Protein AF-0000000078268720 (afdb_homodimer)

InterPro domains:
 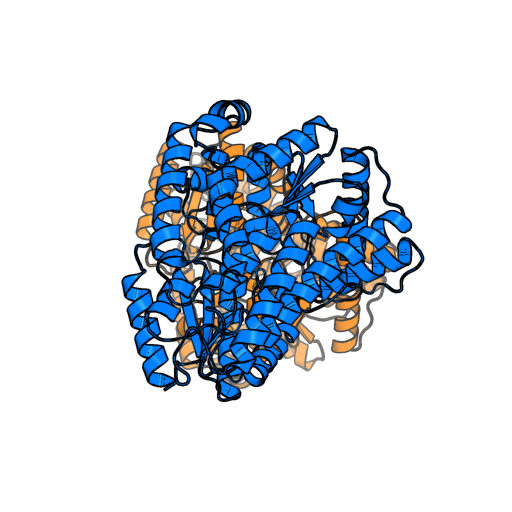 IPR010327 FldB/FldC dehydratase alpha/beta subunit [PF06050] (78-423)
  IPR047678 Dehydratase YjiM-like [NF040772] (61-423)

Nearest PDB structures (foldseek):
  7yzm-assembly1_B  TM=9.904E-01  e=1.116E-45  Carboxydothermus hydrogenoformans Z-2901
  3o3m-assembly1_B  TM=9.014E-01  e=7.296E-22  Clostridioides difficile
  3o3o-assembly1_A  TM=7.813E-01  e=2.215E-14  Clostridioides difficile
  7e8r-assembly1_A-2  TM=5.454E-01  e=2.182E+00  Peduovirus P2
  1cr0-assembly1_A  TM=4.210E-01  e=1.127E+00  Escherichia phage T7

Solvent-accessible surface area (backbone atoms only — not comparable to full-atom values): 44017 Å² total; per-residue (Å²): 132,56,78,73,74,41,42,67,60,42,52,75,52,61,36,36,59,71,62,31,50,51,50,52,52,52,49,51,53,46,44,44,66,67,56,67,63,53,68,74,72,57,75,54,49,49,60,57,53,48,48,62,76,24,52,86,40,58,54,44,50,52,52,53,53,39,41,75,72,66,32,44,32,37,30,30,81,55,86,79,60,63,60,36,60,41,42,19,44,58,28,48,65,28,53,52,63,25,21,44,77,36,38,54,74,62,20,49,75,66,35,51,82,81,48,26,44,47,59,36,9,36,45,3,28,58,76,54,24,52,42,67,68,66,59,58,38,71,33,33,45,47,49,42,56,43,52,66,53,37,55,44,47,62,57,46,40,79,78,43,58,64,46,75,42,66,50,57,46,44,85,46,73,54,33,49,51,33,35,45,53,39,53,52,51,50,49,51,51,50,26,65,74,58,73,33,69,75,42,46,68,41,35,52,53,21,44,50,50,56,39,48,34,27,50,35,52,47,52,45,53,60,56,31,50,42,83,24,28,44,52,53,34,58,56,50,48,50,52,40,43,46,65,36,57,49,57,58,68,64,48,28,54,46,47,44,53,30,43,54,51,43,51,53,36,48,74,69,65,36,49,52,46,62,72,80,38,51,33,31,30,39,32,45,50,65,56,40,46,76,44,51,66,65,55,50,44,44,44,74,62,56,32,40,40,52,45,44,49,17,64,57,34,42,50,57,35,72,66,64,58,63,79,80,49,82,44,51,69,47,38,50,50,27,45,48,52,40,58,67,63,41,64,51,65,46,35,51,81,51,64,65,37,51,53,48,53,52,49,49,42,60,76,58,62,44,43,30,36,41,32,38,24,44,42,64,34,59,43,44,44,42,45,43,56,54,44,45,52,53,32,50,75,70,70,39,51,63,48,79,48,74,44,65,60,65,72,85,53,52,67,59,50,37,53,54,48,45,54,49,54,60,66,55,100,133,55,77,71,73,43,43,66,60,41,53,75,51,60,38,36,61,70,62,33,50,52,50,52,53,52,49,50,52,46,44,44,65,68,56,67,64,53,69,74,72,56,75,53,50,50,60,56,52,49,47,62,76,23,53,83,40,58,53,44,49,51,52,51,52,40,40,75,70,66,33,44,32,36,30,30,80,56,86,78,62,65,59,36,58,41,43,21,42,58,28,48,64,30,52,52,63,26,21,44,77,36,38,54,73,63,20,50,75,68,35,50,84,80,47,27,45,47,60,35,9,36,44,3,28,58,75,54,24,52,42,68,66,67,59,57,37,68,32,34,46,46,48,41,56,44,50,66,52,36,54,43,48,63,55,45,41,79,78,43,57,64,45,74,43,63,50,56,44,43,84,46,74,53,33,49,52,33,35,44,52,38,53,51,53,48,48,51,50,49,25,66,74,56,74,32,68,77,42,46,70,40,34,51,52,21,44,50,51,55,37,46,34,27,50,33,53,45,50,44,53,59,56,31,50,40,84,25,28,45,52,52,32,57,59,50,47,50,52,40,42,46,65,37,56,49,57,59,67,61,46,29,54,46,47,44,54,30,42,54,52,44,52,53,36,48,74,69,65,36,48,51,46,63,72,80,37,50,32,31,30,40,32,47,50,63,57,39,46,76,44,49,67,65,56,49,43,46,43,75,61,56,32,40,41,51,44,44,50,16,64,56,34,42,50,57,35,72,65,63,58,64,79,80,50,81,44,52,67,46,39,50,50,28,46,47,53,41,59,66,64,42,62,51,65,45,35,51,83,52,64,65,37,50,52,48,52,52,49,49,42,59,76,58,62,44,43,32,36,42,31,38,25,46,42,66,36,58,44,44,46,42,47,44,55,56,44,45,53,53,32,51,74,69,70,40,50,63,48,78,47,74,44,64,61,63,70,86,53,50,68,60,50,38,53,53,48,46,55,50,54,61,66,55,99

Secondary structure (DSSP, 8-state):
--GGGGHHHHHHTT--HHHHHHHHHHHHHHHIIIIIT-SS--GGGHHHHHHHHTTTTHHHHHHHHHHHTTPPEEEESSTTS-HHHHHHTTPEEEEPP--S--SHHHHTTTS-TTS-HHHHHHHHHHHTT--HHHHH-SEEEEE-SSHHHHHHHHHHTTTS-EEEE---SS-SHHHHHHHHHHHHHHHHHHHHHHS----HHHHHHHHHHHHHHHHHHHHHHHHTTSSS-SS-HHHHHHHHHHTTTS-HHHHHHHHHHHHHHHHHHHHTT--SS-TTSPEEEEEES---TT--HHHHHHHHTT-EEEEEESTTTHHHHSSPPP----SHHHHHHHHHHHHHT---TTSSS-HHHHHHHHHHHHHHT-SEEEEEEETT-HHHHHHHHHHHHHHHHTT--EEEEEE-S-STTHHHHHHHHHHHHHHH-/--GGGGHHHHHHTT--HHHHHHHHHHHHHHHIIIIIT-SS--TTHHHHHHHHHTTTTHHHHHHHHHHHTTPPEEEESSTTS-HHHHHHTTPEEEEPP--S--SHHHHTTTS-TTS-HHHHHHHHHHHTT--HHHHH-SEEEEE-SSHHHHHHHHHHTTTS-EEEE---SS-SHHHHHHHHHHHHHHHHHHHHHHS----HHHHHHHHHHHHHHHHHHHHHHHHTTSSS-SS-HHHHHHHHHHTTTS-HHHHHHHHHHHHHHHHHHHHTT--SS-TTSPEEEEEES---TT--HHHHHHHHTT-EEEEEESTTTHHHHSSPPP----SHHHHHHHHHHHHHT---TTSSS-HHHHHHHHHHHHHHT-SEEEEEEETT-HHHHHHHHHHHHHHHHTT--EEEEEE-S-STTHHHHHHHHHHHHHHH-

Radius of gyration: 28.89 Å; Cα contacts (8 Å, |Δi|>4): 1480; chains: 2; bounding box: 55×81×68 Å

pLDDT: mean 96.13, std 4.59, range [46.62, 98.94]

Organism: Desulfomicrobium norvegicum (strain DSM 1741 / NCIMB 8310) (NCBI:txid52561)

Sequence (850 aa):
MTQEAYREMWENLNLDIAAHDGLLGVLGKFYGDIYMSQKGRLQGMEYLDFVLSEVHGLRIKELQDAKAQGRKIIGTFCVFVPEELALAVDAVQVGLCAGADAGKEAAETLVPRNTCALIKSFIGFKLARLCPYTESCDLIVGETTCDGKKKAYEAFAEHAPMYVMEVPQTKTESARALWKAEVLRYMARLEELTGRKVTAEKLAEAIKTVNARRRALQRLNRLRAAVPAPISGRDVLLINQVSFYDDPIRFTASINTLCDQLEERIKAGDGVAPKDAPRVMLSGCPMAVPNWKLPYVIESSGAVIVGEESCIGTRNTRDLTDESGQTLEEMIDALCERYMKIDCACFTPNAERLDNVETMAKDLKVDGVIQYALMFCQPYAHEGIKVEKRLTAGGVPSMSLETDYSMEDIEQLKTRVEAFLETVKMTQEAYREMWENLNLDIAAHDGLLGVLGKFYGDIYMSQKGRLQGMEYLDFVLSEVHGLRIKELQDAKAQGRKIIGTFCVFVPEELALAVDAVQVGLCAGADAGKEAAETLVPRNTCALIKSFIGFKLARLCPYTESCDLIVGETTCDGKKKAYEAFAEHAPMYVMEVPQTKTESARALWKAEVLRYMARLEELTGRKVTAEKLAEAIKTVNARRRALQRLNRLRAAVPAPISGRDVLLINQVSFYDDPIRFTASINTLCDQLEERIKAGDGVAPKDAPRVMLSGCPMAVPNWKLPYVIESSGAVIVGEESCIGTRNTRDLTDESGQTLEEMIDALCERYMKIDCACFTPNAERLDNVETMAKDLKVDGVIQYALMFCQPYAHEGIKVEKRLTAGGVPSMSLETDYSMEDIEQLKTRVEAFLETVK

Foldseek 3Di:
DDPVVCQVVLVVLVAPSVVQVVVLVVVVVCCCVQPVPAPQDDPLLVVLVVCSNCVVHVLLVVLVVCVVVQAAEEEEAFLLQDVLLSQLLPHHYFYFFQFAQAQQVVLCVQPPNQAFSSLSRRLRCQVNRRTSSQSSHPEYEAEPLDPRRVSSVVSCVVRHHYHYAYQDQADDPVNLVSLLVSNVVVSVVSCVSRVGHRFLVSSLVSLVLVLLLLVLQVLVLVLQLAFVRADFPLSNLSLLQCCRRDDSVVSSVSSNVVSVVSVVCSVVVHHSAHRPAAEEEEEFEDNHPPHRQLSSLQVVLRHGYSAYHYSSGCLSRVDGQDSPDRGPVSSSSSSSVRSSSRQRLSYPPRVVSLVVVQVVCVVSVGLEYEYEDERSPPSRVVVVVVSCVSCVVVVHHYYYDYYHNDCVCSVVSSVVSNVSSVVSD/DDPVVCQVVLVVLVAPSVVQVVVLVVVVVCCCVQPVPAPQDDPLLVVLVVCVNCVVHVLLVVLVVCVVVQAAEEEEAFLLQDVLLSQLLPHHYFYAFQFAQAQQVVLCVQPPNQAFSSLSRRLRCQVNRRTSSQSSHPEYEAEPLDPRRVSSVVSCVVRHHYHYAYQDAADDPVNLVSLLVSNVVVSVVSCVSRVGHRFLVSSLVSLVLVLLLLVLQVLVLVLQLAFVRADFPLSNLSLLQCCRRDDSVVSSVSSNVVSVVSVVCSVVVHHSAHRPAAEEEEEFEDNHPPHCQLSSLQVVLRHGYSAYHYSSGCLSRVDGQDSPDRGPVSSSSSSSVRSSSRQRLSYPPRVVSLVVVQVVCVVSVGLEYEYEDERSRPSRVVVVVVSCVSCVVVVRHYYYDYYHNDCVCSVVSSVVSNVSSVVSD

Structure (mmCIF, N/CA/C/O backbone):
data_AF-0000000078268720-model_v1
#
loop_
_entity.id
_entity.type
_entity.pdbx_description
1 polymer 'Benzoyl-CoA reductase/2-hydroxyglutaryl-CoA dehydratase subunit, BcrC/BadD/HgdB'
#
loop_
_atom_site.group_PDB
_atom_site.id
_atom_site.type_symbol
_atom_site.label_atom_id
_atom_site.label_alt_id
_atom_site.label_comp_id
_atom_site.label_asym_id
_atom_site.label_entity_id
_atom_site.label_seq_id
_atom_site.pdbx_PDB_ins_code
_atom_site.Cartn_x
_atom_site.Cartn_y
_atom_site.Cartn_z
_atom_site.occupancy
_atom_site.B_iso_or_equiv
_atom_site.auth_seq_id
_atom_site.auth_comp_id
_atom_site.auth_asym_id
_atom_site.auth_atom_id
_atom_site.pdbx_PDB_model_num
ATOM 1 N N . MET A 1 1 ? 15.719 39.562 7.66 1 47.31 1 MET A N 1
ATOM 2 C CA . MET A 1 1 ? 17.1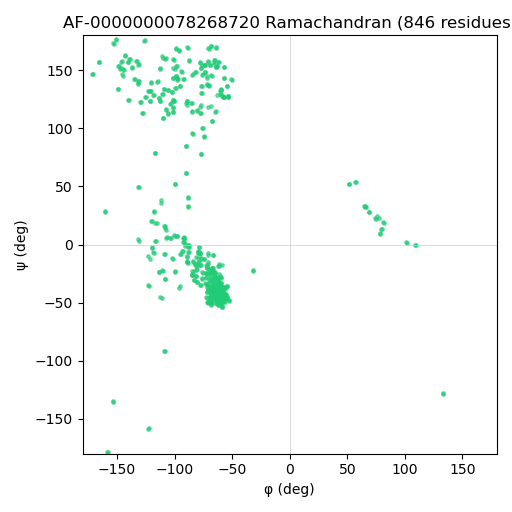41 39.312 7.445 1 47.31 1 MET A CA 1
ATOM 3 C C . MET A 1 1 ? 17.391 38.75 6.051 1 47.31 1 MET A C 1
ATOM 5 O O . MET A 1 1 ? 16.609 37.938 5.551 1 47.31 1 MET A O 1
ATOM 9 N N . THR A 1 2 ? 18.219 39.281 5.293 1 56.06 2 THR A N 1
ATOM 10 C CA . THR A 1 2 ? 18.516 39.156 3.871 1 56.06 2 THR A CA 1
ATOM 11 C C . THR A 1 2 ? 19 37.719 3.564 1 56.06 2 THR A C 1
ATOM 13 O O . THR A 1 2 ? 19.531 37.062 4.441 1 56.06 2 THR A O 1
ATOM 16 N N . GLN A 1 3 ? 18.281 37.188 2.52 1 63.91 3 GLN A N 1
ATOM 17 C CA . GLN A 1 3 ? 18.75 35.938 1.896 1 63.91 3 GLN A CA 1
ATOM 18 C C . GLN A 1 3 ? 20.266 35.844 1.946 1 63.91 3 GLN A C 1
ATOM 20 O O . GLN A 1 3 ? 20.812 34.75 2.123 1 63.91 3 GLN A O 1
ATOM 25 N N . GLU A 1 4 ? 20.875 37.031 2.086 1 70.81 4 GLU A N 1
ATOM 26 C CA . GLU A 1 4 ? 22.328 37.031 2.066 1 70.81 4 GLU A CA 1
ATOM 27 C C . GLU A 1 4 ? 22.906 36.625 3.42 1 70.81 4 GLU A C 1
ATOM 29 O O . GLU A 1 4 ? 23.969 36 3.49 1 70.81 4 GLU A O 1
ATOM 34 N N . ALA A 1 5 ? 22.094 36.781 4.336 1 81.56 5 ALA A N 1
ATOM 35 C CA . ALA A 1 5 ? 22.562 36.562 5.699 1 81.56 5 ALA A CA 1
ATOM 36 C C . ALA A 1 5 ? 22.672 35.062 5.988 1 81.56 5 ALA A C 1
ATOM 38 O O . ALA A 1 5 ? 23.422 34.656 6.879 1 81.56 5 ALA A O 1
ATOM 39 N N . TYR A 1 6 ? 21.953 34.25 5.277 1 92.56 6 TYR A N 1
ATOM 40 C CA . TYR A 1 6 ? 21.922 32.844 5.602 1 92.56 6 TYR A CA 1
ATOM 41 C C . TYR A 1 6 ? 22.703 32.031 4.57 1 92.56 6 TYR A C 1
ATOM 43 O O . TYR A 1 6 ? 22.734 30.781 4.641 1 92.56 6 TYR A O 1
ATOM 51 N N . ARG A 1 7 ? 23.344 32.656 3.672 1 92.69 7 ARG A N 1
ATOM 52 C CA . ARG A 1 7 ? 23.984 31.984 2.545 1 92.69 7 ARG A CA 1
ATOM 53 C C . ARG A 1 7 ? 25.016 30.984 3.025 1 92.69 7 ARG A C 1
ATOM 55 O O . ARG A 1 7 ? 25.078 29.859 2.531 1 92.69 7 ARG A O 1
ATOM 62 N N . GLU A 1 8 ? 25.859 31.391 3.889 1 94.5 8 GLU A N 1
ATOM 63 C CA . GLU A 1 8 ? 26.891 30.5 4.418 1 94.5 8 GLU A CA 1
ATOM 64 C C . GLU A 1 8 ? 26.266 29.266 5.066 1 94.5 8 GLU A C 1
ATOM 66 O O . GLU A 1 8 ? 26.781 28.156 4.914 1 94.5 8 GLU A O 1
ATOM 71 N N . MET A 1 9 ? 25.219 29.484 5.746 1 95.81 9 MET A N 1
ATOM 72 C CA . MET A 1 9 ? 24.5 28.375 6.387 1 95.81 9 MET A CA 1
ATOM 73 C C . MET A 1 9 ? 23.984 27.391 5.348 1 95.81 9 MET A C 1
ATOM 75 O O . MET A 1 9 ? 24.141 26.172 5.512 1 95.81 9 MET A O 1
ATOM 79 N N . TRP A 1 10 ? 23.453 27.922 4.285 1 96.56 10 TRP A N 1
ATOM 80 C CA . TRP A 1 10 ? 22.906 27.062 3.227 1 96.56 10 TRP A CA 1
ATOM 81 C C . TRP A 1 10 ? 24.031 26.297 2.521 1 96.56 10 TRP A C 1
ATOM 83 O O . TRP A 1 10 ? 23.859 25.125 2.184 1 96.56 10 TRP A O 1
ATOM 93 N N . GLU A 1 11 ? 25.156 26.969 2.316 1 95.75 11 GLU A N 1
ATOM 94 C CA . GLU A 1 11 ? 26.312 26.328 1.699 1 95.75 11 GLU A CA 1
ATOM 95 C C . GLU A 1 11 ? 26.844 25.188 2.574 1 95.75 11 GLU A C 1
ATOM 97 O O . GLU A 1 11 ? 27.172 24.125 2.074 1 95.75 11 GLU A O 1
ATOM 102 N N . ASN A 1 12 ? 26.875 25.484 3.799 1 95.62 12 ASN A N 1
ATOM 103 C CA . ASN A 1 12 ? 27.359 24.484 4.734 1 95.62 12 ASN A CA 1
ATOM 104 C C . ASN A 1 12 ? 26.438 23.266 4.781 1 95.62 12 ASN A C 1
ATOM 106 O O . ASN A 1 12 ? 26.859 22.172 5.137 1 95.62 12 ASN A O 1
ATOM 110 N N . LEU A 1 13 ? 25.188 23.5 4.414 1 96.19 13 LEU A N 1
ATOM 111 C CA . LEU A 1 13 ? 24.203 22.406 4.391 1 96.19 13 LEU A CA 1
ATOM 112 C C . LEU A 1 13 ? 24.156 21.75 3.02 1 96.19 13 LEU A C 1
ATOM 114 O O . LEU A 1 13 ? 23.266 20.953 2.74 1 96.19 13 LEU A O 1
ATOM 118 N N . ASN A 1 14 ? 25.078 22.156 2.141 1 93.94 14 ASN A N 1
ATOM 119 C CA . ASN A 1 14 ? 25.266 21.562 0.824 1 93.94 14 ASN A CA 1
ATOM 120 C C . ASN A 1 14 ? 24.062 21.781 -0.083 1 93.94 14 ASN A C 1
ATOM 122 O O . ASN A 1 14 ? 23.719 20.906 -0.876 1 93.94 14 ASN A O 1
ATOM 126 N N . LEU A 1 15 ? 23.375 22.891 0.083 1 96.44 15 LEU A N 1
ATOM 127 C CA . LEU A 1 15 ? 22.281 23.234 -0.81 1 96.44 15 LEU A CA 1
ATOM 128 C C . LEU A 1 15 ? 22.812 23.688 -2.168 1 96.44 15 LEU A C 1
ATOM 130 O O . LEU A 1 15 ? 23.922 24.203 -2.27 1 96.44 15 LEU A O 1
ATOM 134 N N . ASP A 1 16 ? 22.031 23.406 -3.178 1 96.06 16 ASP A N 1
ATOM 135 C CA . ASP A 1 16 ? 22.219 24.109 -4.445 1 96.06 16 ASP A CA 1
ATOM 136 C C . ASP A 1 16 ? 21.672 25.531 -4.375 1 96.06 16 ASP A C 1
ATOM 138 O O . ASP A 1 16 ? 20.484 25.766 -4.621 1 96.06 16 ASP A O 1
ATOM 142 N N . ILE A 1 17 ? 22.562 26.406 -4.184 1 95.31 17 ILE A N 1
ATOM 143 C CA . ILE A 1 17 ? 22.203 27.766 -3.816 1 95.31 17 ILE A CA 1
ATOM 144 C C . ILE A 1 17 ? 21.375 28.391 -4.938 1 95.31 17 ILE A C 1
ATOM 146 O O . ILE A 1 17 ? 20.359 29.062 -4.676 1 95.31 17 ILE A O 1
ATOM 150 N N . ALA A 1 18 ? 21.766 28.203 -6.156 1 94.38 18 ALA A N 1
ATOM 151 C CA . ALA A 1 18 ? 21.047 28.781 -7.285 1 94.38 18 ALA A CA 1
ATOM 152 C C . ALA A 1 18 ? 19.625 28.219 -7.371 1 94.38 18 ALA A C 1
ATOM 154 O O . ALA A 1 18 ? 18.672 28.984 -7.52 1 94.38 18 ALA A O 1
ATOM 155 N N . ALA A 1 19 ? 19.484 26.922 -7.258 1 93.19 19 ALA A N 1
ATOM 156 C CA . ALA A 1 19 ? 18.188 26.281 -7.297 1 93.19 19 ALA A CA 1
ATOM 157 C C . ALA A 1 19 ? 17.344 26.688 -6.09 1 93.19 19 ALA A C 1
ATOM 159 O O . ALA A 1 19 ? 16.125 26.906 -6.211 1 93.19 19 ALA A O 1
ATOM 160 N N . HIS A 1 20 ? 18 26.75 -5.012 1 94.44 20 HIS A N 1
ATOM 161 C CA . HIS A 1 20 ? 17.328 27.141 -3.77 1 94.44 20 HIS A CA 1
ATOM 162 C C . HIS A 1 20 ? 16.797 28.562 -3.846 1 94.44 20 HIS A C 1
ATOM 164 O O . HIS A 1 20 ? 15.664 28.828 -3.445 1 94.44 20 HIS A O 1
ATOM 170 N N . ASP A 1 21 ? 17.562 29.406 -4.363 1 92.56 21 ASP A N 1
ATOM 171 C CA . ASP A 1 21 ? 17.109 30.781 -4.562 1 92.56 21 ASP A CA 1
ATOM 172 C C . ASP A 1 21 ? 15.898 30.844 -5.48 1 92.56 21 ASP A C 1
ATOM 174 O O . ASP A 1 21 ? 14.977 31.625 -5.242 1 92.56 21 ASP A O 1
ATOM 178 N N . GLY A 1 22 ? 15.977 30.094 -6.496 1 90.31 22 GLY A N 1
ATOM 179 C CA . GLY A 1 22 ? 14.836 30 -7.391 1 90.31 22 GLY A CA 1
ATOM 180 C C . GLY A 1 22 ? 13.57 29.547 -6.691 1 90.31 22 GLY A C 1
ATOM 181 O O . GLY A 1 22 ? 12.5 30.125 -6.902 1 90.31 22 GLY A O 1
ATOM 182 N N . LEU A 1 23 ? 13.711 28.594 -5.867 1 90.19 23 LEU A N 1
ATOM 183 C CA . LEU A 1 23 ? 12.578 28.094 -5.098 1 90.19 23 LEU A CA 1
ATOM 184 C C . LEU A 1 23 ? 12.008 29.172 -4.191 1 90.19 23 LEU A C 1
ATOM 186 O O . LEU A 1 23 ? 10.789 29.375 -4.152 1 90.19 23 LEU A O 1
ATOM 190 N N . LEU A 1 24 ? 12.852 29.844 -3.457 1 89.75 24 LEU A N 1
ATOM 191 C CA . LEU A 1 24 ? 12.406 30.875 -2.533 1 89.75 24 LEU A CA 1
ATOM 192 C C . LEU A 1 24 ? 11.719 32.031 -3.281 1 89.75 24 LEU A C 1
ATOM 194 O O . LEU A 1 24 ? 10.758 32.625 -2.775 1 89.75 24 LEU A O 1
ATOM 198 N N . GLY A 1 25 ? 12.25 32.312 -4.469 1 88.5 25 GLY A N 1
ATOM 199 C CA . GLY A 1 25 ? 11.602 33.312 -5.297 1 88.5 25 GLY A CA 1
ATOM 200 C C . GLY A 1 25 ? 10.188 32.938 -5.688 1 88.5 25 GLY A C 1
ATOM 201 O O . GLY A 1 25 ? 9.266 33.75 -5.543 1 88.5 25 GLY A O 1
ATOM 202 N N . VAL A 1 26 ? 10.023 31.766 -6.059 1 86.81 26 VAL A N 1
ATOM 203 C CA . VAL A 1 26 ? 8.719 31.281 -6.484 1 86.81 26 VAL A CA 1
ATOM 204 C C . VAL A 1 26 ? 7.777 31.203 -5.285 1 86.81 26 VAL A C 1
ATOM 206 O O . VAL A 1 26 ? 6.625 31.641 -5.367 1 86.81 26 VAL A O 1
ATOM 209 N N . LEU A 1 27 ? 8.25 30.766 -4.18 1 87.06 27 LEU A N 1
ATOM 210 C CA . LEU A 1 27 ? 7.441 30.625 -2.979 1 87.06 27 LEU A CA 1
ATOM 211 C C . LEU A 1 27 ? 7.012 31.984 -2.445 1 87.06 27 LEU A C 1
ATOM 213 O O . LEU A 1 27 ? 5.887 32.125 -1.963 1 87.06 27 LEU A O 1
ATOM 217 N N . GLY A 1 28 ? 7.969 32.875 -2.525 1 88.19 28 GLY A N 1
ATOM 218 C CA . GLY A 1 28 ? 7.637 34.25 -2.104 1 88.19 28 GLY A CA 1
ATOM 219 C C . GLY A 1 28 ? 6.504 34.844 -2.904 1 88.19 28 GLY A C 1
ATOM 220 O O . GLY A 1 28 ? 5.598 35.469 -2.336 1 88.19 28 GLY A O 1
ATOM 221 N N . LYS A 1 29 ? 6.559 34.656 -4.152 1 89.31 29 LYS A N 1
ATOM 222 C CA . LYS A 1 29 ? 5.508 35.188 -5.02 1 89.31 29 LYS A CA 1
ATOM 223 C C . LYS A 1 29 ? 4.172 34.531 -4.73 1 89.31 29 LYS A C 1
ATOM 225 O O . LYS A 1 29 ? 3.141 35.188 -4.633 1 89.31 29 LYS A O 1
ATOM 230 N N . PHE A 1 30 ? 4.234 33.281 -4.547 1 88.5 30 PHE A N 1
ATOM 231 C CA . PHE A 1 30 ? 3.014 32.531 -4.277 1 88.5 30 PHE A CA 1
ATOM 232 C C . PHE A 1 30 ? 2.43 32.938 -2.922 1 88.5 30 PHE A C 1
ATOM 234 O O . PHE A 1 30 ? 1.211 33.031 -2.775 1 88.5 30 PHE A O 1
ATOM 241 N N . TYR A 1 31 ? 3.32 33.094 -1.979 1 91.44 31 TYR A N 1
ATOM 242 C CA . TYR A 1 31 ? 2.82 33.469 -0.665 1 91.44 31 TYR A CA 1
ATOM 243 C C . TYR A 1 31 ? 2.098 34.812 -0.729 1 91.44 31 TYR A C 1
ATOM 245 O O . TYR A 1 31 ? 1.036 34.969 -0.124 1 91.44 31 TYR A O 1
ATOM 253 N N . GLY A 1 32 ? 2.676 35.75 -1.493 1 91.12 32 GLY A N 1
ATOM 254 C CA . GLY A 1 32 ? 2.029 37.031 -1.696 1 91.12 32 GLY A CA 1
ATOM 255 C C . GLY A 1 32 ? 0.661 36.906 -2.342 1 91.12 32 GLY A C 1
ATOM 256 O O . GLY A 1 32 ? -0.318 37.469 -1.838 1 91.12 32 GLY A O 1
ATOM 257 N N . ASP A 1 33 ? 0.61 36.125 -3.344 1 90.88 33 ASP A N 1
ATOM 258 C CA . ASP A 1 33 ? -0.608 36 -4.137 1 90.88 33 ASP A CA 1
ATOM 259 C C . ASP A 1 33 ? -1.677 35.219 -3.389 1 90.88 33 ASP A C 1
ATOM 261 O O . ASP A 1 33 ? -2.867 35.5 -3.494 1 90.88 33 ASP A O 1
ATOM 265 N N . ILE A 1 34 ? -1.235 34.281 -2.633 1 91.75 34 ILE A N 1
ATOM 266 C CA . ILE A 1 34 ? -2.176 33.344 -2.076 1 91.75 34 ILE A CA 1
ATOM 267 C C . ILE A 1 34 ? -2.59 33.75 -0.672 1 91.75 34 ILE A C 1
ATOM 269 O O . ILE A 1 34 ? -3.756 33.625 -0.291 1 91.75 34 ILE A O 1
ATOM 273 N N . TYR A 1 35 ? -1.699 34.312 0.123 1 93.38 35 TYR A N 1
ATOM 274 C CA . TYR A 1 35 ? -1.989 34.562 1.526 1 93.38 35 TYR A CA 1
ATOM 275 C C . TYR A 1 35 ? -2.057 36.062 1.785 1 93.38 35 TYR A C 1
ATOM 277 O O . TYR A 1 35 ? -3.047 36.562 2.322 1 93.38 35 TYR A O 1
ATOM 285 N N . MET A 1 36 ? -1.134 36.812 1.284 1 92.56 36 MET A N 1
ATOM 286 C CA . MET A 1 36 ? -1.024 38.219 1.634 1 92.56 36 MET A CA 1
ATOM 287 C C . MET A 1 36 ? -2.066 39.062 0.887 1 92.56 36 MET A C 1
ATOM 289 O O . MET A 1 36 ? -2.398 40.156 1.306 1 92.56 36 MET A O 1
ATOM 293 N N . SER A 1 37 ? -2.594 38.5 -0.134 1 91.75 37 SER A N 1
ATOM 294 C CA . SER A 1 37 ? -3.607 39.219 -0.917 1 91.75 37 SER A CA 1
ATOM 295 C C . SER A 1 37 ? -4.977 39.125 -0.255 1 91.75 37 SER A C 1
ATOM 297 O O . SER A 1 37 ? -5.91 39.812 -0.645 1 91.75 37 SER A O 1
ATOM 299 N N . GLN A 1 38 ? -5.078 38.281 0.731 1 93.19 38 GLN A N 1
ATOM 300 C CA . GLN A 1 38 ? -6.359 38.125 1.406 1 93.19 38 GLN A CA 1
ATOM 301 C C . GLN A 1 38 ? -6.746 39.375 2.178 1 93.19 38 GLN A C 1
ATOM 303 O O . GLN A 1 38 ? -5.883 40.062 2.738 1 93.19 38 GLN A O 1
ATOM 308 N N . LYS A 1 39 ? -8.07 39.656 2.199 1 90.69 39 LYS A N 1
ATOM 309 C CA . LYS A 1 39 ? -8.586 40.781 2.986 1 90.69 39 LYS A CA 1
ATOM 310 C C . LYS A 1 39 ? -9.016 40.312 4.375 1 90.69 39 LYS A C 1
ATOM 312 O O . LYS A 1 39 ? -9.422 39.156 4.555 1 90.69 39 LYS A O 1
ATOM 317 N N . GLY A 1 40 ? -8.867 41.219 5.293 1 90.44 40 GLY A N 1
ATOM 318 C CA . GLY A 1 40 ? -9.391 40.969 6.625 1 90.44 40 GLY A CA 1
ATOM 319 C C . GLY A 1 40 ? -8.531 40 7.441 1 90.44 40 GLY A C 1
ATOM 320 O O . GLY A 1 40 ? -9.023 39.344 8.359 1 90.44 40 GLY A O 1
ATOM 321 N N . ARG A 1 41 ? -7.227 39.906 7.109 1 92.94 41 ARG A N 1
ATOM 322 C CA . ARG A 1 41 ? -6.344 39.062 7.898 1 92.94 41 ARG A CA 1
ATOM 323 C C . ARG A 1 41 ? -6.066 39.688 9.266 1 92.94 41 ARG A C 1
ATOM 325 O O . ARG A 1 41 ? -5.887 40.906 9.383 1 92.94 41 ARG A O 1
ATOM 332 N N . LEU A 1 42 ? -6.09 38.906 10.234 1 92 42 LEU A N 1
ATOM 333 C CA . LEU A 1 42 ? -5.898 39.344 11.609 1 92 42 LEU A CA 1
ATOM 334 C C . LEU A 1 42 ? -4.418 39.594 11.891 1 92 42 LEU A C 1
ATOM 336 O O . LEU A 1 42 ? -3.551 39 11.266 1 92 42 LEU A O 1
ATOM 340 N N . GLN A 1 43 ? -4.156 40.406 12.859 1 90.94 43 GLN A N 1
ATOM 341 C CA . GLN A 1 43 ? -2.795 40.719 13.273 1 90.94 43 GLN A CA 1
ATOM 342 C C . GLN A 1 43 ? -2.051 39.469 13.734 1 90.94 43 GLN A C 1
ATOM 344 O O . GLN A 1 43 ? -0.844 39.344 13.508 1 90.94 43 GLN A O 1
ATOM 349 N N . GLY A 1 44 ? -2.791 38.625 14.359 1 90.5 44 GLY A N 1
ATOM 350 C CA . GLY A 1 44 ? -2.201 37.375 14.844 1 90.5 44 GLY A CA 1
ATOM 351 C C . GLY A 1 44 ? -1.601 36.531 13.742 1 90.5 44 GLY A C 1
ATOM 352 O O . GLY A 1 44 ? -0.786 35.656 14.016 1 90.5 44 GLY A O 1
ATOM 353 N N . MET A 1 45 ? -1.953 36.781 12.523 1 93.94 45 MET A N 1
ATOM 354 C CA . MET A 1 45 ? -1.41 36.031 11.383 1 93.94 45 MET A CA 1
ATOM 355 C C . MET A 1 45 ? 0.003 36.5 11.055 1 93.94 45 MET A C 1
ATOM 357 O O . MET A 1 45 ? 0.728 35.844 10.32 1 93.94 45 MET A O 1
ATOM 361 N N . GLU A 1 46 ? 0.437 37.594 11.617 1 93.75 46 GLU A N 1
ATOM 362 C CA . GLU A 1 46 ? 1.77 38.125 11.344 1 93.75 46 GLU A CA 1
ATOM 363 C C . GLU A 1 46 ? 2.854 37.156 11.789 1 93.75 46 GLU A C 1
ATOM 365 O O . GLU A 1 46 ? 3.904 37.062 11.156 1 93.75 46 GLU A O 1
ATOM 370 N N . TYR A 1 47 ? 2.59 36.531 12.898 1 94.62 47 TYR A N 1
ATOM 371 C CA . TYR A 1 47 ? 3.488 35.5 13.359 1 94.62 47 TYR A CA 1
ATOM 372 C C . TYR A 1 47 ? 3.717 34.469 12.258 1 94.62 47 TYR A C 1
ATOM 374 O O . TYR A 1 47 ? 4.859 34.094 11.961 1 94.62 47 TYR A O 1
ATOM 382 N N . LEU A 1 48 ? 2.623 34 11.641 1 94.69 48 LEU A N 1
ATOM 383 C CA . LEU A 1 48 ? 2.711 32.969 10.602 1 94.69 48 LEU A CA 1
ATOM 384 C C . LEU A 1 48 ? 3.412 33.531 9.359 1 94.69 48 LEU A C 1
ATOM 386 O O . LEU A 1 48 ? 4.176 32.812 8.711 1 94.69 48 LEU A O 1
ATOM 390 N N . ASP A 1 49 ? 3.113 34.719 9.039 1 93.62 49 ASP A N 1
ATOM 391 C CA . ASP A 1 49 ? 3.789 35.375 7.922 1 93.62 49 ASP A CA 1
ATOM 392 C C . ASP A 1 49 ? 5.301 35.438 8.148 1 93.62 49 ASP A C 1
ATOM 394 O O . ASP A 1 49 ? 6.078 35.156 7.234 1 93.62 49 ASP A O 1
ATOM 398 N N . PHE A 1 50 ? 5.621 35.719 9.336 1 92.12 50 PHE A N 1
ATOM 399 C CA . PHE A 1 50 ? 7.031 35.781 9.695 1 92.12 50 PHE A CA 1
ATOM 400 C C . PHE A 1 50 ? 7.672 34.406 9.609 1 92.12 50 PHE A C 1
ATOM 402 O O . PHE A 1 50 ? 8.758 34.25 9.039 1 92.12 50 PHE A O 1
ATOM 409 N N . VAL A 1 51 ? 7.02 33.469 10.141 1 91.88 51 VAL A N 1
ATOM 410 C CA . VAL A 1 51 ? 7.543 32.094 10.148 1 91.88 51 VAL A CA 1
ATOM 411 C C . VAL A 1 51 ? 7.777 31.641 8.711 1 91.88 51 VAL A C 1
ATOM 413 O O . VAL A 1 51 ? 8.82 31.047 8.406 1 91.88 51 VAL A O 1
ATOM 416 N N . LEU A 1 52 ? 6.852 31.906 7.879 1 89.94 52 LEU A N 1
ATOM 417 C CA . LEU A 1 52 ? 6.98 31.469 6.5 1 89.94 52 LEU A CA 1
ATOM 418 C C . LEU A 1 52 ? 8.078 32.25 5.777 1 89.94 52 LEU A C 1
ATOM 420 O O . LEU A 1 52 ? 8.773 31.688 4.918 1 89.94 52 LEU A O 1
ATOM 424 N N . SER A 1 53 ? 8.195 33.5 6.102 1 88.81 53 SER A N 1
ATOM 425 C CA . SER A 1 53 ? 9.234 34.312 5.473 1 88.81 53 SER A CA 1
ATOM 426 C C . SER A 1 53 ? 10.625 33.844 5.895 1 88.81 53 SER A C 1
ATOM 428 O O . SER A 1 53 ? 11.594 34.031 5.16 1 88.81 53 SER A O 1
ATOM 430 N N . GLU A 1 54 ? 10.688 33.188 7.035 1 90.38 54 GLU A N 1
ATOM 431 C CA . GLU A 1 54 ? 11.969 32.75 7.586 1 90.38 54 GLU A CA 1
ATOM 432 C C . GLU A 1 54 ? 12.07 31.234 7.633 1 90.38 54 GLU A C 1
ATOM 434 O O . GLU A 1 54 ? 12.883 30.688 8.383 1 90.38 54 GLU A O 1
ATOM 439 N N . VAL A 1 55 ? 11.234 30.656 6.871 1 88.19 55 VAL A N 1
ATOM 440 C CA . VAL A 1 55 ? 11.102 29.203 7 1 88.19 55 VAL A CA 1
ATOM 441 C C . VAL A 1 55 ? 12.43 28.531 6.641 1 88.19 55 VAL A C 1
ATOM 443 O O . VAL A 1 55 ? 12.789 27.516 7.23 1 88.19 55 VAL A O 1
ATOM 446 N N . HIS A 1 56 ? 13.188 28.969 5.715 1 93.5 56 HIS A N 1
ATOM 447 C CA . HIS A 1 56 ? 14.492 28.438 5.352 1 93.5 56 HIS A CA 1
ATOM 448 C C . HIS A 1 56 ? 15.617 29.312 5.883 1 93.5 56 HIS A C 1
ATOM 450 O O . HIS A 1 56 ? 16.781 29.125 5.527 1 93.5 56 HIS A O 1
ATOM 456 N N . GLY A 1 57 ? 15.289 30.328 6.668 1 93.94 57 GLY A N 1
ATOM 457 C CA . GLY A 1 57 ? 16.266 31.234 7.23 1 93.94 57 GLY A CA 1
ATOM 458 C C . GLY A 1 57 ? 16.453 31.062 8.727 1 93.94 57 GLY A C 1
ATOM 459 O O . GLY A 1 57 ? 17.188 30.172 9.172 1 93.94 57 GLY A O 1
ATOM 460 N N . LEU A 1 58 ? 15.656 31.859 9.438 1 94.81 58 LEU A N 1
ATOM 461 C CA . LEU A 1 58 ? 15.844 31.891 10.883 1 94.81 58 LEU A CA 1
ATOM 462 C C . LEU A 1 58 ? 15.555 30.531 11.508 1 94.81 58 LEU A C 1
ATOM 464 O O . LEU A 1 58 ? 16.234 30.125 12.461 1 94.81 58 LEU A O 1
ATOM 468 N N . ARG A 1 59 ? 14.523 29.906 11.109 1 95.75 59 ARG A N 1
ATOM 469 C CA . ARG A 1 59 ? 14.195 28.609 11.711 1 95.75 59 ARG A CA 1
ATOM 470 C C . ARG A 1 59 ? 15.32 27.609 11.5 1 95.75 59 ARG A C 1
ATOM 472 O O . ARG A 1 59 ? 15.641 26.844 12.406 1 95.75 59 ARG A O 1
ATOM 479 N N . ILE A 1 60 ? 15.898 27.609 10.359 1 97.38 60 ILE A N 1
ATOM 480 C CA . ILE A 1 60 ? 17.031 26.734 10.094 1 97.38 60 ILE A CA 1
ATOM 481 C C . ILE A 1 60 ? 18.188 27.094 11.008 1 97.38 60 ILE A C 1
ATOM 483 O O . ILE A 1 60 ? 18.875 26.219 11.547 1 97.38 60 ILE A O 1
ATOM 487 N N . LYS A 1 61 ? 18.422 28.359 11.102 1 97.19 61 LYS A N 1
ATOM 488 C CA . LYS A 1 61 ? 19.453 28.812 12.031 1 97.19 61 LYS A CA 1
ATOM 489 C C . LYS A 1 61 ? 19.203 28.281 13.438 1 97.19 61 LYS A C 1
ATOM 491 O O . LYS A 1 61 ? 20.125 27.844 14.117 1 97.19 61 LYS A O 1
ATOM 496 N N . GLU A 1 62 ? 17.984 28.344 13.859 1 97.25 62 GLU A N 1
ATOM 497 C CA . GLU A 1 62 ? 17.625 27.812 15.172 1 97.25 62 GLU A CA 1
ATOM 498 C C . GLU A 1 62 ? 17.953 26.328 15.266 1 97.25 62 GLU A C 1
ATOM 500 O O . GLU A 1 62 ? 18.422 25.859 16.312 1 97.25 62 GLU A O 1
ATOM 505 N N . LEU A 1 63 ? 17.656 25.578 14.234 1 98.12 63 LEU A N 1
ATOM 506 C CA . LEU A 1 63 ? 17.969 24.141 14.211 1 98.12 63 LEU A CA 1
ATOM 507 C C . LEU A 1 63 ? 19.469 23.906 14.273 1 98.12 63 LEU A C 1
ATOM 509 O O . LEU A 1 63 ? 19.938 23.031 15.016 1 98.12 63 LEU A O 1
ATOM 513 N N . GLN A 1 64 ? 20.203 24.719 13.5 1 97.88 64 GLN A N 1
ATOM 514 C CA . GLN A 1 64 ? 21.656 24.578 13.516 1 97.88 64 GLN A CA 1
ATOM 515 C C . GLN A 1 64 ? 22.234 24.953 14.883 1 97.88 64 GLN A C 1
ATOM 517 O O . GLN A 1 64 ? 23.188 24.328 15.352 1 97.88 64 GLN A O 1
ATOM 522 N N . ASP A 1 65 ? 21.688 25.969 15.461 1 97.94 65 ASP A N 1
ATOM 523 C CA . ASP A 1 65 ? 22.109 26.344 16.812 1 97.94 65 ASP A CA 1
ATOM 524 C C . ASP A 1 65 ? 21.828 25.219 17.797 1 97.94 65 ASP A C 1
ATOM 526 O O . ASP A 1 65 ? 22.656 24.938 18.688 1 97.94 65 ASP A O 1
ATOM 530 N N . ALA A 1 66 ? 20.703 24.625 17.719 1 98.12 66 ALA A N 1
ATOM 531 C CA . ALA A 1 66 ? 20.359 23.484 18.578 1 98.12 66 ALA A CA 1
ATOM 532 C C . ALA A 1 66 ? 21.359 22.344 18.391 1 98.12 66 ALA A C 1
ATOM 534 O O . ALA A 1 66 ? 21.797 21.75 19.375 1 98.12 66 ALA A O 1
ATOM 535 N N . LYS A 1 67 ? 21.672 22.062 17.172 1 97.75 67 LYS A N 1
ATOM 536 C CA . LYS A 1 67 ? 22.641 21.016 16.875 1 97.75 67 LYS A CA 1
ATOM 537 C C . LYS A 1 67 ? 24 21.344 17.5 1 97.75 67 LYS A C 1
ATOM 539 O O . LYS A 1 67 ? 24.672 20.453 18.047 1 97.75 67 LYS A O 1
ATOM 544 N N . ALA A 1 68 ? 24.375 22.562 17.375 1 97.56 68 ALA A N 1
ATOM 545 C CA . ALA A 1 68 ? 25.641 23 17.953 1 97.56 68 ALA A CA 1
ATOM 546 C C . ALA A 1 68 ? 25.656 22.812 19.453 1 97.56 68 ALA A C 1
ATOM 548 O O . ALA A 1 68 ? 26.719 22.641 20.062 1 97.56 68 ALA A O 1
ATOM 549 N N . GLN A 1 69 ? 24.531 22.844 20.016 1 97.81 69 GLN A N 1
ATOM 550 C CA . GLN A 1 69 ? 24.406 22.656 21.469 1 97.81 69 GLN A CA 1
ATOM 551 C C . GLN A 1 69 ? 24.281 21.172 21.812 1 97.81 69 GLN A C 1
ATOM 553 O O . GLN A 1 69 ? 24.094 20.828 22.984 1 97.81 69 GLN A O 1
ATOM 558 N N . GLY A 1 70 ? 24.297 20.344 20.844 1 97.44 70 GLY A N 1
ATOM 559 C CA . GLY A 1 70 ? 24.297 18.906 21.094 1 97.44 70 GLY A CA 1
ATOM 560 C C . GLY A 1 70 ? 22.938 18.266 20.922 1 97.44 70 GLY A C 1
ATOM 561 O O . GLY A 1 70 ? 22.797 17.047 21.078 1 97.44 70 GLY A O 1
ATOM 562 N N . ARG A 1 71 ? 21.938 19.031 20.531 1 98.31 71 ARG A N 1
ATOM 563 C CA . ARG A 1 71 ? 20.609 18.469 20.312 1 98.31 71 ARG A CA 1
ATOM 564 C C . ARG A 1 71 ? 20.516 17.828 18.922 1 98.31 71 ARG A C 1
ATOM 566 O O . ARG A 1 71 ? 21.25 18.203 18 1 98.31 71 ARG A O 1
ATOM 573 N N . LYS A 1 72 ? 19.703 16.797 18.828 1 98.81 72 LYS A N 1
ATOM 574 C CA . LYS A 1 72 ? 19.516 16.109 17.562 1 98.81 72 LYS A CA 1
ATOM 575 C C . LYS A 1 72 ? 18.25 16.578 16.859 1 98.81 72 LYS A C 1
ATOM 577 O O . LYS A 1 72 ? 17.266 16.953 17.516 1 98.81 72 LYS A O 1
ATOM 582 N N . ILE A 1 73 ? 18.297 16.641 15.539 1 98.81 73 ILE A N 1
ATOM 583 C CA . ILE A 1 73 ? 17.156 17.031 14.719 1 98.81 73 ILE A CA 1
ATOM 584 C C . ILE A 1 73 ? 16.531 15.789 14.078 1 98.81 73 ILE A C 1
ATOM 586 O O . ILE A 1 73 ? 17.203 15.055 13.344 1 98.81 73 ILE A O 1
ATOM 590 N N . ILE A 1 74 ? 15.234 15.555 14.359 1 98.88 74 ILE A N 1
ATOM 591 C CA . ILE A 1 74 ? 14.469 14.422 13.844 1 98.88 74 ILE A CA 1
ATOM 592 C C . ILE A 1 74 ? 13.477 14.914 12.789 1 98.88 74 ILE A C 1
ATOM 594 O O . ILE A 1 74 ? 12.578 15.703 13.094 1 98.88 74 ILE A O 1
ATOM 598 N N . GLY A 1 75 ? 13.664 14.438 11.516 1 98.62 75 GLY A N 1
ATOM 599 C CA . GLY A 1 75 ? 12.719 14.742 10.453 1 98.62 75 GLY A CA 1
ATOM 600 C C . GLY A 1 75 ? 11.641 13.68 10.289 1 98.62 75 GLY A C 1
ATOM 601 O O . GLY A 1 75 ? 11.922 12.492 10.414 1 98.62 75 GLY A O 1
ATOM 602 N N . THR A 1 76 ? 10.422 14.133 10 1 98.06 76 THR A N 1
ATOM 603 C CA . THR A 1 76 ? 9.336 13.172 9.852 1 98.06 76 THR A CA 1
ATOM 604 C C . THR A 1 76 ? 8.438 13.555 8.672 1 98.06 76 THR A C 1
ATOM 606 O O . THR A 1 76 ? 8.438 14.711 8.234 1 98.06 76 THR A O 1
ATOM 609 N N . PHE A 1 77 ? 7.672 12.555 8.172 1 95.94 77 PHE A N 1
ATOM 610 C CA . PHE A 1 77 ? 6.73 12.773 7.082 1 95.94 77 PHE A CA 1
ATOM 611 C C . PHE A 1 77 ? 5.309 12.445 7.52 1 95.94 77 PHE A C 1
ATOM 613 O O . PHE A 1 77 ? 4.359 12.625 6.754 1 95.94 77 PHE A O 1
ATOM 620 N N . CYS A 1 78 ? 5.188 11.969 8.75 1 96.62 78 CYS A N 1
ATOM 621 C CA . CYS A 1 78 ? 3.914 11.359 9.117 1 96.62 78 CYS A CA 1
ATOM 622 C C . CYS A 1 78 ? 3.57 11.656 10.57 1 96.62 78 CYS A C 1
ATOM 624 O O . CYS A 1 78 ? 4.461 11.742 11.422 1 96.62 78 CYS A O 1
ATOM 626 N N . VAL A 1 79 ? 2.295 11.719 10.844 1 97.56 79 VAL A N 1
ATOM 627 C CA . VAL A 1 79 ? 1.787 12.078 12.164 1 97.56 79 VAL A CA 1
ATOM 628 C C . VAL A 1 79 ? 1.869 10.875 13.094 1 97.56 79 VAL A C 1
ATOM 630 O O . VAL A 1 79 ? 1.655 11 14.305 1 97.56 79 VAL A O 1
ATOM 633 N N . PHE A 1 80 ? 2.248 9.719 12.578 1 98.19 80 PHE A N 1
ATOM 634 C CA . PHE A 1 80 ? 2.33 8.531 13.422 1 98.19 80 PHE A CA 1
ATOM 635 C C . PHE A 1 80 ? 3.619 8.531 14.234 1 98.19 80 PHE A C 1
ATOM 637 O O . PHE A 1 80 ? 3.775 7.73 15.156 1 98.19 80 PHE A O 1
ATOM 644 N N . VAL A 1 81 ? 4.598 9.352 13.906 1 98.38 81 VAL A N 1
ATOM 645 C CA . VAL A 1 81 ? 5.84 9.422 14.672 1 98.38 81 VAL A CA 1
ATOM 646 C C . VAL A 1 81 ? 5.621 10.219 15.953 1 98.38 81 VAL A C 1
ATOM 648 O O . VAL A 1 81 ? 5.383 11.43 15.906 1 98.38 81 VAL A O 1
ATOM 651 N N . PRO A 1 82 ? 5.699 9.586 17.062 1 98.38 82 PRO A N 1
ATOM 652 C CA . PRO A 1 82 ? 5.375 10.281 18.312 1 98.38 82 PRO A CA 1
ATOM 653 C C . PRO A 1 82 ? 6.383 11.375 18.656 1 98.38 82 PRO A C 1
ATOM 655 O O . PRO A 1 82 ? 7.48 11.086 19.141 1 98.38 82 PRO A O 1
ATOM 658 N N . GLU A 1 83 ? 6 12.547 18.484 1 98.44 83 GLU A N 1
ATOM 659 C CA . GLU A 1 83 ? 6.855 13.695 18.766 1 98.44 83 GLU A CA 1
ATOM 660 C C . GLU A 1 83 ? 7.227 13.758 20.25 1 98.44 83 GLU A C 1
ATOM 662 O O . GLU A 1 83 ? 8.312 14.227 20.609 1 98.44 83 GLU A O 1
ATOM 667 N N . GLU A 1 84 ? 6.352 13.266 21.156 1 98.88 84 GLU A N 1
ATOM 668 C CA . GLU A 1 84 ? 6.562 13.273 22.594 1 98.88 84 GLU A CA 1
ATOM 669 C C . GLU A 1 84 ? 7.871 12.586 22.969 1 98.88 84 GLU A C 1
ATOM 671 O O . GLU A 1 84 ? 8.594 13.047 23.859 1 98.88 84 GLU A O 1
ATOM 676 N N . LEU A 1 85 ? 8.188 11.508 22.234 1 98.94 85 LEU A N 1
ATOM 677 C CA . LEU A 1 85 ? 9.406 10.766 22.531 1 98.94 85 LEU A CA 1
ATOM 678 C C . LEU A 1 85 ? 10.648 11.555 22.125 1 98.94 85 LEU A C 1
ATOM 680 O O . LEU A 1 85 ? 11.656 11.539 22.828 1 98.94 85 LEU A O 1
ATOM 684 N N . ALA A 1 86 ? 10.609 12.219 20.969 1 98.88 86 ALA A N 1
ATOM 685 C CA . ALA A 1 86 ? 11.727 13.07 20.562 1 98.88 86 ALA A CA 1
ATOM 686 C C . ALA A 1 86 ? 11.961 14.188 21.562 1 98.88 86 ALA A C 1
ATOM 688 O O . ALA A 1 86 ? 13.102 14.438 21.969 1 98.88 86 ALA A O 1
ATOM 689 N N . LEU A 1 87 ? 10.867 14.836 22 1 98.81 87 LEU A N 1
ATOM 690 C CA . LEU A 1 87 ? 10.961 15.922 22.969 1 98.81 87 LEU A CA 1
ATOM 691 C C . LEU A 1 87 ? 11.523 15.43 24.297 1 98.81 87 LEU A C 1
ATOM 693 O O . LEU A 1 87 ? 12.289 16.125 24.953 1 98.81 87 LEU A O 1
ATOM 697 N N . ALA A 1 88 ? 11.156 14.211 24.641 1 98.88 88 ALA A N 1
ATOM 698 C CA . ALA A 1 88 ? 11.539 13.656 25.938 1 98.88 88 ALA A CA 1
ATOM 699 C C . ALA A 1 88 ? 13.047 13.43 26.016 1 98.88 88 ALA A C 1
ATOM 701 O O . ALA A 1 88 ? 13.609 13.32 27.109 1 98.88 88 ALA A O 1
ATOM 702 N N . VAL A 1 89 ? 13.734 13.344 24.906 1 98.81 89 VAL A N 1
ATOM 703 C CA . VAL A 1 89 ? 15.18 13.18 24.906 1 98.81 89 VAL A CA 1
ATOM 704 C C . VAL A 1 89 ? 15.844 14.477 24.438 1 98.81 89 VAL A C 1
ATOM 706 O O . VAL A 1 89 ? 16.984 14.461 23.969 1 98.81 89 VAL A O 1
ATOM 709 N N . ASP A 1 90 ? 15.102 15.562 24.391 1 98.38 90 ASP A N 1
ATOM 710 C CA . ASP A 1 90 ? 15.555 16.922 24.094 1 98.38 90 ASP A CA 1
ATOM 711 C C . ASP A 1 90 ? 15.984 17.047 22.625 1 98.38 90 ASP A C 1
ATOM 713 O O . ASP A 1 90 ? 16.906 17.797 22.312 1 98.38 90 ASP A O 1
ATOM 717 N N . ALA A 1 91 ? 15.422 16.266 21.781 1 98.81 91 ALA A N 1
ATOM 718 C CA . ALA A 1 91 ? 15.586 16.438 20.328 1 98.81 91 ALA A CA 1
ATOM 719 C C . ALA A 1 91 ? 14.539 17.406 19.781 1 98.81 91 ALA A C 1
ATOM 721 O O . ALA A 1 91 ? 13.555 17.719 20.453 1 98.81 91 ALA A O 1
ATOM 722 N N . VAL A 1 92 ? 14.852 17.984 18.609 1 98.62 92 VAL A N 1
ATOM 723 C CA . VAL A 1 92 ? 13.898 18.812 17.875 1 98.62 92 VAL A CA 1
ATOM 724 C C . VAL A 1 92 ? 13.273 18 16.75 1 98.62 92 VAL A C 1
ATOM 726 O O . VAL A 1 92 ? 13.984 17.391 15.953 1 98.62 92 VAL A O 1
ATOM 729 N N . GLN A 1 93 ? 11.984 17.922 16.766 1 98.5 93 GLN A N 1
ATOM 730 C CA . GLN A 1 93 ? 11.297 17.234 15.672 1 98.5 93 GLN A CA 1
ATOM 731 C C . GLN A 1 93 ? 10.688 18.234 14.695 1 98.5 93 GLN A C 1
ATOM 733 O O . GLN A 1 93 ? 10.062 19.219 15.102 1 98.5 93 GLN A O 1
ATOM 738 N N . VAL A 1 94 ? 10.93 18.031 13.438 1 97.94 94 VAL A N 1
ATOM 739 C CA . VAL A 1 94 ? 10.359 18.906 12.406 1 97.94 94 VAL A CA 1
ATOM 740 C C . VAL A 1 94 ? 9.727 18.047 11.312 1 97.94 94 VAL A C 1
ATOM 742 O O . VAL A 1 94 ? 10.234 16.984 10.969 1 97.94 94 VAL A O 1
ATOM 745 N N . GLY A 1 95 ? 8.562 18.547 10.836 1 96.94 95 GLY A N 1
ATOM 746 C CA . GLY A 1 95 ? 8.023 17.984 9.609 1 96.94 95 GLY A CA 1
ATOM 747 C C . GLY A 1 95 ? 8.812 18.375 8.375 1 96.94 95 GLY A C 1
ATOM 748 O O . GLY A 1 95 ? 9.32 19.5 8.289 1 96.94 95 GLY A O 1
ATOM 749 N N . LEU A 1 96 ? 8.898 17.469 7.438 1 96.56 96 LEU A N 1
ATOM 750 C CA . LEU A 1 96 ? 9.711 17.75 6.258 1 96.56 96 LEU A CA 1
ATOM 751 C C . LEU A 1 96 ? 8.828 18.156 5.082 1 96.56 96 LEU A C 1
ATOM 753 O O . LEU A 1 96 ? 7.695 17.688 4.957 1 96.56 96 LEU A O 1
ATOM 757 N N . CYS A 1 97 ? 9.383 18.906 4.27 1 91.81 97 CYS A N 1
ATOM 758 C CA . CYS A 1 97 ? 8.672 19.469 3.125 1 91.81 97 CYS A CA 1
ATOM 759 C C . CYS A 1 97 ? 8.367 18.391 2.098 1 91.81 97 CYS A C 1
ATOM 761 O O . CYS A 1 97 ? 9.227 17.562 1.77 1 91.81 97 CYS A O 1
ATOM 763 N N . ALA A 1 98 ? 7.129 18.469 1.604 1 94.69 98 ALA A N 1
ATOM 764 C CA . ALA A 1 98 ? 6.688 17.484 0.618 1 94.69 98 ALA A CA 1
ATOM 765 C C . ALA A 1 98 ? 5.484 18 -0.167 1 94.69 98 ALA A C 1
ATOM 767 O O . ALA A 1 98 ? 4.633 17.219 -0.594 1 94.69 98 ALA A O 1
ATOM 768 N N . GLY A 1 99 ? 5.391 19.312 -0.288 1 94.69 99 GLY A N 1
ATOM 769 C CA . GLY A 1 99 ? 4.152 19.844 -0.829 1 94.69 99 GLY A CA 1
ATOM 770 C C . GLY A 1 99 ? 4.348 20.625 -2.115 1 94.69 99 GLY A C 1
ATOM 771 O O . GLY A 1 99 ? 3.516 21.469 -2.477 1 94.69 99 GLY A O 1
ATOM 772 N N . ALA A 1 100 ? 5.457 20.391 -2.791 1 92.88 100 ALA A N 1
ATOM 773 C CA . ALA A 1 100 ? 5.727 21.109 -4.031 1 92.88 100 ALA A CA 1
ATOM 774 C C . ALA A 1 100 ? 6.281 20.188 -5.105 1 92.88 100 ALA A C 1
ATOM 776 O O . ALA A 1 100 ? 6.852 19.141 -4.789 1 92.88 100 ALA A O 1
ATOM 777 N N . ASP A 1 101 ? 5.992 20.609 -6.328 1 91.62 101 ASP A N 1
ATOM 778 C CA . ASP A 1 101 ? 6.57 19.891 -7.461 1 91.62 101 ASP A CA 1
ATOM 779 C C . ASP A 1 101 ? 8.039 20.266 -7.652 1 91.62 101 ASP A C 1
ATOM 781 O O . ASP A 1 101 ? 8.375 21.047 -8.547 1 91.62 101 ASP A O 1
ATOM 785 N N . ALA A 1 102 ? 8.945 19.75 -6.875 1 88.88 102 ALA A N 1
ATOM 786 C CA . ALA A 1 102 ? 10.367 20.062 -6.887 1 88.88 102 ALA A CA 1
ATOM 787 C C . ALA A 1 102 ? 11.203 18.812 -7.16 1 88.88 102 ALA A C 1
ATOM 789 O O . ALA A 1 102 ? 10.953 17.75 -6.582 1 88.88 102 ALA A O 1
ATOM 790 N N . GLY A 1 103 ? 12.125 18.969 -8.078 1 91.75 103 GLY A N 1
ATOM 791 C CA . GLY A 1 103 ? 13.062 17.875 -8.328 1 91.75 103 GLY A CA 1
ATOM 792 C C . GLY A 1 103 ? 12.398 16.641 -8.883 1 91.75 103 GLY A C 1
ATOM 793 O O . GLY A 1 103 ? 12.734 15.516 -8.477 1 91.75 103 GLY A O 1
ATOM 794 N N . LYS A 1 104 ? 11.383 16.859 -9.656 1 92.38 104 LYS A N 1
ATOM 795 C CA . LYS A 1 104 ? 10.57 15.75 -10.172 1 92.38 104 LYS A CA 1
ATOM 796 C C . LYS A 1 104 ? 11.422 14.766 -10.969 1 92.38 104 LYS A C 1
ATOM 798 O O . LYS A 1 104 ? 11.32 13.555 -10.781 1 92.38 104 LYS A O 1
ATOM 803 N N . GLU A 1 105 ? 12.25 15.258 -11.844 1 93.44 105 GLU A N 1
ATOM 804 C CA . GLU A 1 105 ? 13.078 14.398 -12.688 1 93.44 105 GLU A CA 1
ATOM 805 C C . GLU A 1 105 ? 14.031 13.547 -11.859 1 93.44 105 GLU A C 1
ATOM 807 O O . GLU A 1 105 ? 14.188 12.352 -12.117 1 93.44 105 GLU A O 1
ATOM 812 N N . ALA A 1 106 ? 14.609 14.18 -10.867 1 94.94 106 ALA A N 1
ATOM 813 C CA . ALA A 1 106 ? 15.508 13.453 -9.984 1 94.94 106 ALA A CA 1
ATOM 814 C C . ALA A 1 106 ? 14.758 12.383 -9.195 1 94.94 106 ALA A C 1
ATOM 816 O O . ALA A 1 106 ? 15.25 11.266 -9.031 1 94.94 106 ALA A O 1
ATOM 817 N N . ALA A 1 107 ? 13.617 12.75 -8.727 1 96.62 107 ALA A N 1
ATOM 818 C CA . ALA A 1 107 ? 12.805 11.828 -7.941 1 96.62 107 ALA A CA 1
ATOM 819 C C . ALA A 1 107 ? 12.461 10.578 -8.75 1 96.62 107 ALA A C 1
ATOM 821 O O . ALA A 1 107 ? 12.461 9.461 -8.219 1 96.62 107 ALA A O 1
ATOM 822 N N . GLU A 1 108 ? 12.227 10.719 -10.016 1 95.75 108 GLU A N 1
ATOM 823 C CA . GLU A 1 108 ? 11.758 9.625 -10.867 1 95.75 108 GLU A CA 1
ATOM 824 C C . GLU A 1 108 ? 12.906 8.703 -11.25 1 95.75 108 GLU A C 1
ATOM 826 O O . GLU A 1 108 ? 12.695 7.676 -11.898 1 95.75 108 GLU A O 1
ATOM 831 N N . THR A 1 109 ? 14.125 9.023 -10.812 1 94.5 109 THR A N 1
ATOM 832 C CA . THR A 1 109 ? 15.227 8.07 -10.938 1 94.5 109 THR A CA 1
ATOM 833 C C . THR A 1 109 ? 15.203 7.055 -9.797 1 94.5 109 THR A C 1
ATOM 835 O O . THR A 1 109 ? 15.828 6 -9.883 1 94.5 109 THR A O 1
ATOM 838 N N . LEU A 1 110 ? 14.453 7.402 -8.75 1 96.12 110 LEU A N 1
ATOM 839 C CA . LEU A 1 110 ? 14.445 6.555 -7.562 1 96.12 110 LEU A CA 1
ATOM 840 C C . LEU A 1 110 ? 13.117 5.82 -7.426 1 96.12 110 LEU A C 1
ATOM 842 O O . LEU A 1 110 ? 13.055 4.742 -6.828 1 96.12 110 LEU A O 1
ATOM 846 N N . VAL A 1 111 ? 12.055 6.438 -7.922 1 97.62 111 VAL A N 1
ATOM 847 C CA . VAL A 1 111 ? 10.727 5.852 -7.777 1 97.62 111 VAL A CA 1
ATOM 848 C C . VAL A 1 111 ? 9.992 5.895 -9.117 1 97.62 111 VAL A C 1
ATOM 850 O O . VAL A 1 111 ? 10.312 6.719 -9.977 1 97.62 111 VAL A O 1
ATOM 853 N N . PRO A 1 112 ? 8.984 5.023 -9.297 1 96.62 112 PRO A N 1
ATOM 854 C CA . PRO A 1 112 ? 8.234 5.008 -10.555 1 96.62 112 PRO A CA 1
ATOM 855 C C . PRO A 1 112 ? 7.516 6.324 -10.828 1 96.62 112 PRO A C 1
ATOM 857 O O . PRO A 1 112 ? 7.156 7.043 -9.891 1 96.62 112 PRO A O 1
ATOM 860 N N . ARG A 1 113 ? 7.234 6.566 -12.078 1 94.12 113 ARG A N 1
ATOM 861 C CA . ARG A 1 113 ? 6.559 7.785 -12.508 1 94.12 113 ARG A CA 1
ATOM 862 C C . ARG A 1 113 ? 5.172 7.895 -11.883 1 94.12 113 ARG A C 1
ATOM 864 O O . ARG A 1 113 ? 4.699 8.992 -11.594 1 94.12 113 ARG A O 1
ATOM 871 N N . ASN A 1 114 ? 4.559 6.754 -11.711 1 94.19 114 ASN A N 1
ATOM 872 C CA . ASN A 1 114 ? 3.215 6.738 -11.148 1 94.19 114 ASN A CA 1
ATOM 873 C C . ASN A 1 114 ? 3.248 6.664 -9.625 1 94.19 114 ASN A C 1
ATOM 875 O O . ASN A 1 114 ? 2.521 5.875 -9.023 1 94.19 114 ASN A O 1
ATOM 879 N N . THR A 1 115 ? 4.141 7.387 -9.039 1 96.75 115 THR A N 1
ATOM 880 C CA . THR A 1 115 ? 4.234 7.547 -7.594 1 96.75 115 THR A CA 1
ATOM 881 C C . THR A 1 115 ? 3.568 8.844 -7.148 1 96.75 115 THR A C 1
ATOM 883 O O . THR A 1 115 ? 3.619 9.852 -7.859 1 96.75 115 THR A O 1
ATOM 886 N N . CYS A 1 116 ? 2.924 8.836 -6.027 1 96.56 116 CYS A N 1
ATOM 887 C CA . CYS A 1 116 ? 2.201 9.961 -5.445 1 96.56 116 CYS A CA 1
ATOM 888 C C . CYS A 1 116 ? 3.072 11.211 -5.414 1 96.56 116 CYS A C 1
ATOM 890 O O . CYS A 1 116 ? 4.262 11.133 -5.098 1 96.56 116 CYS A O 1
ATOM 892 N N . ALA A 1 117 ? 2.48 12.367 -5.68 1 96.5 117 ALA A N 1
ATOM 893 C CA . ALA A 1 117 ? 3.193 13.641 -5.75 1 96.5 117 ALA A CA 1
ATOM 894 C C . ALA A 1 117 ? 3.91 13.938 -4.438 1 96.5 117 ALA A C 1
ATOM 896 O O . ALA A 1 117 ? 5 14.516 -4.434 1 96.5 117 ALA A O 1
ATOM 897 N N . LEU A 1 118 ? 3.334 13.594 -3.367 1 97.5 118 LEU A N 1
ATOM 898 C CA . LEU A 1 118 ? 3.932 13.828 -2.057 1 97.5 118 LEU A CA 1
ATOM 899 C C . LEU A 1 118 ? 5.273 13.109 -1.935 1 97.5 118 LEU A C 1
ATOM 901 O O . LEU A 1 118 ? 6.258 13.703 -1.484 1 97.5 118 LEU A O 1
ATOM 905 N N . ILE A 1 119 ? 5.328 11.875 -2.369 1 97.88 119 ILE A N 1
ATOM 906 C CA . ILE A 1 119 ? 6.527 11.055 -2.27 1 97.88 119 ILE A CA 1
ATOM 907 C C . ILE A 1 119 ? 7.602 11.586 -3.215 1 97.88 119 ILE A C 1
ATOM 909 O O . ILE A 1 119 ? 8.758 11.758 -2.818 1 97.88 119 ILE A O 1
ATOM 913 N N . LYS A 1 120 ? 7.211 11.891 -4.441 1 97.25 120 LYS A N 1
ATOM 914 C CA . LYS A 1 120 ? 8.164 12.445 -5.391 1 97.25 120 LYS A CA 1
ATOM 915 C C . LYS A 1 120 ? 8.711 13.789 -4.898 1 97.25 120 LYS A C 1
ATOM 917 O O . LYS A 1 120 ? 9.883 14.109 -5.121 1 97.25 120 LYS A O 1
ATOM 922 N N . SER A 1 121 ? 7.867 14.484 -4.191 1 96.94 121 SER A N 1
ATOM 923 C CA . SER A 1 121 ? 8.242 15.805 -3.703 1 96.94 121 SER A CA 1
ATOM 924 C C . SER A 1 121 ? 9.336 15.711 -2.645 1 96.94 121 SER A C 1
ATOM 926 O O . SER A 1 121 ? 10.359 16.391 -2.732 1 96.94 121 SER A O 1
ATOM 928 N N . PHE A 1 122 ? 9.18 14.883 -1.608 1 97.12 122 PHE A N 1
ATOM 929 C CA . PHE A 1 122 ? 10.195 14.875 -0.562 1 97.12 122 PHE A CA 1
ATOM 930 C C . PHE A 1 122 ? 11.508 14.297 -1.083 1 97.12 122 PHE A C 1
ATOM 932 O O . PHE A 1 122 ? 12.586 14.711 -0.665 1 97.12 122 PHE A O 1
ATOM 939 N N . ILE A 1 123 ? 11.422 13.344 -2.037 1 97.69 123 ILE A N 1
ATOM 940 C CA . ILE A 1 123 ? 12.633 12.82 -2.66 1 97.69 123 ILE A CA 1
ATOM 941 C C . ILE A 1 123 ? 13.297 13.914 -3.496 1 97.69 123 ILE A C 1
ATOM 943 O O . ILE A 1 123 ? 14.516 14.102 -3.432 1 97.69 123 ILE A O 1
ATOM 947 N N . GLY A 1 124 ? 12.469 14.609 -4.238 1 96.81 124 GLY A N 1
ATOM 948 C CA . GLY A 1 124 ? 12.961 15.688 -5.078 1 96.81 124 GLY A CA 1
ATOM 949 C C . GLY A 1 124 ? 13.648 16.781 -4.293 1 96.81 124 GLY A C 1
ATOM 950 O O . GLY A 1 124 ? 14.711 17.266 -4.691 1 96.81 124 GLY A O 1
ATOM 951 N N . PHE A 1 125 ? 13.086 17.141 -3.172 1 96.19 125 PHE A N 1
ATOM 952 C CA . PHE A 1 125 ? 13.672 18.156 -2.312 1 96.19 125 PHE A CA 1
ATOM 953 C C . PHE A 1 125 ? 15.07 17.75 -1.87 1 96.19 125 PHE A C 1
ATOM 955 O O . PHE A 1 125 ? 15.984 18.578 -1.816 1 96.19 125 PHE A O 1
ATOM 962 N N . LYS A 1 126 ? 15.266 16.516 -1.533 1 97.12 126 LYS A N 1
ATOM 963 C CA . LYS A 1 126 ? 16.562 16 -1.078 1 97.12 126 LYS A CA 1
ATOM 964 C C . LYS A 1 126 ? 17.562 15.938 -2.229 1 97.12 126 LYS A C 1
ATOM 966 O O . LYS A 1 126 ? 18.672 16.469 -2.129 1 97.12 126 LYS A O 1
ATOM 971 N N . LEU A 1 127 ? 17.125 15.344 -3.322 1 96.88 127 LEU A N 1
ATOM 972 C CA . LEU A 1 127 ? 18.078 15.062 -4.402 1 96.88 127 LEU A CA 1
ATOM 973 C C . LEU A 1 127 ? 18.469 16.344 -5.121 1 96.88 127 LEU A C 1
ATOM 975 O O . LEU A 1 127 ? 19.609 16.453 -5.605 1 96.88 127 LEU A O 1
ATOM 979 N N . ALA A 1 128 ? 17.562 17.297 -5.102 1 95.75 128 ALA A N 1
ATOM 980 C CA . ALA A 1 128 ? 17.859 18.578 -5.727 1 95.75 128 ALA A CA 1
ATOM 981 C C . ALA A 1 128 ? 18.547 19.516 -4.738 1 95.75 128 ALA A C 1
ATOM 983 O O . ALA A 1 128 ? 18.891 20.641 -5.09 1 95.75 128 ALA A O 1
ATOM 984 N N . ARG A 1 129 ? 18.766 19.141 -3.492 1 95.69 129 ARG A N 1
ATOM 985 C CA . ARG A 1 129 ? 19.438 19.906 -2.445 1 95.69 129 ARG A CA 1
ATOM 986 C C . ARG A 1 129 ? 18.766 21.25 -2.234 1 95.69 129 ARG A C 1
ATOM 988 O O . ARG A 1 129 ? 19.422 22.297 -2.25 1 95.69 129 ARG A O 1
ATOM 995 N N . LEU A 1 130 ? 17.453 21.094 -1.997 1 95 130 LEU A N 1
ATOM 996 C CA . LEU A 1 130 ? 16.656 22.328 -1.935 1 95 130 LEU A CA 1
ATOM 997 C C . LEU A 1 130 ? 16.188 22.578 -0.512 1 95 130 LEU A C 1
ATOM 999 O O . LEU A 1 130 ? 15.773 23.703 -0.185 1 95 130 LEU A O 1
ATOM 1003 N N . CYS A 1 131 ? 16.125 21.609 0.294 1 94.94 131 CYS A N 1
ATOM 1004 C CA . CYS A 1 131 ? 15.445 21.734 1.58 1 94.94 131 CYS A CA 1
ATOM 1005 C C . CYS A 1 131 ? 16.453 21.703 2.729 1 94.94 131 CYS A C 1
ATOM 1007 O O . CYS A 1 131 ? 16.922 20.625 3.105 1 94.94 131 CYS A O 1
ATOM 1009 N N . PRO A 1 132 ? 16.656 22.812 3.369 1 96.81 132 PRO A N 1
ATOM 1010 C CA . PRO A 1 132 ? 17.625 22.844 4.473 1 96.81 132 PRO A CA 1
ATOM 1011 C C . PRO A 1 132 ? 17.141 22.062 5.695 1 96.81 132 PRO A C 1
ATOM 1013 O O . PRO A 1 132 ? 17.938 21.672 6.547 1 96.81 132 PRO A O 1
ATOM 1016 N N . TYR A 1 133 ? 15.828 21.875 5.805 1 97 133 TYR A N 1
ATOM 1017 C CA . TYR A 1 133 ? 15.328 21.031 6.887 1 97 133 TYR A CA 1
ATOM 1018 C C . TYR A 1 133 ? 15.852 19.594 6.754 1 97 133 TYR A C 1
ATOM 1020 O O . TYR A 1 133 ? 16.422 19.047 7.703 1 97 133 TYR A O 1
ATOM 1028 N N . THR A 1 134 ? 15.641 19.062 5.559 1 96.88 134 THR A N 1
ATOM 1029 C CA . THR A 1 134 ? 16.062 17.688 5.312 1 96.88 134 THR A CA 1
ATOM 1030 C C . THR A 1 134 ? 17.562 17.531 5.531 1 96.88 134 THR A C 1
ATOM 1032 O O . THR A 1 134 ? 18.016 16.562 6.133 1 96.88 134 THR A O 1
ATOM 1035 N N . GLU A 1 135 ? 18.297 18.516 5.113 1 97.19 135 GLU A N 1
ATOM 1036 C CA . GLU A 1 135 ? 19.75 18.484 5.227 1 97.19 135 GLU A CA 1
ATOM 1037 C C . GLU A 1 135 ? 20.188 18.641 6.676 1 97.19 135 GLU A C 1
ATOM 1039 O O . GLU A 1 135 ? 21.312 18.281 7.027 1 97.19 135 GLU A O 1
ATOM 1044 N N . SER A 1 136 ? 19.312 19.141 7.504 1 97.94 136 SER A N 1
ATOM 1045 C CA . SER A 1 136 ? 19.656 19.406 8.898 1 97.94 136 SER A CA 1
ATOM 1046 C C . SER A 1 136 ? 19.391 18.188 9.766 1 97.94 136 SER A C 1
ATOM 1048 O O . SER A 1 136 ? 19.828 18.125 10.922 1 97.94 136 SER A O 1
ATOM 1050 N N . CYS A 1 137 ? 18.734 17.188 9.273 1 98.25 137 CYS A N 1
ATOM 1051 C CA . CYS A 1 137 ? 18.25 16.078 10.086 1 98.25 137 CYS A CA 1
ATOM 1052 C C . CYS A 1 137 ? 19.391 15.125 10.445 1 98.25 137 CYS A C 1
ATOM 1054 O O . CYS A 1 137 ? 20.219 14.797 9.602 1 98.25 137 CYS A O 1
ATOM 1056 N N . ASP A 1 138 ? 19.406 14.719 11.703 1 98.69 138 ASP A N 1
ATOM 1057 C CA . ASP A 1 138 ? 20.281 13.641 12.148 1 98.69 138 ASP A CA 1
ATOM 1058 C C . ASP A 1 138 ? 19.641 12.273 11.914 1 98.69 138 ASP A C 1
ATOM 1060 O O . ASP A 1 138 ? 20.328 11.266 11.836 1 98.69 138 ASP A O 1
ATOM 1064 N N . LEU A 1 139 ? 18.375 12.273 11.875 1 98.75 139 LEU A N 1
ATOM 1065 C CA . LEU A 1 139 ? 17.547 11.102 11.633 1 98.75 139 LEU A CA 1
ATOM 1066 C C . LEU A 1 139 ? 16.25 11.484 10.93 1 98.75 139 LEU A C 1
ATOM 1068 O O . LEU A 1 139 ? 15.633 12.5 11.266 1 98.75 139 LEU A O 1
ATOM 1072 N N . ILE A 1 140 ? 15.891 10.758 9.914 1 98.75 140 ILE A N 1
ATOM 1073 C CA . ILE A 1 140 ? 14.594 10.898 9.266 1 98.75 140 ILE A CA 1
ATOM 1074 C C . ILE A 1 140 ? 13.766 9.633 9.5 1 98.75 140 ILE A C 1
ATOM 1076 O O . ILE A 1 140 ? 14.211 8.523 9.203 1 98.75 140 ILE A O 1
ATOM 1080 N N . VAL A 1 141 ? 12.594 9.781 10.062 1 98.81 141 VAL A N 1
ATOM 1081 C CA . VAL A 1 141 ? 11.766 8.641 10.438 1 98.81 141 VAL A CA 1
ATOM 1082 C C . VAL A 1 141 ? 10.672 8.43 9.398 1 98.81 141 VAL A C 1
ATOM 1084 O O . VAL A 1 141 ? 9.883 9.336 9.117 1 98.81 141 VAL A O 1
ATOM 1087 N N . GLY A 1 142 ? 10.703 7.25 8.742 1 98.12 142 GLY A N 1
ATOM 1088 C CA . GLY A 1 142 ? 9.656 6.82 7.836 1 98.12 142 GLY A CA 1
ATOM 1089 C C . GLY A 1 142 ? 8.672 5.855 8.477 1 98.12 142 GLY A C 1
ATOM 1090 O O . GLY A 1 142 ? 8.891 5.391 9.594 1 98.12 142 GLY A O 1
ATOM 1091 N N . GLU A 1 143 ? 7.562 5.59 7.832 1 98 143 GLU A N 1
ATOM 1092 C CA . GLU A 1 143 ? 6.488 4.73 8.32 1 98 143 GLU A CA 1
ATOM 1093 C C . GLU A 1 143 ? 5.918 3.873 7.199 1 98 143 GLU A C 1
ATOM 1095 O O . GLU A 1 143 ? 6.012 4.234 6.023 1 98 143 GLU A O 1
ATOM 1100 N N . THR A 1 144 ? 5.309 2.779 7.523 1 98.19 144 THR A N 1
ATOM 1101 C CA . THR A 1 144 ? 4.766 1.865 6.523 1 98.19 144 THR A CA 1
ATOM 1102 C C . THR A 1 144 ? 3.266 2.076 6.352 1 98.19 144 THR A C 1
ATOM 1104 O O . THR A 1 144 ? 2.492 1.116 6.371 1 98.19 144 THR A O 1
ATOM 1107 N N . THR A 1 145 ? 2.885 3.311 6.129 1 97.88 145 THR A N 1
ATOM 1108 C CA . THR A 1 145 ? 1.462 3.629 6.062 1 97.88 145 THR A CA 1
ATOM 1109 C C . THR A 1 145 ? 0.892 3.279 4.691 1 97.88 145 THR A C 1
ATOM 1111 O O . THR A 1 145 ? -0.293 2.967 4.57 1 97.88 145 THR A O 1
ATOM 1114 N N . CYS A 1 146 ? 1.688 3.4 3.682 1 98 146 CYS A N 1
ATOM 1115 C CA . CYS A 1 146 ? 1.254 3.059 2.332 1 98 146 CYS A CA 1
ATOM 1116 C C . CYS A 1 146 ? 2.387 2.414 1.541 1 98 146 CYS A C 1
ATOM 1118 O O . CYS A 1 146 ? 3.555 2.535 1.913 1 98 146 CYS A O 1
ATOM 1120 N N . ASP A 1 147 ? 2.037 1.775 0.476 1 97.94 147 ASP A N 1
ATOM 1121 C CA . ASP A 1 147 ? 3.014 1.069 -0.348 1 97.94 147 ASP A CA 1
ATOM 1122 C C . ASP A 1 147 ? 4.023 2.041 -0.956 1 97.94 147 ASP A C 1
ATOM 1124 O O . ASP A 1 147 ? 5.223 1.752 -0.999 1 97.94 147 ASP A O 1
ATOM 1128 N N . GLY A 1 148 ? 3.512 3.15 -1.408 1 97.5 148 GLY A N 1
ATOM 1129 C CA . GLY A 1 148 ? 4.391 4.137 -2.016 1 97.5 148 GLY A CA 1
ATOM 1130 C C . GLY A 1 148 ? 5.496 4.602 -1.085 1 97.5 148 GLY A C 1
ATOM 1131 O O . GLY A 1 148 ? 6.676 4.551 -1.438 1 97.5 148 GLY A O 1
ATOM 1132 N N . LYS A 1 149 ? 5.148 4.984 0.139 1 97.88 149 LYS A N 1
ATOM 1133 C CA . LYS A 1 149 ? 6.121 5.512 1.089 1 97.88 149 LYS A CA 1
ATOM 1134 C C . LYS A 1 149 ? 7.098 4.426 1.535 1 97.88 149 LYS A C 1
ATOM 1136 O O . LYS A 1 149 ? 8.312 4.625 1.506 1 97.88 149 LYS A O 1
ATOM 1141 N N . LYS A 1 150 ? 6.555 3.281 1.946 1 97.94 150 LYS A N 1
ATOM 1142 C CA . LYS A 1 150 ? 7.434 2.27 2.523 1 97.94 150 LYS A CA 1
ATOM 1143 C C . LYS A 1 150 ? 8.5 1.831 1.521 1 97.94 150 LYS A C 1
ATOM 1145 O O . LYS A 1 150 ? 9.664 1.656 1.881 1 97.94 150 LYS A O 1
ATOM 1150 N N . LYS A 1 151 ? 8.125 1.681 0.256 1 98.06 151 LYS A N 1
ATOM 1151 C CA . LYS A 1 151 ? 9.094 1.246 -0.742 1 98.06 151 LYS A CA 1
ATOM 1152 C C . LYS A 1 151 ? 10.016 2.395 -1.153 1 98.06 151 LYS A C 1
ATOM 1154 O O . LYS A 1 151 ? 11.188 2.182 -1.454 1 98.06 151 LYS A O 1
ATOM 1159 N N . ALA A 1 152 ? 9.469 3.627 -1.203 1 98.06 152 ALA A N 1
ATOM 1160 C CA . ALA A 1 152 ? 10.297 4.793 -1.502 1 98.06 152 ALA A CA 1
ATOM 1161 C C . ALA A 1 152 ? 11.398 4.969 -0.453 1 98.06 152 ALA A C 1
ATOM 1163 O O . ALA A 1 152 ? 12.508 5.402 -0.772 1 98.06 152 ALA A O 1
ATOM 1164 N N . TYR A 1 153 ? 11.094 4.641 0.796 1 98.31 153 TYR A N 1
ATOM 1165 C CA . TYR A 1 153 ? 12.062 4.809 1.88 1 98.31 153 TYR A CA 1
ATOM 1166 C C . TYR A 1 153 ? 13.266 3.896 1.688 1 98.31 153 TYR A C 1
ATOM 1168 O O . TYR A 1 153 ? 14.375 4.219 2.119 1 98.31 153 TYR A O 1
ATOM 1176 N N . GLU A 1 154 ? 13.047 2.719 1.021 1 97.5 154 GLU A N 1
ATOM 1177 C CA . GLU A 1 154 ? 14.18 1.841 0.735 1 97.5 154 GLU A CA 1
ATOM 1178 C C . GLU A 1 154 ? 15.211 2.539 -0.146 1 97.5 154 GLU A C 1
ATOM 1180 O O . GLU A 1 154 ? 16.406 2.52 0.153 1 97.5 154 GLU A O 1
ATOM 1185 N N . ALA A 1 155 ? 14.727 3.154 -1.188 1 96.25 155 ALA A N 1
ATOM 1186 C CA . ALA A 1 155 ? 15.617 3.869 -2.1 1 96.25 155 ALA A CA 1
ATOM 1187 C C . ALA A 1 155 ? 16.172 5.141 -1.454 1 96.25 155 ALA A C 1
ATOM 1189 O O . ALA A 1 155 ? 17.344 5.465 -1.61 1 96.25 155 ALA A O 1
ATOM 1190 N N . PHE A 1 156 ? 15.32 5.812 -0.714 1 97.62 156 PHE A N 1
ATOM 1191 C CA . PHE A 1 156 ? 15.664 7.086 -0.097 1 97.62 156 PHE A CA 1
ATOM 1192 C C . PHE A 1 156 ? 16.734 6.895 0.97 1 97.62 156 PHE A C 1
ATOM 1194 O O . PHE A 1 156 ? 17.547 7.797 1.215 1 97.62 156 PHE A O 1
ATOM 1201 N N . ALA A 1 157 ? 16.844 5.715 1.528 1 97.44 157 ALA A N 1
ATOM 1202 C CA . ALA A 1 157 ? 17.766 5.406 2.613 1 97.44 157 ALA A CA 1
ATOM 1203 C C . ALA A 1 157 ? 19.219 5.469 2.135 1 97.44 157 ALA A C 1
ATOM 1205 O O . ALA A 1 157 ? 20.141 5.621 2.941 1 97.44 157 ALA A O 1
ATOM 1206 N N . GLU A 1 158 ? 19.406 5.371 0.85 1 95.56 158 GLU A N 1
ATOM 1207 C CA . GLU A 1 158 ? 20.734 5.5 0.286 1 95.56 158 GLU A CA 1
ATOM 1208 C C . GLU A 1 158 ? 21.203 6.953 0.291 1 95.56 158 GLU A C 1
ATOM 1210 O O . GLU A 1 158 ? 22.391 7.23 0.115 1 95.56 158 GLU A O 1
ATOM 1215 N N . HIS A 1 159 ? 20.312 7.887 0.549 1 96.56 159 HIS A N 1
ATOM 1216 C CA . HIS A 1 159 ? 20.625 9.305 0.399 1 96.56 159 HIS A CA 1
ATOM 1217 C C . HIS A 1 159 ? 20.391 10.055 1.707 1 96.56 159 HIS A C 1
ATOM 1219 O O . HIS A 1 159 ? 20.797 11.219 1.834 1 96.56 159 HIS A O 1
ATOM 1225 N N . ALA A 1 160 ? 19.797 9.453 2.674 1 96.56 160 ALA A N 1
ATOM 1226 C CA . ALA A 1 160 ? 19.422 10.109 3.93 1 96.56 160 ALA A CA 1
ATOM 1227 C C . ALA A 1 160 ? 19.453 9.117 5.09 1 96.56 160 ALA A C 1
ATOM 1229 O O . ALA A 1 160 ? 19.312 7.906 4.887 1 96.56 160 ALA A O 1
ATOM 1230 N N . PRO A 1 161 ? 19.672 9.555 6.316 1 97.75 161 PRO A N 1
ATOM 1231 C CA . PRO A 1 161 ? 19.672 8.68 7.488 1 97.75 161 PRO A CA 1
ATOM 1232 C C . PRO A 1 161 ? 18.266 8.242 7.895 1 97.75 161 PRO A C 1
ATOM 1234 O O . PRO A 1 161 ? 17.656 8.844 8.789 1 97.75 161 PRO A O 1
ATOM 1237 N N . MET A 1 162 ? 17.859 7.129 7.406 1 97.88 162 MET A N 1
ATOM 1238 C CA . MET A 1 162 ? 16.469 6.707 7.543 1 97.88 162 MET A CA 1
ATOM 1239 C C . MET A 1 162 ? 16.297 5.734 8.711 1 97.88 162 MET A C 1
ATOM 1241 O O . MET A 1 162 ? 17.188 4.91 8.961 1 97.88 162 MET A O 1
ATOM 1245 N N . TYR A 1 163 ? 15.258 5.816 9.43 1 98.44 163 TYR A N 1
ATOM 1246 C CA . TYR A 1 163 ? 14.695 4.863 10.383 1 98.44 163 TYR A CA 1
ATOM 1247 C C . TYR A 1 163 ? 13.219 4.629 10.109 1 98.44 163 TYR A C 1
ATOM 1249 O O . TYR A 1 163 ? 12.422 5.57 10.133 1 98.44 163 TYR A O 1
ATOM 1257 N N . VAL A 1 164 ? 12.781 3.4 9.867 1 98.5 164 VAL A N 1
ATOM 1258 C CA . VAL A 1 164 ? 11.406 3.168 9.438 1 98.5 164 VAL A CA 1
ATOM 1259 C C . VAL A 1 164 ? 10.641 2.412 10.523 1 98.5 164 VAL A C 1
ATOM 1261 O O . VAL A 1 164 ? 11.102 1.374 11 1 98.5 164 VAL A O 1
ATOM 1264 N N . MET A 1 165 ? 9.508 2.941 10.961 1 98.56 165 MET A N 1
ATOM 1265 C CA . MET A 1 165 ? 8.602 2.307 11.906 1 98.56 165 MET A CA 1
ATOM 1266 C C . MET A 1 165 ? 7.484 1.568 11.172 1 98.56 165 MET A C 1
ATOM 1268 O O . MET A 1 165 ? 6.91 2.092 10.219 1 98.56 165 MET A O 1
ATOM 1272 N N . GLU A 1 166 ? 7.16 0.388 11.602 1 98.62 166 GLU A N 1
ATOM 1273 C CA . GLU A 1 166 ? 6.023 -0.317 11.016 1 98.62 166 GLU A CA 1
ATOM 1274 C C . GLU A 1 166 ? 4.715 0.095 11.688 1 98.62 166 GLU A C 1
ATOM 1276 O O . GLU A 1 166 ? 4.527 -0.126 12.883 1 98.62 166 GLU A O 1
ATOM 1281 N N . VAL A 1 167 ? 3.877 0.719 10.953 1 98.56 167 VAL A N 1
ATOM 1282 C CA . VAL A 1 167 ? 2.502 0.98 11.367 1 98.56 167 VAL A CA 1
ATOM 1283 C C . VAL A 1 167 ? 1.604 -0.178 10.938 1 98.56 167 VAL A C 1
ATOM 1285 O O . VAL A 1 167 ? 1.59 -0.562 9.766 1 98.56 167 VAL A O 1
ATOM 1288 N N . PRO A 1 168 ? 0.899 -0.786 11.914 1 98.19 168 PRO A N 1
ATOM 1289 C CA . PRO A 1 168 ? 0.021 -1.891 11.516 1 98.19 168 PRO A CA 1
ATOM 1290 C C . PRO A 1 168 ? -1.109 -1.445 10.594 1 98.19 168 PRO A C 1
ATOM 1292 O O . PRO A 1 168 ? -1.321 -0.245 10.406 1 98.19 168 PRO A O 1
ATOM 1295 N N . GLN A 1 169 ? -1.789 -2.439 10.031 1 98.12 169 GLN A N 1
ATOM 1296 C CA . GLN A 1 169 ? -2.832 -2.125 9.055 1 98.12 169 GLN A CA 1
ATOM 1297 C C . GLN A 1 169 ? -4.219 -2.391 9.633 1 98.12 169 GLN A C 1
ATOM 1299 O O . GLN A 1 169 ? -5.23 -2.162 8.969 1 98.12 169 GLN A O 1
ATOM 1304 N N . THR A 1 170 ? -4.273 -2.982 10.781 1 98.19 170 THR A N 1
ATOM 1305 C CA . THR A 1 170 ? -5.52 -3.178 11.508 1 98.19 170 THR A CA 1
ATOM 1306 C C . THR A 1 170 ? -5.41 -2.629 12.93 1 98.19 170 THR A C 1
ATOM 1308 O O . THR A 1 170 ? -4.367 -2.105 13.312 1 98.19 170 THR A O 1
ATOM 1311 N N . LYS A 1 171 ? -6.477 -2.658 13.648 1 97.75 171 LYS A N 1
ATOM 1312 C CA . LYS A 1 171 ? -6.48 -2.176 15.031 1 97.75 171 LYS A CA 1
ATOM 1313 C C . LYS A 1 171 ? -6.828 -3.299 16 1 97.75 171 LYS A C 1
ATOM 1315 O O . LYS A 1 171 ? -7.5 -3.068 17.016 1 97.75 171 LYS A O 1
ATOM 1320 N N . THR A 1 172 ? -6.488 -4.512 15.594 1 97.38 172 THR A N 1
ATOM 1321 C CA . THR A 1 172 ? -6.672 -5.664 16.469 1 97.38 172 THR A CA 1
ATOM 1322 C C . THR A 1 172 ? -5.715 -5.602 17.656 1 97.38 172 THR A C 1
ATOM 1324 O O . THR A 1 172 ? -4.816 -4.758 17.688 1 97.38 172 THR A O 1
ATOM 1327 N N . GLU A 1 173 ? -5.934 -6.508 18.609 1 97.75 173 GLU A N 1
ATOM 1328 C CA . GLU A 1 173 ? -5.059 -6.559 19.781 1 97.75 173 GLU A CA 1
ATOM 1329 C C . GLU A 1 173 ? -3.617 -6.844 19.375 1 97.75 173 GLU A C 1
ATOM 1331 O O . GLU A 1 173 ? -2.688 -6.223 19.891 1 97.75 173 GLU A O 1
ATOM 1336 N N . SER A 1 174 ? -3.422 -7.797 18.453 1 97.94 174 SER A N 1
ATOM 1337 C CA . SER A 1 174 ? -2.076 -8.133 18 1 97.94 174 SER A CA 1
ATOM 1338 C C . SER A 1 174 ? -1.447 -6.98 17.219 1 97.94 174 SER A C 1
ATOM 1340 O O . SER A 1 174 ? -0.234 -6.773 17.281 1 97.94 174 SER A O 1
ATOM 1342 N N . ALA A 1 175 ? -2.232 -6.277 16.469 1 98.31 175 ALA A N 1
ATOM 1343 C CA . ALA A 1 175 ? -1.748 -5.094 15.75 1 98.31 175 ALA A CA 1
ATOM 1344 C C . ALA A 1 175 ? -1.313 -4.008 16.734 1 98.31 175 ALA A C 1
ATOM 1346 O O . ALA A 1 175 ? -0.29 -3.352 16.531 1 98.31 175 ALA A O 1
ATOM 1347 N N . ARG A 1 176 ? -2.098 -3.803 17.812 1 98.44 176 ARG A N 1
ATOM 1348 C CA . ARG A 1 176 ? -1.75 -2.838 18.844 1 98.44 176 ARG A CA 1
ATOM 1349 C C . ARG A 1 176 ? -0.455 -3.232 19.547 1 98.44 176 ARG A C 1
ATOM 1351 O O . ARG A 1 176 ? 0.351 -2.371 19.906 1 98.44 176 ARG A O 1
ATOM 1358 N N . ALA A 1 177 ? -0.298 -4.508 19.734 1 98.62 177 ALA A N 1
ATOM 1359 C CA . ALA A 1 177 ? 0.938 -5 20.328 1 98.62 177 ALA A CA 1
ATOM 1360 C C . ALA A 1 177 ? 2.139 -4.715 19.438 1 98.62 177 ALA A C 1
ATOM 1362 O O . ALA A 1 177 ? 3.211 -4.344 19.922 1 98.62 177 ALA A O 1
ATOM 1363 N N . LEU A 1 178 ? 1.973 -4.93 18.156 1 98.75 178 LEU A N 1
ATOM 1364 C CA . LEU A 1 178 ? 3.025 -4.582 17.219 1 98.75 178 LEU A CA 1
ATOM 1365 C C . LEU A 1 178 ? 3.359 -3.094 17.297 1 98.75 178 LEU A C 1
ATOM 1367 O O . LEU A 1 178 ? 4.531 -2.717 17.328 1 98.75 178 LEU A O 1
ATOM 1371 N N . TRP A 1 179 ? 2.361 -2.264 17.359 1 98.81 179 TRP A N 1
ATOM 1372 C CA . TRP A 1 179 ? 2.57 -0.821 17.406 1 98.81 179 TRP A CA 1
ATOM 1373 C C . TRP A 1 179 ? 3.342 -0.43 18.672 1 98.81 179 TRP A C 1
ATOM 1375 O O . TRP A 1 179 ? 4.281 0.366 18.594 1 98.81 179 TRP A O 1
ATOM 1385 N N . LYS A 1 180 ? 2.943 -0.975 19.766 1 98.81 180 LYS A N 1
ATOM 1386 C CA . LYS A 1 180 ? 3.648 -0.678 21.016 1 98.81 180 LYS A CA 1
ATOM 1387 C C . LYS A 1 180 ? 5.117 -1.08 20.922 1 98.81 180 LYS A C 1
ATOM 1389 O O . LYS A 1 180 ? 6 -0.343 21.359 1 98.81 180 LYS A O 1
ATOM 1394 N N . ALA A 1 181 ? 5.367 -2.271 20.344 1 98.75 181 ALA A N 1
ATOM 1395 C CA . ALA A 1 181 ? 6.746 -2.715 20.156 1 98.75 181 ALA A CA 1
ATOM 1396 C C . ALA A 1 181 ? 7.531 -1.724 19.297 1 98.75 181 ALA A C 1
ATOM 1398 O O . ALA A 1 181 ? 8.703 -1.461 19.562 1 98.75 181 ALA A O 1
ATOM 1399 N N . GLU A 1 182 ? 6.902 -1.157 18.281 1 98.69 182 GLU A N 1
ATOM 1400 C CA . GLU A 1 182 ? 7.539 -0.179 17.406 1 98.69 182 GLU A CA 1
ATOM 1401 C C . GLU A 1 182 ? 7.824 1.123 18.141 1 98.69 182 GLU A C 1
ATOM 1403 O O . GLU A 1 182 ? 8.867 1.744 17.938 1 98.69 182 GLU A O 1
ATOM 1408 N N . VAL A 1 183 ? 6.875 1.512 18.969 1 98.81 183 VAL A N 1
ATOM 1409 C CA . VAL A 1 183 ? 7.055 2.727 19.766 1 98.81 183 VAL A CA 1
ATOM 1410 C C . VAL A 1 183 ? 8.242 2.555 20.703 1 98.81 183 VAL A C 1
ATOM 1412 O O . VAL A 1 183 ? 9.07 3.455 20.844 1 98.81 183 VAL A O 1
ATOM 1415 N N . LEU A 1 184 ? 8.359 1.408 21.297 1 98.88 184 LEU A N 1
ATOM 1416 C CA . LEU A 1 184 ? 9.461 1.124 22.219 1 98.88 184 LEU A CA 1
ATOM 1417 C C . LEU A 1 184 ? 10.789 1.069 21.469 1 98.88 184 LEU A C 1
ATOM 1419 O O . LEU A 1 184 ? 11.805 1.556 21.969 1 98.88 184 LEU A O 1
ATOM 1423 N N . ARG A 1 185 ? 10.797 0.458 20.328 1 98.62 185 ARG A N 1
ATOM 1424 C CA . ARG A 1 185 ? 12.008 0.416 19.516 1 98.62 185 ARG A CA 1
ATOM 1425 C C . ARG A 1 185 ? 12.438 1.819 19.109 1 98.62 185 ARG A C 1
ATOM 1427 O O . ARG A 1 185 ? 13.633 2.125 19.094 1 98.62 185 ARG A O 1
ATOM 1434 N N . TYR A 1 186 ? 11.477 2.623 18.734 1 98.75 186 TYR A N 1
ATOM 1435 C CA . TYR A 1 186 ? 11.766 4.004 18.375 1 98.75 186 TYR A CA 1
ATOM 1436 C C . TYR A 1 186 ? 12.352 4.77 19.562 1 98.75 186 TYR A C 1
ATOM 1438 O O . TYR A 1 186 ? 13.328 5.512 19.406 1 98.75 186 TYR A O 1
ATOM 1446 N N . MET A 1 187 ? 11.766 4.586 20.719 1 98.88 187 MET A N 1
ATOM 1447 C CA . MET A 1 187 ? 12.273 5.188 21.953 1 98.88 187 MET A CA 1
ATOM 1448 C C . MET A 1 187 ? 13.742 4.816 22.172 1 98.88 187 MET A C 1
ATOM 1450 O O . MET A 1 187 ? 14.57 5.684 22.453 1 98.88 187 MET A O 1
ATOM 1454 N N . ALA A 1 188 ? 14.055 3.547 22 1 98.88 188 ALA A N 1
ATOM 1455 C CA . ALA A 1 188 ? 15.422 3.068 22.172 1 98.88 188 ALA A CA 1
ATOM 1456 C C . ALA A 1 188 ? 16.359 3.707 21.156 1 98.88 188 ALA A C 1
ATOM 1458 O O . ALA A 1 188 ? 17.5 4.062 21.484 1 98.88 188 ALA A O 1
ATOM 1459 N N . ARG A 1 189 ? 15.898 3.844 19.953 1 98.75 189 ARG A N 1
ATOM 1460 C CA . ARG A 1 189 ? 16.703 4.457 18.891 1 98.75 189 ARG A CA 1
ATOM 1461 C C . ARG A 1 189 ? 17.016 5.914 19.219 1 98.75 189 ARG A C 1
ATOM 1463 O O . ARG A 1 189 ? 18.125 6.391 18.969 1 98.75 189 ARG A O 1
ATOM 1470 N N . LEU A 1 190 ? 16.047 6.621 19.703 1 98.88 190 LEU A N 1
ATOM 1471 C CA . LEU A 1 190 ? 16.234 8.016 20.094 1 98.88 190 LEU A CA 1
ATOM 1472 C C . LEU A 1 190 ? 17.25 8.125 21.234 1 98.88 190 LEU A C 1
ATOM 1474 O O . LEU A 1 190 ? 18.094 9.023 21.219 1 98.88 190 LEU A O 1
ATOM 1478 N N . GLU A 1 191 ? 17.109 7.242 22.234 1 98.94 191 GLU A N 1
ATOM 1479 C CA . GLU A 1 191 ? 18.047 7.246 23.344 1 98.94 191 GLU A CA 1
ATOM 1480 C C . GLU A 1 191 ? 19.469 7 22.859 1 98.94 191 GLU A C 1
ATOM 1482 O O . GLU A 1 191 ? 20.406 7.664 23.312 1 98.94 191 GLU A O 1
ATOM 1487 N N . GLU A 1 192 ? 19.594 6.066 21.969 1 98.81 192 GLU A N 1
ATOM 1488 C CA . GLU A 1 192 ? 20.906 5.77 21.391 1 98.81 192 GLU A CA 1
ATOM 1489 C C . GLU A 1 192 ? 21.469 6.973 20.641 1 98.81 192 GLU A C 1
ATOM 1491 O O . GLU A 1 192 ? 22.641 7.324 20.797 1 98.81 192 GLU A O 1
ATOM 1496 N N . LEU A 1 193 ? 20.656 7.617 19.859 1 98.75 193 LEU A N 1
ATOM 1497 C CA . LEU A 1 193 ? 21.062 8.727 19 1 98.75 193 LEU A CA 1
ATOM 1498 C C . LEU A 1 193 ? 21.469 9.938 19.844 1 98.75 193 LEU A C 1
ATOM 1500 O O . LEU A 1 193 ? 22.438 10.625 19.516 1 98.75 193 LEU A O 1
ATOM 1504 N N . THR A 1 194 ? 20.766 10.195 20.953 1 98.69 194 THR A N 1
ATOM 1505 C CA . THR A 1 194 ? 20.938 11.445 21.688 1 98.69 194 THR A CA 1
ATOM 1506 C C . THR A 1 194 ? 21.844 11.242 22.891 1 98.69 194 THR A C 1
ATOM 1508 O O . THR A 1 194 ? 22.359 12.211 23.453 1 98.69 194 THR A O 1
ATOM 1511 N N . GLY A 1 195 ? 21.938 10 23.359 1 98.44 195 GLY A N 1
ATOM 1512 C CA . GLY A 1 195 ? 22.641 9.719 24.594 1 98.44 195 GLY A CA 1
ATOM 1513 C C . GLY A 1 195 ? 21.828 10.062 25.828 1 98.44 195 GLY A C 1
ATOM 1514 O O . GLY A 1 195 ? 22.344 10.031 26.953 1 98.44 195 GLY A O 1
ATOM 1515 N N . ARG A 1 196 ? 20.562 10.375 25.703 1 98.31 196 ARG A N 1
ATOM 1516 C CA . ARG A 1 196 ? 19.672 10.742 26.797 1 98.31 196 ARG A CA 1
ATOM 1517 C C . ARG A 1 196 ? 18.594 9.68 27 1 98.31 196 ARG A C 1
ATOM 1519 O O . ARG A 1 196 ? 18.172 9.023 26.047 1 98.31 196 ARG A O 1
ATOM 1526 N N . LYS A 1 197 ? 18.141 9.562 28.156 1 98.5 197 LYS A N 1
ATOM 1527 C CA . LYS A 1 197 ? 17.109 8.578 28.484 1 98.5 197 LYS A CA 1
ATOM 1528 C C . LYS A 1 197 ? 15.734 9.234 28.578 1 98.5 197 LYS A C 1
ATOM 1530 O O . LYS A 1 197 ? 15.602 10.352 29.078 1 98.5 197 LYS A O 1
ATOM 1535 N N . VAL A 1 198 ? 14.742 8.547 28.141 1 98.81 198 VAL A N 1
ATOM 1536 C CA . VAL A 1 198 ? 13.359 8.961 28.375 1 98.81 198 VAL A CA 1
ATOM 1537 C C . VAL A 1 198 ? 12.945 8.625 29.797 1 98.81 198 VAL A C 1
ATOM 1539 O O . VAL A 1 198 ? 12.938 7.457 30.188 1 98.81 198 VAL A O 1
ATOM 1542 N N . THR A 1 199 ? 12.609 9.625 30.547 1 98.56 199 THR A N 1
ATOM 1543 C CA . THR A 1 199 ? 12.109 9.43 31.906 1 98.56 199 THR A CA 1
ATOM 1544 C C . THR A 1 199 ? 10.625 9.773 32 1 98.56 199 THR A C 1
ATOM 1546 O O . THR A 1 199 ? 10.078 10.43 31.109 1 98.56 199 THR A O 1
ATOM 1549 N N . ALA A 1 200 ? 10 9.297 33 1 98.44 200 ALA A N 1
ATOM 1550 C CA . ALA A 1 200 ? 8.586 9.602 33.219 1 98.44 200 ALA A CA 1
ATOM 1551 C C . ALA A 1 200 ? 8.352 11.109 33.281 1 98.44 200 ALA A C 1
ATOM 1553 O O . ALA A 1 200 ? 7.383 11.625 32.719 1 98.44 200 ALA A O 1
ATOM 1554 N N . GLU A 1 201 ? 9.227 11.812 33.969 1 98.44 201 GLU A N 1
ATOM 1555 C CA . GLU A 1 201 ? 9.094 13.258 34.125 1 98.44 201 GLU A CA 1
ATOM 1556 C C . GLU A 1 201 ? 9.195 13.969 32.781 1 98.44 201 GLU A C 1
ATOM 1558 O O . GLU A 1 201 ? 8.359 14.82 32.469 1 98.44 201 GLU A O 1
ATOM 1563 N N . LYS A 1 202 ? 10.211 13.633 32.062 1 98.62 202 LYS A N 1
ATOM 1564 C CA . LYS A 1 202 ? 10.43 14.281 30.75 1 98.62 202 LYS A CA 1
ATOM 1565 C C . LYS A 1 202 ? 9.312 13.945 29.781 1 98.62 202 LYS A C 1
ATOM 1567 O O . LYS A 1 202 ? 8.891 14.805 29 1 98.62 202 LYS A O 1
ATOM 1572 N N . LEU A 1 203 ? 8.867 12.688 29.781 1 98.88 203 LEU A N 1
ATOM 1573 C CA . LEU A 1 203 ? 7.801 12.297 28.875 1 98.88 203 LEU A CA 1
ATOM 1574 C C . LEU A 1 203 ? 6.488 12.977 29.25 1 98.88 203 LEU A C 1
ATOM 1576 O O . LEU A 1 203 ? 5.715 13.367 28.375 1 98.88 203 LEU A O 1
ATOM 1580 N N . ALA A 1 204 ? 6.223 13.078 30.516 1 98.81 204 ALA A N 1
ATOM 1581 C CA . ALA A 1 204 ? 5.031 13.789 30.953 1 98.81 204 ALA A CA 1
ATOM 1582 C C . ALA A 1 204 ? 5.031 15.234 30.453 1 98.81 204 ALA A C 1
ATOM 1584 O O . ALA A 1 204 ? 4.008 15.734 29.984 1 98.81 204 ALA A O 1
ATOM 1585 N N . GLU A 1 205 ? 6.148 15.883 30.625 1 98.69 205 GLU A N 1
ATOM 1586 C CA . GLU A 1 205 ? 6.281 17.25 30.141 1 98.69 205 GLU A CA 1
ATOM 1587 C C . GLU A 1 205 ? 6.082 17.328 28.625 1 98.69 205 GLU A C 1
ATOM 1589 O O . GLU A 1 205 ? 5.422 18.234 28.125 1 98.69 205 GLU A O 1
ATOM 1594 N N . ALA A 1 206 ? 6.684 16.375 27.906 1 98.88 206 ALA A N 1
ATOM 1595 C CA . ALA A 1 206 ? 6.555 16.328 26.453 1 98.88 206 ALA A CA 1
ATOM 1596 C C . ALA A 1 206 ? 5.098 16.125 26.047 1 98.88 206 ALA A C 1
ATOM 1598 O O . ALA A 1 206 ? 4.609 16.797 25.125 1 98.88 206 ALA A O 1
ATOM 1599 N N . ILE A 1 207 ? 4.391 15.203 26.703 1 98.88 207 ILE A N 1
ATOM 1600 C CA . ILE A 1 207 ? 2.982 14.938 26.422 1 98.88 207 ILE A CA 1
ATOM 1601 C C . ILE A 1 207 ? 2.162 16.203 26.625 1 98.88 207 ILE A C 1
ATOM 1603 O O . ILE A 1 207 ? 1.33 16.562 25.797 1 98.88 207 ILE A O 1
ATOM 1607 N N . LYS A 1 208 ? 2.418 16.922 27.688 1 98.81 208 LYS A N 1
ATOM 1608 C CA . LYS A 1 208 ? 1.715 18.172 27.969 1 98.81 208 LYS A CA 1
ATOM 1609 C C . LYS A 1 208 ? 1.98 19.203 26.891 1 98.81 208 LYS A C 1
ATOM 1611 O O . LYS A 1 208 ? 1.071 19.938 26.484 1 98.81 208 LYS A O 1
ATOM 1616 N N . THR A 1 209 ? 3.207 19.266 26.484 1 98.88 209 THR A N 1
ATOM 1617 C CA . THR A 1 209 ? 3.596 20.219 25.438 1 98.88 209 THR A CA 1
ATOM 1618 C C . THR A 1 209 ? 2.844 19.953 24.141 1 98.88 209 THR A C 1
ATOM 1620 O O . THR A 1 209 ? 2.258 20.859 23.562 1 98.88 209 THR A O 1
ATOM 1623 N N . VAL A 1 210 ? 2.846 18.703 23.719 1 98.81 210 VAL A N 1
ATOM 1624 C CA . VAL A 1 210 ? 2.201 18.344 22.453 1 98.81 210 VAL A CA 1
ATOM 1625 C C . VAL A 1 210 ? 0.686 18.484 22.594 1 98.81 210 VAL A C 1
ATOM 1627 O O . VAL A 1 210 ? 0.015 18.953 21.672 1 98.81 210 VAL A O 1
ATOM 1630 N N . ASN A 1 211 ? 0.129 18.062 23.734 1 98.88 211 ASN A N 1
ATOM 1631 C CA . ASN A 1 211 ? -1.298 18.234 23.984 1 98.88 211 ASN A CA 1
ATOM 1632 C C . ASN A 1 211 ? -1.708 19.703 23.969 1 98.88 211 ASN A C 1
ATOM 1634 O O . ASN A 1 211 ? -2.797 20.031 23.5 1 98.88 211 ASN A O 1
ATOM 1638 N N . ALA A 1 212 ? -0.883 20.594 24.516 1 98.88 212 ALA A N 1
ATOM 1639 C CA . ALA A 1 212 ? -1.192 22.016 24.516 1 98.88 212 ALA A CA 1
ATOM 1640 C C . ALA A 1 212 ? -1.328 22.547 23.078 1 98.88 212 ALA A C 1
ATOM 1642 O O . ALA A 1 212 ? -2.219 23.344 22.797 1 98.88 212 ALA A O 1
ATOM 1643 N N . ARG A 1 213 ? -0.442 22.125 22.266 1 98.75 213 ARG A N 1
ATOM 1644 C CA . ARG A 1 213 ? -0.546 22.484 20.859 1 98.75 213 ARG A CA 1
ATOM 1645 C C . ARG A 1 213 ? -1.84 21.953 20.25 1 98.75 213 ARG A C 1
ATOM 1647 O O . ARG A 1 213 ? -2.537 22.688 19.547 1 98.75 213 ARG A O 1
ATOM 1654 N N . ARG A 1 214 ? -2.164 20.688 20.531 1 98.75 214 ARG A N 1
ATOM 1655 C CA . ARG A 1 214 ? -3.4 20.109 20.016 1 98.75 214 ARG A CA 1
ATOM 1656 C C . ARG A 1 214 ? -4.617 20.875 20.531 1 98.75 214 ARG A C 1
ATOM 1658 O O . ARG A 1 214 ? -5.555 21.141 19.766 1 98.75 214 ARG A O 1
ATOM 1665 N N . ARG A 1 215 ? -4.625 21.281 21.797 1 98.81 215 ARG A N 1
ATOM 1666 C CA . ARG A 1 215 ? -5.73 22.031 22.375 1 98.81 215 ARG A CA 1
ATOM 1667 C C . ARG A 1 215 ? -5.891 23.391 21.688 1 98.81 215 ARG A C 1
ATOM 1669 O O . ARG A 1 215 ? -7.016 23.844 21.469 1 98.81 215 ARG A O 1
ATOM 1676 N N . ALA A 1 216 ? -4.777 24.031 21.406 1 98.81 216 ALA A N 1
ATOM 1677 C CA . ALA A 1 216 ? -4.832 25.297 20.688 1 98.81 216 ALA A CA 1
ATOM 1678 C C . ALA A 1 216 ? -5.477 25.141 19.312 1 98.81 216 ALA A C 1
ATOM 1680 O O . ALA A 1 216 ? -6.301 25.953 18.906 1 98.81 216 ALA A O 1
ATOM 1681 N N . LEU A 1 217 ? -5.121 24.094 18.641 1 98.75 217 LEU A N 1
ATOM 1682 C CA . LEU A 1 217 ? -5.66 23.844 17.297 1 98.75 217 LEU A CA 1
ATOM 1683 C C . LEU A 1 217 ? -7.125 23.422 17.375 1 98.75 217 LEU A C 1
ATOM 1685 O O . LEU A 1 217 ? -7.918 23.734 16.5 1 98.75 217 LEU A O 1
ATOM 1689 N N . GLN A 1 218 ? -7.477 22.688 18.453 1 98.62 218 GLN A N 1
ATOM 1690 C CA . GLN A 1 218 ? -8.875 22.359 18.703 1 98.62 218 GLN A CA 1
ATOM 1691 C C . GLN A 1 218 ? -9.695 23.641 18.906 1 98.62 218 GLN A C 1
ATOM 1693 O O . GLN A 1 218 ? -10.805 23.766 18.391 1 98.62 218 GLN A O 1
ATOM 1698 N N . ARG A 1 219 ? -9.18 24.531 19.703 1 98.69 219 ARG A N 1
ATOM 1699 C CA . ARG A 1 219 ? -9.828 25.828 19.938 1 98.69 219 ARG A CA 1
ATOM 1700 C C . ARG A 1 219 ? -10.008 26.578 18.625 1 98.69 219 ARG A C 1
ATOM 1702 O O . ARG A 1 219 ? -11.094 27.109 18.344 1 98.69 219 ARG A O 1
ATOM 1709 N N . LEU A 1 220 ? -8.961 26.594 17.812 1 98.62 220 LEU A N 1
ATOM 1710 C CA . LEU A 1 220 ? -9.023 27.219 16.5 1 98.62 220 LEU A CA 1
ATOM 1711 C C . LEU A 1 220 ? -10.141 26.625 15.664 1 98.62 220 LEU A C 1
ATOM 1713 O O . LEU A 1 220 ? -10.922 27.359 15.047 1 98.62 220 LEU A O 1
ATOM 1717 N N . ASN A 1 221 ? -10.211 25.297 15.656 1 97.88 221 ASN A N 1
ATOM 1718 C CA . ASN A 1 221 ? -11.203 24.594 14.852 1 97.88 221 ASN A CA 1
ATOM 1719 C C . ASN A 1 221 ? -12.617 24.891 15.328 1 97.88 221 ASN A C 1
ATOM 1721 O O . ASN A 1 221 ? -13.547 24.984 14.516 1 97.88 221 ASN A O 1
ATOM 1725 N N . ARG A 1 222 ? -12.836 25.016 16.594 1 97.69 222 ARG A N 1
ATOM 1726 C CA . ARG A 1 222 ? -14.141 25.375 17.125 1 97.69 222 ARG A CA 1
ATOM 1727 C C . ARG A 1 222 ? -14.539 26.781 16.719 1 97.69 222 ARG A C 1
ATOM 1729 O O . ARG A 1 222 ? -15.672 27.016 16.297 1 97.69 222 ARG A O 1
ATOM 1736 N N . LEU A 1 223 ? -13.656 27.703 16.781 1 98.38 223 LEU A N 1
ATOM 1737 C CA . LEU A 1 223 ? -13.93 29.125 16.516 1 98.38 223 LEU A CA 1
ATOM 1738 C C . LEU A 1 223 ? -14.203 29.359 15.039 1 98.38 223 LEU A C 1
ATOM 1740 O O . LEU A 1 223 ? -15.07 30.156 14.68 1 98.38 223 LEU A O 1
ATOM 1744 N N . ARG A 1 224 ? -13.477 28.672 14.203 1 97.62 224 ARG A N 1
ATOM 1745 C CA . ARG A 1 224 ? -13.586 28.953 12.781 1 97.62 224 ARG A CA 1
ATOM 1746 C C . ARG A 1 224 ? -14.922 28.469 12.227 1 97.62 224 ARG A C 1
ATOM 1748 O O . ARG A 1 224 ? -15.258 28.75 11.07 1 97.62 224 ARG A O 1
ATOM 1755 N N . ALA A 1 225 ? -15.688 27.766 13.016 1 96.56 225 ALA A N 1
ATOM 1756 C CA . ALA A 1 225 ? -17 27.266 12.602 1 96.56 225 ALA A CA 1
ATOM 1757 C C . ALA A 1 225 ? -18.047 28.359 12.688 1 96.56 225 ALA A C 1
ATOM 1759 O O . ALA A 1 225 ? -19.172 28.172 12.211 1 96.56 225 ALA A O 1
ATOM 1760 N N . ALA A 1 226 ? -17.766 29.469 13.195 1 97.62 226 ALA A N 1
ATOM 1761 C CA . ALA A 1 226 ? -18.719 30.578 13.352 1 97.62 226 ALA A CA 1
ATOM 1762 C C . ALA A 1 226 ? -19.172 31.094 11.992 1 97.62 226 ALA A C 1
ATOM 1764 O O . ALA A 1 226 ? -18.531 30.844 10.969 1 97.62 226 ALA A O 1
ATOM 1765 N N . VAL A 1 227 ? -20.328 31.766 11.992 1 96.5 227 VAL A N 1
ATOM 1766 C CA . VAL A 1 227 ? -20.906 32.406 10.82 1 96.5 227 VAL A CA 1
ATOM 1767 C C . VAL A 1 227 ? -21.094 33.906 11.094 1 96.5 227 VAL A C 1
ATOM 1769 O O . VAL A 1 227 ? -21.859 34.281 11.977 1 96.5 227 VAL A O 1
ATOM 1772 N N . PRO A 1 228 ? -20.531 34.812 10.289 1 96.75 228 PRO A N 1
ATOM 1773 C CA . PRO A 1 228 ? -19.594 34.469 9.203 1 96.75 228 PRO A CA 1
ATOM 1774 C C . PRO A 1 228 ? -18.281 33.875 9.711 1 96.75 228 PRO A C 1
ATOM 1776 O O . PRO A 1 228 ? -17.922 34.094 10.867 1 96.75 228 PRO A O 1
ATOM 1779 N N . ALA A 1 229 ? -17.609 33.125 8.859 1 97.69 229 ALA A N 1
ATOM 1780 C CA . ALA A 1 229 ? -16.328 32.531 9.242 1 97.69 229 ALA A CA 1
ATOM 1781 C C . ALA A 1 229 ? -15.312 33.594 9.594 1 97.69 229 ALA A C 1
ATOM 1783 O O . ALA A 1 229 ? -15.047 34.5 8.797 1 97.69 229 ALA A O 1
ATOM 1784 N N . PRO A 1 230 ? -14.664 33.531 10.688 1 98.06 230 PRO A N 1
ATOM 1785 C CA . PRO A 1 230 ? -13.781 34.594 11.141 1 98.06 230 PRO A CA 1
ATOM 1786 C C . PRO A 1 230 ? -12.375 34.5 10.539 1 98.06 230 PRO A C 1
ATOM 1788 O O . PRO A 1 230 ? -11.594 35.438 10.656 1 98.06 230 PRO A O 1
ATOM 1791 N N . ILE A 1 231 ? -12.008 33.438 9.977 1 98.12 231 ILE A N 1
ATOM 1792 C CA . ILE A 1 231 ? -10.695 33.188 9.391 1 98.12 231 ILE A CA 1
ATOM 1793 C C . ILE A 1 231 ? -10.844 32.312 8.148 1 98.12 231 ILE A C 1
ATOM 1795 O O . ILE A 1 231 ? -11.75 31.469 8.07 1 98.12 231 ILE A O 1
ATOM 1799 N N . SER A 1 232 ? -10.008 32.531 7.141 1 97.56 232 SER A N 1
ATOM 1800 C CA . SER A 1 232 ? -10.094 31.75 5.906 1 97.56 232 SER A CA 1
ATOM 1801 C C . SER A 1 232 ? -9.547 30.344 6.094 1 97.56 232 SER A C 1
ATOM 1803 O O . SER A 1 232 ? -8.719 30.094 6.977 1 97.56 232 SER A O 1
ATOM 1805 N N . GLY A 1 233 ? -10.023 29.422 5.277 1 97.44 233 GLY A N 1
ATOM 1806 C CA . GLY A 1 233 ? -9.461 28.078 5.254 1 97.44 233 GLY A CA 1
ATOM 1807 C C . GLY A 1 233 ? -8 28.047 4.863 1 97.44 233 GLY A C 1
ATOM 1808 O O . GLY A 1 233 ? -7.227 27.234 5.387 1 97.44 233 GLY A O 1
ATOM 1809 N N . ARG A 1 234 ? -7.594 28.891 3.988 1 96.25 234 ARG A N 1
ATOM 1810 C CA . ARG A 1 234 ? -6.199 28.984 3.57 1 96.25 234 ARG A CA 1
ATOM 1811 C C . ARG A 1 234 ? -5.301 29.359 4.746 1 96.25 234 ARG A C 1
ATOM 1813 O O . ARG A 1 234 ? -4.215 28.797 4.902 1 96.25 234 ARG A O 1
ATOM 1820 N N . ASP A 1 235 ? -5.742 30.297 5.488 1 97.38 235 ASP A N 1
ATOM 1821 C CA . ASP A 1 235 ? -4.957 30.672 6.656 1 97.38 235 ASP A CA 1
ATOM 1822 C C . ASP A 1 235 ? -4.855 29.531 7.656 1 97.38 235 ASP A C 1
ATOM 1824 O O . ASP A 1 235 ? -3.797 29.312 8.25 1 97.38 235 ASP A O 1
ATOM 1828 N N . VAL A 1 236 ? -5.934 28.812 7.848 1 97.81 236 VAL A N 1
ATOM 1829 C CA . VAL A 1 236 ? -5.906 27.688 8.781 1 97.81 236 VAL A CA 1
ATOM 1830 C C . VAL A 1 236 ? -5 26.594 8.25 1 97.81 236 VAL A C 1
ATOM 1832 O O . VAL A 1 236 ? -4.305 25.922 9.016 1 97.81 236 VAL A O 1
ATOM 1835 N N . LEU A 1 237 ? -5.027 26.344 6.938 1 96.31 237 LEU A N 1
ATOM 1836 C CA . LEU A 1 237 ? -4.074 25.406 6.348 1 96.31 237 LEU A CA 1
ATOM 1837 C C . LEU A 1 237 ? -2.643 25.797 6.688 1 96.31 237 LEU A C 1
ATOM 1839 O O . LEU A 1 237 ? -1.837 24.953 7.074 1 96.31 237 LEU A O 1
ATOM 1843 N N . LEU A 1 238 ? -2.338 27.078 6.535 1 96.06 238 LEU A N 1
ATOM 1844 C CA . LEU A 1 238 ? -1.008 27.578 6.871 1 96.06 238 LEU A CA 1
ATOM 1845 C C . LEU A 1 238 ? -0.674 27.297 8.328 1 96.06 238 LEU A C 1
ATOM 1847 O O . LEU A 1 238 ? 0.441 26.875 8.648 1 96.06 238 LEU A O 1
ATOM 1851 N N . ILE A 1 239 ? -1.608 27.578 9.172 1 97.75 239 ILE A N 1
ATOM 1852 C CA . ILE A 1 239 ? -1.432 27.344 10.602 1 97.75 239 ILE A CA 1
ATOM 1853 C C . ILE A 1 239 ? -1.102 25.859 10.844 1 97.75 239 ILE A C 1
ATOM 1855 O O . ILE A 1 239 ? -0.13 25.547 11.531 1 97.75 239 ILE A O 1
ATOM 1859 N N . ASN A 1 240 ? -1.896 24.984 10.242 1 97.19 240 ASN A N 1
ATOM 1860 C CA . ASN A 1 240 ? -1.667 23.547 10.398 1 97.19 240 ASN A CA 1
ATOM 1861 C C . ASN A 1 240 ? -0.299 23.141 9.859 1 97.19 240 ASN A C 1
ATOM 1863 O O . ASN A 1 240 ? 0.4 22.328 10.477 1 97.19 240 ASN A O 1
ATOM 1867 N N . GLN A 1 241 ? 0.064 23.656 8.742 1 95.75 241 GLN A N 1
ATOM 1868 C CA . GLN A 1 241 ? 1.355 23.359 8.141 1 95.75 241 GLN A CA 1
ATOM 1869 C C . GLN A 1 241 ? 2.506 23.812 9.031 1 95.75 241 GLN A C 1
ATOM 1871 O O . GLN A 1 241 ? 3.449 23.062 9.273 1 95.75 241 GLN A O 1
ATOM 1876 N N . VAL A 1 242 ? 2.438 25 9.586 1 95.88 242 VAL A N 1
ATOM 1877 C CA . VAL A 1 242 ? 3.488 25.594 10.414 1 95.88 242 VAL A CA 1
ATOM 1878 C C . VAL A 1 242 ? 3.596 24.828 11.734 1 95.88 242 VAL A C 1
ATOM 1880 O O . VAL A 1 242 ? 4.664 24.781 12.352 1 95.88 242 VAL A O 1
ATOM 1883 N N . SER A 1 243 ? 2.518 24.156 12.125 1 97.19 243 SER A N 1
ATOM 1884 C CA . SER A 1 243 ? 2.51 23.406 13.375 1 97.19 243 SER A CA 1
ATOM 1885 C C . SER A 1 243 ? 3.551 22.281 13.359 1 97.19 243 SER A C 1
ATOM 1887 O O . SER A 1 243 ? 3.973 21.812 14.406 1 97.19 243 SER A O 1
ATOM 1889 N N . PHE A 1 244 ? 4.012 21.906 12.18 1 95.62 244 PHE A N 1
ATOM 1890 C CA . PHE A 1 244 ? 4.961 20.812 12.039 1 95.62 244 PHE A CA 1
ATOM 1891 C C . PHE A 1 244 ? 6.395 21.328 12.031 1 95.62 244 PHE A C 1
ATOM 1893 O O . PHE A 1 244 ? 7.344 20.547 12.078 1 95.62 244 PHE A O 1
ATOM 1900 N N . TYR A 1 245 ? 6.562 22.656 12.031 1 93 245 TYR A N 1
ATOM 1901 C CA . TYR A 1 245 ? 7.895 23.156 11.734 1 93 245 TYR A CA 1
ATOM 1902 C C . TYR A 1 245 ? 8.414 24.031 12.867 1 93 245 TYR A C 1
ATOM 1904 O O . TYR A 1 245 ? 9.617 24.062 13.133 1 93 245 TYR A O 1
ATOM 1912 N N . ASP A 1 246 ? 7.551 24.719 13.438 1 95.31 246 ASP A N 1
ATOM 1913 C CA . ASP A 1 246 ? 8.016 25.688 14.414 1 95.31 246 ASP A CA 1
ATOM 1914 C C . ASP A 1 246 ? 8.117 25.078 15.805 1 95.31 246 ASP A C 1
ATOM 1916 O O . ASP A 1 246 ? 7.766 23.906 16 1 95.31 246 ASP A O 1
ATOM 1920 N N . ASP A 1 247 ? 8.734 25.844 16.688 1 96.25 247 ASP A N 1
ATOM 1921 C CA . ASP A 1 247 ? 8.812 25.469 18.109 1 96.25 247 ASP A CA 1
ATOM 1922 C C . ASP A 1 247 ? 7.414 25.281 18.703 1 96.25 247 ASP A C 1
ATOM 1924 O O . ASP A 1 247 ? 6.578 26.188 18.609 1 96.25 247 ASP A O 1
ATOM 1928 N N . PRO A 1 248 ? 7.172 24.109 19.328 1 97.75 248 PRO A N 1
ATOM 1929 C CA . PRO A 1 248 ? 5.801 23.828 19.75 1 97.75 248 PRO A CA 1
ATOM 1930 C C . PRO A 1 248 ? 5.293 24.828 20.797 1 97.75 248 PRO A C 1
ATOM 1932 O O . PRO A 1 248 ? 4.109 25.156 20.812 1 97.75 248 PRO A O 1
ATOM 1935 N N . ILE A 1 249 ? 6.164 25.297 21.656 1 98.12 249 ILE A N 1
ATOM 1936 C CA . ILE A 1 249 ? 5.742 26.234 22.703 1 98.12 249 ILE A CA 1
ATOM 1937 C C . ILE A 1 249 ? 5.406 27.578 22.078 1 98.12 249 ILE A C 1
ATOM 1939 O O . ILE A 1 249 ? 4.348 28.156 22.359 1 98.12 249 ILE A O 1
ATOM 1943 N N . ARG A 1 250 ? 6.332 28.078 21.25 1 97.75 250 ARG A N 1
ATOM 1944 C CA . ARG A 1 250 ? 6.125 29.344 20.562 1 97.75 250 ARG A CA 1
ATOM 1945 C C . ARG A 1 250 ? 4.887 29.297 19.672 1 97.75 250 ARG A C 1
ATOM 1947 O O . ARG A 1 250 ? 4.066 30.219 19.688 1 97.75 250 ARG A O 1
ATOM 1954 N N . PHE A 1 251 ? 4.75 28.25 18.969 1 98.19 251 PHE A N 1
ATOM 1955 C CA . PHE A 1 251 ? 3.592 28.062 18.109 1 98.19 251 PHE A CA 1
ATOM 1956 C C . PHE A 1 251 ? 2.301 28.109 18.922 1 98.19 251 PHE A C 1
ATOM 1958 O O . PHE A 1 251 ? 1.367 28.828 18.578 1 98.19 251 PHE A O 1
ATOM 1965 N N . THR A 1 252 ? 2.211 27.297 20 1 98.75 252 THR A N 1
ATOM 1966 C CA . THR A 1 252 ? 1.019 27.172 20.828 1 98.75 252 THR A CA 1
ATOM 1967 C C . THR A 1 252 ? 0.595 28.531 21.375 1 98.75 252 THR A C 1
ATOM 1969 O O . THR A 1 252 ? -0.58 28.906 21.297 1 98.75 252 THR A O 1
ATOM 1972 N N . ALA A 1 253 ? 1.567 29.266 21.875 1 98.5 253 ALA A N 1
ATOM 1973 C CA . ALA A 1 253 ? 1.287 30.578 22.422 1 98.5 253 ALA A CA 1
ATOM 1974 C C . ALA A 1 253 ? 0.738 31.516 21.344 1 98.5 253 ALA A C 1
ATOM 1976 O O . ALA A 1 253 ? -0.217 32.25 21.594 1 98.5 253 ALA A O 1
ATOM 1977 N N . SER A 1 254 ? 1.35 31.484 20.203 1 98.38 254 SER A N 1
ATOM 1978 C CA . SER A 1 254 ? 0.945 32.344 19.094 1 98.38 254 SER A CA 1
ATOM 1979 C C . SER A 1 254 ? -0.469 32.031 18.625 1 98.38 254 SER A C 1
ATOM 1981 O O . SER A 1 254 ? -1.26 32.938 18.359 1 98.38 254 SER A O 1
ATOM 1983 N N . ILE A 1 255 ? -0.804 30.734 18.547 1 98.62 255 ILE A N 1
ATOM 1984 C CA . ILE A 1 255 ? -2.117 30.328 18.062 1 98.62 255 ILE A CA 1
ATOM 1985 C C . ILE A 1 255 ? -3.182 30.672 19.109 1 98.62 255 ILE A C 1
ATOM 1987 O O . ILE A 1 255 ? -4.301 31.062 18.75 1 98.62 255 ILE A O 1
ATOM 1991 N N . ASN A 1 256 ? -2.887 30.547 20.391 1 98.69 256 ASN A N 1
ATOM 1992 C CA . ASN A 1 256 ? -3.828 30.984 21.422 1 98.69 256 ASN A CA 1
ATOM 1993 C C . ASN A 1 256 ? -4.129 32.469 21.312 1 98.69 256 ASN A C 1
ATOM 1995 O O . ASN A 1 256 ? -5.281 32.875 21.469 1 98.69 256 ASN A O 1
ATOM 1999 N N . THR A 1 257 ? -3.098 33.281 21.047 1 98.25 257 THR A N 1
ATOM 2000 C CA . THR A 1 257 ? -3.285 34.719 20.859 1 98.25 257 THR A CA 1
ATOM 2001 C C . THR A 1 257 ? -4.18 34.969 19.656 1 98.25 257 THR A C 1
ATOM 2003 O O . THR A 1 257 ? -5.066 35.844 19.703 1 98.25 257 THR A O 1
ATOM 2006 N N . LEU A 1 258 ? -3.9 34.281 18.609 1 98.38 258 LEU A N 1
ATOM 2007 C CA . LEU A 1 258 ? -4.746 34.406 17.422 1 98.38 258 LEU A CA 1
ATOM 2008 C C . LEU A 1 258 ? -6.191 34.031 17.75 1 98.38 258 LEU A C 1
ATOM 2010 O O . LEU A 1 258 ? -7.121 34.688 17.281 1 98.38 258 LEU A O 1
ATOM 2014 N N . CYS A 1 259 ? -6.41 33 18.5 1 98.69 259 CYS A N 1
ATOM 2015 C CA . CYS A 1 259 ? -7.75 32.562 18.875 1 98.69 259 CYS A CA 1
ATOM 2016 C C . CYS A 1 259 ? -8.469 33.625 19.703 1 98.69 259 CYS A C 1
ATOM 2018 O O . CYS A 1 259 ? -9.68 33.812 19.562 1 98.69 259 CYS A O 1
ATOM 2020 N N . ASP A 1 260 ? -7.758 34.312 20.578 1 98.56 260 ASP A N 1
ATOM 2021 C CA . ASP A 1 260 ? -8.344 35.438 21.297 1 98.56 260 ASP A CA 1
ATOM 2022 C C . ASP A 1 260 ? -8.891 36.5 20.328 1 98.56 260 ASP A C 1
ATOM 2024 O O . ASP A 1 260 ? -9.992 37 20.531 1 98.56 260 ASP A O 1
ATOM 2028 N N . GLN A 1 261 ? -8.125 36.781 19.328 1 98.25 261 GLN A N 1
ATOM 2029 C CA . GLN A 1 261 ? -8.555 37.75 18.328 1 98.25 261 GLN A CA 1
ATOM 2030 C C . GLN A 1 261 ? -9.773 37.25 17.562 1 98.25 261 GLN A C 1
ATOM 2032 O O . GLN A 1 261 ? -10.672 38.031 17.234 1 98.25 261 GLN A O 1
ATOM 2037 N N . LEU A 1 262 ? -9.758 35.969 17.234 1 98.5 262 LEU A N 1
ATOM 2038 C CA . LEU A 1 262 ? -10.898 35.375 16.562 1 98.5 262 LEU A CA 1
ATOM 2039 C C . LEU A 1 262 ? -12.164 35.5 17.391 1 98.5 262 LEU A C 1
ATOM 2041 O O . LEU A 1 262 ? -13.242 35.781 16.859 1 98.5 262 LEU A O 1
ATOM 2045 N N . GLU A 1 263 ? -12.062 35.281 18.672 1 98.38 263 GLU A N 1
ATOM 2046 C CA . GLU A 1 263 ? -13.219 35.406 19.562 1 98.38 263 GLU A CA 1
ATOM 2047 C C . GLU A 1 263 ? -13.781 36.812 19.516 1 98.38 263 GLU A C 1
ATOM 2049 O O . GLU A 1 263 ? -15 37 19.484 1 98.38 263 GLU A O 1
ATOM 2054 N N . GLU A 1 264 ? -12.938 37.781 19.547 1 98.12 264 GLU A N 1
ATOM 2055 C CA . GLU A 1 264 ? -13.367 39.188 19.469 1 98.12 264 GLU A CA 1
ATOM 2056 C C . GLU A 1 264 ? -14.07 39.469 18.141 1 98.12 264 GLU A C 1
ATOM 2058 O O . GLU A 1 264 ? -15.094 40.156 18.094 1 98.12 264 GLU A O 1
ATOM 2063 N N . ARG A 1 265 ? -13.492 39 17.062 1 97.75 265 ARG A N 1
ATOM 2064 C CA . ARG A 1 265 ? -14.094 39.188 15.75 1 97.75 265 ARG A CA 1
ATOM 2065 C C . ARG A 1 265 ? -15.484 38.531 15.688 1 97.75 265 ARG A C 1
ATOM 2067 O O . ARG A 1 265 ? -16.406 39.125 15.117 1 97.75 265 ARG A O 1
ATOM 2074 N N . ILE A 1 266 ? -15.562 37.344 16.25 1 98.06 266 ILE A N 1
ATOM 2075 C CA . ILE A 1 266 ? -16.828 36.625 16.266 1 98.06 266 ILE A CA 1
ATOM 2076 C C . ILE A 1 266 ? -17.875 37.438 17.047 1 98.06 266 ILE A C 1
ATOM 2078 O O . ILE A 1 266 ? -19.016 37.594 16.609 1 98.06 266 ILE A O 1
ATOM 2082 N N . LYS A 1 267 ? -17.5 37.969 18.172 1 98 267 LYS A N 1
ATOM 2083 C CA . LYS A 1 267 ? -18.375 38.781 19 1 98 267 LYS A CA 1
ATOM 2084 C C . LYS A 1 267 ? -18.859 40 18.234 1 98 267 LYS A C 1
ATOM 2086 O O . LYS A 1 267 ? -20 40.469 18.406 1 98 267 LYS A O 1
ATOM 2091 N N . ALA A 1 268 ? -18.047 40.531 17.438 1 97.31 268 ALA A N 1
ATOM 2092 C CA . ALA A 1 268 ? -18.359 41.719 16.656 1 97.31 268 ALA A CA 1
ATOM 2093 C C . ALA A 1 268 ? -19.219 41.375 15.453 1 97.31 268 ALA A C 1
ATOM 2095 O O . ALA A 1 268 ? -19.703 42.25 14.75 1 97.31 268 ALA A O 1
ATOM 2096 N N . GLY A 1 269 ? -19.422 40.094 15.188 1 96 269 GLY A N 1
ATOM 2097 C CA . GLY A 1 269 ? -20.219 39.656 14.055 1 96 269 GLY A CA 1
ATOM 2098 C C . GLY A 1 269 ? -19.5 39.812 12.727 1 96 269 GLY A C 1
ATOM 2099 O O . GLY A 1 269 ? -20.156 39.938 11.68 1 96 269 GLY A O 1
ATOM 2100 N N . ASP A 1 270 ? -18.188 39.875 12.82 1 95.31 270 ASP A N 1
ATOM 2101 C CA . ASP A 1 270 ? -17.375 40.094 11.625 1 95.31 270 ASP A CA 1
ATOM 2102 C C . ASP A 1 270 ? -16.766 38.781 11.125 1 95.31 270 ASP A C 1
ATOM 2104 O O . ASP A 1 270 ? -16.688 37.812 11.883 1 95.31 270 ASP A O 1
ATOM 2108 N N . GLY A 1 271 ? -16.375 38.75 9.812 1 95.25 271 GLY A N 1
ATOM 2109 C CA . GLY A 1 271 ? -15.75 37.562 9.219 1 95.25 271 GLY A CA 1
ATOM 2110 C C . GLY A 1 271 ? -14.938 37.906 7.977 1 95.25 271 GLY A C 1
ATOM 2111 O O . GLY A 1 271 ? -14.758 39.062 7.637 1 95.25 271 GLY A O 1
ATOM 2112 N N . VAL A 1 272 ? -14.391 36.875 7.406 1 95.19 272 VAL A N 1
ATOM 2113 C CA . VAL A 1 272 ? -13.508 37.031 6.258 1 95.19 272 VAL A CA 1
ATOM 2114 C C . VAL A 1 272 ? -14.258 36.688 4.973 1 95.19 272 VAL A C 1
ATOM 2116 O O . VAL A 1 272 ? -13.734 36.906 3.871 1 95.19 272 VAL A O 1
ATOM 2119 N N . ALA A 1 273 ? -15.391 36.094 5.156 1 93.31 273 ALA A N 1
ATOM 2120 C CA . ALA A 1 273 ? -16.266 35.75 4.047 1 93.31 273 ALA A CA 1
ATOM 2121 C C . ALA A 1 273 ? -17.703 36.188 4.32 1 93.31 273 ALA A C 1
ATOM 2123 O O . ALA A 1 273 ? -18.094 36.375 5.473 1 93.31 273 ALA A O 1
ATOM 2124 N N . PRO A 1 274 ? -18.438 36.406 3.164 1 94.12 274 PRO A N 1
ATOM 2125 C CA . PRO A 1 274 ? -19.844 36.719 3.385 1 94.12 274 PRO A CA 1
ATOM 2126 C C . PRO A 1 274 ? -20.562 35.625 4.191 1 94.12 274 PRO A C 1
ATOM 2128 O O . PRO A 1 274 ? -20.203 34.469 4.105 1 94.12 274 PRO A O 1
ATOM 2131 N N . LYS A 1 275 ? -21.609 36.094 4.895 1 94.81 275 LYS A N 1
ATOM 2132 C CA . LYS A 1 275 ? -22.359 35.188 5.75 1 94.81 275 LYS A CA 1
ATOM 2133 C C . LYS A 1 275 ? -22.969 34.031 4.941 1 94.81 275 LYS A C 1
ATOM 2135 O O . LYS A 1 275 ? -23.141 32.938 5.457 1 94.81 275 LYS A O 1
ATOM 2140 N N . ASP A 1 276 ? -23.25 34.281 3.684 1 95.06 276 ASP A N 1
ATOM 2141 C CA . ASP A 1 276 ? -23.938 33.281 2.873 1 95.06 276 ASP A CA 1
ATOM 2142 C C . ASP A 1 276 ? -22.969 32.531 1.978 1 95.06 276 ASP A C 1
ATOM 2144 O O . ASP A 1 276 ? -23.375 31.812 1.072 1 95.06 276 ASP A O 1
ATOM 2148 N N . ALA A 1 277 ? -21.688 32.75 2.182 1 96.19 277 ALA A N 1
ATOM 2149 C CA . ALA A 1 277 ? -20.703 32 1.427 1 96.19 277 ALA A CA 1
ATOM 2150 C C . ALA A 1 277 ? -20.859 30.5 1.675 1 96.19 277 ALA A C 1
ATOM 2152 O O . ALA A 1 277 ? -21 30.062 2.82 1 96.19 277 ALA A O 1
ATOM 2153 N N . PRO A 1 278 ? -20.859 29.688 0.563 1 97.81 278 PRO A N 1
ATOM 2154 C CA . PRO A 1 278 ? -20.922 28.234 0.77 1 97.81 278 PRO A CA 1
ATOM 2155 C C . PRO A 1 278 ? -19.828 27.719 1.706 1 97.81 278 PRO A C 1
ATOM 2157 O O . PRO A 1 278 ? -18.656 28.094 1.555 1 97.81 278 PRO A O 1
ATOM 2160 N N . ARG A 1 279 ? -20.203 26.984 2.705 1 98.06 279 ARG A N 1
ATOM 2161 C CA . ARG A 1 279 ? -19.281 26.391 3.676 1 98.06 279 ARG A CA 1
ATOM 2162 C C . ARG A 1 279 ? -18.828 25.016 3.221 1 98.06 279 ARG A C 1
ATOM 2164 O O . ARG A 1 279 ? -19.641 24.094 3.066 1 98.06 279 ARG A O 1
ATOM 2171 N N . VAL A 1 280 ? -17.516 24.828 3.061 1 98.38 280 VAL A N 1
ATOM 2172 C CA . VAL A 1 280 ? -16.953 23.609 2.477 1 98.38 280 VAL A CA 1
ATOM 2173 C C . VAL A 1 280 ? -16.016 22.938 3.469 1 98.38 280 VAL A C 1
ATOM 2175 O O . VAL A 1 280 ? -15.289 23.625 4.199 1 98.38 280 VAL A O 1
ATOM 2178 N N . MET A 1 281 ? -16.062 21.625 3.555 1 98.38 281 MET A N 1
ATOM 2179 C CA . MET A 1 281 ? -15.109 20.797 4.297 1 98.38 281 MET A CA 1
ATOM 2180 C C . MET A 1 281 ? -14.219 20 3.352 1 98.38 281 MET A C 1
ATOM 2182 O O . MET A 1 281 ? -14.695 19.469 2.344 1 98.38 281 MET A O 1
ATOM 2186 N N . LEU A 1 282 ? -12.938 20.016 3.646 1 98 282 LEU A N 1
ATOM 2187 C CA . LEU A 1 282 ? -12 19.203 2.891 1 98 282 LEU A CA 1
ATOM 2188 C C . LEU A 1 282 ? -11.664 17.922 3.646 1 98 282 LEU A C 1
ATOM 2190 O O . LEU A 1 282 ? -11.453 17.938 4.859 1 98 282 LEU A O 1
ATOM 2194 N N . SER A 1 283 ? -11.664 16.781 2.943 1 98 283 SER A N 1
ATOM 2195 C CA . SER A 1 283 ? -11.305 15.477 3.514 1 98 283 SER A CA 1
ATOM 2196 C C . SER A 1 283 ? -10.375 14.703 2.59 1 98 283 SER A C 1
ATOM 2198 O O . SER A 1 283 ? -10.461 14.828 1.366 1 98 283 SER A O 1
ATOM 2200 N N . GLY A 1 284 ? -9.398 13.984 3.156 1 97.06 284 GLY A N 1
ATOM 2201 C CA . GLY A 1 284 ? -8.594 13.117 2.316 1 97.06 284 GLY A CA 1
ATOM 2202 C C . GLY A 1 284 ? -7.105 13.25 2.57 1 97.06 284 GLY A C 1
ATOM 2203 O O . GLY A 1 284 ? -6.652 13.141 3.711 1 97.06 284 GLY A O 1
ATOM 2204 N N . CYS A 1 285 ? -6.309 13.469 1.54 1 96.38 285 CYS A N 1
ATOM 2205 C CA . CYS A 1 285 ? -4.848 13.469 1.563 1 96.38 285 CYS A CA 1
ATOM 2206 C C . CYS A 1 285 ? -4.312 14.688 2.312 1 96.38 285 CYS A C 1
ATOM 2208 O O . CYS A 1 285 ? -4.992 15.703 2.41 1 96.38 285 CYS A O 1
ATOM 2210 N N . PRO A 1 286 ? -3.105 14.484 2.758 1 94.25 286 PRO A N 1
ATOM 2211 C CA . PRO A 1 286 ? -2.496 15.648 3.396 1 94.25 286 PRO A CA 1
ATOM 2212 C C . PRO A 1 286 ? -2.076 16.719 2.391 1 94.25 286 PRO A C 1
ATOM 2214 O O . PRO A 1 286 ? -1.84 16.406 1.22 1 94.25 286 PRO A O 1
ATOM 2217 N N . MET A 1 287 ? -2.025 17.906 2.891 1 95.19 287 MET A N 1
ATOM 2218 C CA . MET A 1 287 ? -1.493 19.031 2.139 1 95.19 287 MET A CA 1
ATOM 2219 C C . MET A 1 287 ? -0.258 19.609 2.822 1 95.19 287 MET A C 1
ATOM 2221 O O . MET A 1 287 ? -0.339 20.641 3.5 1 95.19 287 MET A O 1
ATOM 2225 N N . ALA A 1 288 ? 0.805 18.906 2.609 1 93.56 288 ALA A N 1
ATOM 2226 C CA . ALA A 1 288 ? 2.074 19.312 3.197 1 93.56 288 ALA A CA 1
ATOM 2227 C C . ALA A 1 288 ? 2.523 20.672 2.635 1 93.56 288 ALA A C 1
ATOM 2229 O O . ALA A 1 288 ? 2.154 21.031 1.516 1 93.56 288 ALA A O 1
ATOM 2230 N N . VAL A 1 289 ? 3.279 21.391 3.422 1 88.56 289 VAL A N 1
ATOM 2231 C CA . VAL A 1 289 ? 3.83 22.672 2.994 1 88.56 289 VAL A CA 1
ATOM 2232 C C . VAL A 1 289 ? 4.715 22.469 1.768 1 88.56 289 VAL A C 1
ATOM 2234 O O . VAL A 1 289 ? 5.461 21.484 1.686 1 88.56 289 VAL A O 1
ATOM 2237 N N . PRO A 1 290 ? 4.523 23.281 0.792 1 90.88 290 PRO A N 1
ATOM 2238 C CA . PRO A 1 290 ? 3.717 24.5 0.707 1 90.88 290 PRO A CA 1
ATOM 2239 C C . PRO A 1 290 ? 2.504 24.344 -0.208 1 90.88 290 PRO A C 1
ATOM 2241 O O . PRO A 1 290 ? 2.16 25.266 -0.947 1 90.88 290 PRO A O 1
ATOM 2244 N N . ASN A 1 291 ? 1.931 23.172 -0.181 1 93.25 291 ASN A N 1
ATOM 2245 C CA . ASN A 1 291 ? 0.783 22.922 -1.05 1 93.25 291 ASN A CA 1
ATOM 2246 C C . ASN A 1 291 ? -0.432 23.734 -0.606 1 93.25 291 ASN A C 1
ATOM 2248 O O . ASN A 1 291 ? -0.922 23.562 0.511 1 93.25 291 ASN A O 1
ATOM 2252 N N . TRP A 1 292 ? -0.964 24.641 -1.479 1 93.5 292 TRP A N 1
ATOM 2253 C CA . TRP A 1 292 ? -2.111 25.5 -1.223 1 93.5 292 TRP A CA 1
ATOM 2254 C C . TRP A 1 292 ? -3.111 25.438 -2.373 1 93.5 292 TRP A C 1
ATOM 2256 O O . TRP A 1 292 ? -4.133 26.141 -2.355 1 93.5 292 TRP A O 1
ATOM 2266 N N . LYS A 1 293 ? -2.885 24.641 -3.354 1 95.5 293 LYS A N 1
ATOM 2267 C CA . LYS A 1 293 ? -3.539 24.734 -4.656 1 95.5 293 LYS A CA 1
ATOM 2268 C C . LYS A 1 293 ? -5.055 24.609 -4.52 1 95.5 293 LYS A C 1
ATOM 2270 O O . LYS A 1 293 ? -5.797 25.516 -4.867 1 95.5 293 LYS A O 1
ATOM 2275 N N . LEU A 1 294 ? -5.457 23.578 -3.902 1 97.19 294 LEU A N 1
ATOM 2276 C CA . LEU A 1 294 ? -6.887 23.297 -3.873 1 97.19 294 LEU A CA 1
ATOM 2277 C C . LEU A 1 294 ? -7.617 24.281 -2.959 1 97.19 294 LEU A C 1
ATOM 2279 O O . LEU A 1 294 ? -8.648 24.844 -3.336 1 97.19 294 LEU A O 1
ATOM 2283 N N . PRO A 1 295 ? -7.113 24.547 -1.767 1 97.25 295 PRO A N 1
ATOM 2284 C CA . PRO A 1 295 ? -7.781 25.547 -0.925 1 97.25 295 PRO A CA 1
ATOM 2285 C C . PRO A 1 295 ? -7.871 26.906 -1.594 1 97.25 295 PRO A C 1
ATOM 2287 O O . PRO A 1 295 ? -8.883 27.609 -1.454 1 97.25 295 PRO A O 1
ATOM 2290 N N . TYR A 1 296 ? -6.82 27.266 -2.301 1 96.81 296 TYR A N 1
ATOM 2291 C CA . TYR A 1 296 ? -6.844 28.516 -3.033 1 96.81 296 TYR A CA 1
ATOM 2292 C C . TYR A 1 296 ? -7.965 28.531 -4.062 1 96.81 296 TYR A C 1
ATOM 2294 O O . TYR A 1 296 ? -8.719 29.5 -4.156 1 96.81 296 TYR A O 1
ATOM 2302 N N . VAL A 1 297 ? -8.094 27.484 -4.836 1 97.62 297 VAL A N 1
ATOM 2303 C CA . VAL A 1 297 ? -9.109 27.375 -5.875 1 97.62 297 VAL A CA 1
ATOM 2304 C C . VAL A 1 297 ? -10.5 27.438 -5.246 1 97.62 297 VAL A C 1
ATOM 2306 O O . VAL A 1 297 ? -11.375 28.156 -5.734 1 97.62 297 VAL A O 1
ATOM 2309 N N . ILE A 1 298 ? -10.734 26.812 -4.141 1 98 298 ILE A N 1
ATOM 2310 C CA . ILE A 1 298 ? -12.039 26.719 -3.488 1 98 298 ILE A CA 1
ATOM 2311 C C . ILE A 1 298 ? -12.461 28.094 -2.977 1 98 298 ILE A C 1
ATOM 2313 O O . ILE A 1 298 ? -13.562 28.562 -3.27 1 98 298 ILE A O 1
ATOM 2317 N N . GLU A 1 299 ? -11.578 28.781 -2.258 1 97.69 299 GLU A N 1
ATOM 2318 C CA . GLU A 1 299 ? -11.945 30.047 -1.635 1 97.69 299 GLU A CA 1
ATOM 2319 C C . GLU A 1 299 ? -11.992 31.188 -2.662 1 97.69 299 GLU A C 1
ATOM 2321 O O . GLU A 1 299 ? -12.789 32.125 -2.535 1 97.69 299 GLU A O 1
ATOM 2326 N N . SER A 1 300 ? -11.156 31.047 -3.727 1 96.38 300 SER A N 1
ATOM 2327 C CA . SER A 1 300 ? -11.227 32.031 -4.797 1 96.38 300 SER A CA 1
ATOM 2328 C C . SER A 1 300 ? -12.508 31.891 -5.609 1 96.38 300 SER A C 1
ATOM 2330 O O . SER A 1 300 ? -12.891 32.781 -6.355 1 96.38 300 SER A O 1
ATOM 2332 N N . SER A 1 301 ? -13.125 30.781 -5.453 1 97.19 301 SER A N 1
ATOM 2333 C CA . SER A 1 301 ? -14.375 30.531 -6.156 1 97.19 301 SER A CA 1
ATOM 2334 C C . SER A 1 301 ? -15.578 30.938 -5.32 1 97.19 301 SER A C 1
ATOM 2336 O O . SER A 1 301 ? -16.734 30.688 -5.699 1 97.19 301 SER A O 1
ATOM 2338 N N . GLY A 1 302 ? -15.383 31.469 -4.172 1 96.25 302 GLY A N 1
ATOM 2339 C CA . GLY A 1 302 ? -16.453 32.125 -3.42 1 96.25 302 GLY A CA 1
ATOM 2340 C C . GLY A 1 302 ? -16.859 31.328 -2.189 1 96.25 302 GLY A C 1
ATOM 2341 O O . GLY A 1 302 ? -17.75 31.766 -1.439 1 96.25 302 GLY A O 1
ATOM 2342 N N . ALA A 1 303 ? -16.25 30.203 -1.938 1 98.12 303 ALA A N 1
ATOM 2343 C CA . ALA A 1 303 ? -16.578 29.406 -0.761 1 98.12 303 ALA A CA 1
ATOM 2344 C C . ALA A 1 303 ? -15.609 29.703 0.385 1 98.12 303 ALA A C 1
ATOM 2346 O O . ALA A 1 303 ? -14.617 30.406 0.205 1 98.12 303 ALA A O 1
ATOM 2347 N N . VAL A 1 304 ? -15.938 29.266 1.534 1 98.12 304 VAL A N 1
ATOM 2348 C CA . VAL A 1 304 ? -15.031 29.297 2.68 1 98.12 304 VAL A CA 1
ATOM 2349 C C . VAL A 1 304 ? -14.836 27.891 3.229 1 98.12 304 VAL A C 1
ATOM 2351 O O . VAL A 1 304 ? -15.789 27.109 3.336 1 98.12 304 VAL A O 1
ATOM 2354 N N . ILE A 1 305 ? -13.641 27.469 3.467 1 98.38 305 ILE A N 1
ATOM 2355 C CA . ILE A 1 305 ? -13.32 26.172 4.039 1 98.38 305 ILE A CA 1
ATOM 2356 C C . ILE A 1 305 ? -13.391 26.25 5.562 1 98.38 305 ILE A C 1
ATOM 2358 O O . ILE A 1 305 ? -12.648 27.016 6.184 1 98.38 305 ILE A O 1
ATOM 2362 N N . VAL A 1 306 ? -14.211 25.438 6.18 1 98.31 306 VAL A N 1
ATOM 2363 C CA . VAL A 1 306 ? -14.453 25.594 7.609 1 98.31 306 VAL A CA 1
ATOM 2364 C C . VAL A 1 306 ? -13.969 24.359 8.359 1 98.31 306 VAL A C 1
ATOM 2366 O O . VAL A 1 306 ? -14.078 24.281 9.586 1 98.31 306 VAL A O 1
ATOM 2369 N N . GLY A 1 307 ? -13.367 23.406 7.633 1 97.69 307 GLY A N 1
ATOM 2370 C CA . GLY A 1 307 ? -12.805 22.234 8.266 1 97.69 307 GLY A CA 1
ATOM 2371 C C . GLY A 1 307 ? -11.992 21.375 7.316 1 97.69 307 GLY A C 1
ATOM 2372 O O . GLY A 1 307 ? -12.289 21.297 6.121 1 97.69 307 GLY A O 1
ATOM 2373 N N . GLU A 1 308 ? -10.977 20.766 7.852 1 97.44 308 GLU A N 1
ATOM 2374 C CA . GLU A 1 308 ? -10.156 19.797 7.121 1 97.44 308 GLU A CA 1
ATOM 2375 C C . GLU A 1 308 ? -10.023 18.484 7.891 1 97.44 308 GLU A C 1
ATOM 2377 O O . GLU A 1 308 ? -9.477 18.469 8.992 1 97.44 308 GLU A O 1
ATOM 2382 N N . GLU A 1 309 ? -10.609 17.406 7.336 1 97.62 309 GLU A N 1
ATOM 2383 C CA . GLU A 1 309 ? -10.336 16.062 7.816 1 97.62 309 GLU A CA 1
ATOM 2384 C C . GLU A 1 309 ? -9.156 15.438 7.07 1 97.62 309 GLU A C 1
ATOM 2386 O O . GLU A 1 309 ? -9.336 14.828 6.016 1 97.62 309 GLU A O 1
ATOM 2391 N N . SER A 1 310 ? -7.926 15.664 7.449 1 96 310 SER A N 1
ATOM 2392 C CA . SER A 1 310 ? -6.664 15.172 6.91 1 96 310 SER A CA 1
ATOM 2393 C C . SER A 1 310 ? -5.598 15.078 7.996 1 96 310 SER A C 1
ATOM 2395 O O . SER A 1 310 ? -5.832 15.469 9.141 1 96 310 SER A O 1
ATOM 2397 N N . CYS A 1 311 ? -4.43 14.57 7.625 1 95 311 CYS A N 1
ATOM 2398 C CA . CYS A 1 311 ? -3.332 14.445 8.578 1 95 311 CYS A CA 1
ATOM 2399 C C . CYS A 1 311 ? -2.828 15.82 9.008 1 95 311 CYS A C 1
ATOM 2401 O O . CYS A 1 311 ? -2.346 15.977 10.133 1 95 311 CYS A O 1
ATOM 2403 N N . ILE A 1 312 ? -2.898 16.812 8.055 1 92.5 312 ILE A N 1
ATOM 2404 C CA . ILE A 1 312 ? -2.531 18.188 8.375 1 92.5 312 ILE A CA 1
ATOM 2405 C C . ILE A 1 312 ? -3.75 18.938 8.906 1 92.5 312 ILE A C 1
ATOM 2407 O O . ILE A 1 312 ? -3.811 20.172 8.844 1 92.5 312 ILE A O 1
ATOM 2411 N N . GLY A 1 313 ? -4.676 18.328 9.586 1 94.81 313 GLY A N 1
ATOM 2412 C CA . GLY A 1 313 ? -5.914 18.844 10.148 1 94.81 313 GLY A CA 1
ATOM 2413 C C . GLY A 1 313 ? -6.391 18.062 11.359 1 94.81 313 GLY A C 1
ATOM 2414 O O . GLY A 1 313 ? -5.605 17.781 12.266 1 94.81 313 GLY A O 1
ATOM 2415 N N . THR A 1 314 ? -7.637 17.797 11.359 1 96.88 314 THR A N 1
ATOM 2416 C CA . THR A 1 314 ? -8.281 17.312 12.57 1 96.88 314 THR A CA 1
ATOM 2417 C C . THR A 1 314 ? -7.871 15.867 12.859 1 96.88 314 THR A C 1
ATOM 2419 O O . THR A 1 314 ? -7.887 15.43 14.008 1 96.88 314 THR A O 1
ATOM 2422 N N . ARG A 1 315 ? -7.469 15.109 11.836 1 96.5 315 ARG A N 1
ATOM 2423 C CA . ARG A 1 315 ? -7.055 13.727 12.07 1 96.5 315 ARG A CA 1
ATOM 2424 C C . ARG A 1 315 ? -5.879 13.664 13.039 1 96.5 315 ARG A C 1
ATOM 2426 O O . ARG A 1 315 ? -5.746 12.711 13.805 1 96.5 315 ARG A O 1
ATOM 2433 N N . ASN A 1 316 ? -5.062 14.633 12.984 1 95.88 316 ASN A N 1
ATOM 2434 C CA . ASN A 1 316 ? -3.871 14.695 13.828 1 95.88 316 ASN A CA 1
ATOM 2435 C C . ASN A 1 316 ? -4.18 15.297 15.195 1 95.88 316 ASN A C 1
ATOM 2437 O O . ASN A 1 316 ? -3.525 14.969 16.188 1 95.88 316 ASN A O 1
ATOM 2441 N N . THR A 1 317 ? -5.211 16.156 15.328 1 97.12 317 THR A N 1
ATOM 2442 C CA . THR A 1 317 ? -5.281 17.031 16.5 1 97.12 317 THR A CA 1
ATOM 2443 C C . THR A 1 317 ? -6.539 16.734 17.312 1 97.12 317 THR A C 1
ATOM 2445 O O . THR A 1 317 ? -6.699 17.25 18.422 1 97.12 317 THR A O 1
ATOM 2448 N N . ARG A 1 318 ? -7.434 15.875 16.797 1 96.5 318 ARG A N 1
ATOM 2449 C CA . ARG A 1 318 ? -8.742 15.633 17.406 1 96.5 318 ARG A CA 1
ATOM 2450 C C . ARG A 1 318 ? -8.594 14.977 18.766 1 96.5 318 ARG A C 1
ATOM 2452 O O . ARG A 1 318 ? -9.367 15.258 19.688 1 96.5 318 ARG A O 1
ATOM 2459 N N . ASP A 1 319 ? -7.629 14.141 18.969 1 97.94 319 ASP A N 1
ATOM 2460 C CA . ASP A 1 319 ? -7.496 13.359 20.188 1 97.94 319 ASP A CA 1
ATOM 2461 C C . ASP A 1 319 ? -6.242 13.758 20.969 1 97.94 319 ASP A C 1
ATOM 2463 O O . ASP A 1 319 ? -5.191 14 20.359 1 97.94 319 ASP A O 1
ATOM 2467 N N . LEU A 1 320 ? -6.387 13.797 22.25 1 98.69 320 LEU A N 1
ATOM 2468 C CA . LEU A 1 320 ? -5.266 14.102 23.125 1 98.69 320 LEU A CA 1
ATOM 2469 C C . LEU A 1 320 ? -4.664 12.82 23.703 1 98.69 320 LEU A C 1
ATOM 2471 O O . LEU A 1 320 ? -5.324 11.781 23.734 1 98.69 320 LEU A O 1
ATOM 2475 N N . THR A 1 321 ? -3.414 12.867 24.031 1 98.81 321 THR A N 1
ATOM 2476 C CA . THR A 1 321 ? -2.797 11.805 24.828 1 98.81 321 THR A CA 1
ATOM 2477 C C . THR A 1 321 ? -3.199 11.922 26.297 1 98.81 321 THR A C 1
ATOM 2479 O O . THR A 1 321 ? -3.143 13.008 26.875 1 98.81 321 THR A O 1
ATOM 2482 N N . ASP A 1 322 ? -3.627 10.828 26.844 1 98.75 322 ASP A N 1
ATOM 2483 C CA . ASP A 1 322 ? -4.012 10.812 28.25 1 98.75 322 ASP A CA 1
ATOM 2484 C C . ASP A 1 322 ? -2.861 11.273 29.141 1 98.75 322 ASP A C 1
ATOM 2486 O O . ASP A 1 322 ? -1.743 10.766 29.031 1 98.75 322 ASP A O 1
ATOM 2490 N N . GLU A 1 323 ? -3.104 12.266 30 1 98.56 323 GLU A N 1
ATOM 2491 C CA . GLU A 1 323 ? -2.053 12.867 30.812 1 98.56 323 GLU A CA 1
ATOM 2492 C C . GLU A 1 323 ? -2.037 12.281 32.219 1 98.56 323 GLU A C 1
ATOM 2494 O O . GLU A 1 323 ? -1.231 12.695 33.062 1 98.56 323 GLU A O 1
ATOM 2499 N N . SER A 1 324 ? -2.791 11.266 32.531 1 98.06 324 SER A N 1
ATOM 2500 C CA . SER A 1 324 ? -2.971 10.797 33.906 1 98.06 324 SER A CA 1
ATOM 2501 C C . SER A 1 324 ? -1.913 9.766 34.281 1 98.06 324 SER A C 1
ATOM 2503 O O . SER A 1 324 ? -1.754 9.438 35.438 1 98.06 324 SER A O 1
ATOM 2505 N N . GLY A 1 325 ? -1.261 9.273 33.219 1 96.88 325 GLY A N 1
ATOM 2506 C CA . GLY A 1 325 ? -0.247 8.273 33.5 1 96.88 325 GLY A CA 1
ATOM 2507 C C . GLY A 1 325 ? 0.82 8.781 34.469 1 96.88 325 GLY A C 1
ATOM 2508 O O . GLY A 1 325 ? 1.245 9.93 34.375 1 96.88 325 GLY A O 1
ATOM 2509 N N . GLN A 1 326 ? 1.339 7.898 35.406 1 96.88 326 GLN A N 1
ATOM 2510 C CA . GLN A 1 326 ? 2.344 8.281 36.375 1 96.88 326 GLN A CA 1
ATOM 2511 C C . GLN A 1 326 ? 3.666 7.562 36.125 1 96.88 326 GLN A C 1
ATOM 2513 O O . GLN A 1 326 ? 4.715 7.988 36.625 1 96.88 326 GLN A O 1
ATOM 2518 N N . THR A 1 327 ? 3.561 6.434 35.469 1 98.38 327 THR A N 1
ATOM 2519 C CA . THR A 1 327 ? 4.758 5.664 35.156 1 98.38 327 THR A CA 1
ATOM 2520 C C . THR A 1 327 ? 5.078 5.75 33.688 1 98.38 327 THR A C 1
ATOM 2522 O O . THR A 1 327 ? 4.215 6.102 32.875 1 98.38 327 THR A O 1
ATOM 2525 N N . LEU A 1 328 ? 6.328 5.445 33.406 1 98.44 328 LEU A N 1
ATOM 2526 C CA . LEU A 1 328 ? 6.754 5.449 32 1 98.44 328 LEU A CA 1
ATOM 2527 C C . LEU A 1 328 ? 5.914 4.477 31.172 1 98.44 328 LEU A C 1
ATOM 2529 O O . LEU A 1 328 ? 5.512 4.797 30.062 1 98.44 328 LEU A O 1
ATOM 2533 N N . GLU A 1 329 ? 5.68 3.34 31.703 1 98.38 329 GLU A N 1
ATOM 2534 C CA . GLU A 1 329 ? 4.898 2.314 31.016 1 98.38 329 GLU A CA 1
ATOM 2535 C C . GLU A 1 329 ? 3.484 2.807 30.719 1 98.38 329 GLU A C 1
ATOM 2537 O O . GLU A 1 329 ? 2.979 2.623 29.609 1 98.38 329 GLU A O 1
ATOM 2542 N N . GLU A 1 330 ? 2.865 3.436 31.672 1 98.69 330 GLU A N 1
ATOM 2543 C CA . GLU A 1 330 ? 1.518 3.967 31.5 1 98.69 330 GLU A CA 1
ATOM 2544 C C . GLU A 1 330 ? 1.485 5.055 30.422 1 98.69 330 GLU A C 1
ATOM 2546 O O . GLU A 1 330 ? 0.528 5.145 29.656 1 98.69 330 GLU A O 1
ATOM 2551 N N . MET A 1 331 ? 2.479 5.875 30.438 1 98.81 331 MET A N 1
ATOM 2552 C CA . MET A 1 331 ? 2.551 6.965 29.469 1 98.81 331 MET A CA 1
ATOM 2553 C C . MET A 1 331 ? 2.779 6.43 28.062 1 98.81 331 MET A C 1
ATOM 2555 O O . MET A 1 331 ? 2.221 6.949 27.094 1 98.81 331 MET A O 1
ATOM 2559 N N . ILE A 1 332 ? 3.594 5.383 27.953 1 98.81 332 ILE A N 1
ATOM 2560 C CA . ILE A 1 332 ? 3.811 4.742 26.656 1 98.81 332 ILE A CA 1
ATOM 2561 C C . ILE A 1 332 ? 2.504 4.133 26.156 1 98.81 332 ILE A C 1
ATOM 2563 O O . ILE A 1 332 ? 2.16 4.258 24.969 1 98.81 332 ILE A O 1
ATOM 2567 N N . ASP A 1 333 ? 1.793 3.5 27.016 1 98.75 333 ASP A N 1
ATOM 2568 C CA . ASP A 1 333 ? 0.494 2.943 26.656 1 98.75 333 ASP A CA 1
ATOM 2569 C C . ASP A 1 333 ? -0.46 4.039 26.172 1 98.75 333 ASP A C 1
ATOM 2571 O O . ASP A 1 333 ? -1.195 3.852 25.203 1 98.75 333 ASP A O 1
ATOM 2575 N N . ALA A 1 334 ? -0.468 5.156 26.859 1 98.81 334 ALA A N 1
ATOM 2576 C CA . ALA A 1 334 ? -1.313 6.285 26.484 1 98.81 334 ALA A CA 1
ATOM 2577 C C . ALA A 1 334 ? -0.942 6.812 25.094 1 98.81 334 ALA A C 1
ATOM 2579 O O . ALA A 1 334 ? -1.819 7.16 24.297 1 98.81 334 ALA A O 1
ATOM 2580 N N . LEU A 1 335 ? 0.351 6.875 24.859 1 98.69 335 LEU A N 1
ATOM 2581 C CA . LEU A 1 335 ? 0.813 7.289 23.531 1 98.69 335 LEU A CA 1
ATOM 2582 C C . LEU A 1 335 ? 0.32 6.328 22.469 1 98.69 335 LEU A C 1
ATOM 2584 O O . LEU A 1 335 ? -0.231 6.754 21.453 1 98.69 335 LEU A O 1
ATOM 2588 N N . CYS A 1 336 ? 0.553 5.043 22.719 1 98.69 336 CYS A N 1
ATOM 2589 C CA . CYS A 1 336 ? 0.141 4.031 21.75 1 98.69 336 CYS A CA 1
ATOM 2590 C C . CYS A 1 336 ? -1.353 4.129 21.453 1 98.69 336 CYS A C 1
ATOM 2592 O O . CYS A 1 336 ? -1.77 4.078 20.297 1 98.69 336 CYS A O 1
ATOM 2594 N N . GLU A 1 337 ? -2.119 4.316 22.5 1 98.44 337 GLU A N 1
ATOM 2595 C CA . GLU A 1 337 ? -3.568 4.426 22.344 1 98.44 337 GLU A CA 1
ATOM 2596 C C . GLU A 1 337 ? -3.945 5.652 21.516 1 98.44 337 GLU A C 1
ATOM 2598 O O . GLU A 1 337 ? -4.77 5.559 20.594 1 98.44 337 GLU A O 1
ATOM 2603 N N . ARG A 1 338 ? -3.416 6.758 21.828 1 98.56 338 ARG A N 1
ATOM 2604 C CA . ARG A 1 338 ? -3.744 8 21.141 1 98.56 338 ARG A CA 1
ATOM 2605 C C . ARG A 1 338 ? -3.408 7.902 19.656 1 98.56 338 ARG A C 1
ATOM 2607 O O . ARG A 1 338 ? -4.215 8.281 18.812 1 98.56 338 ARG A O 1
ATOM 2614 N N . TYR A 1 339 ? -2.26 7.402 19.359 1 98.25 339 TYR A N 1
ATOM 2615 C CA . TYR A 1 339 ? -1.821 7.375 17.969 1 98.25 339 TYR A CA 1
ATOM 2616 C C . TYR A 1 339 ? -2.619 6.355 17.172 1 98.25 339 TYR A C 1
ATOM 2618 O O . TYR A 1 339 ? -2.811 6.516 15.961 1 98.25 339 TYR A O 1
ATOM 2626 N N . MET A 1 340 ? -3.166 5.336 17.797 1 97.94 340 MET A N 1
ATOM 2627 C CA . MET A 1 340 ? -4 4.348 17.109 1 97.94 340 MET A CA 1
ATOM 2628 C C . MET A 1 340 ? -5.402 4.895 16.859 1 97.94 340 MET A C 1
ATOM 2630 O O . MET A 1 340 ? -6.18 4.301 16.125 1 97.94 340 MET A O 1
ATOM 2634 N N . LYS A 1 341 ? -5.707 6.086 17.422 1 97.56 341 LYS A N 1
ATOM 2635 C CA . LYS A 1 341 ? -6.996 6.727 17.172 1 97.56 341 LYS A CA 1
ATOM 2636 C C . LYS A 1 341 ? -6.992 7.461 15.836 1 97.56 341 LYS A C 1
ATOM 2638 O O . LYS A 1 341 ? -8.047 7.824 15.32 1 97.56 341 LYS A O 1
ATOM 2643 N N . ILE A 1 342 ? -5.805 7.738 15.297 1 97.75 342 ILE A N 1
ATOM 2644 C CA . ILE A 1 342 ? -5.711 8.383 13.992 1 97.75 342 ILE A CA 1
ATOM 2645 C C . ILE A 1 342 ? -6.281 7.461 12.922 1 97.75 342 ILE A C 1
ATOM 2647 O O . ILE A 1 342 ? -5.77 6.359 12.703 1 97.75 342 ILE A O 1
ATOM 2651 N N . ASP A 1 343 ? -7.34 7.836 12.328 1 96.81 343 ASP A N 1
ATOM 2652 C CA . ASP A 1 343 ? -7.992 6.953 11.375 1 96.81 343 ASP A CA 1
ATOM 2653 C C . ASP A 1 343 ? -7.457 7.18 9.961 1 96.81 343 ASP A C 1
ATOM 2655 O O . ASP A 1 343 ? -8.219 7.496 9.047 1 96.81 343 ASP A O 1
ATOM 2659 N N . CYS A 1 344 ? -6.191 6.938 9.82 1 97.69 344 CYS A N 1
ATOM 2660 C CA . CYS A 1 344 ? -5.477 6.992 8.547 1 97.69 344 CYS A CA 1
ATOM 2661 C C . CYS A 1 344 ? -6.016 5.953 7.574 1 97.69 344 CYS A C 1
ATOM 2663 O O . CYS A 1 344 ? -6.539 4.918 7.992 1 97.69 344 CYS A O 1
ATOM 2665 N N . ALA A 1 345 ? -5.859 6.254 6.289 1 97.69 345 ALA A N 1
ATOM 2666 C CA . ALA A 1 345 ? -6.344 5.363 5.238 1 97.69 345 ALA A CA 1
ATOM 2667 C C . ALA A 1 345 ? -5.566 4.051 5.227 1 97.69 345 ALA A C 1
ATOM 2669 O O . ALA A 1 345 ? -5.965 3.09 4.562 1 97.69 345 ALA A O 1
ATOM 2670 N N . CYS A 1 346 ? -4.473 3.895 5.973 1 97.69 346 CYS A N 1
ATOM 2671 C CA . CYS A 1 346 ? -3.676 2.672 5.992 1 97.69 346 CYS A CA 1
ATOM 2672 C C . CYS A 1 346 ? -4.414 1.552 6.715 1 97.69 346 CYS A C 1
ATOM 2674 O O . CYS A 1 346 ? -4.109 0.374 6.516 1 97.69 346 CYS A O 1
ATOM 2676 N N . PHE A 1 347 ? -5.402 1.917 7.551 1 98.38 347 PHE A N 1
ATOM 2677 C CA . PHE A 1 347 ? -6.094 0.914 8.352 1 98.38 347 PHE A CA 1
ATOM 2678 C C . PHE A 1 347 ? -7.215 0.262 7.555 1 98.38 347 PHE A C 1
ATOM 2680 O O . PHE A 1 347 ? -7.852 0.913 6.723 1 98.38 347 PHE A O 1
ATOM 2687 N N . THR A 1 348 ? -7.473 -1.035 7.805 1 98.12 348 THR A N 1
ATOM 2688 C CA . THR A 1 348 ? -8.578 -1.784 7.227 1 98.12 348 THR A CA 1
ATOM 2689 C C . THR A 1 348 ? -9.203 -2.715 8.258 1 98.12 348 THR A C 1
ATOM 2691 O O . THR A 1 348 ? -8.5 -3.496 8.906 1 98.12 348 THR A O 1
ATOM 2694 N N . PRO A 1 349 ? -10.477 -2.711 8.578 1 96.75 349 PRO A N 1
ATOM 2695 C CA . PRO A 1 349 ? -11.352 -1.66 8.062 1 96.75 349 PRO A CA 1
ATOM 2696 C C . PRO A 1 349 ? -11.07 -0.293 8.68 1 96.75 349 PRO A C 1
ATOM 2698 O O . PRO A 1 349 ? -10.266 -0.187 9.609 1 96.75 349 PRO A O 1
ATOM 2701 N N . ASN A 1 350 ? -11.625 0.721 8.133 1 97.56 350 ASN A N 1
ATOM 2702 C CA . ASN A 1 350 ? -11.469 2.092 8.602 1 97.56 350 ASN A CA 1
ATOM 2703 C C . ASN A 1 350 ? -12.82 2.799 8.727 1 97.56 350 ASN A C 1
ATOM 2705 O O . ASN A 1 350 ? -12.984 3.92 8.242 1 97.56 350 ASN A O 1
ATOM 2709 N N . ALA A 1 351 ? -13.773 2.162 9.375 1 96.75 351 ALA A N 1
ATOM 2710 C CA . ALA A 1 351 ? -15.133 2.678 9.508 1 96.75 351 ALA A CA 1
ATOM 2711 C C . ALA A 1 351 ? -15.164 3.936 10.367 1 96.75 351 ALA A C 1
ATOM 2713 O O . ALA A 1 351 ? -16 4.82 10.164 1 96.75 351 ALA A O 1
ATOM 2714 N N . GLU A 1 352 ? -14.25 3.988 11.312 1 97.06 352 GLU A N 1
ATOM 2715 C CA . GLU A 1 352 ? -14.18 5.148 12.195 1 97.06 352 GLU A CA 1
ATOM 2716 C C . GLU A 1 352 ? -13.992 6.438 11.406 1 97.06 352 GLU A C 1
ATOM 2718 O O . GLU A 1 352 ? -14.539 7.48 11.766 1 97.06 352 GLU A O 1
ATOM 2723 N N . ARG A 1 353 ? -13.195 6.371 10.359 1 97.62 353 ARG A N 1
ATOM 2724 C CA . ARG A 1 353 ? -12.992 7.562 9.539 1 97.62 353 ARG A CA 1
ATOM 2725 C C . ARG A 1 353 ? -14.312 8.023 8.922 1 97.62 353 ARG A C 1
ATOM 2727 O O . ARG A 1 353 ? -14.609 9.219 8.914 1 97.62 353 ARG A O 1
ATOM 2734 N N . LEU A 1 354 ? -15.102 7.082 8.391 1 97.5 354 LEU A N 1
ATOM 2735 C CA . LEU A 1 354 ? -16.391 7.426 7.801 1 97.5 354 LEU A CA 1
ATOM 2736 C C . LEU A 1 354 ? -17.281 8.117 8.82 1 97.5 354 LEU A C 1
ATOM 2738 O O . LEU A 1 354 ? -17.906 9.141 8.523 1 97.5 354 LEU A O 1
ATOM 2742 N N . ASP A 1 355 ? -17.281 7.578 10.016 1 97.56 355 ASP A N 1
ATOM 2743 C CA . ASP A 1 355 ? -18.078 8.156 11.094 1 97.56 355 ASP A CA 1
ATOM 2744 C C . ASP A 1 355 ? -17.609 9.578 11.414 1 97.56 355 ASP A C 1
ATOM 2746 O O . ASP A 1 355 ? -18.438 10.484 11.57 1 97.56 355 ASP A O 1
ATOM 2750 N N . ASN A 1 356 ? -16.344 9.719 11.453 1 97.38 356 ASN A N 1
ATOM 2751 C CA . ASN A 1 356 ? -15.781 11.016 11.828 1 97.38 356 ASN A CA 1
ATOM 2752 C C . ASN A 1 356 ? -16.031 12.062 10.75 1 97.38 356 ASN A C 1
ATOM 2754 O O . ASN A 1 356 ? -16.328 13.219 11.055 1 97.38 356 ASN A O 1
ATOM 2758 N N . VAL A 1 357 ? -15.906 11.68 9.492 1 98.06 357 VAL A N 1
ATOM 2759 C CA . VAL A 1 357 ? -16.156 12.602 8.391 1 98.06 357 VAL A CA 1
ATOM 2760 C C . VAL A 1 357 ? -17.625 13.047 8.414 1 98.06 357 VAL A C 1
ATOM 2762 O O . VAL A 1 357 ? -17.906 14.234 8.289 1 98.06 357 VAL A O 1
ATOM 2765 N N . GLU A 1 358 ? -18.5 12.109 8.586 1 97.5 358 GLU A N 1
ATOM 2766 C CA . GLU A 1 358 ? -19.922 12.43 8.625 1 97.5 358 GLU A CA 1
ATOM 2767 C C . GLU A 1 358 ? -20.266 13.328 9.812 1 97.5 358 GLU A C 1
ATOM 2769 O O . GLU A 1 358 ? -20.984 14.312 9.664 1 97.5 358 GLU A O 1
ATOM 2774 N N . THR A 1 359 ? -19.75 12.984 10.961 1 97.12 359 THR A N 1
ATOM 2775 C CA . THR A 1 359 ? -20 13.758 12.164 1 97.12 359 THR A CA 1
ATOM 2776 C C . THR A 1 359 ? -19.453 15.172 12.023 1 97.12 359 THR A C 1
ATOM 2778 O O . THR A 1 359 ? -20.141 16.141 12.375 1 97.12 359 THR A O 1
ATOM 2781 N N . MET A 1 360 ? -18.281 15.281 11.523 1 97.56 360 MET A N 1
ATOM 2782 C CA . MET A 1 360 ? -17.656 16.594 11.336 1 97.56 360 MET A CA 1
ATOM 2783 C C . MET A 1 360 ? -18.484 17.438 10.367 1 97.56 360 MET A C 1
ATOM 2785 O O . MET A 1 360 ? -18.688 18.641 10.602 1 97.56 360 MET A O 1
ATOM 2789 N N . ALA A 1 361 ? -18.922 16.844 9.266 1 97.81 361 ALA A N 1
ATOM 2790 C CA . ALA A 1 361 ? -19.734 17.562 8.289 1 97.81 361 ALA A CA 1
ATOM 2791 C C . ALA A 1 361 ? -21.016 18.094 8.922 1 97.81 361 ALA A C 1
ATOM 2793 O O . ALA A 1 361 ? -21.391 19.25 8.68 1 97.81 361 ALA A O 1
ATOM 2794 N N . LYS A 1 362 ? -21.625 17.312 9.758 1 96.5 362 LYS A N 1
ATOM 2795 C CA . LYS A 1 362 ? -22.859 17.703 10.438 1 96.5 362 LYS A CA 1
ATOM 2796 C C . LYS A 1 362 ? -22.594 18.812 11.461 1 96.5 362 LYS A C 1
ATOM 2798 O O . LYS A 1 362 ? -23.328 19.812 11.5 1 96.5 362 LYS A O 1
ATOM 2803 N N . ASP A 1 363 ? -21.562 18.609 12.242 1 96.62 363 ASP A N 1
ATOM 2804 C CA . ASP A 1 363 ? -21.234 19.547 13.305 1 96.62 363 ASP A CA 1
ATOM 2805 C C . ASP A 1 363 ? -20.906 20.922 12.734 1 96.62 363 ASP A C 1
ATOM 2807 O O . ASP A 1 363 ? -21.25 21.953 13.32 1 96.62 363 ASP A O 1
ATOM 2811 N N . LEU A 1 364 ? -20.234 20.938 11.578 1 97.44 364 LEU A N 1
ATOM 2812 C CA . LEU A 1 364 ? -19.797 22.188 10.977 1 97.44 364 LEU A CA 1
ATOM 2813 C C . LEU A 1 364 ? -20.891 22.781 10.078 1 97.44 364 LEU A C 1
ATOM 2815 O O . LEU A 1 364 ? -20.75 23.891 9.57 1 97.44 364 LEU A O 1
ATOM 2819 N N . LYS A 1 365 ? -21.953 22.047 9.891 1 95.56 365 LYS A N 1
ATOM 2820 C CA . LYS A 1 365 ? -23.047 22.453 9.031 1 95.56 365 LYS A CA 1
ATOM 2821 C C . LYS A 1 365 ? -22.547 22.875 7.652 1 95.56 365 LYS A C 1
ATOM 2823 O O . LYS A 1 365 ? -22.875 23.969 7.176 1 95.56 365 LYS A O 1
ATOM 2828 N N . VAL A 1 366 ? -21.781 22 7.078 1 97.81 366 VAL A N 1
ATOM 2829 C CA . VAL A 1 366 ? -21.203 22.328 5.785 1 97.81 366 VAL A CA 1
ATOM 2830 C C . VAL A 1 366 ? -22.25 22.172 4.684 1 97.81 366 VAL A C 1
ATOM 2832 O O . VAL A 1 366 ? -23.188 21.375 4.82 1 97.81 366 VAL A O 1
ATOM 2835 N N . ASP A 1 367 ? -22.047 22.969 3.639 1 97.75 367 ASP A N 1
ATOM 2836 C CA . ASP A 1 367 ? -22.891 22.844 2.459 1 97.75 367 ASP A CA 1
ATOM 2837 C C . ASP A 1 367 ? -22.406 21.734 1.536 1 97.75 367 ASP A C 1
ATOM 2839 O O . ASP A 1 367 ? -23.172 21.203 0.732 1 97.75 367 ASP A O 1
ATOM 2843 N N . GLY A 1 368 ? -21.141 21.375 1.623 1 97.81 368 GLY A N 1
ATOM 2844 C CA . GLY A 1 368 ? -20.578 20.328 0.791 1 97.81 368 GLY A CA 1
ATOM 2845 C C . GLY A 1 368 ? -19.219 19.844 1.284 1 97.81 368 GLY A C 1
ATOM 2846 O O . GLY A 1 368 ? -18.547 20.547 2.057 1 97.81 368 GLY A O 1
ATOM 2847 N N . VAL A 1 369 ? -18.859 18.656 0.914 1 98.44 369 VAL A N 1
ATOM 2848 C CA . VAL A 1 369 ? -17.562 18.062 1.241 1 98.44 369 VAL A CA 1
ATOM 2849 C C . VAL A 1 369 ? -16.797 17.766 -0.042 1 98.44 369 VAL A C 1
ATOM 2851 O O . VAL A 1 369 ? -17.344 17.203 -0.987 1 98.44 369 VAL A O 1
ATOM 2854 N N . ILE A 1 370 ? -15.57 18.219 -0.112 1 98.06 370 ILE A N 1
ATOM 2855 C CA . ILE A 1 370 ? -14.68 17.875 -1.218 1 98.06 370 ILE A CA 1
ATOM 2856 C C . ILE A 1 370 ? -13.633 16.875 -0.746 1 98.06 370 ILE A C 1
ATOM 2858 O O . ILE A 1 370 ? -12.82 17.172 0.133 1 98.06 370 ILE A O 1
ATOM 2862 N N . GLN A 1 371 ? -13.734 15.672 -1.285 1 97.44 371 GLN A N 1
ATOM 2863 C CA . GLN A 1 371 ? -12.727 14.641 -1.04 1 97.44 371 GLN A CA 1
ATOM 2864 C C . GLN A 1 371 ? -11.5 14.844 -1.926 1 97.44 371 GLN A C 1
ATOM 2866 O O . GLN A 1 371 ? -11.586 14.703 -3.148 1 97.44 371 GLN A O 1
ATOM 2871 N N . TYR A 1 372 ? -10.414 15.117 -1.264 1 96.94 372 TYR A N 1
ATOM 2872 C CA . TYR A 1 372 ? -9.164 15.461 -1.926 1 96.94 372 TYR A CA 1
ATOM 2873 C C . TYR A 1 372 ? -8.211 14.273 -1.945 1 96.94 372 TYR A C 1
ATOM 2875 O O . TYR A 1 372 ? -7.934 13.672 -0.904 1 96.94 372 TYR A O 1
ATOM 2883 N N . ALA A 1 373 ? -7.758 13.898 -3.141 1 97 373 ALA A N 1
ATOM 2884 C CA . ALA A 1 373 ? -6.734 12.867 -3.275 1 97 373 ALA A CA 1
ATOM 2885 C C . ALA A 1 373 ? -5.617 13.32 -4.211 1 97 373 ALA A C 1
ATOM 2887 O O . ALA A 1 373 ? -5.879 13.945 -5.238 1 97 373 ALA A O 1
ATOM 2888 N N . LEU A 1 374 ? -4.387 13.008 -3.803 1 97.25 374 LEU A N 1
ATOM 2889 C CA . LEU A 1 374 ? -3.26 13.203 -4.707 1 97.25 374 LEU A CA 1
ATOM 2890 C C . LEU A 1 374 ? -3.223 12.117 -5.773 1 97.25 374 LEU A C 1
ATOM 2892 O O . LEU A 1 374 ? -3.574 10.961 -5.504 1 97.25 374 LEU A O 1
ATOM 2896 N N . MET A 1 375 ? -2.768 12.547 -6.941 1 95 375 MET A N 1
ATOM 2897 C CA . MET A 1 375 ? -2.602 11.57 -8.016 1 95 375 MET A CA 1
ATOM 2898 C C . MET A 1 375 ? -1.732 10.398 -7.555 1 95 375 MET A C 1
ATOM 2900 O O . MET A 1 375 ? -0.667 10.609 -6.969 1 95 375 MET A O 1
ATOM 2904 N N . PHE A 1 376 ? -2.244 9.164 -7.719 1 95.25 376 PHE A N 1
ATOM 2905 C CA . PHE A 1 376 ? -1.576 7.895 -7.461 1 95.25 376 PHE A CA 1
ATOM 2906 C C . PHE A 1 376 ? -1.584 7.57 -5.969 1 95.25 376 PHE A C 1
ATOM 2908 O O . PHE A 1 376 ? -0.828 6.715 -5.512 1 95.25 376 PHE A O 1
ATOM 2915 N N . CYS A 1 377 ? -2.391 8.297 -5.211 1 96.69 377 CYS A N 1
ATOM 2916 C CA . CYS A 1 377 ? -2.604 7.926 -3.816 1 96.69 377 CYS A CA 1
ATOM 2917 C C . CYS A 1 377 ? -3.693 6.867 -3.697 1 96.69 377 CYS A C 1
ATOM 2919 O O . CYS A 1 377 ? -4.863 7.195 -3.484 1 96.69 377 CYS A O 1
ATOM 2921 N N . GLN A 1 378 ? -3.326 5.652 -3.625 1 94.69 378 GLN A N 1
ATOM 2922 C CA . GLN A 1 378 ? -4.273 4.547 -3.752 1 94.69 378 GLN A CA 1
ATOM 2923 C C . GLN A 1 378 ? -5.184 4.461 -2.531 1 94.69 378 GLN A C 1
ATOM 2925 O O . GLN A 1 378 ? -6.406 4.383 -2.668 1 94.69 378 GLN A O 1
ATOM 2930 N N . PRO A 1 379 ? -4.652 4.559 -1.314 1 96.69 379 PRO A N 1
ATOM 2931 C CA . PRO A 1 379 ? -5.543 4.379 -0.166 1 96.69 379 PRO A CA 1
ATOM 2932 C C . PRO A 1 379 ? -6.648 5.43 -0.107 1 96.69 379 PRO A C 1
ATOM 2934 O O . PRO A 1 379 ? -7.82 5.09 0.082 1 96.69 379 PRO A O 1
ATOM 2937 N N . TYR A 1 380 ? -6.32 6.664 -0.398 1 97.38 380 TYR A N 1
ATOM 2938 C CA . TYR A 1 380 ? -7.332 7.707 -0.26 1 97.38 380 TYR A CA 1
ATOM 2939 C C . TYR A 1 380 ? -8.25 7.738 -1.475 1 97.38 380 TYR A C 1
ATOM 2941 O O . TYR A 1 380 ? -9.414 8.141 -1.37 1 97.38 380 TYR A O 1
ATOM 2949 N N . ALA A 1 381 ? -7.711 7.301 -2.621 1 96.81 381 ALA A N 1
ATOM 2950 C CA . ALA A 1 381 ? -8.602 7.168 -3.77 1 96.81 381 ALA A CA 1
ATOM 2951 C C . ALA A 1 381 ? -9.688 6.125 -3.504 1 96.81 381 ALA A C 1
ATOM 2953 O O . ALA A 1 381 ? -10.859 6.344 -3.82 1 96.81 381 ALA A O 1
ATOM 2954 N N . HIS A 1 382 ? -9.281 5.004 -2.9 1 97.19 382 HIS A N 1
ATOM 2955 C CA . HIS A 1 382 ? -10.25 3.977 -2.535 1 97.19 382 HIS A CA 1
ATOM 2956 C C . HIS A 1 382 ? -11.234 4.492 -1.494 1 97.19 382 HIS A C 1
ATOM 2958 O O . HIS A 1 382 ? -12.445 4.301 -1.632 1 97.19 382 HIS A O 1
ATOM 2964 N N . GLU A 1 383 ? -10.766 5.152 -0.509 1 97.19 383 GLU A N 1
ATOM 2965 C CA . GLU A 1 383 ? -11.633 5.613 0.573 1 97.19 383 GLU A CA 1
ATOM 2966 C C . GLU A 1 383 ? -12.562 6.727 0.098 1 97.19 383 GLU A C 1
ATOM 2968 O O . GLU A 1 383 ? -13.664 6.883 0.622 1 97.19 383 GLU A O 1
ATOM 2973 N N . GLY A 1 384 ? -12.062 7.5 -0.872 1 96.62 384 GLY A N 1
ATOM 2974 C CA . GLY A 1 384 ? -12.914 8.539 -1.419 1 96.62 384 GLY A CA 1
ATOM 2975 C C . GLY A 1 384 ? -14.25 8.016 -1.916 1 96.62 384 GLY A C 1
ATOM 2976 O O . GLY A 1 384 ? -15.281 8.664 -1.748 1 96.62 384 GLY A O 1
ATOM 2977 N N . ILE A 1 385 ? -14.258 6.824 -2.473 1 95.94 385 ILE A N 1
ATOM 2978 C CA . ILE A 1 385 ? -15.477 6.211 -2.988 1 95.94 385 ILE A CA 1
ATOM 2979 C C . ILE A 1 385 ? -16.422 5.895 -1.833 1 95.94 385 ILE A C 1
ATOM 2981 O O . ILE A 1 385 ? -17.625 6.188 -1.901 1 95.94 385 ILE A O 1
ATOM 2985 N N . LYS A 1 386 ? -15.969 5.375 -0.746 1 95.12 386 LYS A N 1
ATOM 2986 C CA . LYS A 1 386 ? -16.766 5.016 0.42 1 95.12 386 LYS A CA 1
ATOM 2987 C C . LYS A 1 386 ? -17.312 6.258 1.12 1 95.12 386 LYS A C 1
ATOM 2989 O O . LYS A 1 386 ? -18.469 6.273 1.562 1 95.12 386 LYS A O 1
ATOM 2994 N N . VAL A 1 387 ? -16.438 7.25 1.249 1 96.56 387 VAL A N 1
ATOM 2995 C CA . VAL A 1 387 ? -16.844 8.492 1.905 1 96.56 387 VAL A CA 1
ATOM 2996 C C . VAL A 1 387 ? -17.969 9.156 1.121 1 96.56 387 VAL A C 1
ATOM 2998 O O . VAL A 1 387 ? -18.938 9.625 1.707 1 96.56 387 VAL A O 1
ATOM 3001 N N . GLU A 1 388 ? -17.766 9.203 -0.204 1 95.75 388 GLU A N 1
ATOM 3002 C CA . GLU A 1 388 ? -18.797 9.797 -1.05 1 95.75 388 GLU A CA 1
ATOM 3003 C C . GLU A 1 388 ? -20.141 9.078 -0.883 1 95.75 388 GLU A C 1
ATOM 3005 O O . GLU A 1 388 ? -21.188 9.727 -0.769 1 95.75 388 GLU A O 1
ATOM 3010 N N . LYS A 1 389 ? -20.094 7.781 -0.875 1 94.62 389 LYS A N 1
ATOM 3011 C CA . LYS A 1 389 ? -21.312 6.992 -0.69 1 94.62 389 LYS A CA 1
ATOM 3012 C C . LYS A 1 389 ? -21.969 7.297 0.654 1 94.62 389 LYS A C 1
ATOM 3014 O O . LYS A 1 389 ? -23.188 7.473 0.732 1 94.62 389 LYS A O 1
ATOM 3019 N N . ARG A 1 390 ? -21.172 7.359 1.697 1 95.81 390 ARG A N 1
ATOM 3020 C CA . ARG A 1 390 ? -21.656 7.641 3.043 1 95.81 390 ARG A CA 1
ATOM 3021 C C . ARG A 1 390 ? -22.297 9.023 3.117 1 95.81 390 ARG A C 1
ATOM 3023 O O . ARG A 1 390 ? -23.375 9.18 3.684 1 95.81 390 ARG A O 1
ATOM 3030 N N . LEU A 1 391 ? -21.641 10 2.553 1 96.81 391 LEU A N 1
ATOM 3031 C CA . LEU A 1 391 ? -22.125 11.375 2.605 1 96.81 391 LEU A CA 1
ATOM 3032 C C . LEU A 1 391 ? -23.391 11.547 1.778 1 96.81 391 LEU A C 1
ATOM 3034 O O . LEU A 1 391 ? -24.328 12.227 2.201 1 96.81 391 LEU A O 1
ATOM 3038 N N . THR A 1 392 ? -23.391 10.906 0.614 1 94.56 392 THR A N 1
ATOM 3039 C CA . THR A 1 392 ? -24.578 10.938 -0.233 1 94.56 392 THR A CA 1
ATOM 3040 C C . THR A 1 392 ? -25.781 10.328 0.49 1 94.56 392 THR A C 1
ATOM 3042 O O . THR A 1 392 ? -26.875 10.898 0.48 1 94.56 392 THR A O 1
ATOM 3045 N N . ALA A 1 393 ? -25.578 9.281 1.091 1 94.88 393 ALA A N 1
ATOM 3046 C CA . ALA A 1 393 ? -26.641 8.625 1.846 1 94.88 393 ALA A CA 1
ATOM 3047 C C . ALA A 1 393 ? -27.141 9.508 2.984 1 94.88 393 ALA A C 1
ATOM 3049 O O . ALA A 1 393 ? -28.312 9.453 3.35 1 94.88 393 ALA A O 1
ATOM 3050 N N . GLY A 1 394 ? -26.281 10.344 3.48 1 94.19 394 GLY A N 1
ATOM 3051 C CA . GLY A 1 394 ? -26.625 11.234 4.574 1 94.19 394 GLY A CA 1
ATOM 3052 C C . GLY A 1 394 ? -27.156 12.578 4.102 1 94.19 394 GLY A C 1
ATOM 3053 O O . GLY A 1 394 ? -27.484 13.445 4.918 1 94.19 394 GLY A O 1
ATOM 3054 N N . GLY A 1 395 ? -27.203 12.758 2.826 1 94.5 395 GLY A N 1
ATOM 3055 C CA . GLY A 1 395 ? -27.75 13.977 2.262 1 94.5 395 GLY A CA 1
ATOM 3056 C C . GLY A 1 395 ? -26.766 15.125 2.234 1 94.5 395 GLY A C 1
ATOM 3057 O O . GLY A 1 395 ? -27.156 16.297 2.207 1 94.5 395 GLY A O 1
ATOM 3058 N N . VAL A 1 396 ? -25.516 14.891 2.34 1 96.19 396 VAL A N 1
ATOM 3059 C CA . VAL A 1 396 ? -24.484 15.922 2.273 1 96.19 396 VAL A CA 1
ATOM 3060 C C . VAL A 1 396 ? -23.828 15.914 0.893 1 96.19 396 VAL A C 1
ATOM 3062 O O . VAL A 1 396 ? -23.172 14.953 0.521 1 96.19 396 VAL A O 1
ATOM 3065 N N . PRO A 1 397 ? -24 16.969 0.113 1 97.19 397 PRO A N 1
ATOM 3066 C CA . PRO A 1 397 ? -23.344 17.016 -1.192 1 97.19 397 PRO A CA 1
ATOM 3067 C C . PRO A 1 397 ? -21.828 16.797 -1.095 1 97.19 397 PRO A C 1
ATOM 3069 O O . PRO A 1 397 ? -21.188 17.297 -0.166 1 97.19 397 PRO A O 1
ATOM 3072 N N . SER A 1 398 ? -21.312 15.992 -1.988 1 97.06 398 SER A N 1
ATOM 3073 C CA . SER A 1 398 ? -19.891 15.727 -1.958 1 97.06 398 SER A CA 1
ATOM 3074 C C . SER A 1 398 ? -19.328 15.523 -3.363 1 97.06 398 SER A C 1
ATOM 3076 O O . SER A 1 398 ? -20.078 15.242 -4.301 1 97.06 398 SER A O 1
ATOM 3078 N N . MET A 1 399 ? -18.062 15.734 -3.531 1 95.56 399 MET A N 1
ATOM 3079 C CA . MET A 1 399 ? -17.344 15.461 -4.773 1 95.56 399 MET A CA 1
ATOM 3080 C C . MET A 1 399 ? -15.906 15.023 -4.484 1 95.56 399 MET A C 1
ATOM 3082 O O . MET A 1 399 ? -15.336 15.398 -3.459 1 95.56 399 MET A O 1
ATOM 3086 N N . SER A 1 400 ? -15.398 14.219 -5.414 1 96 400 SER A N 1
ATOM 3087 C CA . SER A 1 400 ? -14 13.797 -5.324 1 96 400 SER A CA 1
ATOM 3088 C C . SER A 1 400 ? -13.141 14.523 -6.355 1 96 400 SER A C 1
ATOM 3090 O O . SER A 1 400 ? -13.531 14.641 -7.52 1 96 400 SER A O 1
ATOM 3092 N N . LEU A 1 401 ? -12.016 15.031 -5.906 1 97 401 LEU A N 1
ATOM 3093 C CA . LEU A 1 401 ? -11.055 15.688 -6.785 1 97 401 LEU A CA 1
ATOM 3094 C C . LEU A 1 401 ? -9.672 15.055 -6.645 1 97 401 LEU A C 1
ATOM 3096 O O . LEU A 1 401 ? -9.195 14.844 -5.527 1 97 401 LEU A O 1
ATOM 3100 N N . GLU A 1 402 ? -9.125 14.672 -7.734 1 96.56 402 GLU A N 1
ATOM 3101 C CA . GLU A 1 402 ? -7.754 14.18 -7.793 1 96.56 402 GLU A CA 1
ATOM 3102 C C . GLU A 1 402 ? -6.844 15.156 -8.531 1 96.56 402 GLU A C 1
ATOM 3104 O O . GLU A 1 402 ? -7.207 15.672 -9.586 1 96.56 402 GLU A O 1
ATOM 3109 N N . THR A 1 403 ? -5.742 15.508 -7.949 1 96.94 403 THR A N 1
ATOM 3110 C CA . THR A 1 403 ? -4.781 16.422 -8.555 1 96.94 403 THR A CA 1
ATOM 3111 C C . THR A 1 403 ? -3.373 16.156 -8.031 1 96.94 403 THR A C 1
ATOM 3113 O O . THR A 1 403 ? -3.16 15.211 -7.266 1 96.94 403 THR A O 1
ATOM 3116 N N . ASP A 1 404 ? -2.389 16.781 -8.57 1 96 404 ASP A N 1
ATOM 3117 C CA . ASP A 1 404 ? -1.011 16.75 -8.094 1 96 404 ASP A CA 1
ATOM 3118 C C . ASP A 1 404 ? -0.503 18.156 -7.77 1 96 404 ASP A C 1
ATOM 3120 O O . ASP A 1 404 ? -1.292 19.047 -7.453 1 96 404 ASP A O 1
ATOM 3124 N N . TYR A 1 405 ? 0.831 18.344 -7.77 1 95.25 405 TYR A N 1
ATOM 3125 C CA . TYR A 1 405 ? 1.364 19.625 -7.328 1 95.25 405 TYR A CA 1
ATOM 3126 C C . TYR A 1 405 ? 1.613 20.547 -8.516 1 95.25 405 TYR A C 1
ATOM 3128 O O . TYR A 1 405 ? 1.895 21.734 -8.336 1 95.25 405 TYR A O 1
ATOM 3136 N N . SER A 1 406 ? 1.47 20 -9.734 1 93.31 406 SER A N 1
ATOM 3137 C CA . SER A 1 406 ? 1.625 20.844 -10.922 1 93.31 406 SER A CA 1
ATOM 3138 C C . SER A 1 406 ? 0.476 21.828 -11.047 1 93.31 406 SER A C 1
ATOM 3140 O O . SER A 1 406 ? -0.624 21.594 -10.547 1 93.31 406 SER A O 1
ATOM 3142 N N . MET A 1 407 ? 0.691 22.922 -11.695 1 92.44 407 MET A N 1
ATOM 3143 C CA . MET A 1 407 ? -0.34 23.953 -11.883 1 92.44 407 MET A CA 1
ATOM 3144 C C . MET A 1 407 ? -1.094 23.719 -13.195 1 92.44 407 MET A C 1
ATOM 3146 O O . MET A 1 407 ? -1.997 24.484 -13.531 1 92.44 407 MET A O 1
ATOM 3150 N N . GLU A 1 408 ? -0.796 22.672 -13.844 1 94.44 408 GLU A N 1
ATOM 3151 C CA . GLU A 1 408 ? -1.294 22.422 -15.195 1 94.44 408 GLU A CA 1
ATOM 3152 C C . GLU A 1 408 ? -2.811 22.234 -15.203 1 94.44 408 GLU A C 1
ATOM 3154 O O . GLU A 1 408 ? -3.477 22.578 -16.188 1 94.44 408 GLU A O 1
ATOM 3159 N N . ASP A 1 409 ? -3.34 21.766 -14.109 1 96.38 409 ASP A N 1
ATOM 3160 C CA . ASP A 1 409 ? -4.766 21.453 -14.117 1 96.38 409 ASP A CA 1
ATOM 3161 C C . ASP A 1 409 ? -5.555 22.453 -13.273 1 96.38 409 ASP A C 1
ATOM 3163 O O . ASP A 1 409 ? -6.695 22.188 -12.898 1 96.38 409 ASP A O 1
ATOM 3167 N N . ILE A 1 410 ? -4.992 23.578 -12.93 1 96.19 410 ILE A N 1
ATOM 3168 C CA . ILE A 1 410 ? -5.594 24.516 -11.977 1 96.19 410 ILE A CA 1
ATOM 3169 C C . ILE A 1 410 ? -6.906 25.047 -12.547 1 96.19 410 ILE A C 1
ATOM 3171 O O . ILE A 1 410 ? -7.879 25.234 -11.812 1 96.19 410 ILE A O 1
ATOM 3175 N N . GLU A 1 411 ? -7 25.344 -13.883 1 97.06 411 GLU A N 1
ATOM 3176 C CA . GLU A 1 411 ? -8.219 25.875 -14.492 1 97.06 411 GLU A CA 1
ATOM 3177 C C . GLU A 1 411 ? -9.328 24.828 -14.5 1 97.06 411 GLU A C 1
ATOM 3179 O O . GLU A 1 411 ? -10.5 25.156 -14.305 1 97.06 411 GLU A O 1
ATOM 3184 N N . GLN A 1 412 ? -8.914 23.609 -14.781 1 97.19 412 GLN A N 1
ATOM 3185 C CA . GLN A 1 412 ? -9.883 22.516 -14.727 1 97.19 412 GLN A CA 1
ATOM 3186 C C . GLN A 1 412 ? -10.438 22.344 -13.312 1 97.19 412 GLN A C 1
ATOM 3188 O O . GLN A 1 412 ? -11.641 22.125 -13.141 1 97.19 412 GLN A O 1
ATOM 3193 N N . LEU A 1 413 ? -9.594 22.438 -12.305 1 97.75 413 LEU A N 1
ATOM 3194 C CA . LEU A 1 413 ? -10.016 22.344 -10.914 1 97.75 413 LEU A CA 1
ATOM 3195 C C . LEU A 1 413 ? -11 23.469 -10.578 1 97.75 413 LEU A C 1
ATOM 3197 O O . LEU A 1 413 ? -12.031 23.219 -9.938 1 97.75 413 LEU A O 1
ATOM 3201 N N . LYS A 1 414 ? -10.688 24.641 -11.008 1 97.81 414 LYS A N 1
ATOM 3202 C CA . LYS A 1 414 ? -11.547 25.797 -10.75 1 97.81 414 LYS A CA 1
ATOM 3203 C C . LYS A 1 414 ? -12.938 25.578 -11.336 1 97.81 414 LYS A C 1
ATOM 3205 O O . LYS A 1 414 ? -13.938 25.828 -10.664 1 97.81 414 LYS A O 1
ATOM 3210 N N . THR A 1 415 ? -12.945 25.094 -12.57 1 98.19 415 THR A N 1
ATOM 3211 C CA . THR A 1 415 ? -14.219 24.844 -13.242 1 98.19 415 THR A CA 1
ATOM 3212 C C . THR A 1 415 ? -15.047 23.812 -12.477 1 98.19 415 THR A C 1
ATOM 3214 O O . THR A 1 415 ? -16.25 24 -12.281 1 98.19 415 THR A O 1
ATOM 3217 N N . ARG A 1 416 ? -14.484 22.797 -12.023 1 98 416 ARG A N 1
ATOM 3218 C CA . ARG A 1 416 ? -15.18 21.75 -11.289 1 98 416 ARG A CA 1
ATOM 3219 C C . ARG A 1 416 ? -15.672 22.25 -9.945 1 98 416 ARG A C 1
ATOM 3221 O O . ARG A 1 416 ? -16.797 21.938 -9.523 1 98 416 ARG A O 1
ATOM 3228 N N . VAL A 1 417 ? -14.828 23.031 -9.273 1 98.31 417 VAL A N 1
ATOM 3229 C CA . VAL A 1 417 ? -15.188 23.578 -7.969 1 98.31 417 VAL A CA 1
ATOM 3230 C C . VAL A 1 417 ? -16.359 24.547 -8.117 1 98.31 417 VAL A C 1
ATOM 3232 O O . VAL A 1 417 ? -17.328 24.484 -7.355 1 98.31 417 VAL A O 1
ATOM 3235 N N . GLU A 1 418 ? -16.328 25.422 -9.086 1 98.19 418 GLU A N 1
ATOM 3236 C CA . GLU A 1 418 ? -17.406 26.375 -9.32 1 98.19 418 GLU A CA 1
ATOM 3237 C C . GLU A 1 418 ? -18.719 25.656 -9.617 1 98.19 418 GLU A C 1
ATOM 3239 O O . GLU A 1 418 ? -19.781 26.031 -9.094 1 98.19 418 GLU A O 1
ATOM 3244 N N . ALA A 1 419 ? -18.625 24.641 -10.438 1 97.75 419 ALA A N 1
ATOM 3245 C CA . ALA A 1 419 ? -19.812 23.859 -10.75 1 97.75 419 ALA A CA 1
ATOM 3246 C C . ALA A 1 419 ? -20.391 23.203 -9.492 1 97.75 419 ALA A C 1
ATOM 3248 O O . ALA A 1 419 ? -21.609 23.188 -9.289 1 97.75 419 ALA A O 1
ATOM 3249 N N . PHE A 1 420 ? -19.609 22.672 -8.68 1 98 420 PHE A N 1
ATOM 3250 C CA . PHE A 1 420 ? -20.016 22.047 -7.43 1 98 420 PHE A CA 1
ATOM 3251 C C . PHE A 1 420 ? -20.688 23.062 -6.508 1 98 420 PHE A C 1
ATOM 3253 O O . PHE A 1 420 ? -21.719 22.781 -5.91 1 98 420 PHE A O 1
ATOM 3260 N N . LEU A 1 421 ? -20.062 24.25 -6.406 1 97.06 421 LEU A N 1
ATOM 3261 C CA . LEU A 1 421 ? -20.562 25.297 -5.523 1 97.06 421 LEU A CA 1
ATOM 3262 C C . LEU A 1 421 ? -21.938 25.781 -5.996 1 97.06 421 LEU A C 1
ATOM 3264 O O . LEU A 1 421 ? -22.75 26.219 -5.188 1 97.06 421 LEU A O 1
ATOM 3268 N N . GLU A 1 422 ? -22.219 25.688 -7.273 1 95.5 422 GLU A N 1
ATOM 3269 C CA . GLU A 1 422 ? -23.531 26.031 -7.809 1 95.5 422 GLU A CA 1
ATOM 3270 C C . GLU A 1 422 ? -24.594 25.031 -7.359 1 95.5 422 GLU A C 1
ATOM 3272 O O . GLU A 1 422 ? -25.75 25.391 -7.184 1 95.5 422 GLU A O 1
ATOM 3277 N N . THR A 1 423 ? -24.141 23.844 -7.121 1 91.44 423 THR A N 1
ATOM 3278 C CA . THR A 1 423 ? -25.078 22.781 -6.75 1 91.44 423 THR A CA 1
ATOM 3279 C C . THR A 1 423 ? -25.391 22.844 -5.258 1 91.44 423 THR A C 1
ATOM 3281 O O . THR A 1 423 ? -26.469 22.438 -4.828 1 91.44 423 THR A O 1
ATOM 3284 N N . VAL A 1 424 ? -24.5 23.266 -4.535 1 89.94 424 VAL A N 1
ATOM 3285 C CA . VAL A 1 424 ? -24.703 23.203 -3.092 1 89.94 424 VAL A CA 1
ATOM 3286 C C . VAL A 1 424 ? -25.391 24.484 -2.607 1 89.94 424 VAL A C 1
ATOM 3288 O O . VAL A 1 424 ? -25.875 24.531 -1.479 1 89.94 424 VAL A O 1
ATOM 3291 N N . LYS A 1 425 ? -25.438 25.531 -3.402 1 75.94 425 LYS A N 1
ATOM 3292 C CA . LYS A 1 425 ? -26.203 26.734 -3.096 1 75.94 425 LYS A CA 1
ATOM 3293 C C . LYS A 1 425 ? -27.703 26.469 -3.238 1 75.94 425 LYS A C 1
ATOM 3295 O O . LYS A 1 425 ? -28.141 25.797 -4.18 1 75.94 425 LYS A O 1
ATOM 3300 N N . MET B 1 1 ? -17.453 -33.312 -21.656 1 46.62 1 MET B N 1
ATOM 3301 C CA . MET B 1 1 ? -18.859 -33.156 -21.297 1 46.62 1 MET B CA 1
ATOM 3302 C C . MET B 1 1 ? -19.375 -31.766 -21.656 1 46.62 1 MET B C 1
ATOM 3304 O O . MET B 1 1 ? -18.641 -30.781 -21.516 1 46.62 1 MET B O 1
ATOM 3308 N N . THR B 1 2 ? -20.375 -31.625 -22.391 1 55.34 2 THR B N 1
ATOM 3309 C CA . THR B 1 2 ? -20.969 -30.5 -23.094 1 55.34 2 THR B CA 1
ATOM 3310 C C . THR B 1 2 ? -21.359 -29.391 -22.125 1 55.34 2 THR B C 1
ATOM 3312 O O . THR B 1 2 ? -21.594 -29.656 -20.938 1 55.34 2 THR B O 1
ATOM 3315 N N . GLN B 1 3 ? -20.859 -28.188 -22.531 1 63.84 3 GLN B N 1
ATOM 3316 C CA . GLN B 1 3 ? -21.328 -26.953 -21.906 1 63.84 3 GLN B CA 1
ATOM 3317 C C . GLN B 1 3 ? -22.781 -27.078 -21.469 1 63.84 3 GLN B C 1
ATOM 3319 O O . GLN B 1 3 ? -23.156 -26.547 -20.422 1 63.84 3 GLN B O 1
ATOM 3324 N N . GLU B 1 4 ? -23.406 -28.016 -22.141 1 70.25 4 GLU B N 1
ATOM 3325 C CA . GLU B 1 4 ? -24.828 -28.141 -21.828 1 70.25 4 GLU B CA 1
ATOM 3326 C C . GLU B 1 4 ? -25.047 -28.953 -20.547 1 70.25 4 GLU B C 1
ATOM 3328 O O . GLU B 1 4 ? -26 -28.719 -19.812 1 70.25 4 GLU B O 1
ATOM 3333 N N . ALA B 1 5 ? -24.078 -29.688 -20.281 1 80.94 5 ALA B N 1
ATOM 3334 C CA . ALA B 1 5 ? -24.203 -30.609 -19.156 1 80.94 5 ALA B CA 1
ATOM 3335 C C . ALA B 1 5 ? -24.078 -29.859 -17.828 1 80.94 5 ALA B C 1
ATOM 3337 O O . ALA B 1 5 ? -24.578 -30.344 -16.797 1 80.94 5 ALA B O 1
ATOM 3338 N N . TYR B 1 6 ? -23.438 -28.75 -17.812 1 92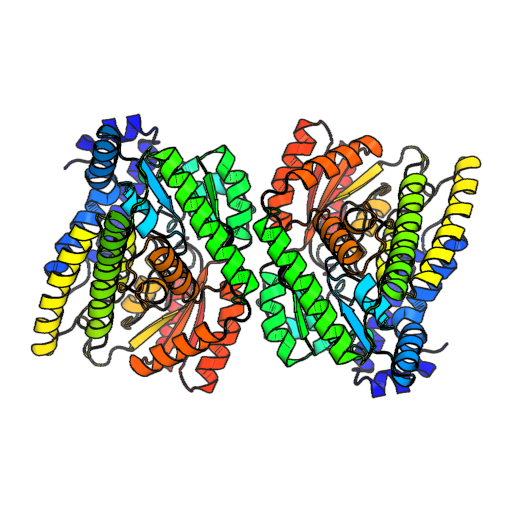.56 6 TYR B N 1
ATOM 3339 C CA . TYR B 1 6 ? -23.188 -28.078 -16.531 1 92.56 6 TYR B CA 1
ATOM 3340 C C . TYR B 1 6 ? -24.078 -26.844 -16.391 1 92.56 6 TYR B C 1
ATOM 3342 O O . TYR B 1 6 ? -23.969 -26.109 -15.414 1 92.56 6 TYR B O 1
ATOM 3350 N N . ARG B 1 7 ? -24.969 -26.641 -17.297 1 92.69 7 ARG B N 1
ATOM 3351 C CA . ARG B 1 7 ? -25.766 -25.422 -17.344 1 92.69 7 ARG B CA 1
ATOM 3352 C C . ARG B 1 7 ? -26.562 -25.234 -16.062 1 92.69 7 ARG B C 1
ATOM 3354 O O . ARG B 1 7 ? -26.609 -24.141 -15.5 1 92.69 7 ARG B O 1
ATOM 3361 N N . GLU B 1 8 ? -27.219 -26.25 -15.641 1 94.44 8 GLU B N 1
ATOM 3362 C CA . GLU B 1 8 ? -28.016 -26.172 -14.414 1 94.44 8 GLU B CA 1
ATOM 3363 C C . GLU B 1 8 ? -27.141 -25.797 -13.219 1 94.44 8 GLU B C 1
ATOM 3365 O O . GLU B 1 8 ? -27.547 -25.016 -12.359 1 94.44 8 GLU B O 1
ATOM 3370 N N . MET B 1 9 ? -26 -26.344 -13.195 1 95.81 9 MET B N 1
ATOM 3371 C CA . MET B 1 9 ? -25.047 -26.031 -12.125 1 95.81 9 MET B CA 1
ATOM 3372 C C . MET B 1 9 ? -24.672 -24.562 -12.133 1 95.81 9 MET B C 1
ATOM 3374 O O . MET B 1 9 ? -24.656 -23.906 -11.086 1 95.81 9 MET B O 1
ATOM 3378 N N . TRP B 1 10 ? -24.438 -24.031 -13.305 1 96.56 10 TRP B N 1
ATOM 3379 C CA . TRP B 1 10 ? -24.062 -22.625 -13.445 1 96.56 10 TRP B CA 1
ATOM 3380 C C . TRP B 1 10 ? -25.234 -21.719 -13.055 1 96.56 10 TRP B C 1
ATOM 3382 O O . TRP B 1 10 ? -25.031 -20.688 -12.414 1 96.5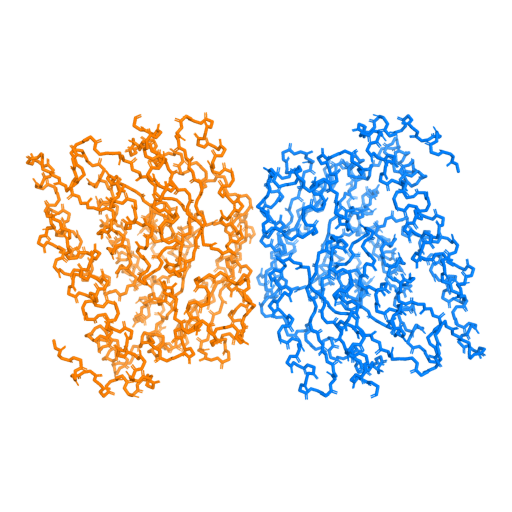6 10 TRP B O 1
ATOM 3392 N N . GLU B 1 11 ? -26.438 -22.125 -13.43 1 95.69 11 GLU B N 1
ATOM 3393 C CA . GLU B 1 11 ? -27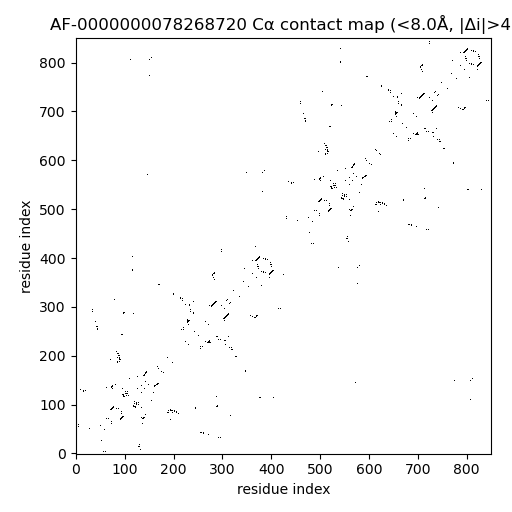.625 -21.359 -13.07 1 95.69 11 GLU B CA 1
ATOM 3394 C C . GLU B 1 11 ? -27.828 -21.344 -11.555 1 95.69 11 GLU B C 1
ATOM 3396 O O . GLU B 1 11 ? -28.156 -20.297 -10.977 1 95.69 11 GLU B O 1
ATOM 3401 N N . ASN B 1 12 ? -27.625 -22.469 -11.008 1 95.56 12 ASN B N 1
ATOM 3402 C CA . ASN B 1 12 ? -27.781 -22.562 -9.562 1 95.56 12 ASN B CA 1
ATOM 3403 C C . ASN B 1 12 ? -26.75 -21.719 -8.828 1 95.56 12 ASN B C 1
ATOM 3405 O O . ASN B 1 12 ? -26.969 -21.328 -7.68 1 95.56 12 ASN B O 1
ATOM 3409 N N . LEU B 1 13 ? -25.641 -21.453 -9.508 1 96.19 13 LEU B N 1
ATOM 3410 C CA . LEU B 1 13 ? -24.594 -20.641 -8.922 1 96.19 13 LEU B CA 1
ATOM 3411 C C . LEU B 1 13 ? -24.797 -19.172 -9.273 1 96.19 13 LEU B C 1
ATOM 3413 O O . LEU B 1 13 ? -23.906 -18.344 -9.039 1 96.19 13 LEU B O 1
ATOM 3417 N N . ASN B 1 14 ? -25.906 -18.859 -9.922 1 93.94 14 ASN B N 1
ATOM 3418 C CA . ASN B 1 14 ? -26.344 -17.516 -10.234 1 93.94 14 ASN B CA 1
ATOM 3419 C C . ASN B 1 14 ? -25.391 -16.844 -11.227 1 93.94 14 ASN B C 1
ATOM 3421 O O . ASN B 1 14 ? -25.125 -15.641 -11.133 1 93.94 14 ASN B O 1
ATOM 3425 N N . LEU B 1 15 ? -24.797 -17.609 -12.117 1 96.44 15 LEU B N 1
ATOM 3426 C CA . LEU B 1 15 ? -23.969 -17.047 -13.18 1 96.44 15 LEU B CA 1
ATOM 3427 C C . LEU B 1 15 ? -24.828 -16.375 -14.242 1 96.44 15 LEU B C 1
ATOM 3429 O O . LEU B 1 15 ? -25.984 -16.75 -14.438 1 96.44 15 LEU B O 1
ATOM 3433 N N . ASP B 1 16 ? -24.266 -15.344 -14.836 1 96.12 16 ASP B N 1
ATOM 3434 C CA . ASP B 1 16 ? -24.812 -14.859 -16.109 1 96.12 16 ASP B CA 1
ATOM 3435 C C . ASP B 1 16 ? -24.406 -15.781 -17.25 1 96.12 16 ASP B C 1
ATOM 3437 O O . ASP B 1 16 ? -23.328 -15.617 -17.844 1 96.12 16 ASP B O 1
ATOM 3441 N N . ILE B 1 17 ? -25.328 -16.594 -17.594 1 95.25 17 ILE B N 1
ATOM 3442 C CA . ILE B 1 17 ? -25.016 -17.703 -18.469 1 95.25 17 ILE B CA 1
ATOM 3443 C C . ILE B 1 17 ? -24.531 -17.188 -19.828 1 95.25 17 ILE B C 1
ATOM 3445 O O . ILE B 1 17 ? -23.562 -17.703 -20.391 1 95.25 17 ILE B O 1
ATOM 3449 N N . ALA B 1 18 ? -25.172 -16.172 -20.344 1 94.38 18 ALA B N 1
ATOM 3450 C CA . ALA B 1 18 ? -24.781 -15.617 -21.641 1 94.38 18 ALA B CA 1
ATOM 3451 C C . ALA B 1 18 ? -23.375 -15.047 -21.578 1 94.38 18 ALA B C 1
ATOM 3453 O O . ALA B 1 18 ? -22.547 -15.328 -22.453 1 94.38 18 ALA B O 1
ATOM 3454 N N . ALA B 1 19 ? -23.078 -14.281 -20.562 1 93.25 19 ALA B N 1
ATOM 3455 C CA . ALA B 1 19 ? -21.75 -13.703 -20.391 1 93.25 19 ALA B CA 1
ATOM 3456 C C . ALA B 1 19 ? -20.703 -14.781 -20.141 1 93.25 19 ALA B C 1
ATOM 3458 O O . ALA B 1 19 ? -19.594 -14.703 -20.641 1 93.25 19 ALA B O 1
ATOM 3459 N N . HIS B 1 20 ? -21.109 -15.703 -19.375 1 94.5 20 HIS B N 1
ATOM 3460 C CA . HIS B 1 20 ? -20.234 -16.828 -19.047 1 94.5 20 HIS B CA 1
ATOM 3461 C C . HIS B 1 20 ? -19.875 -17.625 -20.281 1 94.5 20 HIS B C 1
ATOM 3463 O O . HIS B 1 20 ? -18.719 -17.984 -20.5 1 94.5 20 HIS B O 1
ATOM 3469 N N . ASP B 1 21 ? -20.812 -17.859 -21.078 1 92.56 21 ASP B N 1
ATOM 3470 C CA . ASP B 1 21 ? -20.578 -18.562 -22.344 1 92.56 21 ASP B CA 1
ATOM 3471 C C . ASP B 1 21 ? -19.594 -17.766 -23.219 1 92.56 21 ASP B C 1
ATOM 3473 O O . ASP B 1 21 ? -18.734 -18.359 -23.875 1 92.56 21 ASP B O 1
ATOM 3477 N N . GLY B 1 22 ? -19.828 -16.531 -23.266 1 90.31 22 GLY B N 1
ATOM 3478 C CA . GLY B 1 22 ? -18.906 -15.672 -24 1 90.31 22 GLY B CA 1
ATOM 3479 C C . GLY B 1 22 ? -17.484 -15.773 -23.5 1 90.31 22 GLY B C 1
ATOM 3480 O O . GLY B 1 22 ? -16.547 -15.883 -24.312 1 90.31 22 GLY B O 1
ATOM 3481 N N . LEU B 1 23 ? -17.344 -15.805 -22.25 1 90.31 23 LEU B N 1
ATOM 3482 C CA . LEU B 1 23 ? -16.016 -15.938 -21.641 1 90.31 23 LEU B CA 1
ATOM 3483 C C . LEU B 1 23 ? -15.367 -17.266 -22.031 1 90.31 23 LEU B C 1
ATOM 3485 O O . LEU B 1 23 ? -14.203 -17.297 -22.438 1 90.31 23 LEU B O 1
ATOM 3489 N N . LEU B 1 24 ? -16.094 -18.344 -21.906 1 89.75 24 LEU B N 1
ATOM 3490 C CA . LEU B 1 24 ? -15.555 -19.656 -22.219 1 89.75 24 LEU B CA 1
ATOM 3491 C C . LEU B 1 24 ? -15.18 -19.75 -23.688 1 89.75 24 LEU B C 1
ATOM 3493 O O . LEU B 1 24 ? -14.203 -20.422 -24.047 1 89.75 24 LEU B O 1
ATOM 3497 N N . GLY B 1 25 ? -15.992 -19.094 -24.516 1 88.62 25 GLY B N 1
ATOM 3498 C CA . GLY B 1 25 ? -15.656 -19.047 -25.922 1 88.62 25 GLY B CA 1
ATOM 3499 C C . GLY B 1 25 ? -14.328 -18.375 -26.203 1 88.62 25 GLY B C 1
ATOM 3500 O O . GLY B 1 25 ? -13.492 -18.906 -26.938 1 88.62 25 GLY B O 1
ATOM 3501 N N . VAL B 1 26 ? -14.133 -17.312 -25.578 1 87 26 VAL B N 1
ATOM 3502 C CA . VAL B 1 26 ? -12.906 -16.547 -25.766 1 87 26 VAL B CA 1
ATOM 3503 C C . VAL B 1 26 ? -11.719 -17.297 -25.172 1 87 26 VAL B C 1
ATOM 3505 O O . VAL B 1 26 ? -10.672 -17.406 -25.812 1 87 26 VAL B O 1
ATOM 3508 N N . LEU B 1 27 ? -11.898 -17.906 -24.062 1 87.44 27 LEU B N 1
ATOM 3509 C CA . LEU B 1 27 ? -10.828 -18.641 -23.391 1 87.44 27 LEU B CA 1
ATOM 3510 C C . LEU B 1 27 ? -10.438 -19.875 -24.188 1 87.44 27 LEU B C 1
ATOM 3512 O O . LEU B 1 27 ? -9.258 -20.234 -24.266 1 87.44 27 LEU B O 1
ATOM 3516 N N . GLY B 1 28 ? -11.477 -20.5 -24.719 1 88.38 28 GLY B N 1
ATOM 3517 C CA . GLY B 1 28 ? -11.203 -21.656 -25.547 1 88.38 28 GLY B CA 1
ATOM 3518 C C . GLY B 1 28 ? -10.352 -21.344 -26.75 1 88.38 28 GLY B C 1
ATOM 3519 O O . GLY B 1 28 ? -9.406 -22.062 -27.062 1 88.38 28 GLY B O 1
ATOM 3520 N N . LYS B 1 29 ? -10.664 -20.281 -27.375 1 89.5 29 LYS B N 1
ATOM 3521 C CA . LYS B 1 29 ? -9.891 -19.859 -28.531 1 89.5 29 LYS B CA 1
ATOM 3522 C C . LYS B 1 29 ? -8.461 -19.5 -28.156 1 89.5 29 LYS B C 1
ATOM 3524 O O . LYS B 1 29 ? -7.512 -19.906 -28.828 1 89.5 29 LYS B O 1
ATOM 3529 N N . PHE B 1 30 ? -8.344 -18.859 -27.109 1 88.62 30 PHE B N 1
ATOM 3530 C CA . PHE B 1 30 ? -7.027 -18.438 -26.641 1 88.62 30 PHE B CA 1
ATOM 3531 C C . PHE B 1 30 ? -6.195 -19.656 -26.234 1 88.62 30 PHE B C 1
ATOM 3533 O O . PHE B 1 30 ? -4.992 -19.703 -26.5 1 88.62 30 PHE B O 1
ATOM 3540 N N . TYR B 1 31 ? -6.859 -20.562 -25.562 1 91.44 31 TYR B N 1
ATOM 3541 C CA . TYR B 1 31 ? -6.125 -21.75 -25.156 1 91.44 31 TYR B CA 1
ATOM 3542 C C . TYR B 1 31 ? -5.586 -22.5 -26.375 1 91.44 31 TYR B C 1
ATOM 3544 O O . TYR B 1 31 ? -4.441 -22.969 -26.359 1 91.44 31 TYR B O 1
ATOM 3552 N N . GLY B 1 32 ? -6.418 -22.578 -27.406 1 91.19 32 GLY B N 1
ATOM 3553 C CA . GLY B 1 32 ? -5.977 -23.203 -28.641 1 91.19 32 GLY B CA 1
ATOM 3554 C C . GLY B 1 32 ? -4.781 -22.5 -29.266 1 91.19 32 GLY B C 1
ATOM 3555 O O . GLY B 1 32 ? -3.779 -23.141 -29.578 1 91.19 32 GLY B O 1
ATOM 3556 N N . ASP B 1 33 ? -4.875 -21.219 -29.312 1 90.69 33 ASP B N 1
ATOM 3557 C CA . ASP B 1 33 ? -3.855 -20.422 -29.984 1 90.69 33 ASP B CA 1
ATOM 3558 C C . ASP B 1 33 ? -2.568 -20.375 -29.156 1 90.69 33 ASP B C 1
ATOM 3560 O O . ASP B 1 33 ? -1.469 -20.375 -29.719 1 90.69 33 ASP B O 1
ATOM 3564 N N . ILE B 1 34 ? -2.721 -20.391 -27.906 1 91.56 34 ILE B N 1
ATOM 3565 C CA . ILE B 1 34 ? -1.579 -20.094 -27.047 1 91.56 34 ILE B CA 1
ATOM 3566 C C . ILE B 1 34 ? -0.915 -21.391 -26.594 1 91.56 34 ILE B C 1
ATOM 3568 O O . ILE B 1 34 ? 0.313 -21.469 -26.516 1 91.56 34 ILE B O 1
ATOM 3572 N N . TYR B 1 35 ? -1.673 -22.422 -26.312 1 93.31 35 TYR B N 1
ATOM 3573 C CA . TYR B 1 35 ? -1.109 -23.641 -25.719 1 93.31 35 TYR B CA 1
ATOM 3574 C C . TYR B 1 35 ? -1.147 -24.797 -26.703 1 93.31 35 TYR B C 1
ATOM 3576 O O . TYR B 1 35 ? -0.122 -25.422 -26.969 1 93.31 35 TYR B O 1
ATOM 3584 N N . MET B 1 36 ? -2.238 -24.984 -27.359 1 92.44 36 MET B N 1
ATOM 3585 C CA . MET B 1 36 ? -2.414 -26.172 -28.188 1 92.44 36 MET B CA 1
ATOM 3586 C C . MET B 1 36 ? -1.658 -26.047 -29.5 1 92.44 36 MET B C 1
ATOM 3588 O O . MET B 1 36 ? -1.361 -27.047 -30.156 1 92.44 36 MET B O 1
ATOM 3592 N N . SER B 1 37 ? -1.307 -24.859 -29.844 1 91.75 37 SER B N 1
ATOM 3593 C CA . SER B 1 37 ? -0.568 -24.609 -31.078 1 91.75 37 SER B CA 1
ATOM 3594 C C . SER B 1 37 ? 0.915 -24.922 -30.906 1 91.75 37 SER B C 1
ATOM 3596 O O . SER B 1 37 ? 1.656 -25 -31.891 1 91.75 37 SER B O 1
ATOM 3598 N N . GLN B 1 38 ? 1.319 -25.125 -29.688 1 93.25 38 GLN B N 1
ATOM 3599 C CA . GLN B 1 38 ? 2.729 -25.406 -29.438 1 93.25 38 GLN B CA 1
ATOM 3600 C C . GLN B 1 38 ? 3.131 -26.766 -29.984 1 93.25 38 GLN B C 1
ATOM 3602 O O . GLN B 1 38 ? 2.34 -27.703 -29.969 1 93.25 38 GLN B O 1
ATOM 3607 N N . LYS B 1 39 ? 4.387 -26.844 -30.453 1 91 39 LYS B N 1
ATOM 3608 C CA . LYS B 1 39 ? 4.934 -28.125 -30.922 1 91 39 LYS B CA 1
ATOM 3609 C C . LYS B 1 39 ? 5.715 -28.828 -29.812 1 91 39 LYS B C 1
ATOM 3611 O O . LYS B 1 39 ? 6.273 -28.172 -28.938 1 91 39 LYS B O 1
ATOM 3616 N N . GLY B 1 40 ? 5.684 -30.109 -29.875 1 90.69 40 GLY B N 1
ATOM 3617 C CA . GLY B 1 40 ? 6.523 -30.891 -28.984 1 90.69 40 GLY B CA 1
ATOM 3618 C C . GLY B 1 40 ? 5.98 -30.984 -27.578 1 90.69 40 GLY B C 1
ATOM 3619 O O . GLY B 1 40 ? 6.734 -31.188 -26.625 1 90.69 40 GLY B O 1
ATOM 3620 N N . ARG B 1 41 ? 4.652 -30.797 -27.406 1 93.06 41 ARG B N 1
ATOM 3621 C CA . ARG B 1 41 ? 4.074 -30.922 -26.078 1 93.06 41 ARG B CA 1
ATOM 3622 C C . ARG B 1 41 ? 4.051 -32.375 -25.625 1 93.06 41 ARG B C 1
ATOM 3624 O O . ARG B 1 41 ? 3.773 -33.281 -26.438 1 93.06 41 ARG B O 1
ATOM 3631 N N . LEU B 1 42 ? 4.371 -32.594 -24.453 1 92.25 42 LEU B N 1
ATOM 3632 C CA . LEU B 1 42 ? 4.445 -33.938 -23.906 1 92.25 42 LEU B CA 1
ATOM 3633 C C . LEU B 1 42 ? 3.053 -34.469 -23.578 1 92.25 42 LEU B C 1
ATOM 3635 O O . LEU B 1 42 ? 2.133 -33.688 -23.312 1 92.25 42 LEU B O 1
ATOM 3639 N N . GLN B 1 43 ? 2.934 -35.75 -23.531 1 91.25 43 GLN B N 1
ATOM 3640 C CA . GLN B 1 43 ? 1.675 -36.406 -23.219 1 91.25 43 GLN B CA 1
ATOM 3641 C C . GLN B 1 43 ? 1.179 -36.031 -21.828 1 91.25 43 GLN B C 1
ATOM 3643 O O . GLN B 1 43 ? -0.028 -35.906 -21.609 1 91.25 43 GLN B O 1
ATOM 3648 N N . GLY B 1 44 ? 2.123 -35.844 -20.969 1 90.56 44 GLY B N 1
ATOM 3649 C CA . GLY B 1 44 ? 1.785 -35.469 -19.594 1 90.56 44 GLY B CA 1
ATOM 3650 C C . GLY B 1 44 ? 1.045 -34.156 -19.516 1 90.56 44 GLY B C 1
ATOM 3651 O O . GLY B 1 44 ? 0.411 -33.875 -18.5 1 90.56 44 GLY B O 1
ATOM 3652 N N . MET B 1 45 ? 1.084 -33.375 -20.547 1 93.94 45 MET B N 1
ATOM 3653 C CA . MET B 1 45 ? 0.379 -32.094 -20.578 1 93.94 45 MET B CA 1
ATOM 3654 C C . MET B 1 45 ? -1.113 -32.312 -20.812 1 93.94 45 MET B C 1
ATOM 3656 O O . MET B 1 45 ? -1.912 -31.391 -20.609 1 93.94 45 MET B O 1
ATOM 3660 N N . GLU B 1 46 ? -1.52 -33.469 -21.188 1 93.81 46 GLU B N 1
ATOM 3661 C CA . GLU B 1 46 ? -2.928 -33.75 -21.453 1 93.81 46 GLU B CA 1
ATOM 3662 C C . GLU B 1 46 ? -3.777 -33.562 -20.203 1 93.81 46 GLU B C 1
ATOM 3664 O O . GLU B 1 46 ? -4.922 -33.125 -20.281 1 93.81 46 GLU B O 1
ATOM 3669 N N . TYR B 1 47 ? -3.211 -33.969 -19.109 1 94.5 47 TYR B N 1
ATOM 3670 C CA . TYR B 1 47 ? -3.873 -33.719 -17.844 1 94.5 47 TYR B CA 1
ATOM 3671 C C . TYR B 1 47 ? -4.23 -32.25 -17.688 1 94.5 47 TYR B C 1
ATOM 3673 O O . TYR B 1 47 ? -5.367 -31.906 -17.359 1 94.5 47 TYR B O 1
ATOM 3681 N N . LEU B 1 48 ? -3.264 -31.375 -17.969 1 94.56 48 LEU B N 1
ATOM 3682 C CA . LEU B 1 48 ? -3.473 -29.938 -17.812 1 94.56 48 LEU B CA 1
ATOM 3683 C C . LEU B 1 48 ? -4.484 -29.422 -18.844 1 94.56 48 LEU B C 1
ATOM 3685 O O . LEU B 1 48 ? -5.293 -28.547 -18.531 1 94.56 48 LEU B O 1
ATOM 3689 N N . ASP B 1 49 ? -4.387 -29.938 -20.016 1 93.56 49 ASP B N 1
ATOM 3690 C CA . ASP B 1 49 ? -5.359 -29.578 -21.047 1 93.56 49 ASP B CA 1
ATOM 3691 C C . ASP B 1 49 ? -6.777 -29.938 -20.609 1 93.56 49 ASP B C 1
ATOM 3693 O O . ASP B 1 49 ? -7.707 -29.156 -20.797 1 93.56 49 ASP B O 1
ATOM 3697 N N . PHE B 1 50 ? -6.863 -31.062 -20.031 1 92.06 50 PHE B N 1
ATOM 3698 C CA . PHE B 1 50 ? -8.156 -31.531 -19.547 1 92.06 50 PHE B CA 1
ATOM 3699 C C . PHE B 1 50 ? -8.656 -30.625 -18.406 1 92.06 50 PHE B C 1
ATOM 3701 O O . PHE B 1 50 ? -9.82 -30.219 -18.406 1 92.06 50 PHE B O 1
ATOM 3708 N N . VAL B 1 51 ? -7.805 -30.359 -17.531 1 91.81 51 VAL B N 1
ATOM 3709 C CA . VAL B 1 51 ? -8.172 -29.531 -16.375 1 91.81 51 VAL B CA 1
ATOM 3710 C C . VAL B 1 51 ? -8.672 -28.172 -16.859 1 91.81 51 VAL B C 1
ATOM 3712 O O . VAL B 1 51 ? -9.688 -27.672 -16.375 1 91.81 51 VAL B O 1
ATOM 3715 N N . LEU B 1 52 ? -7.992 -27.625 -17.797 1 89.94 52 LEU B N 1
ATOM 3716 C CA . LEU B 1 52 ? -8.383 -26.297 -18.281 1 89.94 52 LEU B CA 1
ATOM 3717 C C . LEU B 1 52 ? -9.688 -26.375 -19.062 1 89.94 52 LEU B C 1
ATOM 3719 O O . LEU B 1 52 ? -10.5 -25.453 -19.031 1 89.94 52 LEU B O 1
ATOM 3723 N N . SER B 1 53 ? -9.859 -27.453 -19.781 1 88.94 53 SER B N 1
ATOM 3724 C CA . SER B 1 53 ? -11.094 -27.609 -20.562 1 88.94 53 SER B CA 1
ATOM 3725 C C . SER B 1 53 ? -12.297 -27.781 -19.641 1 88.94 53 SER B C 1
ATOM 3727 O O . SER B 1 53 ? -13.422 -27.453 -20.016 1 88.94 53 SER B O 1
ATOM 3729 N N . GLU B 1 54 ? -12.031 -28.203 -18.406 1 90.5 54 GLU B N 1
ATOM 3730 C CA . GLU B 1 54 ? -13.109 -28.469 -17.469 1 90.5 54 GLU B CA 1
ATOM 3731 C C . GLU B 1 54 ? -13.039 -27.531 -16.266 1 90.5 54 GLU B C 1
ATOM 3733 O O . GLU B 1 54 ? -13.602 -27.812 -15.211 1 90.5 54 GLU B O 1
ATOM 3738 N N . VAL B 1 55 ? -12.328 -26.484 -16.484 1 88.31 55 VAL B N 1
ATOM 3739 C CA . VAL B 1 55 ? -12.023 -25.625 -15.344 1 88.31 55 VAL B CA 1
ATOM 3740 C C . VAL B 1 55 ? -13.32 -25.062 -14.758 1 88.31 55 VAL B C 1
ATOM 3742 O O . VAL B 1 55 ? -13.43 -24.875 -13.547 1 88.31 55 VAL B O 1
ATOM 3745 N N . HIS B 1 56 ? -14.32 -24.75 -15.508 1 93.62 56 HIS B N 1
ATOM 3746 C CA . HIS B 1 56 ? -15.617 -24.266 -15.031 1 93.62 56 HIS B CA 1
ATOM 3747 C C . HIS B 1 56 ? -16.672 -25.359 -15.102 1 93.62 56 HIS B C 1
ATOM 3749 O O . HIS B 1 56 ? -17.859 -25.094 -14.914 1 93.62 56 HIS B O 1
ATOM 3755 N N . GLY B 1 57 ? -16.266 -26.562 -15.461 1 94 57 GLY B N 1
ATOM 3756 C CA . GLY B 1 57 ? -17.188 -27.688 -15.578 1 94 57 GLY B CA 1
ATOM 3757 C C . GLY B 1 57 ? -17.016 -28.719 -14.484 1 94 57 GLY B C 1
ATOM 3758 O O . GLY B 1 57 ? -17.516 -28.547 -13.375 1 94 57 GLY B O 1
ATOM 3759 N N . LEU B 1 58 ? -16.156 -29.688 -14.812 1 94.81 58 LEU B N 1
ATOM 3760 C CA . LEU B 1 58 ? -16.031 -30.812 -13.906 1 94.81 58 LEU B CA 1
ATOM 3761 C C . LEU B 1 58 ? -15.461 -30.375 -12.562 1 94.81 58 LEU B C 1
ATOM 3763 O O . LEU B 1 58 ? -15.859 -30.891 -11.516 1 94.81 58 LEU B O 1
ATOM 3767 N N . ARG B 1 59 ? -14.492 -29.562 -12.562 1 95.69 59 ARG B N 1
ATOM 3768 C CA . ARG B 1 59 ? -13.906 -29.141 -11.297 1 95.69 59 ARG B CA 1
ATOM 3769 C C . ARG B 1 59 ? -14.938 -28.438 -10.414 1 95.69 59 ARG B C 1
ATOM 3771 O O . ARG B 1 59 ? -14.969 -28.672 -9.203 1 95.69 59 ARG B O 1
ATOM 3778 N N . ILE B 1 60 ? -15.75 -27.641 -11 1 97.38 60 ILE B N 1
ATOM 3779 C CA . ILE B 1 60 ? -16.812 -27 -10.25 1 97.38 60 ILE B CA 1
ATOM 3780 C C . ILE B 1 60 ? -17.781 -28.047 -9.695 1 97.38 60 ILE B C 1
ATOM 3782 O O . ILE B 1 60 ? -18.219 -27.953 -8.547 1 97.38 60 ILE B O 1
ATOM 3786 N N . LYS B 1 61 ? -18.094 -28.953 -10.539 1 97.19 61 LYS B N 1
ATOM 3787 C CA . LYS B 1 61 ? -18.938 -30.047 -10.07 1 97.19 61 LYS B CA 1
ATOM 3788 C C . LYS B 1 61 ? -18.328 -30.75 -8.859 1 97.19 61 LYS B C 1
ATOM 3790 O O . LYS B 1 61 ? -19.031 -31.062 -7.895 1 97.19 61 LYS B O 1
ATOM 3795 N N . GLU B 1 62 ? -17.062 -30.969 -8.906 1 97.19 62 GLU B N 1
ATOM 3796 C CA . GLU B 1 62 ? -16.359 -31.562 -7.777 1 97.19 62 GLU B CA 1
ATOM 3797 C C . GLU B 1 62 ? -16.5 -30.719 -6.523 1 97.19 62 GLU B C 1
ATOM 3799 O O . GLU B 1 62 ? -16.672 -31.234 -5.422 1 97.19 62 GLU B O 1
ATOM 3804 N N . LEU B 1 63 ? -16.375 -29.406 -6.664 1 98.12 63 LEU B N 1
ATOM 3805 C CA . LEU B 1 63 ? -16.516 -28.5 -5.539 1 98.12 63 LEU B CA 1
ATOM 3806 C C . LEU B 1 63 ? -17.938 -28.562 -4.98 1 98.12 63 LEU B C 1
ATOM 3808 O O . LEU B 1 63 ? -18.125 -28.594 -3.764 1 98.12 63 LEU B O 1
ATOM 3812 N N . GLN B 1 64 ? -18.906 -28.578 -5.906 1 97.88 64 GLN B N 1
ATOM 3813 C CA . GLN B 1 64 ? -20.297 -28.656 -5.477 1 97.88 64 GLN B CA 1
ATOM 3814 C C . GLN B 1 64 ? -20.594 -29.984 -4.777 1 97.88 64 GLN B C 1
ATOM 3816 O O . GLN B 1 64 ? -21.344 -30.031 -3.805 1 97.88 64 GLN B O 1
ATOM 3821 N N . ASP B 1 65 ? -20.047 -31.016 -5.301 1 97.94 65 ASP B N 1
ATOM 3822 C CA . ASP B 1 65 ? -20.188 -32.312 -4.656 1 97.94 65 ASP B CA 1
ATOM 3823 C C . ASP B 1 65 ? -19.578 -32.312 -3.256 1 97.94 65 ASP B C 1
ATOM 3825 O O . ASP B 1 65 ? -20.156 -32.875 -2.322 1 97.94 65 ASP B O 1
ATOM 3829 N N . ALA B 1 66 ? -18.438 -31.75 -3.115 1 98.12 66 ALA B N 1
ATOM 3830 C CA . ALA B 1 66 ? -17.797 -31.625 -1.808 1 98.12 66 ALA B CA 1
ATOM 3831 C C . ALA B 1 66 ? -18.688 -30.844 -0.838 1 98.12 66 ALA B C 1
ATOM 3833 O O . ALA B 1 66 ? -18.844 -31.234 0.322 1 98.12 66 ALA B O 1
ATOM 3834 N N . LYS B 1 67 ? -19.234 -29.781 -1.299 1 97.75 67 LYS B N 1
ATOM 3835 C CA . LYS B 1 67 ? -20.141 -28.969 -0.475 1 97.75 67 LYS B CA 1
ATOM 3836 C C . LYS B 1 67 ? -21.344 -29.797 -0.03 1 97.75 67 LYS B C 1
ATOM 3838 O O . LYS B 1 67 ? -21.781 -29.703 1.122 1 97.75 67 LYS B O 1
ATOM 3843 N N . ALA B 1 68 ? -21.859 -30.531 -0.942 1 97.56 68 ALA B N 1
ATOM 3844 C CA . ALA B 1 68 ? -23.016 -31.375 -0.639 1 97.56 68 ALA B CA 1
ATOM 3845 C C . ALA B 1 68 ? -22.672 -32.406 0.443 1 97.56 68 ALA B C 1
ATOM 3847 O O . ALA B 1 68 ? -23.547 -32.844 1.19 1 97.56 68 ALA B O 1
ATOM 3848 N N . GLN B 1 69 ? -21.453 -32.719 0.523 1 97.81 69 GLN B N 1
ATOM 3849 C CA . GLN B 1 69 ? -20.984 -33.656 1.526 1 97.81 69 GLN B CA 1
ATOM 3850 C C . GLN B 1 69 ? -20.625 -32.969 2.828 1 97.81 69 GLN B C 1
ATOM 3852 O O . GLN B 1 69 ? -20.141 -33.594 3.77 1 97.81 69 GLN B O 1
ATOM 3857 N N . GLY B 1 70 ? -20.766 -31.688 2.859 1 97.38 70 GLY B N 1
ATOM 3858 C CA . GLY B 1 70 ? -20.578 -30.953 4.094 1 97.38 70 GLY B CA 1
ATOM 3859 C C . GLY B 1 70 ? -19.234 -30.25 4.164 1 97.38 70 GLY B C 1
ATOM 3860 O O . GLY B 1 70 ? -18.938 -29.562 5.145 1 97.38 70 GLY B O 1
ATOM 3861 N N . ARG B 1 71 ? -18.422 -30.359 3.117 1 98.31 71 ARG B N 1
ATOM 3862 C CA . ARG B 1 71 ? -17.125 -29.688 3.098 1 98.31 71 ARG B CA 1
ATOM 3863 C C . ARG B 1 71 ? -17.281 -28.219 2.711 1 98.31 71 ARG B C 1
ATOM 3865 O O . ARG B 1 71 ? -18.234 -27.844 2.023 1 98.31 71 ARG B O 1
ATOM 3872 N N . LYS B 1 72 ? -16.406 -27.391 3.242 1 98.81 72 LYS B N 1
ATOM 3873 C CA . LYS B 1 72 ? -16.438 -25.969 2.932 1 98.81 72 LYS B CA 1
ATOM 3874 C C . LYS B 1 72 ? -15.414 -25.625 1.859 1 98.81 72 LYS B C 1
ATOM 3876 O O . LYS B 1 72 ? -14.359 -26.25 1.772 1 98.81 72 LYS B O 1
ATOM 3881 N N . ILE B 1 73 ? -15.758 -24.672 1.007 1 98.81 73 ILE B N 1
ATOM 3882 C CA . ILE B 1 73 ? -14.883 -24.188 -0.05 1 98.81 73 ILE B CA 1
ATOM 3883 C C . ILE B 1 73 ? -14.297 -22.828 0.35 1 98.81 73 ILE B C 1
ATOM 3885 O O . ILE B 1 73 ? -15.031 -21.875 0.594 1 98.81 73 ILE B O 1
ATOM 3889 N N . ILE B 1 74 ? -12.945 -22.75 0.414 1 98.88 74 ILE B N 1
ATOM 3890 C CA . ILE B 1 74 ? -12.211 -21.547 0.773 1 98.88 74 ILE B CA 1
ATOM 3891 C C . ILE B 1 74 ? -11.531 -20.969 -0.468 1 98.88 74 ILE B C 1
ATOM 3893 O O . ILE B 1 74 ? -10.672 -21.609 -1.075 1 98.88 74 ILE B O 1
ATOM 3897 N N . GLY B 1 75 ? -11.961 -19.734 -0.861 1 98.56 75 GLY B N 1
ATOM 3898 C CA . GLY B 1 75 ? -11.305 -19.031 -1.956 1 98.56 75 GLY B CA 1
ATOM 3899 C C . GLY B 1 75 ? -10.195 -18.109 -1.495 1 98.56 75 GLY B C 1
ATOM 3900 O O . GLY B 1 75 ? -10.312 -17.453 -0.452 1 98.56 75 GLY B O 1
ATOM 3901 N N . THR B 1 76 ? -9.117 -18.047 -2.279 1 98.06 76 THR B N 1
ATOM 3902 C CA . THR B 1 76 ? -8 -17.203 -1.896 1 98.06 76 THR B CA 1
ATOM 3903 C C . THR B 1 76 ? -7.43 -16.484 -3.109 1 98.06 76 THR B C 1
ATOM 3905 O O . THR B 1 76 ? -7.648 -16.891 -4.25 1 98.06 76 THR B O 1
ATOM 3908 N N . PHE B 1 77 ? -6.691 -15.359 -2.834 1 95.94 77 PHE B N 1
ATOM 3909 C CA . PHE B 1 77 ? -6.047 -14.586 -3.887 1 95.94 77 PHE B CA 1
ATOM 3910 C C . PHE B 1 77 ? -4.539 -14.555 -3.684 1 95.94 77 PHE B C 1
ATOM 3912 O O . PHE B 1 77 ? -3.811 -13.977 -4.5 1 95.94 77 PHE B O 1
ATOM 3919 N N . CYS B 1 78 ? -4.094 -15.164 -2.602 1 96.56 78 CYS B N 1
ATOM 3920 C CA . CYS B 1 78 ? -2.715 -14.914 -2.197 1 96.56 78 CYS B CA 1
ATOM 3921 C C . CYS B 1 78 ? -2.086 -16.172 -1.598 1 96.56 78 CYS B C 1
ATOM 3923 O O . CYS B 1 78 ? -2.768 -16.953 -0.941 1 96.56 78 CYS B O 1
ATOM 3925 N N . VAL B 1 79 ? -0.797 -16.266 -1.759 1 97.56 79 VAL B N 1
ATOM 3926 C CA . VAL B 1 79 ? -0.046 -17.438 -1.328 1 97.56 79 VAL B CA 1
ATOM 3927 C C . VAL B 1 79 ? 0.201 -17.375 0.177 1 97.56 79 VAL B C 1
ATOM 3929 O O . VAL B 1 79 ? 0.652 -18.344 0.784 1 97.56 79 VAL B O 1
ATOM 3932 N N . PHE B 1 80 ? -0.156 -16.266 0.813 1 98.19 80 PHE B N 1
ATOM 3933 C CA . PHE B 1 80 ? 0.076 -16.141 2.246 1 98.19 80 PHE B CA 1
ATOM 3934 C C . PHE B 1 80 ? -0.996 -16.891 3.037 1 98.19 80 PHE B C 1
ATOM 3936 O O . PHE B 1 80 ? -0.859 -17.078 4.246 1 98.19 80 PHE B O 1
ATOM 3943 N N . VAL B 1 81 ? -2.102 -17.281 2.436 1 98.31 81 VAL B N 1
ATOM 3944 C CA . VAL B 1 81 ? -3.143 -18.031 3.135 1 98.31 81 VAL B CA 1
ATOM 3945 C C . VAL B 1 81 ? -2.725 -19.484 3.271 1 98.31 81 VAL B C 1
ATOM 3947 O O . VAL B 1 81 ? -2.631 -20.203 2.277 1 98.31 81 VAL B O 1
ATOM 3950 N N . PRO B 1 82 ? -2.486 -19.922 4.453 1 98.38 82 PRO B N 1
ATOM 3951 C CA . PRO B 1 82 ? -1.964 -21.281 4.621 1 98.38 82 PRO B CA 1
ATOM 3952 C C . PRO B 1 82 ? -2.979 -22.359 4.238 1 98.38 82 PRO B C 1
ATOM 3954 O O . PRO B 1 82 ? -3.904 -22.641 5.004 1 98.38 82 PRO B O 1
ATOM 3957 N N . GLU B 1 83 ? -2.766 -22.953 3.168 1 98.38 83 GLU B N 1
ATOM 3958 C CA . GLU B 1 83 ? -3.65 -24 2.668 1 98.38 83 GLU B CA 1
ATOM 3959 C C . GLU B 1 83 ? -3.689 -25.188 3.619 1 98.38 83 GLU B C 1
ATOM 3961 O O . GLU B 1 83 ? -4.711 -25.875 3.727 1 98.38 83 GLU B O 1
ATOM 3966 N N . GLU B 1 84 ? -2.586 -25.453 4.355 1 98.88 84 GLU B N 1
ATOM 3967 C CA . GLU B 1 84 ? -2.471 -26.578 5.285 1 98.88 84 GLU B CA 1
ATOM 3968 C C . GLU B 1 84 ? -3.584 -26.547 6.328 1 98.88 84 GLU B C 1
ATOM 3970 O O . GLU B 1 84 ? -4.129 -27.594 6.691 1 98.88 84 GLU B O 1
ATOM 3975 N N . LEU B 1 85 ? -3.953 -25.328 6.75 1 98.94 85 LEU B N 1
ATOM 3976 C CA . LEU B 1 85 ? -4.984 -25.188 7.773 1 98.94 85 LEU B CA 1
ATOM 3977 C C . LEU B 1 85 ? -6.359 -25.531 7.203 1 98.94 85 LEU B C 1
ATOM 3979 O O . LEU B 1 85 ? -7.18 -26.156 7.875 1 98.94 85 LEU B O 1
ATOM 3983 N N . ALA B 1 86 ? -6.652 -25.094 5.98 1 98.88 86 ALA B N 1
ATOM 3984 C CA . ALA B 1 86 ? -7.91 -25.438 5.332 1 98.88 86 ALA B CA 1
ATOM 3985 C C . ALA B 1 86 ? -8.031 -26.953 5.16 1 98.88 86 ALA B C 1
ATOM 3987 O O . ALA B 1 86 ? -9.07 -27.547 5.473 1 98.88 86 ALA B O 1
ATOM 3988 N N . LEU B 1 87 ? -6.938 -27.594 4.699 1 98.81 87 LEU B N 1
ATOM 3989 C CA . LEU B 1 87 ? -6.934 -29.031 4.492 1 98.81 87 LEU B CA 1
ATOM 3990 C C . LEU B 1 87 ? -7.125 -29.766 5.816 1 98.81 87 LEU B C 1
ATOM 3992 O O . LEU B 1 87 ? -7.797 -30.797 5.863 1 98.81 87 LEU B O 1
ATOM 3996 N N . ALA B 1 88 ? -6.562 -29.203 6.859 1 98.88 88 ALA B N 1
ATOM 3997 C CA . ALA B 1 88 ? -6.586 -29.859 8.164 1 98.88 88 ALA B CA 1
ATOM 3998 C C . ALA B 1 88 ? -8.008 -29.938 8.719 1 98.88 88 ALA B C 1
ATOM 4000 O O . ALA B 1 88 ? -8.297 -30.734 9.602 1 98.88 88 ALA B O 1
ATOM 4001 N N . VAL B 1 89 ? -8.906 -29.109 8.266 1 98.81 89 VAL B N 1
ATOM 4002 C CA . VAL B 1 89 ? -10.297 -29.141 8.703 1 98.81 89 VAL B CA 1
ATOM 4003 C C . VAL B 1 89 ? -11.172 -29.703 7.59 1 98.81 89 VAL B C 1
ATOM 4005 O O . VAL B 1 89 ? -12.383 -29.469 7.566 1 98.81 89 VAL B O 1
ATOM 4008 N N . ASP B 1 90 ? -10.57 -30.297 6.566 1 98.38 90 ASP B N 1
ATOM 4009 C CA . ASP B 1 90 ? -11.219 -31 5.461 1 98.38 90 ASP B CA 1
ATOM 4010 C C . ASP B 1 90 ? -11.977 -30.031 4.562 1 98.38 90 ASP B C 1
ATOM 4012 O O . ASP B 1 90 ? -13.023 -30.375 4.004 1 98.38 90 ASP B O 1
ATOM 4016 N N . ALA B 1 91 ? -11.547 -28.828 4.496 1 98.75 91 ALA B N 1
ATOM 4017 C CA . ALA B 1 91 ? -12.047 -27.875 3.51 1 98.75 91 ALA B CA 1
ATOM 4018 C C . ALA B 1 91 ? -11.258 -27.969 2.205 1 98.75 91 ALA B C 1
ATOM 4020 O O . ALA B 1 91 ? -10.18 -28.562 2.166 1 98.75 91 ALA B O 1
ATOM 4021 N N . VAL B 1 92 ? -11.875 -27.5 1.121 1 98.56 92 VAL B N 1
ATOM 4022 C CA . VAL B 1 92 ? -11.203 -27.391 -0.168 1 98.56 92 VAL B CA 1
ATOM 4023 C C . VAL B 1 92 ? -10.773 -25.938 -0.392 1 98.56 92 VAL B C 1
ATOM 4025 O O . VAL B 1 92 ? -11.578 -25.016 -0.265 1 98.56 92 VAL B O 1
ATOM 4028 N N . GLN B 1 93 ? -9.516 -25.766 -0.613 1 98.44 93 GLN B N 1
ATOM 4029 C CA . GLN B 1 93 ? -9.016 -24.422 -0.923 1 98.44 93 GLN B CA 1
ATOM 4030 C C . GLN B 1 93 ? -8.758 -24.266 -2.418 1 98.44 93 GLN B C 1
ATOM 4032 O O . GLN B 1 93 ? -8.148 -25.141 -3.041 1 98.44 93 GLN B O 1
ATOM 4037 N N . VAL B 1 94 ? -9.242 -23.219 -2.994 1 97.94 94 VAL B N 1
ATOM 4038 C CA . VAL B 1 94 ? -9.008 -22.938 -4.41 1 97.94 94 VAL B CA 1
ATOM 4039 C C . VAL B 1 94 ? -8.539 -21.5 -4.59 1 97.94 94 VAL B C 1
ATOM 4041 O O . VAL B 1 94 ? -9 -20.594 -3.879 1 97.94 94 VAL B O 1
ATOM 4044 N N . GLY B 1 95 ? -7.574 -21.344 -5.512 1 96.94 95 GLY B N 1
ATOM 4045 C CA . GLY B 1 95 ? -7.262 -20 -5.965 1 96.94 95 GLY B CA 1
ATOM 4046 C C . GLY B 1 95 ? -8.336 -19.406 -6.859 1 96.94 95 GLY B C 1
ATOM 4047 O O . GLY B 1 95 ? -8.93 -20.109 -7.676 1 96.94 95 GLY B O 1
ATOM 4048 N N . LEU B 1 96 ? -8.555 -18.125 -6.715 1 96.56 96 LEU B N 1
ATOM 4049 C CA . LEU B 1 96 ? -9.625 -17.5 -7.477 1 96.56 96 LEU B CA 1
ATOM 4050 C C . LEU B 1 96 ? -9.078 -16.781 -8.703 1 96.56 96 LEU B C 1
ATOM 4052 O O . LEU B 1 96 ? -7.961 -16.266 -8.68 1 96.56 96 LEU B O 1
ATOM 4056 N N . CYS B 1 97 ? -9.875 -16.719 -9.656 1 91.81 97 CYS B N 1
ATOM 4057 C CA . CYS B 1 97 ? -9.492 -16.141 -10.938 1 91.81 97 CYS B CA 1
ATOM 4058 C C . CYS B 1 97 ? -9.312 -14.641 -10.828 1 91.81 97 CYS B C 1
ATOM 4060 O O . CYS B 1 97 ? -10.141 -13.953 -10.219 1 91.81 97 CYS B O 1
ATOM 4062 N N . ALA B 1 98 ? -8.242 -14.188 -11.461 1 94.75 98 ALA B N 1
ATOM 4063 C CA . ALA B 1 98 ? -7.934 -12.766 -11.43 1 94.75 98 ALA B CA 1
ATOM 4064 C C . ALA B 1 98 ? -6.996 -12.375 -12.57 1 94.75 98 ALA B C 1
ATOM 4066 O O . ALA B 1 98 ? -6.176 -11.461 -12.43 1 94.75 98 ALA B O 1
ATOM 4067 N N . GLY B 1 99 ? -7.082 -13.117 -13.664 1 94.81 99 GLY B N 1
ATOM 4068 C CA . GLY B 1 99 ? -6.059 -12.93 -14.68 1 94.81 99 GLY B CA 1
ATOM 4069 C C . GLY B 1 99 ? -6.617 -12.492 -16.016 1 94.81 99 GLY B C 1
ATOM 4070 O O . GLY B 1 99 ? -5.977 -12.68 -17.062 1 94.81 99 GLY B O 1
ATOM 4071 N N . ALA B 1 100 ? -7.82 -11.945 -16 1 93.12 100 ALA B N 1
ATOM 4072 C CA . ALA B 1 100 ? -8.43 -11.516 -17.25 1 93.12 100 ALA B CA 1
ATOM 4073 C C . ALA B 1 100 ? -9.109 -10.156 -17.094 1 93.12 100 ALA B C 1
ATOM 4075 O O . ALA B 1 100 ? -9.469 -9.766 -15.984 1 93.12 100 ALA B O 1
ATOM 4076 N N . ASP B 1 101 ? -9.148 -9.492 -18.25 1 91.75 101 ASP B N 1
ATOM 4077 C CA . ASP B 1 101 ? -9.891 -8.234 -18.281 1 91.75 101 ASP B CA 1
ATOM 4078 C C . ASP B 1 101 ? -11.391 -8.484 -18.344 1 91.75 101 ASP B C 1
ATOM 4080 O O . ASP B 1 101 ? -12.008 -8.344 -19.406 1 91.75 101 ASP B O 1
ATOM 4084 N N . ALA B 1 102 ? -12.039 -8.82 -17.266 1 89.12 102 ALA B N 1
ATOM 4085 C CA . ALA B 1 102 ? -13.461 -9.172 -17.188 1 89.12 102 ALA B CA 1
ATOM 4086 C C . ALA B 1 102 ? -14.195 -8.242 -16.234 1 89.12 102 ALA B C 1
ATOM 4088 O O . ALA B 1 102 ? -13.719 -7.965 -15.133 1 89.12 102 ALA B O 1
ATOM 4089 N N . GLY B 1 103 ? -15.312 -7.738 -16.703 1 91.81 103 GLY B N 1
ATOM 4090 C CA . GLY B 1 103 ? -16.156 -6.941 -15.844 1 91.81 103 GLY B CA 1
ATOM 4091 C C . GLY B 1 103 ? -15.516 -5.648 -15.391 1 91.81 103 GLY B C 1
ATOM 4092 O O . GLY B 1 103 ? -15.641 -5.258 -14.227 1 91.81 103 GLY B O 1
ATOM 4093 N N . LYS B 1 104 ? -14.719 -5.105 -16.25 1 92.56 104 LYS B N 1
ATOM 4094 C CA . LYS B 1 104 ? -13.938 -3.922 -15.922 1 92.56 104 LYS B CA 1
ATOM 4095 C C . LYS B 1 104 ? -14.836 -2.77 -15.484 1 92.56 104 LYS B C 1
ATOM 4097 O O . LYS B 1 104 ? -14.57 -2.113 -14.477 1 92.56 104 LYS B O 1
ATOM 4102 N N . GLU B 1 105 ? -15.875 -2.508 -16.203 1 93.56 105 GLU B N 1
ATOM 4103 C CA . GLU B 1 105 ? -16.781 -1.399 -15.906 1 93.56 105 GLU B CA 1
ATOM 4104 C C . GLU B 1 105 ? -17.438 -1.576 -14.539 1 93.56 105 GLU B C 1
ATOM 4106 O O . GLU B 1 105 ? -17.531 -0.623 -13.758 1 93.56 105 GLU B O 1
ATOM 4111 N N . ALA B 1 106 ? -17.844 -2.793 -14.273 1 95 106 ALA B N 1
ATOM 4112 C CA . ALA B 1 106 ? -18.438 -3.082 -12.977 1 95 106 ALA B CA 1
ATOM 4113 C C . ALA B 1 106 ? -17.422 -2.906 -11.852 1 95 106 ALA B C 1
ATOM 4115 O O . ALA B 1 106 ? -17.75 -2.355 -10.797 1 95 106 ALA B O 1
ATOM 4116 N N . ALA B 1 107 ? -16.25 -3.375 -12.094 1 96.69 107 ALA B N 1
ATOM 4117 C CA . ALA B 1 107 ? -15.195 -3.281 -11.086 1 96.69 107 ALA B CA 1
ATOM 4118 C C . ALA B 1 107 ? -14.914 -1.825 -10.727 1 96.69 107 ALA B C 1
ATOM 4120 O O . ALA B 1 107 ? -14.688 -1.504 -9.555 1 96.69 107 ALA B O 1
ATOM 4121 N N . GLU B 1 108 ? -14.984 -0.938 -11.672 1 95.81 108 GLU B N 1
ATOM 4122 C CA . GLU B 1 108 ? -14.609 0.459 -11.477 1 95.81 108 GLU B CA 1
ATOM 4123 C C . GLU B 1 108 ? -15.711 1.233 -10.758 1 95.81 108 GLU B C 1
ATOM 4125 O O . GLU B 1 108 ? -15.539 2.408 -10.43 1 95.81 108 GLU B O 1
ATOM 4130 N N . THR B 1 109 ? -16.828 0.573 -10.453 1 94.62 109 THR B N 1
ATOM 4131 C CA . THR B 1 109 ? -17.828 1.173 -9.57 1 94.62 109 THR B CA 1
ATOM 4132 C C . THR B 1 109 ? -17.438 0.973 -8.102 1 94.62 109 THR B C 1
ATOM 4134 O O . THR B 1 109 ? -17.953 1.658 -7.223 1 94.62 109 THR B O 1
ATOM 4137 N N . LEU B 1 110 ? -16.516 0.026 -7.887 1 96.19 110 LEU B N 1
ATOM 4138 C CA . LEU B 1 110 ? -16.156 -0.316 -6.516 1 96.19 110 LEU B CA 1
ATOM 4139 C C . LEU B 1 110 ? -14.758 0.192 -6.176 1 96.19 110 LEU B C 1
ATOM 4141 O O . LEU B 1 110 ? -14.461 0.449 -5.008 1 96.19 110 LEU B O 1
ATOM 4145 N N . VAL B 1 111 ? -13.906 0.276 -7.188 1 97.62 111 VAL B N 1
ATOM 4146 C CA . VAL B 1 111 ? -12.523 0.685 -6.957 1 97.62 111 VAL B CA 1
ATOM 4147 C C . VAL B 1 111 ? -12.125 1.746 -7.977 1 97.62 111 VAL B C 1
ATOM 4149 O O . VAL B 1 111 ? -12.703 1.827 -9.062 1 97.62 111 VAL B O 1
ATOM 4152 N N . PRO B 1 112 ? -11.086 2.557 -7.652 1 96.62 112 PRO B N 1
ATOM 4153 C CA . PRO B 1 112 ? -10.648 3.596 -8.586 1 96.62 112 PRO B CA 1
ATOM 4154 C C . PRO B 1 112 ? -10.141 3.025 -9.906 1 96.62 112 PRO B C 1
ATOM 4156 O O . PRO B 1 112 ? -9.656 1.894 -9.953 1 96.62 112 PRO B O 1
ATOM 4159 N N . ARG B 1 113 ? -10.172 3.832 -10.922 1 94.19 113 ARG B N 1
ATOM 4160 C CA . ARG B 1 113 ? -9.734 3.441 -12.266 1 94.19 113 ARG B CA 1
ATOM 4161 C C . ARG B 1 113 ? -8.266 3.049 -12.266 1 94.19 113 ARG B C 1
ATOM 4163 O O . ARG B 1 113 ? -7.855 2.168 -13.023 1 94.19 113 ARG B O 1
ATOM 4170 N N . ASN B 1 114 ? -7.52 3.723 -11.43 1 94.19 114 ASN B N 1
ATOM 4171 C CA . ASN B 1 114 ? -6.09 3.453 -11.367 1 94.19 114 ASN B CA 1
ATOM 4172 C C . ASN B 1 114 ? -5.77 2.344 -10.367 1 94.19 114 ASN B C 1
ATOM 4174 O O . ASN B 1 114 ? -4.84 2.469 -9.57 1 94.19 114 ASN B O 1
ATOM 4178 N N . THR B 1 115 ? -6.586 1.342 -10.352 1 96.75 115 THR B N 1
ATOM 4179 C CA . THR B 1 115 ? -6.367 0.135 -9.562 1 96.75 115 THR B CA 1
ATOM 4180 C C . THR B 1 115 ? -5.762 -0.972 -10.422 1 96.75 115 THR B C 1
ATOM 4182 O O . THR B 1 115 ? -6.086 -1.091 -11.609 1 96.75 115 THR B O 1
ATOM 4185 N N . CYS B 1 116 ? -4.891 -1.746 -9.867 1 96.56 116 CYS B N 1
ATOM 4186 C CA . CYS B 1 116 ? -4.176 -2.832 -10.531 1 96.56 116 CYS B CA 1
ATOM 4187 C C . CYS B 1 116 ? -5.148 -3.76 -11.25 1 96.56 116 CYS B C 1
ATOM 4189 O O . CYS B 1 116 ? -6.215 -4.078 -10.727 1 96.56 116 CYS B O 1
ATOM 4191 N N . ALA B 1 117 ? -4.754 -4.254 -12.43 1 96.5 117 ALA B N 1
ATOM 4192 C CA . ALA B 1 117 ? -5.598 -5.105 -13.266 1 96.5 117 ALA B CA 1
ATOM 4193 C C . ALA B 1 117 ? -6.027 -6.363 -12.508 1 96.5 117 ALA B C 1
ATOM 4195 O O . ALA B 1 117 ? -7.141 -6.855 -12.695 1 96.5 117 ALA B O 1
ATOM 4196 N N . LEU B 1 118 ? -5.191 -6.887 -11.719 1 97.5 118 LEU B N 1
ATOM 4197 C CA . LEU B 1 118 ? -5.496 -8.086 -10.953 1 97.5 118 LEU B CA 1
ATOM 4198 C C . LEU B 1 118 ? -6.695 -7.855 -10.031 1 97.5 118 LEU B C 1
ATOM 4200 O O . LEU B 1 118 ? -7.609 -8.68 -9.984 1 97.5 118 LEU B O 1
ATOM 4204 N N . ILE B 1 119 ? -6.719 -6.727 -9.359 1 97.88 119 ILE B N 1
ATOM 4205 C CA . ILE B 1 119 ? -7.773 -6.391 -8.406 1 97.88 119 ILE B CA 1
ATOM 4206 C C . ILE B 1 119 ? -9.078 -6.141 -9.156 1 97.88 119 ILE B C 1
ATOM 4208 O O . ILE B 1 119 ? -10.125 -6.668 -8.781 1 97.88 119 ILE B O 1
ATOM 4212 N N . LYS B 1 120 ? -9.008 -5.363 -10.234 1 97.31 120 LYS B N 1
ATOM 4213 C CA . LYS B 1 120 ? -10.203 -5.113 -11.031 1 97.31 120 LYS B CA 1
ATOM 4214 C C . LYS B 1 120 ? -10.758 -6.41 -11.609 1 97.31 120 LYS B C 1
ATOM 4216 O O . LYS B 1 120 ? -11.977 -6.57 -11.727 1 97.31 120 LYS B O 1
ATOM 4221 N N . SER B 1 121 ? -9.859 -7.309 -11.883 1 96.94 121 SER B N 1
ATOM 4222 C CA . SER B 1 121 ? -10.25 -8.578 -12.492 1 96.94 121 SER B CA 1
ATOM 4223 C C . SER B 1 121 ? -11.062 -9.422 -11.523 1 96.94 121 SER B C 1
ATOM 4225 O O . SER B 1 121 ? -12.148 -9.906 -11.867 1 96.94 121 SER B O 1
ATOM 4227 N N . PHE B 1 122 ? -10.594 -9.664 -10.297 1 97.12 122 PHE B N 1
ATOM 4228 C CA . PHE B 1 122 ? -11.344 -10.555 -9.414 1 97.12 122 PHE B CA 1
ATOM 4229 C C . PHE B 1 122 ? -12.672 -9.922 -9.008 1 97.12 122 PHE B C 1
ATOM 4231 O O . PHE B 1 122 ? -13.664 -10.625 -8.828 1 97.12 122 PHE B O 1
ATOM 4238 N N . ILE B 1 123 ? -12.711 -8.57 -8.898 1 97.75 123 ILE B N 1
ATOM 4239 C CA . ILE B 1 123 ? -13.969 -7.887 -8.617 1 97.75 123 ILE B CA 1
ATOM 4240 C C . ILE B 1 123 ? -14.906 -8.039 -9.812 1 97.75 123 ILE B C 1
ATOM 4242 O O . ILE B 1 123 ? -16.094 -8.336 -9.648 1 97.75 123 ILE B O 1
ATOM 4246 N N . GLY B 1 124 ? -14.336 -7.832 -10.977 1 96.88 124 GLY B N 1
ATOM 4247 C CA . GLY B 1 124 ? -15.117 -7.953 -12.203 1 96.88 124 GLY B CA 1
ATOM 4248 C C . GLY B 1 124 ? -15.727 -9.328 -12.391 1 96.88 124 GLY B C 1
ATOM 4249 O O . GLY B 1 124 ? -16.891 -9.453 -12.766 1 96.88 124 GLY B O 1
ATOM 4250 N N . PHE B 1 125 ? -14.953 -10.352 -12.094 1 96.25 125 PHE B N 1
ATOM 4251 C CA . PHE B 1 125 ? -15.438 -11.727 -12.203 1 96.25 125 PHE B CA 1
ATOM 4252 C C . PHE B 1 125 ? -16.656 -11.938 -11.305 1 96.25 125 PHE B C 1
ATOM 4254 O O . PHE B 1 125 ? -17.609 -12.609 -11.703 1 96.25 125 PHE B O 1
ATOM 4261 N N . LYS B 1 126 ? -16.656 -11.406 -10.117 1 97.19 126 LYS B N 1
ATOM 4262 C CA . LYS B 1 126 ? -17.75 -11.555 -9.164 1 97.19 126 LYS B CA 1
ATOM 4263 C C . LYS B 1 126 ? -18.969 -10.75 -9.602 1 97.19 126 LYS B C 1
ATOM 4265 O O . LYS B 1 126 ? -20.078 -11.289 -9.703 1 97.19 126 LYS B O 1
ATOM 4270 N N . LEU B 1 127 ? -18.734 -9.5 -9.93 1 96.94 127 LEU B N 1
ATOM 4271 C CA . LEU B 1 127 ? -19.859 -8.602 -10.172 1 96.94 127 LEU B CA 1
ATOM 4272 C C . LEU B 1 127 ? -20.547 -8.93 -11.492 1 96.94 127 LEU B C 1
ATOM 4274 O O . LEU B 1 127 ? -21.75 -8.758 -11.625 1 96.94 127 LEU B O 1
ATOM 4278 N N . ALA B 1 128 ? -19.75 -9.469 -12.406 1 95.81 128 ALA B N 1
ATOM 4279 C CA . ALA B 1 128 ? -20.312 -9.859 -13.695 1 95.81 128 ALA B CA 1
ATOM 4280 C C . ALA B 1 128 ? -20.844 -11.289 -13.641 1 95.81 128 ALA B C 1
ATOM 4282 O O . ALA B 1 128 ? -21.391 -11.789 -14.633 1 95.81 128 ALA B O 1
ATOM 4283 N N . ARG B 1 129 ? -20.719 -12.016 -12.531 1 95.62 129 ARG B N 1
ATOM 4284 C CA . ARG B 1 129 ? -21.219 -13.367 -12.312 1 95.62 129 ARG B CA 1
ATOM 4285 C C . ARG B 1 129 ? -20.656 -14.336 -13.352 1 95.62 129 ARG B C 1
ATOM 4287 O O . ARG B 1 129 ? -21.422 -15.062 -14 1 95.62 129 ARG B O 1
ATOM 4294 N N . LEU B 1 130 ? -19.328 -14.266 -13.383 1 95.12 130 LEU B N 1
ATOM 4295 C CA . LEU B 1 130 ? -18.672 -15.016 -14.445 1 95.12 130 LEU B CA 1
ATOM 4296 C C . LEU B 1 130 ? -17.922 -16.219 -13.867 1 95.12 130 LEU B C 1
ATOM 4298 O O . LEU B 1 130 ? -17.562 -17.141 -14.602 1 95.12 130 LEU B O 1
ATOM 4302 N N . CYS B 1 131 ? -17.578 -16.188 -12.648 1 95 131 CYS B N 1
ATOM 4303 C CA . CYS B 1 131 ? -16.656 -17.156 -12.094 1 95 131 CYS B CA 1
ATOM 4304 C C . CYS B 1 131 ? -17.375 -18.109 -11.133 1 95 131 CYS B C 1
ATOM 4306 O O . CYS B 1 131 ? -17.656 -17.75 -9.992 1 95 131 CYS B O 1
ATOM 4308 N N . PRO B 1 132 ? -17.547 -19.344 -11.539 1 96.81 132 PRO B N 1
ATOM 4309 C CA . PRO B 1 132 ? -18.234 -20.281 -10.656 1 96.81 132 PRO B CA 1
ATOM 4310 C C . PRO B 1 132 ? -17.422 -20.656 -9.43 1 96.81 132 PRO B C 1
ATOM 4312 O O . PRO B 1 132 ? -17.969 -21.141 -8.43 1 96.81 132 PRO B O 1
ATOM 4315 N N . TYR B 1 133 ? -16.094 -20.484 -9.5 1 97 133 TYR B N 1
ATOM 4316 C CA . TYR B 1 133 ? -15.281 -20.703 -8.312 1 97 133 TYR B CA 1
ATOM 4317 C C . TYR B 1 133 ? -15.672 -19.734 -7.199 1 97 133 TYR B C 1
ATOM 4319 O O . TYR B 1 133 ? -15.945 -20.141 -6.07 1 97 133 TYR B O 1
ATOM 4327 N N . THR B 1 134 ? -15.68 -18.453 -7.578 1 96.88 134 THR B N 1
ATOM 4328 C CA . THR B 1 134 ? -16 -17.406 -6.602 1 96.88 134 THR B CA 1
ATOM 4329 C C . THR B 1 134 ? -17.391 -17.641 -6.02 1 96.88 134 THR B C 1
ATOM 4331 O O . THR B 1 134 ? -17.594 -17.5 -4.809 1 96.88 134 THR B O 1
ATOM 4334 N N . GLU B 1 135 ? -18.297 -18.047 -6.855 1 97.25 135 GLU B N 1
ATOM 4335 C CA . GLU B 1 135 ? -19.672 -18.25 -6.43 1 97.25 135 GLU B CA 1
ATOM 4336 C C . GLU B 1 135 ? -19.797 -19.5 -5.555 1 97.25 135 GLU B C 1
ATOM 4338 O O . GLU B 1 135 ? -20.781 -19.656 -4.828 1 97.25 135 GLU B O 1
ATOM 4343 N N . SER B 1 136 ? -18.828 -20.344 -5.621 1 98 136 SER B N 1
ATOM 4344 C CA . SER B 1 136 ? -18.875 -21.609 -4.879 1 98 136 SER B CA 1
ATOM 4345 C C . SER B 1 136 ? -18.281 -21.438 -3.48 1 98 136 SER B C 1
ATOM 4347 O O . SER B 1 136 ? -18.438 -22.312 -2.629 1 98 136 SER B O 1
ATOM 4349 N N . CYS B 1 137 ? -17.656 -20.359 -3.176 1 98.25 137 CYS B N 1
ATOM 4350 C CA . CYS B 1 137 ? -16.891 -20.203 -1.946 1 98.25 137 CYS B CA 1
ATOM 4351 C C . CYS B 1 137 ? -17.812 -19.969 -0.753 1 98.25 137 CYS B C 1
ATOM 4353 O O . CYS B 1 137 ? -18.766 -19.203 -0.841 1 98.25 137 CYS B O 1
ATOM 4355 N N . ASP B 1 138 ? -17.5 -20.656 0.332 1 98.69 138 ASP B N 1
ATOM 4356 C CA . ASP B 1 138 ? -18.125 -20.391 1.616 1 98.69 138 ASP B CA 1
ATOM 4357 C C . ASP B 1 138 ? -17.422 -19.25 2.354 1 98.69 138 ASP B C 1
ATOM 4359 O O . ASP B 1 138 ? -18.016 -18.609 3.223 1 98.69 138 ASP B O 1
ATOM 4363 N N . LEU B 1 139 ? -16.203 -19.094 2.045 1 98.75 139 LEU B N 1
ATOM 4364 C CA . LEU B 1 139 ? -15.344 -18.062 2.598 1 98.75 139 LEU B CA 1
ATOM 4365 C C . LEU B 1 139 ? -14.281 -17.641 1.583 1 98.75 139 LEU B C 1
ATOM 4367 O O . LEU B 1 139 ? -13.719 -18.484 0.885 1 98.75 139 LEU B O 1
ATOM 4371 N N . ILE B 1 140 ? -14.086 -16.375 1.424 1 98.75 140 ILE B N 1
ATOM 4372 C CA . ILE B 1 140 ? -12.984 -15.836 0.631 1 98.75 140 ILE B CA 1
ATOM 4373 C C . ILE B 1 140 ? -12 -15.109 1.542 1 98.75 140 ILE B C 1
ATOM 4375 O O . ILE B 1 140 ? -12.383 -14.219 2.299 1 98.75 140 ILE B O 1
ATOM 4379 N N . VAL B 1 141 ? -10.75 -15.508 1.513 1 98.81 141 VAL B N 1
ATOM 4380 C CA . VAL B 1 141 ? -9.742 -14.969 2.422 1 98.81 141 VAL B CA 1
ATOM 4381 C C . VAL B 1 141 ? -8.891 -13.938 1.696 1 98.81 141 VAL B C 1
ATOM 4383 O O . VAL B 1 141 ? -8.289 -14.234 0.665 1 98.81 141 VAL B O 1
ATOM 4386 N N . GLY B 1 142 ? -8.961 -12.68 2.189 1 98.06 142 GLY B N 1
ATOM 4387 C CA . GLY B 1 142 ? -8.094 -11.602 1.719 1 98.06 142 GLY B CA 1
ATOM 4388 C C . GLY B 1 142 ? -6.902 -11.359 2.621 1 98.06 142 GLY B C 1
ATOM 4389 O O . GLY B 1 142 ? -6.812 -11.93 3.711 1 98.06 142 GLY B O 1
ATOM 4390 N N . GLU B 1 143 ? -5.949 -10.578 2.184 1 98 143 GLU B N 1
ATOM 4391 C CA . GLU B 1 143 ? -4.707 -10.273 2.893 1 98 143 GLU B CA 1
ATOM 4392 C C . GLU B 1 143 ? -4.316 -8.805 2.715 1 98 143 GLU B C 1
ATOM 4394 O O . GLU B 1 143 ? -4.711 -8.164 1.735 1 98 143 GLU B O 1
ATOM 4399 N N . THR B 1 144 ? -3.539 -8.273 3.602 1 98.19 144 THR B N 1
ATOM 4400 C CA . THR B 1 144 ? -3.146 -6.871 3.547 1 98.19 144 THR B CA 1
ATOM 4401 C C . THR B 1 144 ? -1.75 -6.723 2.947 1 98.19 144 THR B C 1
ATOM 4403 O O . THR B 1 144 ? -0.896 -6.035 3.512 1 98.19 144 THR B O 1
ATOM 4406 N N . THR B 1 145 ? -1.559 -7.312 1.796 1 97.88 145 THR B N 1
ATOM 4407 C CA . THR B 1 145 ? -0.229 -7.32 1.196 1 97.88 145 THR B CA 1
ATOM 4408 C C . THR B 1 145 ? 0.051 -6 0.484 1 97.88 145 THR B C 1
ATOM 4410 O O . THR B 1 145 ? 1.204 -5.574 0.384 1 97.88 145 THR B O 1
ATOM 4413 N N . CYS B 1 146 ? -0.965 -5.402 -0.055 1 98 146 CYS B N 1
ATOM 4414 C CA . CYS B 1 146 ? -0.813 -4.121 -0.733 1 98 146 CYS B CA 1
ATOM 4415 C C . CYS B 1 146 ? -2.023 -3.227 -0.484 1 98 146 CYS B C 1
ATOM 4417 O O . CYS B 1 146 ? -3.084 -3.707 -0.081 1 98 146 CYS B O 1
ATOM 4419 N N . ASP B 1 147 ? -1.854 -1.966 -0.73 1 97.94 147 ASP B N 1
ATOM 4420 C CA . ASP B 1 147 ? -2.912 -0.989 -0.487 1 97.94 147 ASP B CA 1
ATOM 4421 C C . ASP B 1 147 ? -4.125 -1.264 -1.37 1 97.94 147 ASP B C 1
ATOM 4423 O O . ASP B 1 147 ? -5.266 -1.167 -0.913 1 97.94 147 ASP B O 1
ATOM 4427 N N . GLY B 1 148 ? -3.848 -1.588 -2.602 1 97.5 148 GLY B N 1
ATOM 4428 C CA . GLY B 1 148 ? -4.941 -1.865 -3.52 1 97.5 148 GLY B CA 1
ATOM 4429 C C . GLY B 1 148 ? -5.848 -2.986 -3.049 1 97.5 148 GLY B C 1
ATOM 4430 O O . GLY B 1 148 ? -7.062 -2.811 -2.959 1 97.5 148 GLY B O 1
ATOM 4431 N N . LYS B 1 149 ? -5.266 -4.121 -2.664 1 97.88 149 LYS B N 1
ATOM 4432 C CA . LYS B 1 149 ? -6.051 -5.281 -2.254 1 97.88 149 LYS B CA 1
ATOM 4433 C C . LYS B 1 149 ? -6.781 -5.016 -0.94 1 97.88 149 LYS B C 1
ATOM 4435 O O . LYS B 1 149 ? -7.988 -5.25 -0.835 1 97.88 149 LYS B O 1
ATOM 4440 N N . LYS B 1 150 ? -6.043 -4.535 0.051 1 97.94 150 LYS B N 1
ATOM 4441 C CA . LYS B 1 150 ? -6.66 -4.406 1.368 1 97.94 150 LYS B CA 1
ATOM 4442 C C . LYS B 1 150 ? -7.875 -3.48 1.32 1 97.94 150 LYS B C 1
ATOM 4444 O O . LYS B 1 150 ? -8.906 -3.766 1.936 1 97.94 150 LYS B O 1
ATOM 4449 N N . LYS B 1 151 ? -7.781 -2.387 0.57 1 98.12 151 LYS B N 1
ATOM 4450 C CA . LYS B 1 151 ? -8.906 -1.457 0.504 1 98.12 151 LYS B CA 1
ATOM 4451 C C . LYS B 1 151 ? -10 -1.987 -0.412 1 98.12 151 LYS B C 1
ATOM 4453 O O . LYS B 1 151 ? -11.188 -1.747 -0.171 1 98.12 151 LYS B O 1
ATOM 4458 N N . ALA B 1 152 ? -9.617 -2.686 -1.494 1 98.12 152 ALA B N 1
ATOM 4459 C CA . ALA B 1 152 ? -10.609 -3.299 -2.373 1 98.12 152 ALA B CA 1
ATOM 4460 C C . ALA B 1 152 ? -11.453 -4.324 -1.617 1 98.12 152 ALA B C 1
ATOM 4462 O O . ALA B 1 152 ? -12.641 -4.484 -1.893 1 98.12 152 ALA B O 1
ATOM 4463 N N . TYR B 1 153 ? -10.844 -5.027 -0.669 1 98.31 153 TYR B N 1
ATOM 4464 C CA . TYR B 1 153 ? -11.547 -6.055 0.088 1 98.31 153 TYR B CA 1
ATOM 4465 C C . TYR B 1 153 ? -12.664 -5.449 0.928 1 98.31 153 TYR B C 1
ATOM 4467 O O . TYR B 1 153 ? -13.672 -6.102 1.199 1 98.31 153 TYR B O 1
ATOM 4475 N N . GLU B 1 154 ? -12.492 -4.16 1.359 1 97.5 154 GLU B N 1
ATOM 4476 C CA . GLU B 1 154 ? -13.562 -3.496 2.098 1 97.5 154 GLU B CA 1
ATOM 4477 C C . GLU B 1 154 ? -14.836 -3.396 1.257 1 97.5 154 GLU B C 1
ATOM 4479 O O . GLU B 1 154 ? -15.922 -3.742 1.723 1 97.5 154 GLU B O 1
ATOM 4484 N N . ALA B 1 155 ? -14.664 -2.949 0.042 1 96.25 155 ALA B N 1
ATOM 4485 C CA . ALA B 1 155 ? -15.805 -2.82 -0.859 1 96.25 155 ALA B CA 1
ATOM 4486 C C . ALA B 1 155 ? -16.328 -4.188 -1.293 1 96.25 155 ALA B C 1
ATOM 4488 O O . ALA B 1 155 ? -17.531 -4.41 -1.368 1 96.25 155 ALA B O 1
ATOM 4489 N N . PHE B 1 156 ? -15.406 -5.102 -1.535 1 97.69 156 PHE B N 1
ATOM 4490 C CA . PHE B 1 156 ? -15.742 -6.43 -2.033 1 97.69 156 PHE B CA 1
ATOM 4491 C C . PHE B 1 156 ? -16.516 -7.223 -0.988 1 97.69 156 PHE B C 1
ATOM 4493 O O . PHE B 1 156 ? -17.328 -8.078 -1.332 1 97.69 156 PHE B O 1
ATOM 4500 N N . ALA B 1 157 ? -16.359 -6.887 0.272 1 97.5 157 ALA B N 1
ATOM 4501 C CA . ALA B 1 157 ? -16.984 -7.602 1.386 1 97.5 157 ALA B CA 1
ATOM 4502 C C . ALA B 1 157 ? -18.5 -7.434 1.367 1 97.5 157 ALA B C 1
ATOM 4504 O O . ALA B 1 157 ? -19.234 -8.234 1.96 1 97.5 157 ALA B O 1
ATOM 4505 N N . GLU B 1 158 ? -18.953 -6.422 0.692 1 95.62 158 GLU B N 1
ATOM 4506 C CA . GLU B 1 158 ? -20.391 -6.223 0.55 1 95.62 158 GLU B CA 1
ATOM 4507 C C . GLU B 1 158 ? -21 -7.215 -0.439 1 95.62 158 GLU B C 1
ATOM 4509 O O . GLU B 1 158 ? -22.219 -7.387 -0.49 1 95.62 158 GLU B O 1
ATOM 4514 N N . HIS B 1 159 ? -20.172 -7.918 -1.194 1 96.69 159 HIS B N 1
ATOM 4515 C CA . HIS B 1 159 ? -20.641 -8.758 -2.287 1 96.69 159 HIS B CA 1
ATOM 4516 C C . HIS B 1 159 ? -20.219 -10.211 -2.094 1 96.69 159 HIS B C 1
ATOM 4518 O O . HIS B 1 159 ? -20.703 -11.102 -2.793 1 96.69 159 HIS B O 1
ATOM 4524 N N . ALA B 1 160 ? -19.344 -10.477 -1.188 1 96.62 160 ALA B N 1
ATOM 4525 C CA . ALA B 1 160 ? -18.781 -11.812 -0.983 1 96.62 160 ALA B CA 1
ATOM 4526 C C . ALA B 1 160 ? -18.438 -12.039 0.486 1 96.62 160 ALA B C 1
ATOM 4528 O O . ALA B 1 160 ? -18.219 -11.086 1.238 1 96.62 160 ALA B O 1
ATOM 4529 N N . PRO B 1 161 ? -18.422 -13.273 0.963 1 97.81 161 PRO B N 1
ATOM 4530 C CA . PRO B 1 161 ? -18.062 -13.586 2.35 1 97.81 161 PRO B CA 1
ATOM 4531 C C . PRO B 1 161 ? -16.562 -13.469 2.617 1 97.81 161 PRO B C 1
ATOM 4533 O O . PRO B 1 161 ? -15.844 -14.469 2.596 1 97.81 161 PRO B O 1
ATOM 4536 N N . MET B 1 162 ? -16.172 -12.328 3.047 1 97.88 162 MET B N 1
ATOM 4537 C CA . MET B 1 162 ? -14.742 -12.023 3.141 1 97.88 162 MET B CA 1
ATOM 4538 C C . MET B 1 162 ? -14.227 -12.25 4.559 1 97.88 162 MET B C 1
ATOM 4540 O O . MET B 1 162 ? -14.938 -11.992 5.531 1 97.88 162 MET B O 1
ATOM 4544 N N . TYR B 1 163 ? -13.062 -12.734 4.715 1 98.44 163 TYR B N 1
ATOM 4545 C CA . TYR B 1 163 ? -12.203 -12.766 5.898 1 98.44 163 TYR B CA 1
ATOM 4546 C C . TYR B 1 163 ? -10.812 -12.258 5.57 1 98.44 163 TYR B C 1
ATOM 4548 O O . TYR B 1 163 ? -10.125 -12.805 4.703 1 98.44 163 TYR B O 1
ATOM 4556 N N . VAL B 1 164 ? -10.32 -11.234 6.246 1 98.5 164 VAL B N 1
ATOM 4557 C CA . VAL B 1 164 ? -9.062 -10.609 5.844 1 98.5 164 VAL B CA 1
ATOM 4558 C C . VAL B 1 164 ? -8 -10.859 6.914 1 98.5 164 VAL B C 1
ATOM 4560 O O . VAL B 1 164 ? -8.227 -10.586 8.094 1 98.5 164 VAL B O 1
ATOM 4563 N N . MET B 1 165 ? -6.859 -11.406 6.543 1 98.62 165 MET B N 1
ATOM 4564 C CA . MET B 1 165 ? -5.695 -11.609 7.402 1 98.62 165 MET B CA 1
ATOM 4565 C C . MET B 1 165 ? -4.703 -10.461 7.258 1 98.62 165 MET B C 1
ATOM 4567 O O . MET B 1 165 ? -4.426 -10.016 6.145 1 98.62 165 MET B O 1
ATOM 4571 N N . GLU B 1 166 ? -4.172 -9.992 8.336 1 98.62 166 GLU B N 1
ATOM 4572 C CA . GLU B 1 166 ? -3.129 -8.977 8.25 1 98.62 166 GLU B CA 1
ATOM 4573 C C . GLU B 1 166 ? -1.753 -9.609 8.055 1 98.62 166 GLU B C 1
ATOM 4575 O O . GLU B 1 166 ? -1.276 -10.344 8.922 1 98.62 166 GLU B O 1
ATOM 4580 N N . VAL B 1 167 ? -1.169 -9.375 6.949 1 98.56 167 VAL B N 1
ATOM 4581 C CA . VAL B 1 167 ? 0.228 -9.711 6.699 1 98.56 167 VAL B CA 1
ATOM 4582 C C . VAL B 1 167 ? 1.124 -8.547 7.109 1 98.56 167 VAL B C 1
ATOM 4584 O O . VAL B 1 167 ? 0.913 -7.41 6.676 1 98.56 167 VAL B O 1
ATOM 4587 N N . PRO B 1 168 ? 2.094 -8.805 8.008 1 98.19 168 PRO B N 1
ATOM 4588 C CA . PRO B 1 168 ? 2.971 -7.695 8.398 1 98.19 168 PRO B CA 1
ATOM 4589 C C . PRO B 1 168 ? 3.807 -7.168 7.234 1 98.19 168 PRO B C 1
ATOM 4591 O O . PRO B 1 168 ? 3.834 -7.773 6.16 1 98.19 168 PRO B O 1
ATOM 4594 N N . GLN B 1 169 ? 4.441 -6.039 7.492 1 98.12 169 GLN B N 1
ATOM 4595 C CA . GLN B 1 169 ? 5.199 -5.402 6.418 1 98.12 169 GLN B CA 1
ATOM 4596 C C . GLN B 1 169 ? 6.703 -5.516 6.664 1 98.12 169 GLN B C 1
ATOM 4598 O O . GLN B 1 169 ? 7.504 -5.051 5.852 1 98.12 169 GLN B O 1
ATOM 4603 N N . THR B 1 170 ? 7.074 -5.984 7.805 1 98.19 170 THR B N 1
ATOM 4604 C CA . THR B 1 170 ? 8.469 -6.277 8.117 1 98.19 170 THR B CA 1
ATOM 4605 C C . THR B 1 170 ? 8.625 -7.715 8.602 1 98.19 170 THR B C 1
ATOM 4607 O O . THR B 1 170 ? 7.645 -8.461 8.68 1 98.19 170 THR B O 1
ATOM 4610 N N . LYS B 1 171 ? 9.828 -8.133 8.836 1 97.75 171 LYS B N 1
ATOM 4611 C CA . LYS B 1 171 ? 10.094 -9.484 9.32 1 97.75 171 LYS B CA 1
ATOM 4612 C C . LYS B 1 171 ? 10.766 -9.453 10.695 1 97.75 171 LYS B C 1
ATOM 4614 O O . LYS B 1 171 ? 11.625 -10.281 10.992 1 97.75 171 LYS B O 1
ATOM 4619 N N . THR B 1 172 ? 10.469 -8.391 11.43 1 97.38 172 THR B N 1
ATOM 4620 C CA . THR B 1 172 ? 10.961 -8.273 12.797 1 97.38 172 THR B CA 1
ATOM 4621 C C . THR B 1 172 ? 10.297 -9.312 13.695 1 97.38 172 THR B C 1
ATOM 4623 O O . THR B 1 172 ? 9.352 -9.984 13.281 1 97.38 172 THR B O 1
ATOM 4626 N N . GLU B 1 173 ? 10.812 -9.422 14.922 1 97.75 173 GLU B N 1
ATOM 4627 C CA . GLU B 1 173 ? 10.242 -10.359 15.883 1 97.75 173 GLU B CA 1
ATOM 4628 C C . GLU B 1 173 ? 8.781 -10.023 16.172 1 97.75 173 GLU B C 1
ATOM 4630 O O . GLU B 1 173 ? 7.93 -10.914 16.234 1 97.75 173 GLU B O 1
ATOM 4635 N N . SER B 1 174 ? 8.477 -8.727 16.359 1 97.94 174 SER B N 1
ATOM 4636 C CA . SER B 1 174 ? 7.109 -8.312 16.641 1 97.94 174 SER B CA 1
ATOM 4637 C C . SER B 1 174 ? 6.207 -8.539 15.43 1 97.94 174 SER B C 1
ATOM 4639 O O . SER B 1 174 ? 5.023 -8.852 15.586 1 97.94 174 SER B O 1
ATOM 4641 N N . ALA B 1 175 ? 6.723 -8.352 14.25 1 98.38 175 ALA B N 1
ATOM 4642 C CA . ALA B 1 175 ? 5.969 -8.641 13.031 1 98.38 175 ALA B CA 1
ATOM 4643 C C . ALA B 1 175 ? 5.656 -10.125 12.922 1 98.38 175 ALA B C 1
ATOM 4645 O O . ALA B 1 175 ? 4.551 -10.508 12.531 1 98.38 175 ALA B O 1
ATOM 4646 N N . ARG B 1 176 ? 6.645 -10.977 13.258 1 98.44 176 ARG B N 1
ATOM 4647 C CA . ARG B 1 176 ? 6.438 -12.422 13.25 1 98.44 176 ARG B CA 1
ATOM 4648 C C . ARG B 1 176 ? 5.379 -12.836 14.273 1 98.44 176 ARG B C 1
ATOM 4650 O O . ARG B 1 176 ? 4.586 -13.742 14.023 1 98.44 176 ARG B O 1
ATOM 4657 N N . ALA B 1 177 ? 5.402 -12.156 15.375 1 98.62 177 ALA B N 1
ATOM 4658 C CA . ALA B 1 177 ? 4.387 -12.422 16.391 1 98.62 177 ALA B CA 1
ATOM 4659 C C . ALA B 1 177 ? 2.994 -12.055 15.891 1 98.62 177 ALA B C 1
ATOM 4661 O O . ALA B 1 177 ? 2.025 -12.773 16.156 1 98.62 177 ALA B O 1
ATOM 4662 N N . LEU B 1 178 ? 2.887 -10.945 15.227 1 98.75 178 LEU B N 1
ATOM 4663 C CA . LEU B 1 178 ? 1.618 -10.57 14.617 1 98.75 178 LEU B CA 1
ATOM 4664 C C . LEU B 1 178 ? 1.16 -11.625 13.617 1 98.75 178 LEU B C 1
ATOM 4666 O O . LEU B 1 178 ? -0.01 -12.016 13.617 1 98.75 178 LEU B O 1
ATOM 4670 N N . TRP B 1 179 ? 2.049 -12.102 12.805 1 98.81 179 TRP B N 1
ATOM 4671 C CA . TRP B 1 179 ? 1.709 -13.102 11.797 1 98.81 179 TRP B CA 1
ATOM 4672 C C . TRP B 1 179 ? 1.202 -14.383 12.453 1 98.81 179 TRP B C 1
ATOM 4674 O O . TRP B 1 179 ? 0.194 -14.953 12.023 1 98.81 179 TRP B O 1
ATOM 4684 N N . LYS B 1 180 ? 1.894 -14.82 13.453 1 98.81 180 LYS B N 1
ATOM 4685 C CA . LYS B 1 180 ? 1.457 -16.031 14.156 1 98.81 180 LYS B CA 1
ATOM 4686 C C . LYS B 1 180 ? 0.054 -15.852 14.734 1 98.81 180 LYS B C 1
ATOM 4688 O O . LYS B 1 180 ? -0.776 -16.75 14.648 1 98.81 180 LYS B O 1
ATOM 4693 N N . ALA B 1 181 ? -0.185 -14.664 15.336 1 98.75 181 ALA B N 1
ATOM 4694 C CA . ALA B 1 181 ? -1.518 -14.375 15.867 1 98.75 181 ALA B CA 1
ATOM 4695 C C . ALA B 1 181 ? -2.572 -14.461 14.766 1 98.75 181 ALA B C 1
ATOM 4697 O O . ALA B 1 181 ? -3.68 -14.945 14.992 1 98.75 181 ALA B O 1
ATOM 4698 N N . GLU B 1 182 ? -2.254 -13.992 13.57 1 98.69 182 GLU B N 1
ATOM 4699 C CA . GLU B 1 182 ? -3.17 -14.039 12.43 1 98.69 182 GLU B CA 1
ATOM 4700 C C . GLU B 1 182 ? -3.42 -15.469 11.977 1 98.69 182 GLU B C 1
ATOM 4702 O O . GLU B 1 182 ? -4.543 -15.828 11.617 1 98.69 182 GLU B O 1
ATOM 4707 N N . VAL B 1 183 ? -2.355 -16.25 11.977 1 98.81 183 VAL B N 1
ATOM 4708 C CA . VAL B 1 183 ? -2.482 -17.641 11.586 1 98.81 183 VAL B CA 1
ATOM 4709 C C . VAL B 1 183 ? -3.4 -18.375 12.57 1 98.81 183 VAL B C 1
ATOM 4711 O O . VAL B 1 183 ? -4.273 -19.141 12.164 1 98.81 183 VAL B O 1
ATOM 4714 N N . LEU B 1 184 ? -3.266 -18.078 13.828 1 98.88 184 LEU B N 1
ATOM 4715 C CA . LEU B 1 184 ? -4.098 -18.703 14.852 1 98.88 184 LEU B CA 1
ATOM 4716 C C . LEU B 1 184 ? -5.547 -18.25 14.734 1 98.88 184 LEU B C 1
ATOM 4718 O O . LEU B 1 184 ? -6.469 -19.047 14.898 1 98.88 184 LEU B O 1
ATOM 4722 N N . ARG B 1 185 ? -5.742 -16.984 14.484 1 98.62 185 ARG B N 1
ATOM 4723 C CA . ARG B 1 185 ? -7.094 -16.484 14.289 1 98.62 185 ARG B CA 1
ATOM 4724 C C . ARG B 1 185 ? -7.75 -17.125 13.078 1 98.62 185 ARG B C 1
ATOM 4726 O O . ARG B 1 185 ? -8.945 -17.438 13.094 1 98.62 185 ARG B O 1
ATOM 4733 N N . TYR B 1 186 ? -6.988 -17.266 12.023 1 98.75 186 TYR B N 1
ATOM 4734 C CA . TYR B 1 186 ? -7.496 -17.922 10.82 1 98.75 186 TYR B CA 1
ATOM 4735 C C . TYR B 1 186 ? -7.879 -19.359 11.109 1 98.75 186 TYR B C 1
ATOM 4737 O O . TYR B 1 186 ? -8.93 -19.844 10.672 1 98.75 186 TYR B O 1
ATOM 4745 N N . MET B 1 187 ? -7.02 -20.062 11.828 1 98.88 187 MET B N 1
ATOM 4746 C CA . MET B 1 187 ? -7.305 -21.438 12.25 1 98.88 187 MET B CA 1
ATOM 4747 C C . MET B 1 187 ? -8.633 -21.516 12.992 1 98.88 187 MET B C 1
ATOM 4749 O O . MET B 1 187 ? -9.469 -22.359 12.695 1 98.88 187 MET B O 1
ATOM 4753 N N . ALA B 1 188 ? -8.844 -20.594 13.922 1 98.88 188 ALA B N 1
ATOM 4754 C CA . ALA B 1 188 ? -10.086 -20.562 14.695 1 98.88 188 ALA B CA 1
ATOM 4755 C C . ALA B 1 188 ? -11.289 -20.297 13.797 1 98.88 188 ALA B C 1
ATOM 4757 O O . ALA B 1 188 ? -12.352 -20.891 13.984 1 98.88 188 ALA B O 1
ATOM 4758 N N . ARG B 1 189 ? -11.125 -19.422 12.836 1 98.81 189 ARG B N 1
ATOM 4759 C CA . ARG B 1 189 ? -12.211 -19.109 11.906 1 98.81 189 ARG B CA 1
ATOM 4760 C C . ARG B 1 189 ? -12.586 -20.344 11.078 1 98.81 189 ARG B C 1
ATOM 4762 O O . ARG B 1 189 ? -13.766 -20.578 10.812 1 98.81 189 ARG B O 1
ATOM 4769 N N . LEU B 1 190 ? -11.609 -21.062 10.633 1 98.88 190 LEU B N 1
ATOM 4770 C CA . LEU B 1 190 ? -11.852 -22.281 9.859 1 98.88 190 LEU B CA 1
ATOM 4771 C C . LEU B 1 190 ? -12.594 -23.312 10.703 1 98.88 190 LEU B C 1
ATOM 4773 O O . LEU B 1 190 ? -13.508 -23.984 10.219 1 98.88 190 LEU B O 1
ATOM 4777 N N . GLU B 1 191 ? -12.141 -23.469 11.961 1 98.94 191 GLU B N 1
ATOM 4778 C CA . GLU B 1 191 ? -12.805 -24.422 12.859 1 98.94 191 GLU B CA 1
ATOM 4779 C C . GLU B 1 191 ? -14.266 -24.047 13.062 1 98.94 191 GLU B C 1
ATOM 4781 O O . GLU B 1 191 ? -15.148 -24.906 13.047 1 98.94 191 GLU B O 1
ATOM 4786 N N . GLU B 1 192 ? -14.492 -22.766 13.234 1 98.81 192 GLU B N 1
ATOM 4787 C CA . GLU B 1 192 ? -15.859 -22.281 13.398 1 98.81 192 GLU B CA 1
ATOM 4788 C C . GLU B 1 192 ? -16.703 -22.547 12.148 1 98.81 192 GLU B C 1
ATOM 4790 O O . GLU B 1 192 ? -17.828 -23.016 12.242 1 98.81 192 GLU B O 1
ATOM 4795 N N . LEU B 1 193 ? -16.156 -22.297 11.008 1 98.75 193 LEU B N 1
ATOM 4796 C CA . LEU B 1 193 ? -16.844 -22.422 9.727 1 98.75 193 LEU B CA 1
ATOM 4797 C C . LEU B 1 193 ? -17.188 -23.875 9.422 1 98.75 193 LEU B C 1
ATOM 4799 O O . LEU B 1 193 ? -18.266 -24.172 8.922 1 98.75 193 LEU B O 1
ATOM 4803 N N . THR B 1 194 ? -16.281 -24.812 9.758 1 98.69 194 THR B N 1
ATOM 4804 C CA . THR B 1 194 ? -16.406 -26.188 9.312 1 98.69 194 THR B CA 1
ATOM 4805 C C . THR B 1 194 ? -17 -27.062 10.414 1 98.69 194 THR B C 1
ATOM 4807 O O . THR B 1 194 ? -17.469 -28.172 10.148 1 98.69 194 THR B O 1
ATOM 4810 N N . GLY B 1 195 ? -16.844 -26.625 11.648 1 98.44 195 GLY B N 1
ATOM 4811 C CA . GLY B 1 195 ? -17.219 -27.453 12.789 1 98.44 195 GLY B CA 1
ATOM 4812 C C . GLY B 1 195 ? -16.188 -28.516 13.109 1 98.44 195 GLY B C 1
ATOM 4813 O O . GLY B 1 195 ? -16.438 -29.391 13.945 1 98.44 195 GLY B O 1
ATOM 4814 N N . ARG B 1 196 ? -15.039 -28.484 12.508 1 98.31 196 ARG B N 1
ATOM 4815 C CA . ARG B 1 196 ? -13.961 -29.453 12.703 1 98.31 196 ARG B CA 1
ATOM 4816 C C . ARG B 1 196 ? -12.766 -28.797 13.391 1 98.31 196 ARG B C 1
ATOM 4818 O O . ARG B 1 196 ? -12.508 -27.609 13.211 1 98.31 196 ARG B O 1
ATOM 4825 N N . LYS B 1 197 ? -12.047 -29.562 14.109 1 98.5 197 LYS B N 1
ATOM 4826 C CA . LYS B 1 197 ? -10.875 -29.047 14.82 1 98.5 197 LYS B CA 1
ATOM 4827 C C . LYS B 1 197 ? -9.594 -29.406 14.086 1 98.5 197 LYS B C 1
ATOM 4829 O O . LYS B 1 197 ? -9.469 -30.5 13.531 1 98.5 197 LYS B O 1
ATOM 4834 N N . VAL B 1 198 ? -8.672 -28.547 14.102 1 98.81 198 VAL B N 1
ATOM 4835 C CA . VAL B 1 198 ? -7.324 -28.844 13.625 1 98.81 198 VAL B CA 1
ATOM 4836 C C . VAL B 1 198 ? -6.57 -29.656 14.672 1 98.81 198 VAL B C 1
ATOM 4838 O O . VAL B 1 198 ? -6.367 -29.203 15.797 1 98.81 198 VAL B O 1
ATOM 4841 N N . THR B 1 199 ? -6.164 -30.828 14.297 1 98.56 199 THR B N 1
ATOM 4842 C CA . THR B 1 199 ? -5.359 -31.672 15.172 1 98.56 199 THR B CA 1
ATOM 4843 C C . THR B 1 199 ? -3.938 -31.812 14.641 1 98.56 199 THR B C 1
ATOM 4845 O O . THR B 1 199 ? -3.676 -31.516 13.469 1 98.56 199 THR B O 1
ATOM 4848 N N . ALA B 1 200 ? -3.049 -32.219 15.477 1 98.44 200 ALA B N 1
ATOM 4849 C CA . ALA B 1 200 ? -1.665 -32.406 15.062 1 98.44 200 ALA B CA 1
ATOM 4850 C C . ALA B 1 200 ? -1.585 -33.406 13.914 1 98.44 200 ALA B C 1
ATOM 4852 O O . ALA B 1 200 ? -0.822 -33.219 12.961 1 98.44 200 ALA B O 1
ATOM 4853 N N . GLU B 1 201 ? -2.342 -34.469 14.008 1 98.44 201 GLU B N 1
ATOM 4854 C CA . GLU B 1 201 ? -2.332 -35.531 12.992 1 98.44 201 GLU B CA 1
ATOM 4855 C C . GLU B 1 201 ? -2.809 -34.969 11.641 1 98.44 201 GLU B C 1
ATOM 4857 O O . GLU B 1 201 ? -2.16 -35.188 10.617 1 98.44 201 GLU B O 1
ATOM 4862 N N . LYS B 1 202 ? -3.92 -34.312 11.664 1 98.62 202 LYS B N 1
ATOM 4863 C CA . LYS B 1 202 ? -4.492 -33.781 10.43 1 98.62 202 LYS B CA 1
ATOM 4864 C C . LYS B 1 202 ? -3.592 -32.719 9.828 1 98.62 202 LYS B C 1
ATOM 4866 O O . LYS B 1 202 ? -3.445 -32.625 8.602 1 98.62 202 LYS B O 1
ATOM 4871 N N . LEU B 1 203 ? -3.033 -31.859 10.68 1 98.88 203 LEU B N 1
ATOM 4872 C CA . LEU B 1 203 ? -2.16 -30.797 10.18 1 98.88 203 LEU B CA 1
ATOM 4873 C C . LEU B 1 203 ? -0.874 -31.391 9.609 1 98.88 203 LEU B C 1
ATOM 4875 O O . LEU B 1 203 ? -0.357 -30.891 8.602 1 98.88 203 LEU B O 1
ATOM 4879 N N . ALA B 1 204 ? -0.344 -32.375 10.242 1 98.81 204 ALA B N 1
ATOM 4880 C CA . ALA B 1 204 ? 0.838 -33.062 9.719 1 98.81 204 ALA B CA 1
ATOM 4881 C C . ALA B 1 204 ? 0.576 -33.625 8.32 1 98.81 204 ALA B C 1
ATOM 4883 O O . ALA B 1 204 ? 1.412 -33.469 7.426 1 98.81 204 ALA B O 1
ATOM 4884 N N . GLU B 1 205 ? -0.537 -34.25 8.188 1 98.69 205 GLU B N 1
ATOM 4885 C CA . GLU B 1 205 ? -0.915 -34.812 6.883 1 98.69 205 GLU B CA 1
ATOM 4886 C C . GLU B 1 205 ? -1.068 -33.688 5.848 1 98.69 205 GLU B C 1
ATOM 4888 O O . GLU B 1 205 ? -0.634 -33.844 4.703 1 98.69 205 GLU B O 1
ATOM 4893 N N . ALA B 1 206 ? -1.716 -32.594 6.262 1 98.88 206 ALA B N 1
ATOM 4894 C CA . ALA B 1 206 ? -1.907 -31.469 5.371 1 98.88 206 ALA B CA 1
ATOM 4895 C C . ALA B 1 206 ? -0.567 -30.875 4.941 1 98.88 206 ALA B C 1
ATOM 4897 O O . ALA B 1 206 ? -0.368 -30.562 3.764 1 98.88 206 ALA B O 1
ATOM 4898 N N . ILE B 1 207 ? 0.359 -30.703 5.875 1 98.88 207 ILE B N 1
ATOM 4899 C CA . ILE B 1 207 ? 1.687 -30.172 5.586 1 98.88 207 ILE B CA 1
ATOM 4900 C C . ILE B 1 207 ? 2.396 -31.062 4.578 1 98.88 207 ILE B C 1
ATOM 4902 O O . ILE B 1 207 ? 2.979 -30.578 3.607 1 98.88 207 ILE B O 1
ATOM 4906 N N . LYS B 1 208 ? 2.312 -32.344 4.762 1 98.81 208 LYS B N 1
ATOM 4907 C CA . LYS B 1 208 ? 2.926 -33.312 3.838 1 98.81 208 LYS B CA 1
ATOM 4908 C C . LYS B 1 208 ? 2.318 -33.188 2.443 1 98.81 208 LYS B C 1
ATOM 4910 O O . LYS B 1 208 ? 3.033 -33.25 1.441 1 98.81 208 LYS B O 1
ATOM 4915 N N . THR B 1 209 ? 1.033 -33.031 2.426 1 98.88 209 THR B N 1
ATOM 4916 C CA . THR B 1 209 ? 0.327 -32.938 1.154 1 98.88 209 THR B CA 1
ATOM 4917 C C . THR B 1 209 ? 0.792 -31.688 0.39 1 98.88 209 THR B C 1
ATOM 4919 O O . THR B 1 209 ? 1.135 -31.781 -0.791 1 98.88 209 THR B O 1
ATOM 4922 N N . VAL B 1 210 ? 0.828 -30.562 1.056 1 98.81 210 VAL B N 1
ATOM 4923 C CA . VAL B 1 210 ? 1.208 -29.312 0.41 1 98.81 210 VAL B CA 1
ATOM 4924 C C . VAL B 1 210 ? 2.691 -29.344 0.051 1 98.81 210 VAL B C 1
ATOM 4926 O O . VAL B 1 210 ? 3.088 -28.891 -1.024 1 98.81 210 VAL B O 1
ATOM 4929 N N . ASN B 1 211 ? 3.527 -29.875 0.944 1 98.88 211 ASN B N 1
ATOM 4930 C CA . ASN B 1 211 ? 4.949 -30.031 0.661 1 98.88 211 ASN B CA 1
ATOM 4931 C C . ASN B 1 211 ? 5.191 -30.922 -0.554 1 98.88 211 ASN B C 1
ATOM 4933 O O . ASN B 1 211 ? 6.105 -30.672 -1.34 1 98.88 211 ASN B O 1
ATOM 4937 N N . ALA B 1 212 ? 4.418 -32 -0.708 1 98.88 212 ALA B N 1
ATOM 4938 C CA . ALA B 1 212 ? 4.566 -32.875 -1.856 1 98.88 212 ALA B CA 1
ATOM 4939 C C . ALA B 1 212 ? 4.328 -32.125 -3.164 1 98.88 212 ALA B C 1
ATOM 4941 O O . ALA B 1 212 ? 5.043 -32.344 -4.148 1 98.88 212 ALA B O 1
ATOM 4942 N N . ARG B 1 213 ? 3.338 -31.344 -3.141 1 98.75 213 ARG B N 1
ATOM 4943 C CA . ARG B 1 213 ? 3.086 -30.516 -4.312 1 98.75 213 ARG B CA 1
ATOM 4944 C C . ARG B 1 213 ? 4.258 -29.578 -4.578 1 98.75 213 ARG B C 1
ATOM 4946 O O . ARG B 1 213 ? 4.695 -29.438 -5.723 1 98.75 213 ARG B O 1
ATOM 4953 N N . ARG B 1 214 ? 4.758 -28.922 -3.516 1 98.75 214 ARG B N 1
ATOM 4954 C CA . ARG B 1 214 ? 5.906 -28.031 -3.676 1 98.75 214 ARG B CA 1
ATOM 4955 C C . ARG B 1 214 ? 7.113 -28.781 -4.215 1 98.75 214 ARG B C 1
ATOM 4957 O O . ARG B 1 214 ? 7.828 -28.281 -5.086 1 98.75 214 ARG B O 1
ATOM 4964 N N . ARG B 1 215 ? 7.367 -30 -3.736 1 98.81 215 ARG B N 1
ATOM 4965 C CA . ARG B 1 215 ? 8.492 -30.812 -4.195 1 98.81 215 ARG B CA 1
ATOM 4966 C C . ARG B 1 215 ? 8.352 -31.156 -5.676 1 98.81 215 ARG B C 1
ATOM 4968 O O . ARG B 1 215 ? 9.336 -31.172 -6.41 1 98.81 215 ARG B O 1
ATOM 4975 N N . ALA B 1 216 ? 7.141 -31.469 -6.078 1 98.81 216 ALA B N 1
ATOM 4976 C CA . ALA B 1 216 ? 6.902 -31.766 -7.492 1 98.81 216 ALA B CA 1
ATOM 4977 C C . ALA B 1 216 ? 7.238 -30.547 -8.359 1 98.81 216 ALA B C 1
ATOM 4979 O O . ALA B 1 216 ? 7.859 -30.688 -9.414 1 98.81 216 ALA B O 1
ATOM 4980 N N . LEU B 1 217 ? 6.848 -29.391 -7.918 1 98.75 217 LEU B N 1
ATOM 4981 C CA . LEU B 1 217 ? 7.102 -28.172 -8.672 1 98.75 217 LEU B CA 1
ATOM 4982 C C . LEU B 1 217 ? 8.578 -27.812 -8.633 1 98.75 217 LEU B C 1
ATOM 4984 O O . LEU B 1 217 ? 9.117 -27.266 -9.594 1 98.75 217 LEU B O 1
ATOM 4988 N N . GLN B 1 218 ? 9.242 -28.109 -7.488 1 98.62 218 GLN B N 1
ATOM 4989 C CA . GLN B 1 218 ? 10.688 -27.938 -7.414 1 98.62 218 GLN B CA 1
ATOM 4990 C C . GLN B 1 218 ? 11.391 -28.844 -8.422 1 98.62 218 GLN B C 1
ATOM 4992 O O . GLN B 1 218 ? 12.336 -28.406 -9.094 1 98.62 218 GLN B O 1
ATOM 4997 N N . ARG B 1 219 ? 10.977 -30.078 -8.5 1 98.69 219 ARG B N 1
ATOM 4998 C CA . ARG B 1 219 ? 11.523 -31.016 -9.477 1 98.69 219 ARG B CA 1
ATOM 4999 C C . ARG B 1 219 ? 11.328 -30.5 -10.898 1 98.69 219 ARG B C 1
ATOM 5001 O O . ARG B 1 219 ? 12.258 -30.516 -11.703 1 98.69 219 ARG B O 1
ATOM 5008 N N . LEU B 1 220 ? 10.133 -30 -11.164 1 98.56 220 LEU B N 1
ATOM 5009 C CA . LEU B 1 220 ? 9.828 -29.422 -12.469 1 98.56 220 LEU B CA 1
ATOM 5010 C C . LEU B 1 220 ? 10.781 -28.266 -12.781 1 98.56 220 LEU B C 1
ATOM 5012 O O . LEU B 1 220 ? 11.32 -28.203 -13.891 1 98.56 220 LEU B O 1
ATOM 5016 N N . ASN B 1 221 ? 10.984 -27.406 -11.805 1 97.88 221 ASN B N 1
ATOM 5017 C CA . ASN B 1 221 ? 11.836 -26.234 -12 1 97.88 221 ASN B CA 1
ATOM 5018 C C . ASN B 1 221 ? 13.289 -26.641 -12.242 1 97.88 221 ASN B C 1
ATOM 5020 O O . ASN B 1 221 ? 13.992 -25.984 -13.023 1 97.88 221 ASN B O 1
ATOM 5024 N N . ARG B 1 222 ? 13.773 -27.656 -11.609 1 97.69 222 ARG B N 1
ATOM 5025 C CA . ARG B 1 222 ? 15.117 -28.156 -11.844 1 97.69 222 ARG B CA 1
ATOM 5026 C C . ARG B 1 222 ? 15.258 -28.719 -13.25 1 97.69 222 ARG B C 1
ATOM 5028 O O . ARG B 1 222 ? 16.234 -28.438 -13.945 1 97.69 222 ARG B O 1
ATOM 5035 N N . LEU B 1 223 ? 14.32 -29.453 -13.703 1 98.31 223 LEU B N 1
ATOM 5036 C CA . LEU B 1 223 ? 14.383 -30.141 -14.984 1 98.31 223 LEU B CA 1
ATOM 5037 C C . LEU B 1 223 ? 14.281 -29.156 -16.141 1 98.31 223 LEU B C 1
ATOM 5039 O O . LEU B 1 223 ? 14.953 -29.312 -17.156 1 98.31 223 LEU B O 1
ATOM 5043 N N . ARG B 1 224 ? 13.461 -28.156 -15.977 1 97.62 224 ARG B N 1
ATOM 5044 C CA . ARG B 1 224 ? 13.219 -27.25 -17.094 1 97.62 224 ARG B CA 1
ATOM 5045 C C . ARG B 1 224 ? 14.438 -26.391 -17.375 1 97.62 224 ARG B C 1
ATOM 5047 O O . ARG B 1 224 ? 14.477 -25.656 -18.375 1 97.62 224 ARG B O 1
ATOM 5054 N N . ALA B 1 225 ? 15.43 -26.438 -16.516 1 96.56 225 ALA B N 1
ATOM 5055 C CA . ALA B 1 225 ? 16.656 -25.672 -16.688 1 96.56 225 ALA B CA 1
ATOM 5056 C C . ALA B 1 225 ? 17.594 -26.328 -17.703 1 96.56 225 ALA B C 1
ATOM 5058 O O . ALA B 1 225 ? 18.594 -25.734 -18.109 1 96.56 225 ALA B O 1
ATOM 5059 N N . ALA B 1 226 ? 17.297 -27.469 -18.172 1 97.56 226 ALA B N 1
ATOM 5060 C CA . ALA B 1 226 ? 18.141 -28.203 -19.125 1 97.56 226 ALA B CA 1
ATOM 5061 C C . ALA B 1 226 ? 18.219 -27.484 -20.453 1 97.56 226 ALA B C 1
ATOM 5063 O O . ALA B 1 226 ? 17.391 -26.609 -20.75 1 97.56 226 ALA B O 1
ATOM 5064 N N . VAL B 1 227 ? 19.281 -27.797 -21.219 1 96.56 227 VAL B N 1
ATOM 5065 C CA . VAL B 1 227 ? 19.5 -27.266 -22.562 1 96.56 227 VAL B CA 1
ATOM 5066 C C . VAL B 1 227 ? 19.594 -28.422 -23.547 1 96.56 227 VAL B C 1
ATOM 5068 O O . VAL B 1 227 ? 20.5 -29.266 -23.469 1 96.56 227 VAL B O 1
ATOM 5071 N N . PRO B 1 228 ? 18.766 -28.469 -24.609 1 96.75 228 PRO B N 1
ATOM 5072 C CA . PRO B 1 228 ? 17.656 -27.531 -24.828 1 96.75 228 PRO B CA 1
ATOM 5073 C C . PRO B 1 228 ? 16.562 -27.672 -23.781 1 96.75 228 PRO B C 1
ATOM 5075 O O . PRO B 1 228 ? 16.453 -28.703 -23.125 1 96.75 228 PRO B O 1
ATOM 5078 N N . ALA B 1 229 ? 15.805 -26.609 -23.562 1 97.69 229 ALA B N 1
ATOM 5079 C CA . ALA B 1 229 ? 14.719 -26.625 -22.594 1 97.69 229 ALA B CA 1
ATOM 5080 C C . ALA B 1 229 ? 13.688 -27.703 -22.953 1 97.69 229 ALA B C 1
ATOM 5082 O O . ALA B 1 229 ? 13.156 -27.703 -24.062 1 97.69 229 ALA B O 1
ATOM 5083 N N . PRO B 1 230 ? 13.328 -28.547 -22.078 1 98.06 230 PRO B N 1
ATOM 5084 C CA . PRO B 1 230 ? 12.461 -29.672 -22.406 1 98.06 230 PRO B CA 1
ATOM 5085 C C . PRO B 1 230 ? 10.977 -29.312 -22.391 1 98.06 230 PRO B C 1
ATOM 5087 O O . PRO B 1 230 ? 10.141 -30.078 -22.859 1 98.06 230 PRO B O 1
ATOM 5090 N N . ILE B 1 231 ? 10.602 -28.219 -21.859 1 98.19 231 ILE B N 1
ATOM 5091 C CA . ILE B 1 231 ? 9.227 -27.766 -21.75 1 98.19 231 ILE B CA 1
ATOM 5092 C C . ILE B 1 231 ? 9.172 -26.234 -21.891 1 98.19 231 ILE B C 1
ATOM 5094 O O . ILE B 1 231 ? 10.125 -25.547 -21.516 1 98.19 231 ILE B O 1
ATOM 5098 N N . SER B 1 232 ? 8.125 -25.703 -22.469 1 97.56 232 SER B N 1
ATOM 5099 C CA . SER B 1 232 ? 8.016 -24.266 -22.688 1 97.56 232 SER B CA 1
ATOM 5100 C C . SER B 1 232 ? 7.668 -23.547 -21.375 1 97.56 232 SER B C 1
ATOM 5102 O O . SER B 1 232 ? 7.094 -24.141 -20.469 1 97.56 232 SER B O 1
ATOM 5104 N N . GLY B 1 233 ? 8.047 -22.297 -21.297 1 97.5 233 GLY B N 1
ATOM 5105 C CA . GLY B 1 233 ? 7.641 -21.453 -20.172 1 97.5 233 GLY B CA 1
ATOM 5106 C C . GLY B 1 233 ? 6.137 -21.297 -20.062 1 97.5 233 GLY B C 1
ATOM 5107 O O . GLY B 1 233 ? 5.59 -21.25 -18.969 1 97.5 233 GLY B O 1
ATOM 5108 N N . ARG B 1 234 ? 5.449 -21.234 -21.156 1 96.31 234 ARG B N 1
ATOM 5109 C CA . ARG B 1 234 ? 3.992 -21.125 -21.172 1 96.31 234 ARG B CA 1
ATOM 5110 C C . ARG B 1 234 ? 3.348 -22.344 -20.516 1 96.31 234 ARG B C 1
ATOM 5112 O O . ARG B 1 234 ? 2.395 -22.203 -19.75 1 96.31 234 ARG B O 1
ATOM 5119 N N . ASP B 1 235 ? 3.85 -23.469 -20.859 1 97.44 235 ASP B N 1
ATOM 5120 C CA . ASP B 1 235 ? 3.309 -24.672 -20.266 1 97.44 235 ASP B CA 1
ATOM 5121 C C . ASP B 1 235 ? 3.557 -24.703 -18.75 1 97.44 235 ASP B C 1
ATOM 5123 O O . ASP B 1 235 ? 2.688 -25.109 -17.984 1 97.44 235 ASP B O 1
ATOM 5127 N N . VAL B 1 236 ? 4.719 -24.25 -18.328 1 97.88 236 VAL B N 1
ATOM 5128 C CA . VAL B 1 236 ? 5.023 -24.234 -16.891 1 97.88 236 VAL B CA 1
ATOM 5129 C C . VAL B 1 236 ? 4.137 -23.203 -16.188 1 97.88 236 VAL B C 1
ATOM 5131 O O . VAL B 1 236 ? 3.703 -23.422 -15.062 1 97.88 236 VAL B O 1
ATOM 5134 N N . LEU B 1 237 ? 3.895 -22.062 -16.828 1 96.31 237 LEU B N 1
ATOM 5135 C CA . LEU B 1 237 ? 2.939 -21.109 -16.281 1 96.31 237 LEU B CA 1
ATOM 5136 C C . LEU B 1 237 ? 1.585 -21.766 -16.047 1 96.31 237 LEU B C 1
ATOM 5138 O O . LEU B 1 237 ? 0.979 -21.594 -14.984 1 96.31 237 LEU B O 1
ATOM 5142 N N . LEU B 1 238 ? 1.127 -22.516 -17.031 1 96.06 238 LEU B N 1
ATOM 5143 C CA . LEU B 1 238 ? -0.138 -23.219 -16.891 1 96.06 238 LEU B CA 1
ATOM 5144 C C . LEU B 1 238 ? -0.105 -24.172 -15.711 1 96.06 238 LEU B C 1
ATOM 5146 O O . LEU B 1 238 ? -1.071 -24.266 -14.945 1 96.06 238 LEU B O 1
ATOM 5150 N N . ILE B 1 239 ? 0.957 -24.906 -15.609 1 97.75 239 ILE B N 1
ATOM 5151 C CA . ILE B 1 239 ? 1.131 -25.844 -14.508 1 97.75 239 ILE B CA 1
ATOM 5152 C C . ILE B 1 239 ? 1.017 -25.094 -13.172 1 97.75 239 ILE B C 1
ATOM 5154 O O . ILE B 1 239 ? 0.264 -25.516 -12.289 1 97.75 239 ILE B O 1
ATOM 5158 N N . ASN B 1 240 ? 1.752 -23.984 -13.055 1 97.19 240 ASN B N 1
ATOM 5159 C CA . ASN B 1 240 ? 1.71 -23.203 -11.828 1 97.19 240 ASN B CA 1
ATOM 5160 C C . ASN B 1 240 ? 0.305 -22.672 -11.547 1 97.19 240 ASN B C 1
ATOM 5162 O O . ASN B 1 240 ? -0.152 -22.688 -10.406 1 97.19 240 ASN B O 1
ATOM 5166 N N . GLN B 1 241 ? -0.356 -22.203 -12.555 1 95.75 241 GLN B N 1
ATOM 5167 C CA . GLN B 1 241 ? -1.711 -21.688 -12.406 1 95.75 241 GLN B CA 1
ATOM 5168 C C . GLN B 1 241 ? -2.672 -22.781 -11.945 1 95.75 241 GLN B C 1
ATOM 5170 O O . GLN B 1 241 ? -3.457 -22.578 -11.016 1 95.75 241 GLN B O 1
ATOM 5175 N N . VAL B 1 242 ? -2.598 -23.969 -12.516 1 95.88 242 VAL B N 1
ATOM 5176 C CA . VAL B 1 242 ? -3.49 -25.078 -12.211 1 95.88 242 VAL B CA 1
ATOM 5177 C C . VAL B 1 242 ? -3.221 -25.578 -10.789 1 95.88 242 VAL B C 1
ATOM 5179 O O . VAL B 1 242 ? -4.113 -26.125 -10.141 1 95.88 242 VAL B O 1
ATOM 5182 N N . SER B 1 243 ? -2.02 -25.344 -10.289 1 97.12 243 SER B N 1
ATOM 5183 C CA . SER B 1 243 ? -1.654 -25.797 -8.945 1 97.12 243 SER B CA 1
ATOM 5184 C C . SER B 1 243 ? -2.547 -25.156 -7.887 1 97.12 243 SER B C 1
ATOM 5186 O O . SER B 1 243 ? -2.668 -25.672 -6.777 1 97.12 243 SER B O 1
ATOM 5188 N N . PHE B 1 244 ? -3.215 -24.062 -8.219 1 95.56 244 PHE B N 1
ATOM 5189 C CA . PHE B 1 244 ? -4.047 -23.344 -7.266 1 95.56 244 PHE B CA 1
ATOM 5190 C C . PHE B 1 244 ? -5.492 -23.828 -7.332 1 95.56 244 PHE B C 1
ATOM 5192 O O . PHE B 1 244 ? -6.312 -23.453 -6.488 1 95.56 244 PHE B O 1
ATOM 5199 N N . TYR B 1 245 ? -5.805 -24.703 -8.289 1 92.56 245 TYR B N 1
ATOM 5200 C CA . TYR B 1 245 ? -7.219 -24.953 -8.555 1 92.56 245 TYR B CA 1
ATOM 5201 C C . TYR B 1 245 ? -7.562 -26.422 -8.391 1 92.56 245 TYR B C 1
ATOM 5203 O O . TYR B 1 245 ? -8.672 -26.766 -7.98 1 92.56 245 TYR B O 1
ATOM 5211 N N . ASP B 1 246 ? -6.668 -27.188 -8.758 1 95.25 246 ASP B N 1
ATOM 5212 C CA . ASP B 1 246 ? -7 -28.609 -8.797 1 95.25 246 ASP B CA 1
ATOM 5213 C C . ASP B 1 246 ? -6.719 -29.281 -7.449 1 95.25 246 ASP B C 1
ATOM 5215 O O . ASP B 1 246 ? -6.203 -28.625 -6.531 1 95.25 246 ASP B O 1
ATOM 5219 N N . ASP B 1 247 ? -7.195 -30.5 -7.336 1 96.25 247 ASP B N 1
ATOM 5220 C CA . ASP B 1 247 ? -6.91 -31.328 -6.168 1 96.25 247 ASP B CA 1
ATOM 5221 C C . ASP B 1 247 ? -5.406 -31.516 -5.98 1 96.25 247 ASP B C 1
ATOM 5223 O O . ASP B 1 247 ? -4.707 -31.938 -6.906 1 96.25 247 ASP B O 1
ATOM 5227 N N . PRO B 1 248 ? -4.914 -31.203 -4.766 1 97.75 248 PRO B N 1
ATOM 5228 C CA . PRO B 1 248 ? -3.457 -31.203 -4.602 1 97.75 248 PRO B CA 1
ATOM 5229 C C . PRO B 1 248 ? -2.836 -32.594 -4.812 1 97.75 248 PRO B C 1
ATOM 5231 O O . PRO B 1 248 ? -1.719 -32.688 -5.324 1 97.75 248 PRO B O 1
ATOM 5234 N N . ILE B 1 249 ? -3.539 -33.625 -4.445 1 98.12 249 ILE B N 1
ATOM 5235 C CA . ILE B 1 249 ? -2.994 -34.969 -4.594 1 98.12 249 ILE B CA 1
ATOM 5236 C C . ILE B 1 249 ? -2.947 -35.344 -6.074 1 98.12 249 ILE B C 1
ATOM 5238 O O . ILE B 1 249 ? -1.917 -35.812 -6.57 1 98.12 249 ILE B O 1
ATOM 5242 N N . ARG B 1 250 ? -4.082 -35.125 -6.75 1 97.69 250 ARG B N 1
ATOM 5243 C CA . ARG B 1 250 ? -4.168 -35.406 -8.18 1 97.69 250 ARG B CA 1
ATOM 5244 C C . ARG B 1 250 ? -3.156 -34.594 -8.961 1 97.69 250 ARG B C 1
ATOM 5246 O O . ARG B 1 250 ? -2.455 -35.125 -9.828 1 97.69 250 ARG B O 1
ATOM 5253 N N . PHE B 1 251 ? -3.074 -33.375 -8.641 1 98.19 251 PHE B N 1
ATOM 5254 C CA . PHE B 1 251 ? -2.125 -32.469 -9.297 1 98.19 251 PHE B CA 1
ATOM 5255 C C . PHE B 1 251 ? -0.697 -32.969 -9.109 1 98.19 251 PHE B C 1
ATOM 5257 O O . PHE B 1 251 ? 0.055 -33.094 -10.078 1 98.19 251 PHE B O 1
ATOM 5264 N N . THR B 1 252 ? -0.284 -33.281 -7.859 1 98.69 252 THR B N 1
ATOM 5265 C CA . THR B 1 252 ? 1.07 -33.688 -7.516 1 98.69 252 THR B CA 1
ATOM 5266 C C . THR B 1 252 ? 1.461 -34.938 -8.297 1 98.69 252 THR B C 1
ATOM 5268 O O . THR B 1 252 ? 2.547 -35 -8.875 1 98.69 252 THR B O 1
ATOM 5271 N N . ALA B 1 253 ? 0.546 -35.875 -8.328 1 98.5 253 ALA B N 1
ATOM 5272 C CA . ALA B 1 253 ? 0.802 -37.125 -9.047 1 98.5 253 ALA B CA 1
ATOM 5273 C C . ALA B 1 253 ? 0.998 -36.875 -10.539 1 98.5 253 ALA B C 1
ATOM 5275 O O . ALA B 1 253 ? 1.902 -37.438 -11.156 1 98.5 253 ALA B O 1
ATOM 5276 N N . SER B 1 254 ? 0.155 -36.062 -11.062 1 98.38 254 SER B N 1
ATOM 5277 C CA . SER B 1 254 ? 0.21 -35.75 -12.492 1 98.38 254 SER B CA 1
ATOM 5278 C C . SER B 1 254 ? 1.509 -35.031 -12.852 1 98.38 254 SER B C 1
ATOM 5280 O O . SER B 1 254 ? 2.117 -35.312 -13.883 1 98.38 254 SER B O 1
ATOM 5282 N N . ILE B 1 255 ? 1.954 -34.094 -12.016 1 98.62 255 ILE B N 1
ATOM 5283 C CA . ILE B 1 255 ? 3.16 -33.344 -12.305 1 98.62 255 ILE B CA 1
ATOM 5284 C C . ILE B 1 255 ? 4.391 -34.219 -12.156 1 98.62 255 ILE B C 1
ATOM 5286 O O . ILE B 1 255 ? 5.355 -34.094 -12.906 1 98.62 255 ILE B O 1
ATOM 5290 N N . ASN B 1 256 ? 4.398 -35.156 -11.203 1 98.69 256 ASN B N 1
ATOM 5291 C CA . ASN B 1 256 ? 5.5 -36.094 -11.102 1 98.69 256 ASN B CA 1
ATOM 5292 C C . ASN B 1 256 ? 5.617 -36.969 -12.352 1 98.69 256 ASN B C 1
ATOM 5294 O O . ASN B 1 256 ? 6.719 -37.219 -12.836 1 98.69 256 ASN B O 1
ATOM 5298 N N . THR B 1 257 ? 4.473 -37.375 -12.898 1 98.31 257 THR B N 1
ATOM 5299 C CA . THR B 1 257 ? 4.461 -38.156 -14.141 1 98.31 257 THR B CA 1
ATOM 5300 C C . THR B 1 257 ? 5.031 -37.312 -15.289 1 98.31 257 THR B C 1
ATOM 5302 O O . THR B 1 257 ? 5.812 -37.812 -16.094 1 98.31 257 THR B O 1
ATOM 5305 N N . LEU B 1 258 ? 4.602 -36.125 -15.336 1 98.38 258 LEU B N 1
ATOM 5306 C CA . LEU B 1 258 ? 5.141 -35.219 -16.344 1 98.38 258 LEU B CA 1
ATOM 5307 C C . LEU B 1 258 ? 6.652 -35.062 -16.188 1 98.38 258 LEU B C 1
ATOM 5309 O O . LEU B 1 258 ? 7.379 -35.031 -17.188 1 98.38 258 LEU B O 1
ATOM 5313 N N . CYS B 1 259 ? 7.141 -34.938 -14.992 1 98.69 259 CYS B N 1
ATOM 5314 C CA . CYS B 1 259 ? 8.57 -34.812 -14.727 1 98.69 259 CYS B CA 1
ATOM 5315 C C . CYS B 1 259 ? 9.336 -36.031 -15.18 1 98.69 259 CYS B C 1
ATOM 5317 O O . CYS B 1 259 ? 10.461 -35.938 -15.672 1 98.69 259 CYS B O 1
ATOM 5319 N N . ASP B 1 260 ? 8.758 -37.219 -15.023 1 98.62 260 ASP B N 1
ATOM 5320 C CA . ASP B 1 260 ? 9.375 -38.438 -15.547 1 98.62 260 ASP B CA 1
ATOM 5321 C C . ASP B 1 260 ? 9.578 -38.344 -17.062 1 98.62 260 ASP B C 1
ATOM 5323 O O . ASP B 1 260 ? 10.641 -38.688 -17.578 1 98.62 260 ASP B O 1
ATOM 5327 N N . GLN B 1 261 ? 8.594 -37.844 -17.719 1 98.31 261 GLN B N 1
ATOM 5328 C CA . GLN B 1 261 ? 8.688 -37.688 -19.172 1 98.31 261 GLN B CA 1
ATOM 5329 C C . GLN B 1 261 ? 9.75 -36.656 -19.531 1 98.31 261 GLN B C 1
ATOM 5331 O O . GLN B 1 261 ? 10.461 -36.781 -20.516 1 98.31 261 GLN B O 1
ATOM 5336 N N . LEU B 1 262 ? 9.789 -35.594 -18.766 1 98.5 262 LEU B N 1
ATOM 5337 C CA . LEU B 1 262 ? 10.805 -34.562 -18.984 1 98.5 262 LEU B CA 1
ATOM 5338 C C . LEU B 1 262 ? 12.203 -35.125 -18.844 1 98.5 262 LEU B C 1
ATOM 5340 O O . LEU B 1 262 ? 13.102 -34.812 -19.625 1 98.5 262 LEU B O 1
ATOM 5344 N N . GLU B 1 263 ? 12.422 -35.969 -17.859 1 98.38 263 GLU B N 1
ATOM 5345 C CA . GLU B 1 263 ? 13.719 -36.594 -17.672 1 98.38 263 GLU B CA 1
ATOM 5346 C C . GLU B 1 263 ? 14.117 -37.438 -18.891 1 98.38 263 GLU B C 1
ATOM 5348 O O . GLU B 1 263 ? 15.266 -37.406 -19.312 1 98.38 263 GLU B O 1
ATOM 5353 N N . GLU B 1 264 ? 13.195 -38.188 -19.406 1 98.12 264 GLU B N 1
ATOM 5354 C CA . GLU B 1 264 ? 13.445 -38.969 -20.609 1 98.12 264 GLU B CA 1
ATOM 5355 C C . GLU B 1 264 ? 13.797 -38.094 -21.797 1 98.12 264 GLU B C 1
ATOM 5357 O O . GLU B 1 264 ? 14.711 -38.406 -22.562 1 98.12 264 GLU B O 1
ATOM 5362 N N . ARG B 1 265 ? 13.055 -37.031 -21.984 1 97.69 265 ARG B N 1
ATOM 5363 C CA . ARG B 1 265 ? 13.328 -36.094 -23.078 1 97.69 265 ARG B CA 1
ATOM 5364 C C . ARG B 1 265 ? 14.719 -35.5 -22.938 1 97.69 265 ARG B C 1
ATOM 5366 O O . ARG B 1 265 ? 15.43 -35.344 -23.938 1 97.69 265 ARG B O 1
ATOM 5373 N N . ILE B 1 266 ? 15.055 -35.125 -21.703 1 98.06 266 ILE B N 1
ATOM 5374 C CA . ILE B 1 266 ? 16.359 -34.531 -21.438 1 98.06 266 ILE B CA 1
ATOM 5375 C C . ILE B 1 266 ? 17.453 -35.531 -21.797 1 98.06 266 ILE B C 1
ATOM 5377 O O . ILE B 1 266 ? 18.438 -35.188 -22.438 1 98.06 266 ILE B O 1
ATOM 5381 N N . LYS B 1 267 ? 17.297 -36.781 -21.406 1 98 267 LYS B N 1
ATOM 5382 C CA . LYS B 1 267 ? 18.25 -37.844 -21.719 1 98 267 LYS B CA 1
ATOM 5383 C C . LYS B 1 267 ? 18.422 -38 -23.219 1 98 267 LYS B C 1
ATOM 5385 O O . LYS B 1 267 ? 19.516 -38.312 -23.703 1 98 267 LYS B O 1
ATOM 5390 N N . ALA B 1 268 ? 17.391 -37.844 -23.922 1 97.31 268 ALA B N 1
ATOM 5391 C CA . ALA B 1 268 ? 17.406 -38 -25.375 1 97.31 268 ALA B CA 1
ATOM 5392 C C . ALA B 1 268 ? 18 -36.781 -26.062 1 97.31 268 ALA B C 1
ATOM 5394 O O . ALA B 1 268 ? 18.219 -36.781 -27.281 1 97.31 268 ALA B O 1
ATOM 5395 N N . GLY B 1 269 ? 18.266 -35.719 -25.312 1 96 269 GLY B N 1
ATOM 5396 C CA . GLY B 1 269 ? 18.828 -34.5 -25.859 1 96 269 GLY B CA 1
ATOM 5397 C C . GLY B 1 269 ? 17.812 -33.688 -26.656 1 96 269 GLY B C 1
ATOM 5398 O O . GLY B 1 269 ? 18.203 -32.906 -27.531 1 96 269 GLY B O 1
ATOM 5399 N N . ASP B 1 270 ? 16.562 -33.938 -26.328 1 95.38 270 ASP B N 1
ATOM 5400 C CA . ASP B 1 270 ? 15.484 -33.25 -27.047 1 95.38 270 ASP B CA 1
ATOM 5401 C C . ASP B 1 270 ? 14.922 -32.094 -26.234 1 95.38 270 ASP B C 1
ATOM 5403 O O . ASP B 1 270 ? 15.109 -32.031 -25.016 1 95.38 270 ASP B O 1
ATOM 5407 N N . GLY B 1 271 ? 14.234 -31.109 -26.922 1 95.19 271 GLY B N 1
ATOM 5408 C CA . GLY B 1 271 ? 13.617 -29.969 -26.266 1 95.19 271 GLY B CA 1
ATOM 5409 C C . GLY B 1 271 ? 12.516 -29.328 -27.094 1 95.19 271 GLY B C 1
ATOM 5410 O O . GLY B 1 271 ? 12.141 -29.859 -28.156 1 95.19 271 GLY B O 1
ATOM 5411 N N . VAL B 1 272 ? 11.969 -28.281 -26.547 1 95.12 272 VAL B N 1
ATOM 5412 C CA . VAL B 1 272 ? 10.836 -27.625 -27.203 1 95.12 272 VAL B CA 1
ATOM 5413 C C . VAL B 1 272 ? 11.312 -26.359 -27.906 1 95.12 272 VAL B C 1
ATOM 5415 O O . VAL B 1 272 ? 10.539 -25.719 -28.625 1 95.12 272 VAL B O 1
ATOM 5418 N N . ALA B 1 273 ? 12.516 -25.984 -27.594 1 93.19 273 ALA B N 1
ATOM 5419 C CA . ALA B 1 273 ? 13.148 -24.828 -28.219 1 93.19 273 ALA B CA 1
ATOM 5420 C C . ALA B 1 273 ? 14.555 -25.172 -28.703 1 93.19 273 ALA B C 1
ATOM 5422 O O . ALA B 1 273 ? 15.172 -26.109 -28.219 1 93.19 273 ALA B O 1
ATOM 5423 N N . PRO B 1 274 ? 14.969 -24.359 -29.734 1 94.06 274 PRO B N 1
ATOM 5424 C CA . PRO B 1 274 ? 16.359 -24.578 -30.156 1 94.06 274 PRO B CA 1
ATOM 5425 C C . PRO B 1 274 ? 17.344 -24.406 -29 1 94.06 274 PRO B C 1
ATOM 5427 O O . PRO B 1 274 ? 17.109 -23.625 -28.078 1 94.06 274 PRO B O 1
ATOM 5430 N N . LYS B 1 275 ? 18.469 -25.125 -29.156 1 94.81 275 LYS B N 1
ATOM 5431 C CA . LYS B 1 275 ? 19.5 -25.109 -28.109 1 94.81 275 LYS B CA 1
ATOM 5432 C C . LYS B 1 275 ? 20.016 -23.688 -27.891 1 94.81 275 LYS B C 1
ATOM 5434 O O . LYS B 1 275 ? 20.422 -23.344 -26.781 1 94.81 275 LYS B O 1
ATOM 5439 N N . ASP B 1 276 ? 19.984 -22.875 -28.906 1 95 276 ASP B N 1
ATOM 5440 C CA . ASP B 1 276 ? 20.562 -21.531 -28.828 1 95 276 ASP B CA 1
ATOM 5441 C C . ASP B 1 276 ? 19.5 -20.469 -28.594 1 95 276 ASP B C 1
ATOM 5443 O O . ASP B 1 276 ? 19.766 -19.281 -28.703 1 95 276 ASP B O 1
ATOM 5447 N N . ALA B 1 277 ? 18.281 -20.906 -28.344 1 96.19 277 ALA B N 1
ATOM 5448 C CA . ALA B 1 277 ? 17.234 -19.938 -28.016 1 96.19 277 ALA B CA 1
ATOM 5449 C C . ALA B 1 277 ? 17.609 -19.141 -26.766 1 96.19 277 ALA B C 1
ATOM 5451 O O . ALA B 1 277 ? 18.047 -19.703 -25.766 1 96.19 277 ALA B O 1
ATOM 5452 N N . PRO B 1 278 ? 17.438 -17.766 -26.828 1 97.81 278 PRO B N 1
ATOM 5453 C CA . PRO B 1 278 ? 17.688 -16.984 -25.625 1 97.81 278 PRO B CA 1
ATOM 5454 C C . PRO B 1 278 ? 16.906 -17.469 -24.422 1 97.81 278 PRO B C 1
ATOM 5456 O O . PRO B 1 278 ? 15.695 -17.719 -24.531 1 97.81 278 PRO B O 1
ATOM 5459 N N . ARG B 1 279 ? 17.562 -17.703 -23.328 1 98.06 279 ARG B N 1
ATOM 5460 C CA . ARG B 1 279 ? 16.969 -18.141 -22.062 1 98.06 279 ARG B CA 1
ATOM 5461 C C . ARG B 1 279 ? 16.562 -16.953 -21.203 1 98.06 279 ARG B C 1
ATOM 5463 O O . ARG B 1 279 ? 17.406 -16.156 -20.797 1 98.06 279 ARG B O 1
ATOM 5470 N N . VAL B 1 280 ? 15.266 -16.844 -20.875 1 98.38 280 VAL B N 1
ATOM 5471 C CA . VAL B 1 280 ? 14.727 -15.68 -20.188 1 98.38 280 VAL B CA 1
ATOM 5472 C C . VAL B 1 280 ? 14.102 -16.094 -18.859 1 98.38 280 VAL B C 1
ATOM 5474 O O . VAL B 1 280 ? 13.492 -17.156 -18.766 1 98.38 280 VAL B O 1
ATOM 5477 N N . MET B 1 281 ? 14.312 -15.297 -17.828 1 98.38 281 MET B N 1
ATOM 5478 C CA . MET B 1 281 ? 13.648 -15.422 -16.531 1 98.38 281 MET B CA 1
ATOM 5479 C C . MET B 1 281 ? 12.664 -14.289 -16.312 1 98.38 281 MET B C 1
ATOM 5481 O O . MET B 1 281 ? 12.945 -13.133 -16.641 1 98.38 281 MET B O 1
ATOM 5485 N N . LEU B 1 282 ? 11.477 -14.648 -15.859 1 98 282 LEU B N 1
ATOM 5486 C CA . LEU B 1 282 ? 10.484 -13.648 -15.5 1 98 282 LEU B CA 1
ATOM 5487 C C . LEU B 1 282 ? 10.469 -13.414 -13.992 1 98 282 LEU B C 1
ATOM 5489 O O . LEU B 1 282 ? 10.555 -14.367 -13.211 1 98 282 LEU B O 1
ATOM 5493 N N . SER B 1 283 ? 10.43 -12.141 -13.57 1 98 283 SER B N 1
ATOM 5494 C CA . SER B 1 283 ? 10.344 -11.758 -12.156 1 98 283 SER B CA 1
ATOM 5495 C C . SER B 1 283 ? 9.305 -10.664 -11.945 1 98 283 SER B C 1
ATOM 5497 O O . SER B 1 283 ? 9.102 -9.812 -12.82 1 98 283 SER B O 1
ATOM 5499 N N . GLY B 1 284 ? 8.57 -10.719 -10.836 1 97 284 GLY B N 1
ATOM 5500 C CA . GLY B 1 284 ? 7.688 -9.602 -10.531 1 97 284 GLY B CA 1
ATOM 5501 C C . GLY B 1 284 ? 6.293 -10.039 -10.125 1 97 284 GLY B C 1
ATOM 5502 O O . GLY B 1 284 ? 6.129 -10.867 -9.227 1 97 284 GLY B O 1
ATOM 5503 N N . CYS B 1 285 ? 5.262 -9.492 -10.75 1 96.25 285 CYS B N 1
ATOM 5504 C CA . CYS B 1 285 ? 3.855 -9.664 -10.398 1 96.25 285 CYS B CA 1
ATOM 5505 C C . CYS B 1 285 ? 3.379 -11.07 -10.734 1 96.25 285 CYS B C 1
ATOM 5507 O O . CYS B 1 285 ? 3.949 -11.734 -11.602 1 96.25 285 CYS B O 1
ATOM 5509 N N . PRO B 1 286 ? 2.326 -11.398 -10.031 1 94.12 286 PRO B N 1
ATOM 5510 C CA . PRO B 1 286 ? 1.759 -12.703 -10.383 1 94.12 286 PRO B CA 1
ATOM 5511 C C . PRO B 1 286 ? 1.009 -12.68 -11.711 1 94.12 286 PRO B C 1
ATOM 5513 O O . PRO B 1 286 ? 0.538 -11.625 -12.148 1 94.12 286 PRO B O 1
ATOM 5516 N N . MET B 1 287 ? 0.955 -13.836 -12.289 1 95.19 287 MET B N 1
ATOM 5517 C CA . MET B 1 287 ? 0.152 -14.062 -13.484 1 95.19 287 MET B CA 1
ATOM 5518 C C . MET B 1 287 ? -0.951 -15.078 -13.219 1 95.19 287 MET B C 1
ATOM 5520 O O . MET B 1 287 ? -0.825 -16.25 -13.594 1 95.19 287 MET B O 1
ATOM 5524 N N . ALA B 1 288 ? -1.951 -14.562 -12.586 1 93.56 288 ALA B N 1
ATOM 5525 C CA . ALA B 1 288 ? -3.094 -15.414 -12.258 1 93.56 288 ALA B CA 1
ATOM 5526 C C . ALA B 1 288 ? -3.795 -15.906 -13.516 1 93.56 288 ALA B C 1
ATOM 5528 O O . ALA B 1 288 ? -3.721 -15.258 -14.562 1 93.56 288 ALA B O 1
ATOM 5529 N N . VAL B 1 289 ? -4.434 -17.047 -13.406 1 88.62 289 VAL B N 1
ATOM 5530 C CA . VAL B 1 289 ? -5.191 -17.609 -14.516 1 88.62 289 VAL B CA 1
ATOM 5531 C C . VAL B 1 289 ? -6.312 -16.656 -14.922 1 88.62 289 VAL B C 1
ATOM 5533 O O . VAL B 1 289 ? -6.957 -16.047 -14.062 1 88.62 289 VAL B O 1
ATOM 5536 N N . PRO B 1 290 ? -6.414 -16.422 -16.203 1 91.12 290 PRO B N 1
ATOM 5537 C CA . PRO B 1 290 ? -5.773 -17.047 -17.359 1 91.12 290 PRO B CA 1
ATOM 5538 C C . PRO B 1 290 ? -4.801 -16.109 -18.062 1 91.12 290 PRO B C 1
ATOM 5540 O O . PRO B 1 290 ? -4.742 -16.094 -19.297 1 91.12 290 PRO B O 1
ATOM 5543 N N . ASN B 1 291 ? -4.09 -15.344 -17.266 1 93.38 291 ASN B N 1
ATOM 5544 C CA . ASN B 1 291 ? -3.15 -14.406 -17.875 1 93.38 291 ASN B CA 1
ATOM 5545 C C . ASN B 1 291 ? -1.951 -15.133 -18.484 1 93.38 291 ASN B C 1
ATOM 5547 O O . ASN B 1 291 ? -1.194 -15.797 -17.766 1 93.38 291 ASN B O 1
ATOM 5551 N N . TRP B 1 292 ? -1.734 -15.031 -19.828 1 93.88 292 TRP B N 1
ATOM 5552 C CA . TRP B 1 292 ? -0.641 -15.656 -20.547 1 93.88 292 TRP B CA 1
ATOM 5553 C C . TRP B 1 292 ? 0.053 -14.648 -21.469 1 93.88 292 TRP B C 1
ATOM 5555 O O . TRP B 1 292 ? 0.965 -15.008 -22.219 1 93.88 292 TRP B O 1
ATOM 5565 N N . LYS B 1 293 ? -0.316 -13.43 -21.438 1 95.31 293 LYS B N 1
ATOM 5566 C CA . LYS B 1 293 ? 0.016 -12.438 -22.469 1 95.31 293 LYS B CA 1
ATOM 5567 C C . LYS B 1 293 ? 1.527 -12.297 -22.625 1 95.31 293 LYS B C 1
ATOM 5569 O O . LYS B 1 293 ? 2.07 -12.547 -23.703 1 95.31 293 LYS B O 1
ATOM 5574 N N . LEU B 1 294 ? 2.164 -12.055 -21.562 1 97.06 294 LEU B N 1
ATOM 5575 C CA . LEU B 1 294 ? 3.586 -11.75 -21.656 1 97.06 294 LEU B CA 1
ATOM 5576 C C . LEU B 1 294 ? 4.391 -13 -21.984 1 97.06 294 LEU B C 1
ATOM 5578 O O . LEU B 1 294 ? 5.25 -12.969 -22.875 1 97.06 294 LEU B O 1
ATOM 5582 N N . PRO B 1 295 ? 4.141 -14.125 -21.344 1 97.25 295 PRO B N 1
ATOM 5583 C CA . PRO B 1 295 ? 4.867 -15.336 -21.719 1 97.25 295 PRO B CA 1
ATOM 5584 C C . PRO B 1 295 ? 4.66 -15.719 -23.188 1 97.25 295 PRO B C 1
ATOM 5586 O O . PRO B 1 295 ? 5.598 -16.172 -23.844 1 97.25 295 PRO B O 1
ATOM 5589 N N . TYR B 1 296 ? 3.443 -15.516 -23.641 1 96.88 296 TYR B N 1
ATOM 5590 C CA . TYR B 1 296 ? 3.168 -15.781 -25.047 1 96.88 296 TYR B CA 1
ATOM 5591 C C . TYR B 1 296 ? 4.023 -14.898 -25.953 1 96.88 296 TYR B C 1
ATOM 5593 O O . TYR B 1 296 ? 4.633 -15.383 -26.906 1 96.88 296 TYR B O 1
ATOM 5601 N N . VAL B 1 297 ? 4.09 -13.625 -25.672 1 97.62 297 VAL B N 1
ATOM 5602 C CA . VAL B 1 297 ? 4.855 -12.664 -26.453 1 97.62 297 VAL B CA 1
ATOM 5603 C C . VAL B 1 297 ? 6.336 -13.039 -26.422 1 97.62 297 VAL B C 1
ATOM 5605 O O . VAL B 1 297 ? 7 -13.047 -27.469 1 97.62 297 VAL B O 1
ATOM 5608 N N . ILE B 1 298 ? 6.883 -13.43 -25.312 1 98 298 ILE B N 1
ATOM 5609 C CA . ILE B 1 298 ? 8.297 -13.727 -25.125 1 98 298 ILE B CA 1
ATOM 5610 C C . ILE B 1 298 ? 8.68 -14.961 -25.953 1 98 298 ILE B C 1
ATOM 5612 O O . ILE B 1 298 ? 9.633 -14.93 -26.734 1 98 298 ILE B O 1
ATOM 5616 N N . GLU B 1 299 ? 7.918 -16.047 -25.828 1 97.69 299 GLU B N 1
ATOM 5617 C CA . GLU B 1 299 ? 8.281 -17.297 -26.484 1 97.69 299 GLU B CA 1
ATOM 5618 C C . GLU B 1 299 ? 7.98 -17.25 -27.969 1 97.69 299 GLU B C 1
ATOM 5620 O O . GLU B 1 299 ? 8.68 -17.875 -28.781 1 97.69 299 GLU B O 1
ATOM 5625 N N . SER B 1 300 ? 6.949 -16.453 -28.344 1 96.38 300 SER B N 1
ATOM 5626 C CA . SER B 1 300 ? 6.668 -16.281 -29.766 1 96.38 300 SER B CA 1
ATOM 5627 C C . SER B 1 300 ? 7.742 -15.43 -30.438 1 96.38 300 SER B C 1
ATOM 5629 O O . SER B 1 300 ? 7.844 -15.422 -31.672 1 96.38 300 SER B O 1
ATOM 5631 N N . SER B 1 301 ? 8.5 -14.773 -29.656 1 97.19 301 SER B N 1
ATOM 5632 C CA . SER B 1 301 ? 9.578 -13.945 -30.172 1 97.19 301 SER B CA 1
ATOM 5633 C C . SER B 1 301 ? 10.891 -14.719 -30.234 1 97.19 301 SER B C 1
ATOM 5635 O O . SER B 1 301 ? 11.945 -14.148 -30.531 1 97.19 301 SER B O 1
ATOM 5637 N N . GLY B 1 302 ? 10.891 -15.953 -29.891 1 96.25 302 GLY B N 1
ATOM 5638 C CA . GLY B 1 302 ? 12.031 -16.828 -30.141 1 96.25 302 GLY B CA 1
ATOM 5639 C C . GLY B 1 302 ? 12.789 -17.203 -28.891 1 96.25 302 GLY B C 1
ATOM 5640 O O . GLY B 1 302 ? 13.766 -17.953 -28.953 1 96.25 302 GLY B O 1
ATOM 5641 N N . ALA B 1 303 ? 12.359 -16.719 -27.75 1 98.06 303 ALA B N 1
ATOM 5642 C CA . ALA B 1 303 ? 13.023 -17.047 -26.484 1 98.06 303 ALA B CA 1
ATOM 5643 C C . ALA B 1 303 ? 12.32 -18.203 -25.781 1 98.06 303 ALA B C 1
ATOM 5645 O O . ALA B 1 303 ? 11.242 -18.625 -26.203 1 98.06 303 ALA B O 1
ATOM 5646 N N . VAL B 1 304 ? 12.938 -18.75 -24.812 1 98.12 304 VAL B N 1
ATOM 5647 C CA . VAL B 1 304 ? 12.312 -19.734 -23.922 1 98.12 304 VAL B CA 1
ATOM 5648 C C . VAL B 1 304 ? 12.398 -19.25 -22.484 1 98.12 304 VAL B C 1
ATOM 5650 O O . VAL B 1 304 ? 13.43 -18.734 -22.047 1 98.12 304 VAL B O 1
ATOM 5653 N N . ILE B 1 305 ? 11.328 -19.281 -21.75 1 98.38 305 ILE B N 1
ATOM 5654 C CA . ILE B 1 305 ? 11.289 -18.891 -20.344 1 98.38 305 ILE B CA 1
ATOM 5655 C C . ILE B 1 305 ? 11.688 -20.078 -19.469 1 98.38 305 ILE B C 1
ATOM 5657 O O . ILE B 1 305 ? 11.039 -21.125 -19.5 1 98.38 305 ILE B O 1
ATOM 5661 N N . VAL B 1 306 ? 12.711 -19.938 -18.672 1 98.25 306 VAL B N 1
ATOM 5662 C CA . VAL B 1 306 ? 13.258 -21.094 -17.969 1 98.25 306 VAL B CA 1
ATOM 5663 C C . VAL B 1 306 ? 13.078 -20.906 -16.453 1 98.25 306 VAL B C 1
ATOM 5665 O O . VAL B 1 306 ? 13.469 -21.781 -15.672 1 98.25 306 VAL B O 1
ATOM 5668 N N . GLY B 1 307 ? 12.438 -19.812 -16.047 1 97.69 307 GLY B N 1
ATOM 5669 C CA . GLY B 1 307 ? 12.156 -19.578 -14.648 1 97.69 307 GLY B CA 1
ATOM 5670 C C . GLY B 1 307 ? 11.242 -18.391 -14.406 1 97.69 307 GLY B C 1
ATOM 5671 O O . GLY B 1 307 ? 11.281 -17.406 -15.156 1 97.69 307 GLY B O 1
ATOM 5672 N N . GLU B 1 308 ? 10.445 -18.5 -13.383 1 97.38 308 GLU B N 1
ATOM 5673 C CA . GLU B 1 308 ? 9.594 -17.406 -12.93 1 97.38 308 GLU B CA 1
ATOM 5674 C C . GLU B 1 308 ? 9.766 -17.141 -11.43 1 97.38 308 GLU B C 1
ATOM 5676 O O . GLU B 1 308 ? 9.477 -18.016 -10.609 1 97.38 308 GLU B O 1
ATOM 5681 N N . GLU B 1 309 ? 10.32 -15.969 -11.094 1 97.62 309 GLU B N 1
ATOM 5682 C CA . GLU B 1 309 ? 10.305 -15.484 -9.719 1 97.62 309 GLU B CA 1
ATOM 5683 C C . GLU B 1 309 ? 9.055 -14.641 -9.445 1 97.62 309 GLU B C 1
ATOM 5685 O O . GLU B 1 309 ? 9.055 -13.438 -9.68 1 97.62 309 GLU B O 1
ATOM 5690 N N . SER B 1 310 ? 7.934 -15.195 -9.102 1 96 310 SER B N 1
ATOM 5691 C CA . SER B 1 310 ? 6.641 -14.609 -8.781 1 96 310 SER B CA 1
ATOM 5692 C C . SER B 1 310 ? 5.859 -15.477 -7.805 1 96 310 SER B C 1
ATOM 5694 O O . SER B 1 310 ? 6.309 -16.562 -7.441 1 96 310 SER B O 1
ATOM 5696 N N . CYS B 1 311 ? 4.695 -15 -7.383 1 94.94 311 CYS B N 1
ATOM 5697 C CA . CYS B 1 311 ? 3.857 -15.758 -6.461 1 94.94 311 CYS B CA 1
ATOM 5698 C C . CYS B 1 311 ? 3.33 -17.031 -7.121 1 94.94 311 CYS B C 1
ATOM 5700 O O . CYS B 1 311 ? 3.1 -18.031 -6.445 1 94.94 311 CYS B O 1
ATOM 5702 N N . ILE B 1 312 ? 3.09 -16.922 -8.492 1 92.38 312 ILE B N 1
ATOM 5703 C CA . ILE B 1 312 ? 2.674 -18.094 -9.258 1 92.38 312 ILE B CA 1
ATOM 5704 C C . ILE B 1 312 ? 3.904 -18.844 -9.773 1 92.38 312 ILE B C 1
ATOM 5706 O O . ILE B 1 312 ? 3.846 -19.5 -10.812 1 92.38 312 ILE B O 1
ATOM 5710 N N . GLY B 1 313 ? 5.012 -18.875 -9.078 1 94.62 313 GLY B N 1
ATOM 5711 C CA . GLY B 1 313 ? 6.289 -19.5 -9.406 1 94.62 313 GLY B CA 1
ATOM 5712 C C . GLY B 1 313 ? 7.098 -19.875 -8.18 1 94.62 313 GLY B C 1
ATOM 5713 O O . GLY B 1 313 ? 6.566 -20.453 -7.234 1 94.62 313 GLY B O 1
ATOM 5714 N N . THR B 1 314 ? 8.328 -19.562 -8.25 1 96.75 314 THR B N 1
ATOM 5715 C CA . THR B 1 314 ? 9.266 -20.094 -7.266 1 96.75 314 THR B CA 1
ATOM 5716 C C . THR B 1 314 ? 9.078 -19.422 -5.91 1 96.75 314 THR B C 1
ATOM 5718 O O . THR B 1 314 ? 9.391 -20.016 -4.871 1 96.75 314 THR B O 1
ATOM 5721 N N . ARG B 1 315 ? 8.531 -18.188 -5.879 1 96.38 315 ARG B N 1
ATOM 5722 C CA . ARG B 1 315 ? 8.328 -17.516 -4.602 1 96.38 315 ARG B CA 1
ATOM 5723 C C . ARG B 1 315 ? 7.406 -18.344 -3.695 1 96.38 315 ARG B C 1
ATOM 5725 O O . ARG B 1 315 ? 7.555 -18.312 -2.471 1 96.38 315 ARG B O 1
ATOM 5732 N N . ASN B 1 316 ? 6.512 -19 -4.27 1 95.75 316 ASN B N 1
ATOM 5733 C CA . ASN B 1 316 ? 5.543 -19.797 -3.527 1 95.75 316 ASN B CA 1
ATOM 5734 C C . ASN B 1 316 ? 6.086 -21.188 -3.211 1 95.75 316 ASN B C 1
ATOM 5736 O O . ASN B 1 316 ? 5.699 -21.812 -2.215 1 95.75 316 ASN B O 1
ATOM 5740 N N . THR B 1 317 ? 7.027 -21.75 -4 1 97.12 317 THR B N 1
ATOM 5741 C CA . THR B 1 317 ? 7.266 -23.188 -3.953 1 97.12 317 THR B CA 1
ATOM 5742 C C . THR B 1 317 ? 8.695 -23.484 -3.518 1 97.12 317 THR B C 1
ATOM 5744 O O . THR B 1 317 ? 9.047 -24.641 -3.258 1 97.12 317 THR B O 1
ATOM 5747 N N . ARG B 1 318 ? 9.539 -22.438 -3.383 1 96.5 318 ARG B N 1
ATOM 5748 C CA . ARG B 1 318 ? 10.961 -22.609 -3.115 1 96.5 318 ARG B CA 1
ATOM 5749 C C . ARG B 1 318 ? 11.195 -23.219 -1.742 1 96.5 318 ARG B C 1
ATOM 5751 O O . ARG B 1 318 ? 12.117 -24.031 -1.564 1 96.5 318 ARG B O 1
ATOM 5758 N N . ASP B 1 319 ? 10.383 -22.922 -0.783 1 97.94 319 ASP B N 1
ATOM 5759 C CA . ASP B 1 319 ? 10.609 -23.344 0.594 1 97.94 319 ASP B CA 1
ATOM 5760 C C . ASP B 1 319 ? 9.523 -24.312 1.051 1 97.94 319 ASP B C 1
ATOM 5762 O O . ASP B 1 319 ? 8.352 -24.141 0.727 1 97.94 319 ASP B O 1
ATOM 5766 N N . LEU B 1 320 ? 9.945 -25.297 1.779 1 98.69 320 LEU B N 1
ATOM 5767 C CA . LEU B 1 320 ? 9.023 -26.281 2.348 1 98.69 320 LEU B CA 1
ATOM 5768 C C . LEU B 1 320 ? 8.703 -25.938 3.799 1 98.69 320 LEU B C 1
ATOM 5770 O O . LEU B 1 320 ? 9.453 -25.203 4.453 1 98.69 320 LEU B O 1
ATOM 5774 N N . THR B 1 321 ? 7.559 -26.359 4.25 1 98.81 321 THR B N 1
ATOM 5775 C CA . THR B 1 321 ? 7.25 -26.328 5.676 1 98.81 321 THR B CA 1
ATOM 5776 C C . THR B 1 321 ? 7.953 -27.469 6.406 1 98.81 321 THR B C 1
ATOM 5778 O O . THR B 1 321 ? 7.91 -28.625 5.961 1 98.81 321 THR B O 1
ATOM 5781 N N . ASP B 1 322 ? 8.617 -27.125 7.48 1 98.75 322 ASP B N 1
ATOM 5782 C CA . ASP B 1 322 ? 9.312 -28.141 8.273 1 98.75 322 ASP B CA 1
ATOM 5783 C C . ASP B 1 322 ? 8.344 -29.234 8.734 1 98.75 322 ASP B C 1
ATOM 5785 O O . ASP B 1 322 ? 7.289 -28.938 9.297 1 98.75 322 ASP B O 1
ATOM 5789 N N . GLU B 1 323 ? 8.656 -30.5 8.469 1 98.56 323 GLU B N 1
ATOM 5790 C CA . GLU B 1 323 ? 7.758 -31.609 8.75 1 98.56 323 GLU B CA 1
ATOM 5791 C C . GLU B 1 323 ? 8.117 -32.281 10.07 1 98.56 323 GLU B C 1
ATOM 5793 O O . GLU B 1 323 ? 7.48 -33.281 10.461 1 98.56 323 GLU B O 1
ATOM 5798 N N . SER B 1 324 ? 9.023 -31.766 10.852 1 98.06 324 SER B N 1
ATOM 5799 C CA . SER B 1 324 ? 9.555 -32.469 12.008 1 98.06 324 SER B CA 1
ATOM 5800 C C . SER B 1 324 ? 8.719 -32.219 13.258 1 98.06 324 SER B C 1
ATOM 5802 O O . SER B 1 324 ? 8.859 -32.906 14.266 1 98.06 324 SER B O 1
ATOM 5804 N N . GLY B 1 325 ? 7.898 -31.156 13.117 1 96.88 325 GLY B N 1
ATOM 5805 C CA . GLY B 1 325 ? 7.086 -30.844 14.281 1 96.88 325 GLY B CA 1
ATOM 5806 C C . GLY B 1 325 ? 6.211 -32 14.727 1 96.88 325 GLY B C 1
ATOM 5807 O O . GLY B 1 325 ? 5.656 -32.719 13.898 1 96.88 325 GLY B O 1
ATOM 5808 N N . GLN B 1 326 ? 6.012 -32.188 16.094 1 96.88 326 GLN B N 1
ATOM 5809 C CA . GLN B 1 326 ? 5.215 -33.281 16.625 1 96.88 326 GLN B CA 1
ATOM 5810 C C . GLN B 1 326 ? 3.953 -32.781 17.312 1 96.88 326 GLN B C 1
ATOM 5812 O O . GLN B 1 326 ? 2.998 -33.531 17.516 1 96.88 326 GLN B O 1
ATOM 5817 N N . THR B 1 327 ? 4.031 -31.531 17.734 1 98.38 327 THR B N 1
ATOM 5818 C CA . THR B 1 327 ? 2.877 -30.922 18.375 1 98.38 327 THR B CA 1
ATOM 5819 C C . THR B 1 327 ? 2.227 -29.875 17.469 1 98.38 327 THR B C 1
ATOM 5821 O O . THR B 1 327 ? 2.848 -29.406 16.516 1 98.38 327 THR B O 1
ATOM 5824 N N . LEU B 1 328 ? 0.989 -29.609 17.797 1 98.44 328 LEU B N 1
ATOM 5825 C CA . LEU B 1 328 ? 0.265 -28.594 17.031 1 98.44 328 LEU B CA 1
ATOM 5826 C C . LEU B 1 328 ? 0.995 -27.266 17.062 1 98.44 328 LEU B C 1
ATOM 5828 O O . LEU B 1 328 ? 1.104 -26.578 16.047 1 98.44 328 LEU B O 1
ATOM 5832 N N . GLU B 1 329 ? 1.463 -26.891 18.188 1 98.38 329 GLU B N 1
ATOM 5833 C CA . GLU B 1 329 ? 2.176 -25.625 18.375 1 98.38 329 GLU B CA 1
ATOM 5834 C C . GLU B 1 329 ? 3.428 -25.578 17.5 1 98.38 329 GLU B C 1
ATOM 5836 O O . GLU B 1 329 ? 3.689 -24.578 16.828 1 98.38 329 GLU B O 1
ATOM 5841 N N . GLU B 1 330 ? 4.176 -26.641 17.469 1 98.69 330 GLU B N 1
ATOM 5842 C CA . GLU B 1 330 ? 5.387 -26.719 16.672 1 98.69 330 GLU B CA 1
ATOM 5843 C C . GLU B 1 330 ? 5.066 -26.609 15.18 1 98.69 330 GLU B C 1
ATOM 5845 O O . GLU B 1 330 ? 5.812 -26 14.422 1 98.69 330 GLU B O 1
ATOM 5850 N N . MET B 1 331 ? 4.016 -27.25 14.789 1 98.81 331 MET B N 1
ATOM 5851 C CA . MET B 1 331 ? 3.613 -27.234 13.383 1 98.81 331 MET B CA 1
ATOM 5852 C C . MET B 1 331 ? 3.135 -25.859 12.969 1 98.81 331 MET B C 1
ATOM 5854 O O . MET B 1 331 ? 3.408 -25.406 11.852 1 98.81 331 MET B O 1
ATOM 5858 N N . ILE B 1 332 ? 2.424 -25.172 13.875 1 98.81 332 ILE B N 1
ATOM 5859 C CA . ILE B 1 332 ? 1.992 -23.812 13.609 1 98.81 332 ILE B CA 1
ATOM 5860 C C . ILE B 1 332 ? 3.211 -22.906 13.469 1 98.81 332 ILE B C 1
ATOM 5862 O O . ILE B 1 332 ? 3.268 -22.062 12.562 1 98.81 332 ILE B O 1
ATOM 5866 N N . ASP B 1 333 ? 4.168 -23.062 14.305 1 98.75 333 ASP B N 1
ATOM 5867 C CA . ASP B 1 333 ? 5.402 -22.297 14.211 1 98.75 333 ASP B CA 1
ATOM 5868 C C . ASP B 1 333 ? 6.109 -22.547 12.883 1 98.75 333 ASP B C 1
ATOM 5870 O O . ASP B 1 333 ? 6.621 -21.625 12.258 1 98.75 333 ASP B O 1
ATOM 5874 N N . ALA B 1 334 ? 6.148 -23.781 12.461 1 98.81 334 ALA B N 1
ATOM 5875 C CA . ALA B 1 334 ? 6.77 -24.156 11.188 1 98.81 334 ALA B CA 1
ATOM 5876 C C . ALA B 1 334 ? 6.047 -23.484 10.016 1 98.81 334 ALA B C 1
ATOM 5878 O O . ALA B 1 334 ? 6.684 -23.016 9.07 1 98.81 334 ALA B O 1
ATOM 5879 N N . LEU B 1 335 ? 4.73 -23.484 10.109 1 98.69 335 LEU B N 1
ATOM 5880 C CA . LEU B 1 335 ? 3.943 -22.812 9.086 1 98.69 335 LEU B CA 1
ATOM 5881 C C . LEU B 1 335 ? 4.281 -21.328 9.031 1 98.69 335 LEU B C 1
ATOM 5883 O O . LEU B 1 335 ? 4.547 -20.781 7.957 1 98.69 335 LEU B O 1
ATOM 5887 N N . CYS B 1 336 ? 4.242 -20.703 10.211 1 98.69 336 CYS B N 1
ATOM 5888 C CA . CYS B 1 336 ? 4.527 -19.266 10.281 1 98.69 336 CYS B CA 1
ATOM 5889 C C . CYS B 1 336 ? 5.898 -18.969 9.695 1 98.69 336 CYS B C 1
ATOM 5891 O O . CYS B 1 336 ? 6.051 -18.016 8.93 1 98.69 336 CYS B O 1
ATOM 5893 N N . GLU B 1 337 ? 6.859 -19.781 10.023 1 98.44 337 GLU B N 1
ATOM 5894 C CA . GLU B 1 337 ? 8.219 -19.594 9.523 1 98.44 337 GLU B CA 1
ATOM 5895 C C . GLU B 1 337 ? 8.273 -19.719 8.008 1 98.44 337 GLU B C 1
ATOM 5897 O O . GLU B 1 337 ? 8.883 -18.891 7.332 1 98.44 337 GLU B O 1
ATOM 5902 N N . ARG B 1 338 ? 7.715 -20.734 7.492 1 98.56 338 ARG B N 1
ATOM 5903 C CA . ARG B 1 338 ? 7.754 -20.984 6.055 1 98.56 338 ARG B CA 1
ATOM 5904 C C . ARG B 1 338 ? 7.105 -19.828 5.285 1 98.56 338 ARG B C 1
ATOM 5906 O O . ARG B 1 338 ? 7.66 -19.359 4.297 1 98.56 338 ARG B O 1
ATOM 5913 N N . TYR B 1 339 ? 5.973 -19.406 5.73 1 98.25 339 TYR B N 1
ATOM 5914 C CA . TYR B 1 339 ? 5.242 -18.391 4.992 1 98.25 339 TYR B CA 1
ATOM 5915 C C . TYR B 1 339 ? 5.941 -17.031 5.086 1 98.25 339 TYR B C 1
ATOM 5917 O O . TYR B 1 339 ? 5.84 -16.203 4.176 1 98.25 339 TYR B O 1
ATOM 5925 N N . MET B 1 340 ? 6.73 -16.797 6.121 1 97.94 340 MET B N 1
ATOM 5926 C CA . MET B 1 340 ? 7.488 -15.555 6.262 1 97.94 340 MET B CA 1
ATOM 5927 C C . MET B 1 340 ? 8.734 -15.57 5.387 1 97.94 340 MET B C 1
ATOM 5929 O O . MET B 1 340 ? 9.383 -14.547 5.199 1 97.94 340 MET B O 1
ATOM 5933 N N . LYS B 1 341 ? 9.031 -16.734 4.762 1 97.56 341 LYS B N 1
ATOM 5934 C CA . LYS B 1 341 ? 10.156 -16.828 3.834 1 97.56 341 LYS B CA 1
ATOM 5935 C C . LYS B 1 341 ? 9.773 -16.297 2.455 1 97.56 341 LYS B C 1
ATOM 5937 O O . LYS B 1 341 ? 10.648 -16.031 1.624 1 97.56 341 LYS B O 1
ATOM 5942 N N . ILE B 1 342 ? 8.469 -16.203 2.184 1 97.75 342 ILE B N 1
ATOM 5943 C CA . ILE B 1 342 ? 8.023 -15.641 0.914 1 97.75 342 ILE B CA 1
ATOM 5944 C C . ILE B 1 342 ? 8.438 -14.172 0.82 1 97.75 342 ILE B C 1
ATOM 5946 O O . ILE B 1 342 ? 8.008 -13.344 1.633 1 97.75 342 ILE B O 1
ATOM 5950 N N . ASP B 1 343 ? 9.281 -13.859 -0.07 1 96.81 343 ASP B N 1
ATOM 5951 C CA . ASP B 1 343 ? 9.789 -12.492 -0.144 1 96.81 343 ASP B CA 1
ATOM 5952 C C . A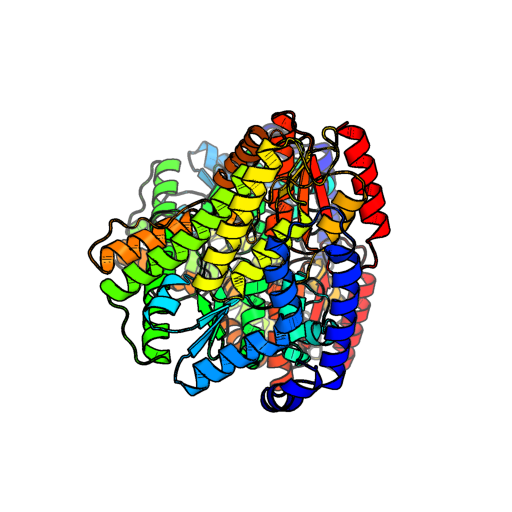SP B 1 343 ? 8.922 -11.633 -1.063 1 96.81 343 ASP B C 1
ATOM 5954 O O . ASP B 1 343 ? 9.422 -11.07 -2.041 1 96.81 343 ASP B O 1
ATOM 5958 N N . CYS B 1 344 ? 7.695 -11.5 -0.679 1 97.69 344 CYS B N 1
ATOM 5959 C CA . CYS B 1 344 ? 6.711 -10.656 -1.343 1 97.69 344 CYS B CA 1
ATOM 5960 C C . CYS B 1 344 ? 7.121 -9.188 -1.288 1 97.69 344 CYS B C 1
ATOM 5962 O O . CYS B 1 344 ? 7.832 -8.773 -0.372 1 97.69 344 CYS B O 1
ATOM 5964 N N . ALA B 1 345 ? 6.652 -8.43 -2.273 1 97.69 345 ALA B N 1
ATOM 5965 C CA . ALA B 1 345 ? 6.977 -7.008 -2.365 1 97.69 345 ALA B CA 1
ATOM 5966 C C . ALA B 1 345 ? 6.359 -6.227 -1.206 1 97.69 345 ALA B C 1
ATOM 5968 O O . ALA B 1 345 ? 6.695 -5.062 -0.987 1 97.69 345 ALA B O 1
ATOM 5969 N N . CYS B 1 346 ? 5.484 -6.812 -0.376 1 97.69 346 CYS B N 1
ATOM 5970 C CA . CYS B 1 346 ? 4.844 -6.117 0.735 1 97.69 346 CYS B CA 1
ATOM 5971 C C . CYS B 1 346 ? 5.84 -5.852 1.86 1 97.69 346 CYS B C 1
ATOM 5973 O O . CYS B 1 346 ? 5.621 -4.977 2.695 1 97.69 346 CYS B O 1
ATOM 5975 N N . PHE B 1 347 ? 6.953 -6.605 1.874 1 98.38 347 PHE B N 1
ATOM 5976 C CA . PHE B 1 347 ? 7.906 -6.488 2.971 1 98.38 347 PHE B CA 1
ATOM 5977 C C . PHE B 1 347 ? 8.883 -5.348 2.719 1 98.38 347 PHE B C 1
ATOM 5979 O O . PHE B 1 347 ? 9.242 -5.074 1.571 1 98.38 347 PHE B O 1
ATOM 5986 N N . THR B 1 348 ? 9.32 -4.664 3.793 1 98.12 348 THR B N 1
ATOM 5987 C CA . THR B 1 348 ? 10.344 -3.627 3.752 1 98.12 348 THR B CA 1
ATOM 5988 C C . THR B 1 348 ? 11.273 -3.744 4.953 1 98.12 348 THR B C 1
ATOM 5990 O O . THR B 1 348 ? 10.82 -3.799 6.098 1 98.12 348 THR B O 1
ATOM 5993 N N . PRO B 1 349 ? 12.578 -3.867 4.863 1 96.75 349 PRO B N 1
ATOM 5994 C CA . PRO B 1 349 ? 13.203 -4.062 3.553 1 96.75 349 PRO B CA 1
ATOM 5995 C C . PRO B 1 349 ? 12.922 -5.441 2.963 1 96.75 349 PRO B C 1
ATOM 5997 O O . PRO B 1 349 ? 12.328 -6.289 3.629 1 96.75 349 PRO B O 1
ATOM 6000 N N . ASN B 1 350 ? 13.242 -5.633 1.746 1 97.56 350 ASN B N 1
ATOM 6001 C CA . ASN B 1 350 ? 13.055 -6.891 1.034 1 97.56 350 ASN B CA 1
ATOM 6002 C C . ASN B 1 350 ? 14.312 -7.305 0.278 1 97.56 350 ASN B C 1
ATOM 6004 O O . ASN B 1 350 ? 14.25 -7.652 -0.902 1 97.56 350 ASN B O 1
ATOM 6008 N N . ALA B 1 351 ? 15.453 -7.285 0.941 1 96.75 351 ALA B N 1
ATOM 6009 C CA . ALA B 1 351 ? 16.75 -7.574 0.327 1 96.75 351 ALA B CA 1
ATOM 6010 C C . ALA B 1 351 ? 16.844 -9.039 -0.09 1 96.75 351 ALA B C 1
ATOM 6012 O O . ALA B 1 351 ? 17.516 -9.367 -1.07 1 96.75 351 ALA B O 1
ATOM 6013 N N . GLU B 1 352 ? 16.156 -9.875 0.661 1 97.06 352 GLU B N 1
ATOM 6014 C CA . GLU B 1 352 ? 16.172 -11.305 0.348 1 97.06 352 GLU B CA 1
ATOM 6015 C C . GLU B 1 352 ? 15.672 -11.562 -1.073 1 97.06 352 GLU B C 1
ATOM 6017 O O . GLU B 1 352 ? 16.172 -12.453 -1.757 1 97.06 352 GLU B O 1
ATOM 6022 N N . ARG B 1 353 ? 14.672 -10.812 -1.493 1 97.62 353 ARG B N 1
ATOM 6023 C CA . ARG B 1 353 ? 14.172 -10.992 -2.854 1 97.62 353 ARG B CA 1
ATOM 6024 C C . ARG B 1 353 ? 15.258 -10.688 -3.879 1 97.62 353 ARG B C 1
ATOM 6026 O O . ARG B 1 353 ? 15.422 -11.422 -4.855 1 97.62 353 ARG B O 1
ATOM 6033 N N . LEU B 1 354 ? 16 -9.586 -3.674 1 97.5 354 LEU B N 1
ATOM 6034 C CA . LEU B 1 354 ? 17.078 -9.234 -4.586 1 97.5 354 LEU B CA 1
ATOM 6035 C C . LEU B 1 354 ? 18.109 -10.359 -4.676 1 97.5 354 LEU B C 1
ATOM 6037 O O . LEU B 1 354 ? 18.531 -10.727 -5.773 1 97.5 354 LEU B O 1
ATOM 6041 N N . ASP B 1 355 ? 18.422 -10.906 -3.529 1 97.62 355 ASP B N 1
ATOM 6042 C CA . ASP B 1 355 ? 19.375 -12.008 -3.479 1 97.62 355 ASP B CA 1
ATOM 6043 C C . ASP B 1 355 ? 18.844 -13.227 -4.246 1 97.62 355 ASP B C 1
ATOM 6045 O O . ASP B 1 355 ? 19.594 -13.844 -5.016 1 97.62 355 ASP B O 1
ATOM 6049 N N . ASN B 1 356 ? 17.625 -13.484 -4.047 1 97.31 356 ASN B N 1
ATOM 6050 C CA . ASN B 1 356 ? 17.031 -14.664 -4.668 1 97.31 356 ASN B CA 1
ATOM 6051 C C . ASN B 1 356 ? 16.922 -14.508 -6.18 1 97.31 356 ASN B C 1
ATOM 6053 O O . 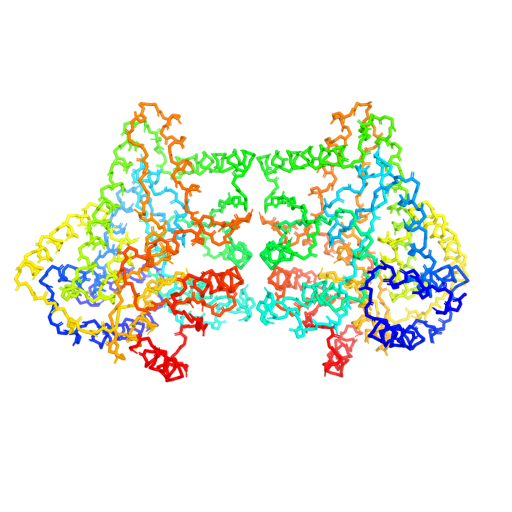ASN B 1 356 ? 17.156 -15.461 -6.926 1 97.31 356 ASN B O 1
ATOM 6057 N N . VAL B 1 357 ? 16.547 -13.328 -6.637 1 98 357 VAL B N 1
ATOM 6058 C CA . VAL B 1 357 ? 16.453 -13.062 -8.07 1 98 357 VAL B CA 1
ATOM 6059 C C . VAL B 1 357 ? 17.828 -13.219 -8.719 1 98 357 VAL B C 1
ATOM 6061 O O . VAL B 1 357 ? 17.953 -13.867 -9.758 1 98 357 VAL B O 1
ATOM 6064 N N . GLU B 1 358 ? 18.812 -12.648 -8.102 1 97.5 358 GLU B N 1
ATOM 6065 C CA . GLU B 1 358 ? 20.172 -12.734 -8.641 1 97.5 358 GLU B CA 1
ATOM 6066 C C . GLU B 1 358 ? 20.656 -14.172 -8.664 1 97.5 358 GLU B C 1
ATOM 6068 O O . GLU B 1 358 ? 21.234 -14.625 -9.656 1 97.5 358 GLU B O 1
ATOM 6073 N N . THR B 1 359 ? 20.453 -14.875 -7.582 1 97.12 359 THR B N 1
ATOM 6074 C CA . THR B 1 359 ? 20.891 -16.266 -7.477 1 97.12 359 THR B CA 1
ATOM 6075 C C . THR B 1 359 ? 20.172 -17.141 -8.516 1 97.12 359 THR B C 1
ATOM 6077 O O . THR B 1 359 ? 20.812 -17.953 -9.18 1 97.12 359 THR B O 1
ATOM 6080 N N . MET B 1 360 ? 18.922 -16.938 -8.633 1 97.56 360 MET B N 1
ATOM 6081 C CA . MET B 1 360 ? 18.141 -17.719 -9.602 1 97.56 360 MET B CA 1
ATOM 6082 C C . MET B 1 360 ? 18.625 -17.453 -11.023 1 97.56 360 MET B C 1
ATOM 6084 O O . MET B 1 360 ? 18.75 -18.391 -11.82 1 97.56 360 MET B O 1
ATOM 6088 N N . ALA B 1 361 ? 18.875 -16.188 -11.352 1 97.81 361 ALA B N 1
ATOM 6089 C CA . ALA B 1 361 ? 19.359 -15.828 -12.672 1 97.81 361 ALA B CA 1
ATOM 6090 C C . ALA B 1 361 ? 20.688 -16.531 -12.969 1 97.81 361 ALA B C 1
ATOM 6092 O O . ALA B 1 361 ? 20.891 -17.047 -14.07 1 97.81 361 ALA B O 1
ATOM 6093 N N . LYS B 1 362 ? 21.562 -16.594 -12.008 1 96.5 362 LYS B N 1
ATOM 6094 C CA . LYS B 1 362 ? 22.859 -17.234 -12.156 1 96.5 362 LYS B CA 1
ATOM 6095 C C . LYS B 1 362 ? 22.734 -18.734 -12.297 1 96.5 362 LYS B C 1
ATOM 6097 O O . LYS B 1 362 ? 23.328 -19.344 -13.195 1 96.5 362 LYS B O 1
ATOM 6102 N N . ASP B 1 363 ? 21.906 -19.312 -11.422 1 96.62 363 ASP B N 1
ATOM 6103 C CA . ASP B 1 363 ? 21.734 -20.766 -11.406 1 96.62 363 ASP B CA 1
ATOM 6104 C C . ASP B 1 363 ? 21.141 -21.25 -12.719 1 96.62 363 ASP B C 1
ATOM 6106 O O . ASP B 1 363 ? 21.5 -22.328 -13.211 1 96.62 363 ASP B O 1
ATOM 6110 N N . LEU B 1 364 ? 20.25 -20.453 -13.297 1 97.5 364 LEU B N 1
ATOM 6111 C CA . LEU B 1 364 ? 19.547 -20.859 -14.516 1 97.5 364 LEU B CA 1
ATOM 6112 C C . LEU B 1 364 ? 20.344 -20.453 -15.758 1 97.5 364 LEU B C 1
ATOM 6114 O O . LEU B 1 364 ? 19.969 -20.797 -16.875 1 97.5 364 LEU B O 1
ATOM 6118 N N . LYS B 1 365 ? 21.406 -19.719 -15.57 1 95.44 365 LYS B N 1
ATOM 6119 C CA . LYS B 1 365 ? 22.234 -19.219 -16.656 1 95.44 365 LYS B CA 1
ATOM 6120 C C . LYS B 1 365 ? 21.406 -18.516 -17.719 1 95.44 365 LYS B C 1
ATOM 6122 O O . LYS B 1 365 ? 21.484 -18.828 -18.906 1 95.44 365 LYS B O 1
ATOM 6127 N N . VAL B 1 366 ? 20.625 -17.594 -17.219 1 97.75 366 VAL B N 1
ATOM 6128 C CA . VAL B 1 366 ? 19.719 -16.891 -18.141 1 97.75 366 VAL B CA 1
ATOM 6129 C C . VAL B 1 366 ? 20.516 -15.852 -18.938 1 97.75 366 VAL B C 1
ATOM 6131 O O . VAL B 1 366 ? 21.531 -15.344 -18.469 1 97.75 366 VAL B O 1
ATOM 6134 N N . ASP B 1 367 ? 19.984 -15.602 -20.141 1 97.75 367 ASP B N 1
ATOM 6135 C CA . ASP B 1 367 ? 20.562 -14.547 -20.969 1 97.75 367 ASP B CA 1
ATOM 6136 C C . ASP B 1 367 ? 19.984 -13.188 -20.594 1 97.75 367 ASP B C 1
ATOM 6138 O O . ASP B 1 367 ? 20.609 -12.148 -20.859 1 97.75 367 ASP B O 1
ATOM 6142 N N . GLY B 1 368 ? 18.812 -13.141 -19.984 1 97.81 368 GLY B N 1
ATOM 6143 C CA . GLY B 1 368 ? 18.188 -11.898 -19.578 1 97.81 368 GLY B CA 1
ATOM 6144 C C . GLY B 1 368 ? 17.031 -12.102 -18.609 1 97.81 368 GLY B C 1
ATOM 6145 O O . GLY B 1 368 ? 16.484 -13.203 -18.516 1 97.81 368 GLY B O 1
ATOM 6146 N N . VAL B 1 369 ? 16.734 -11.086 -17.859 1 98.44 369 VAL B N 1
ATOM 6147 C CA . VAL B 1 369 ? 15.617 -11.086 -16.922 1 98.44 369 VAL B CA 1
ATOM 6148 C C . VAL B 1 369 ? 14.609 -10.008 -17.312 1 98.44 369 VAL B C 1
ATOM 6150 O O . VAL B 1 369 ? 14.992 -8.867 -17.594 1 98.44 369 VAL B O 1
ATOM 6153 N N . ILE B 1 370 ? 13.359 -10.375 -17.422 1 98.06 370 ILE B N 1
ATOM 6154 C CA . ILE B 1 370 ? 12.281 -9.414 -17.656 1 98.06 370 ILE B CA 1
ATOM 6155 C C . ILE B 1 370 ? 11.484 -9.227 -16.359 1 98.06 370 ILE B C 1
ATOM 6157 O O . ILE B 1 370 ? 10.859 -10.164 -15.867 1 98.06 370 ILE B O 1
ATOM 6161 N N . GLN B 1 371 ? 11.594 -8.031 -15.812 1 97.38 371 GLN B N 1
ATOM 6162 C CA . GLN B 1 371 ? 10.789 -7.648 -14.664 1 97.38 371 GLN B CA 1
ATOM 6163 C C . GLN B 1 371 ? 9.383 -7.23 -15.086 1 97.38 371 GLN B C 1
ATOM 6165 O O . GLN B 1 371 ? 9.203 -6.199 -15.734 1 97.38 371 GLN B O 1
ATOM 6170 N N . TYR B 1 372 ? 8.438 -8.023 -14.641 1 96.94 372 TYR B N 1
ATOM 6171 C CA . TYR B 1 372 ? 7.043 -7.871 -15.031 1 96.94 372 TYR B CA 1
ATOM 6172 C C . TYR B 1 372 ? 6.238 -7.188 -13.938 1 96.94 372 TYR B C 1
ATOM 6174 O O . TYR B 1 372 ? 6.266 -7.613 -12.781 1 96.94 372 TYR B O 1
ATOM 6182 N N . ALA B 1 373 ? 5.578 -6.094 -14.297 1 97 373 ALA B N 1
ATOM 6183 C CA . ALA B 1 373 ? 4.664 -5.43 -13.367 1 97 373 ALA B CA 1
ATOM 6184 C C . ALA B 1 373 ? 3.328 -5.129 -14.039 1 97 373 ALA B C 1
ATOM 6186 O O . ALA B 1 373 ? 3.285 -4.73 -15.203 1 97 373 ALA B O 1
ATOM 6187 N N . LEU B 1 374 ? 2.254 -5.359 -13.273 1 97.25 374 LEU B N 1
ATOM 6188 C CA . LEU B 1 374 ? 0.94 -4.918 -13.727 1 97.25 374 LEU B CA 1
ATOM 6189 C C . LEU B 1 374 ? 0.782 -3.412 -13.555 1 97.25 374 LEU B C 1
ATOM 6191 O O . LEU B 1 374 ? 1.301 -2.834 -12.602 1 97.25 374 LEU B O 1
ATOM 6195 N N . MET B 1 375 ? 0.041 -2.865 -14.508 1 95 375 MET B N 1
ATOM 6196 C CA . MET B 1 375 ? -0.254 -1.44 -14.391 1 95 375 MET B CA 1
ATOM 6197 C C . MET B 1 375 ? -0.873 -1.117 -13.039 1 95 375 MET B C 1
ATOM 6199 O O . MET B 1 375 ? -1.799 -1.799 -12.594 1 95 375 MET B O 1
ATOM 6203 N N . PHE B 1 376 ? -0.283 -0.143 -12.32 1 95.25 376 PHE B N 1
ATOM 6204 C CA . PHE B 1 376 ? -0.741 0.418 -11.055 1 95.25 376 PHE B CA 1
ATOM 6205 C C . PHE B 1 376 ? -0.367 -0.493 -9.891 1 95.25 376 PHE B C 1
ATOM 6207 O O . PHE B 1 376 ? -0.904 -0.355 -8.789 1 95.25 376 PHE B O 1
ATOM 6214 N N . CYS B 1 377 ? 0.508 -1.457 -10.156 1 96.75 377 CYS B N 1
ATOM 6215 C CA . CYS B 1 377 ? 1.066 -2.242 -9.062 1 96.75 377 CYS B CA 1
ATOM 6216 C C . CYS B 1 377 ? 2.26 -1.531 -8.43 1 96.75 377 CYS B C 1
ATOM 6218 O O . CYS B 1 377 ? 3.406 -1.786 -8.805 1 96.75 377 CYS B O 1
ATOM 6220 N N . GLN B 1 378 ? 2.037 -0.823 -7.395 1 94.75 378 GLN B N 1
ATOM 6221 C CA . GLN B 1 378 ? 3.041 0.09 -6.855 1 94.75 378 GLN B CA 1
ATOM 6222 C C . GLN B 1 378 ? 4.207 -0.675 -6.238 1 94.75 378 GLN B C 1
ATOM 6224 O O . GLN B 1 378 ? 5.367 -0.389 -6.531 1 94.75 378 GLN B O 1
ATOM 6229 N N . PRO B 1 379 ? 3.951 -1.719 -5.441 1 96.69 379 PRO B N 1
ATOM 6230 C CA . PRO B 1 379 ? 5.09 -2.375 -4.797 1 96.69 379 PRO B CA 1
ATOM 6231 C C . PRO B 1 379 ? 6.066 -2.986 -5.797 1 96.69 379 PRO B C 1
ATOM 6233 O O . PRO B 1 379 ? 7.277 -2.785 -5.688 1 96.69 379 PRO B O 1
ATOM 6236 N N . TYR B 1 380 ? 5.562 -3.6 -6.832 1 97.44 380 TYR B N 1
ATOM 6237 C CA . TYR B 1 380 ? 6.461 -4.277 -7.758 1 97.44 380 TYR B CA 1
ATOM 6238 C C . TYR B 1 380 ? 7.078 -3.287 -8.742 1 97.44 380 TYR B C 1
ATOM 6240 O O . TYR B 1 380 ? 8.188 -3.504 -9.234 1 97.44 380 TYR B O 1
ATOM 6248 N N . ALA B 1 381 ? 6.344 -2.188 -9 1 96.81 381 ALA B N 1
ATOM 6249 C CA . ALA B 1 381 ? 6.965 -1.142 -9.805 1 96.81 381 ALA B CA 1
ATOM 6250 C C . ALA B 1 381 ? 8.18 -0.553 -9.102 1 96.81 381 ALA B C 1
ATOM 6252 O O . ALA B 1 381 ? 9.227 -0.335 -9.727 1 96.81 381 ALA B O 1
ATOM 6253 N N . HIS B 1 382 ? 8.031 -0.326 -7.789 1 97.25 382 HIS B N 1
ATOM 6254 C CA . HIS B 1 382 ? 9.164 0.166 -7.004 1 97.25 382 HIS B CA 1
ATOM 6255 C C . HIS B 1 382 ? 10.297 -0.853 -6.973 1 97.25 382 HIS B C 1
ATOM 6257 O O . HIS B 1 382 ? 11.461 -0.5 -7.184 1 97.25 382 HIS B O 1
ATOM 6263 N N . GLU B 1 383 ? 9.992 -2.074 -6.754 1 97.19 383 GLU B N 1
ATOM 6264 C CA . GLU B 1 383 ? 11.023 -3.102 -6.629 1 97.19 383 GLU B CA 1
ATOM 6265 C C . GLU B 1 383 ? 11.711 -3.365 -7.965 1 97.19 383 GLU B C 1
ATOM 6267 O O . GLU B 1 383 ? 12.883 -3.742 -8.008 1 97.19 383 GLU B O 1
ATOM 6272 N N . GLY B 1 384 ? 10.93 -3.193 -9.031 1 96.62 384 GLY B N 1
ATOM 6273 C CA . GLY B 1 384 ? 11.531 -3.371 -10.344 1 96.62 384 GLY B CA 1
ATOM 6274 C C . GLY B 1 384 ? 12.766 -2.518 -10.562 1 96.62 384 GLY B C 1
ATOM 6275 O O . GLY B 1 384 ? 13.734 -2.961 -11.18 1 96.62 384 GLY B O 1
ATOM 6276 N N . ILE B 1 385 ? 12.766 -1.318 -10.016 1 96 385 ILE B N 1
ATOM 6277 C CA . ILE B 1 385 ? 13.891 -0.407 -10.148 1 96 385 ILE B CA 1
ATOM 6278 C C . ILE B 1 385 ? 15.102 -0.972 -9.406 1 96 385 ILE B C 1
ATOM 6280 O O . ILE B 1 385 ? 16.219 -0.984 -9.945 1 96 385 ILE B O 1
ATOM 6284 N N . LYS B 1 386 ? 14.961 -1.501 -8.234 1 95.25 386 LYS B N 1
ATOM 6285 C CA . LYS B 1 386 ? 16.031 -2.061 -7.422 1 95.25 386 LYS B CA 1
ATOM 6286 C C . LYS B 1 386 ? 16.594 -3.34 -8.047 1 95.25 386 LYS B C 1
ATOM 6288 O O . LYS B 1 386 ? 17.797 -3.564 -8.047 1 95.25 386 LYS B O 1
ATOM 6293 N N . VAL B 1 387 ? 15.672 -4.172 -8.523 1 96.62 387 VAL B N 1
ATOM 6294 C CA . VAL B 1 387 ? 16.078 -5.434 -9.141 1 96.62 387 VAL B CA 1
ATOM 6295 C C . VAL B 1 387 ? 16.922 -5.156 -10.383 1 96.62 387 VAL B C 1
ATOM 6297 O O . VAL B 1 387 ? 17.953 -5.801 -10.594 1 96.62 387 VAL B O 1
ATOM 6300 N N . GLU B 1 388 ? 16.422 -4.215 -11.188 1 95.75 388 GLU B N 1
ATOM 6301 C CA . GLU B 1 388 ? 17.172 -3.857 -12.391 1 95.75 388 GLU B CA 1
ATOM 6302 C C . GLU B 1 388 ? 18.578 -3.373 -12.047 1 95.75 388 GLU B C 1
ATOM 6304 O O . GLU B 1 388 ? 19.547 -3.766 -12.695 1 95.75 388 GLU B O 1
ATOM 6309 N N . LYS B 1 389 ? 18.672 -2.535 -11.055 1 94.62 389 LYS B N 1
ATOM 6310 C CA . LYS B 1 389 ? 19.969 -2.031 -10.625 1 94.62 389 LYS B CA 1
ATOM 6311 C C . LYS B 1 389 ? 20.875 -3.17 -10.172 1 94.62 389 LYS B C 1
ATOM 6313 O O . LYS B 1 389 ? 22.062 -3.213 -10.523 1 94.62 389 LYS B O 1
ATOM 6318 N N . ARG B 1 390 ? 20.328 -4.082 -9.391 1 95.81 390 ARG B N 1
ATOM 6319 C CA . ARG B 1 390 ? 21.078 -5.223 -8.875 1 95.81 390 ARG B CA 1
ATOM 6320 C C . ARG B 1 390 ? 21.578 -6.113 -10.016 1 95.81 390 ARG B C 1
ATOM 6322 O O . ARG B 1 390 ? 22.734 -6.531 -10.031 1 95.81 390 ARG B O 1
ATOM 6329 N N . LEU B 1 391 ? 20.703 -6.395 -10.953 1 96.81 391 LEU B N 1
ATOM 6330 C CA . LEU B 1 391 ? 21.047 -7.277 -12.062 1 96.81 391 LEU B CA 1
ATOM 6331 C C . LEU B 1 391 ? 22.062 -6.629 -12.984 1 96.81 391 LEU B C 1
ATOM 6333 O O . LEU B 1 391 ? 23 -7.289 -13.445 1 96.81 391 LEU B O 1
ATOM 6337 N N . THR B 1 392 ? 21.875 -5.336 -13.234 1 94.56 392 THR B N 1
ATOM 6338 C CA . THR B 1 392 ? 22.828 -4.594 -14.047 1 94.56 392 THR B CA 1
ATOM 6339 C C . THR B 1 392 ? 24.219 -4.617 -13.406 1 94.56 392 THR B C 1
ATOM 6341 O O . THR B 1 392 ? 25.219 -4.863 -14.086 1 94.56 392 THR B O 1
ATOM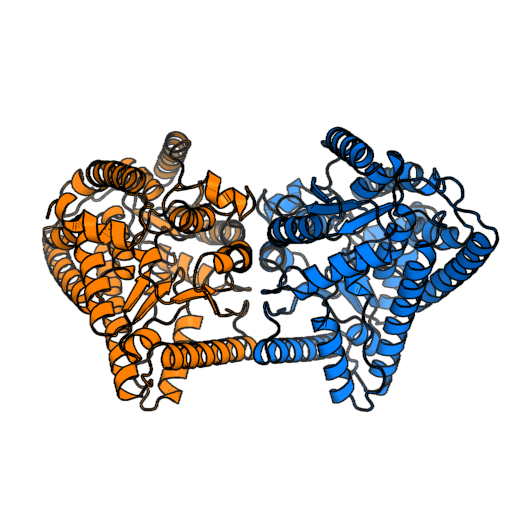 6344 N N . ALA B 1 393 ? 24.266 -4.41 -12.195 1 94.88 393 ALA B N 1
ATOM 6345 C CA . ALA B 1 393 ? 25.531 -4.434 -11.469 1 94.88 393 ALA B CA 1
ATOM 6346 C C . ALA B 1 393 ? 26.172 -5.812 -11.547 1 94.88 393 ALA B C 1
ATOM 6348 O O . ALA B 1 393 ? 27.406 -5.93 -11.547 1 94.88 393 ALA B O 1
ATOM 6349 N N . GLY B 1 394 ? 25.375 -6.824 -11.664 1 94.19 394 GLY B N 1
ATOM 6350 C CA . GLY B 1 394 ? 25.875 -8.188 -11.742 1 94.19 394 GLY B CA 1
ATOM 6351 C C . GLY B 1 394 ? 26.125 -8.656 -13.164 1 94.19 394 GLY B C 1
ATOM 6352 O O . GLY B 1 394 ? 26.547 -9.797 -13.383 1 94.19 394 GLY B O 1
ATOM 6353 N N . GLY B 1 395 ? 25.875 -7.805 -14.102 1 94.44 395 GLY B N 1
ATOM 6354 C CA . GLY B 1 395 ? 26.141 -8.117 -15.5 1 94.44 395 GLY B CA 1
ATOM 6355 C C . GLY B 1 395 ? 25.062 -8.953 -16.156 1 94.44 395 GLY B C 1
ATOM 6356 O O . GLY B 1 395 ? 25.312 -9.641 -17.141 1 94.44 395 GLY B O 1
ATOM 6357 N N . VAL B 1 396 ? 23.906 -9 -15.633 1 96.12 396 VAL B N 1
ATOM 6358 C CA . VAL B 1 396 ? 22.781 -9.734 -16.219 1 96.12 396 VAL B CA 1
ATOM 6359 C C . VAL B 1 396 ? 21.844 -8.758 -16.922 1 96.12 396 VAL B C 1
ATOM 6361 O O . VAL B 1 396 ? 21.203 -7.922 -16.266 1 96.12 396 VAL B O 1
ATOM 6364 N N . PRO B 1 397 ? 21.719 -8.836 -18.234 1 97.19 397 PRO B N 1
ATOM 6365 C CA . PRO B 1 397 ? 20.781 -7.957 -18.922 1 97.19 397 PRO B CA 1
ATOM 6366 C C . PRO B 1 397 ? 19.359 -8.055 -18.359 1 97.19 397 PRO B C 1
ATOM 6368 O O . PRO B 1 397 ? 18.906 -9.148 -18.031 1 97.19 397 PRO B O 1
ATOM 6371 N N . SER B 1 398 ? 18.75 -6.914 -18.188 1 97.06 398 SER B N 1
ATOM 6372 C CA . SER B 1 398 ? 17.406 -6.918 -17.656 1 97.06 398 SER B CA 1
ATOM 6373 C C . SER B 1 398 ? 16.562 -5.785 -18.25 1 97.06 398 SER B C 1
ATOM 6375 O O . SER B 1 398 ? 17.109 -4.828 -18.797 1 97.06 398 SER B O 1
ATOM 6377 N N . MET B 1 399 ? 15.273 -5.93 -18.219 1 95.56 399 MET B N 1
ATOM 6378 C CA . MET B 1 399 ? 14.328 -4.895 -18.625 1 95.56 399 MET B CA 1
ATOM 6379 C C . MET B 1 399 ? 13.047 -4.973 -17.797 1 95.56 399 MET B C 1
ATOM 6381 O O . MET B 1 399 ? 12.68 -6.047 -17.312 1 95.56 399 MET B O 1
ATOM 6385 N N . SER B 1 400 ? 12.438 -3.803 -17.656 1 95.94 400 SER B N 1
ATOM 6386 C CA . SER B 1 400 ? 11.148 -3.738 -16.969 1 95.94 400 SER B CA 1
ATOM 6387 C C . SER B 1 400 ? 10.008 -3.523 -17.953 1 95.94 400 SER B C 1
ATOM 6389 O O . SER B 1 400 ? 10.109 -2.688 -18.859 1 95.94 400 SER B O 1
ATOM 6391 N N . LEU B 1 401 ? 8.961 -4.305 -17.812 1 97 401 LEU B N 1
ATOM 6392 C CA . LEU B 1 401 ? 7.762 -4.172 -18.641 1 97 401 LEU B CA 1
ATOM 6393 C C . LEU B 1 401 ? 6.523 -4.008 -17.766 1 97 401 LEU B C 1
ATOM 6395 O O . LEU B 1 401 ? 6.328 -4.766 -16.812 1 97 401 LEU B O 1
ATOM 6399 N N . GLU B 1 402 ? 5.801 -2.99 -18.031 1 96.5 402 GLU B N 1
ATOM 6400 C CA . GLU B 1 402 ? 4.512 -2.768 -17.391 1 96.5 402 GLU B CA 1
ATOM 6401 C C . GLU B 1 402 ? 3.359 -2.943 -18.375 1 96.5 402 GLU B C 1
ATOM 6403 O O . GLU B 1 402 ? 3.42 -2.443 -19.5 1 96.5 402 GLU B O 1
ATOM 6408 N N . THR B 1 403 ? 2.383 -3.713 -18.031 1 96.94 403 THR B N 1
ATOM 6409 C CA . THR B 1 403 ? 1.221 -3.953 -18.875 1 96.94 403 THR B CA 1
ATOM 6410 C C . THR B 1 403 ? 0.001 -4.312 -18.031 1 96.94 403 THR B C 1
ATOM 6412 O O . THR B 1 403 ? 0.063 -4.297 -16.812 1 96.94 403 THR B O 1
ATOM 6415 N N . ASP B 1 404 ? -1.143 -4.43 -18.641 1 95.94 404 ASP B N 1
ATOM 6416 C CA . ASP B 1 404 ? -2.365 -4.91 -18 1 95.94 404 ASP B CA 1
ATOM 6417 C C . ASP B 1 404 ? -2.93 -6.121 -18.75 1 95.94 404 ASP B C 1
ATOM 6419 O O . ASP B 1 404 ? -2.188 -6.852 -19.406 1 95.94 404 ASP B O 1
ATOM 6423 N N . TYR B 1 405 ? -4.238 -6.395 -18.578 1 95.25 405 TYR B N 1
ATOM 6424 C CA . TYR B 1 405 ? -4.789 -7.617 -19.156 1 95.25 405 TYR B CA 1
ATOM 6425 C C . TYR B 1 405 ? -5.391 -7.352 -20.531 1 95.25 405 TYR B C 1
ATOM 6427 O O . TYR B 1 405 ? -5.742 -8.289 -21.25 1 95.25 405 TYR B O 1
ATOM 6435 N N . SER B 1 406 ? -5.469 -6.059 -20.891 1 93.25 406 SER B N 1
ATOM 6436 C CA . SER B 1 406 ? -5.973 -5.73 -22.219 1 93.25 406 SER B CA 1
ATOM 6437 C C . SER B 1 406 ? -4.992 -6.16 -23.312 1 93.25 406 SER B C 1
ATOM 6439 O O . SER B 1 406 ? -3.789 -6.262 -23.062 1 93.25 406 SER B O 1
ATOM 6441 N N . MET B 1 407 ? -5.469 -6.41 -24.484 1 92.31 407 MET B N 1
ATOM 6442 C CA . MET B 1 407 ? -4.617 -6.824 -25.594 1 92.31 407 MET B CA 1
ATOM 6443 C C . MET B 1 407 ? -4.16 -5.617 -26.422 1 92.31 407 MET B C 1
ATOM 6445 O O . MET B 1 407 ? -3.443 -5.77 -27.406 1 92.31 407 MET B O 1
ATOM 6449 N N . GLU B 1 408 ? -4.488 -4.473 -25.969 1 94.31 408 GLU B N 1
ATOM 6450 C CA . GLU B 1 408 ? -4.285 -3.246 -26.719 1 94.31 408 GLU B CA 1
ATOM 6451 C C . GLU B 1 408 ? -2.799 -2.967 -26.938 1 94.31 408 GLU B C 1
ATOM 6453 O O . GLU B 1 408 ? -2.41 -2.389 -27.953 1 94.31 408 GLU B O 1
ATOM 6458 N N . ASP B 1 409 ? -1.994 -3.412 -26.016 1 96.31 409 ASP B N 1
ATOM 6459 C CA . ASP B 1 409 ? -0.583 -3.049 -26.109 1 96.31 409 ASP B CA 1
ATOM 6460 C C . ASP B 1 409 ? 0.268 -4.25 -26.516 1 96.31 409 ASP B C 1
ATOM 6462 O O . ASP B 1 409 ? 1.489 -4.238 -26.344 1 96.31 409 ASP B O 1
ATOM 6466 N N . ILE B 1 410 ? -0.317 -5.305 -27.031 1 96.12 410 ILE B N 1
ATOM 6467 C CA . ILE B 1 410 ? 0.387 -6.559 -27.266 1 96.12 410 ILE B CA 1
ATOM 6468 C C . ILE B 1 410 ? 1.478 -6.34 -28.312 1 96.12 410 ILE B C 1
ATOM 6470 O O . ILE B 1 410 ? 2.568 -6.906 -28.219 1 96.12 410 ILE B O 1
ATOM 6474 N N . GLU B 1 411 ? 1.238 -5.52 -29.391 1 97.06 411 GLU B N 1
ATOM 6475 C CA . GLU B 1 411 ? 2.229 -5.277 -30.438 1 97.06 411 GLU B CA 1
ATOM 6476 C C . GLU B 1 411 ? 3.41 -4.473 -29.906 1 97.06 411 GLU B C 1
ATOM 6478 O O . GLU B 1 411 ? 4.555 -4.711 -30.297 1 97.06 411 GLU B O 1
ATOM 6483 N N . GLN B 1 412 ? 3.072 -3.512 -29.062 1 97.19 412 GLN B N 1
ATOM 6484 C CA . GLN B 1 412 ? 4.137 -2.744 -28.422 1 97.19 412 GLN B CA 1
ATOM 6485 C C . GLN B 1 412 ? 5.008 -3.637 -27.547 1 97.19 412 GLN B C 1
ATOM 6487 O O . GLN B 1 412 ? 6.234 -3.5 -27.531 1 97.19 412 GLN B O 1
ATOM 6492 N N . LEU B 1 413 ? 4.398 -4.543 -26.797 1 97.75 413 LEU B N 1
ATOM 6493 C CA . LEU B 1 413 ? 5.129 -5.5 -25.969 1 97.75 413 LEU B CA 1
ATOM 6494 C C . LEU B 1 413 ? 6.043 -6.371 -26.828 1 97.75 413 LEU B C 1
ATOM 6496 O O . LEU B 1 413 ? 7.203 -6.59 -26.484 1 97.75 413 LEU B O 1
ATOM 6500 N N . LYS B 1 414 ? 5.52 -6.844 -27.906 1 97.81 414 LYS B N 1
ATOM 6501 C CA . LYS B 1 414 ? 6.289 -7.691 -28.812 1 97.81 414 LYS B CA 1
ATOM 6502 C C . LYS B 1 414 ? 7.531 -6.969 -29.328 1 97.81 414 LYS B C 1
ATOM 6504 O O . LYS B 1 414 ? 8.625 -7.531 -29.328 1 97.81 414 LYS B O 1
ATOM 6509 N N . THR B 1 415 ? 7.316 -5.715 -29.719 1 98.19 415 THR B N 1
ATOM 6510 C CA . THR B 1 415 ? 8.422 -4.91 -30.234 1 98.19 415 THR B CA 1
ATOM 6511 C C . THR B 1 415 ? 9.508 -4.738 -29.172 1 98.19 415 THR B C 1
ATOM 6513 O O . THR B 1 415 ? 10.695 -4.887 -29.469 1 98.19 415 THR B O 1
ATOM 6516 N N . ARG B 1 416 ? 9.164 -4.477 -28 1 98 416 ARG B N 1
ATOM 6517 C CA . ARG B 1 416 ? 10.109 -4.277 -26.906 1 98 416 ARG B CA 1
ATOM 6518 C C . ARG B 1 416 ? 10.836 -5.574 -26.562 1 98 416 ARG B C 1
ATOM 6520 O O . ARG B 1 416 ? 12.047 -5.566 -26.328 1 98 416 ARG B O 1
ATOM 6527 N N . VAL B 1 417 ? 10.094 -6.68 -26.547 1 98.31 417 VAL B N 1
ATOM 6528 C CA . VAL B 1 417 ? 10.68 -7.98 -26.234 1 98.31 417 VAL B CA 1
ATOM 6529 C C . VAL B 1 417 ? 11.68 -8.367 -27.328 1 98.31 417 VAL B C 1
ATOM 6531 O O . VAL B 1 417 ? 12.789 -8.805 -27.016 1 98.31 417 VAL B O 1
ATOM 6534 N N . GLU B 1 418 ? 11.344 -8.219 -28.578 1 98.19 418 GLU B N 1
ATOM 6535 C CA . GLU B 1 418 ? 12.242 -8.539 -29.672 1 98.19 418 GLU B CA 1
ATOM 6536 C C . GLU B 1 418 ? 13.516 -7.715 -29.609 1 98.19 418 GLU B C 1
ATOM 6538 O O . GLU B 1 418 ? 14.617 -8.242 -29.812 1 98.19 418 GLU B O 1
ATOM 6543 N N . ALA B 1 419 ? 13.336 -6.449 -29.328 1 97.75 419 ALA B N 1
ATOM 6544 C CA . ALA B 1 419 ? 14.5 -5.578 -29.203 1 97.75 419 ALA B CA 1
ATOM 6545 C C . ALA B 1 419 ? 15.406 -6.047 -28.062 1 97.75 419 ALA B C 1
ATOM 6547 O O . ALA B 1 419 ? 16.625 -6.055 -28.188 1 97.75 419 ALA B O 1
ATOM 6548 N N . PHE B 1 420 ? 14.891 -6.391 -26.969 1 98 420 PHE B N 1
ATOM 6549 C CA . PHE B 1 420 ? 15.641 -6.883 -25.828 1 98 420 PHE B CA 1
ATOM 6550 C C . PHE B 1 420 ? 16.391 -8.164 -26.172 1 98 420 PHE B C 1
ATOM 6552 O O . PHE B 1 420 ? 17.562 -8.32 -25.812 1 98 420 PHE B O 1
ATOM 6559 N N . LEU B 1 421 ? 15.672 -9.078 -26.859 1 97.06 421 LEU B N 1
ATOM 6560 C CA . LEU B 1 421 ? 16.266 -10.367 -27.219 1 97.06 421 LEU B CA 1
ATOM 6561 C C . LEU B 1 421 ? 17.422 -10.188 -28.188 1 97.06 421 LEU B C 1
ATOM 6563 O O . LEU B 1 421 ? 18.359 -10.992 -28.203 1 97.06 421 LEU B O 1
ATOM 6567 N N . GLU B 1 422 ? 17.422 -9.133 -28.953 1 95.56 422 GLU B N 1
ATOM 6568 C CA . GLU B 1 422 ? 18.531 -8.812 -29.844 1 95.56 422 GLU B CA 1
ATOM 6569 C C . GLU B 1 422 ? 19.766 -8.391 -29.047 1 95.56 422 GLU B C 1
ATOM 6571 O O . GLU B 1 422 ? 20.891 -8.633 -29.469 1 95.56 422 GLU B O 1
ATOM 6576 N N . THR B 1 423 ? 19.516 -7.848 -27.906 1 91.38 423 THR B N 1
ATOM 6577 C CA . THR B 1 423 ? 20.609 -7.348 -27.094 1 91.38 423 THR B CA 1
ATOM 6578 C C . THR B 1 423 ? 21.25 -8.477 -26.281 1 91.38 423 THR B C 1
ATOM 6580 O O . THR B 1 423 ? 22.438 -8.422 -25.953 1 91.38 423 THR B O 1
ATOM 6583 N N . VAL B 1 424 ? 20.5 -9.391 -25.953 1 89.94 424 VAL B N 1
ATOM 6584 C CA . VAL B 1 424 ? 21.016 -10.422 -25.062 1 89.94 424 VAL B CA 1
ATOM 6585 C C . VAL B 1 424 ? 21.656 -11.539 -25.891 1 89.94 424 VAL B C 1
ATOM 6587 O O . VAL B 1 424 ? 22.391 -12.375 -25.344 1 89.94 424 VAL B O 1
ATOM 6590 N N . LYS B 1 425 ? 21.422 -11.617 -27.172 1 75.94 425 LYS B N 1
ATOM 6591 C CA . LYS B 1 425 ? 22.125 -12.539 -28.062 1 75.94 425 LYS B CA 1
ATOM 6592 C C . LYS B 1 425 ? 23.562 -12.102 -28.281 1 75.94 425 LYS B C 1
ATOM 6594 O O . LYS B 1 425 ? 23.828 -10.906 -28.453 1 75.94 425 LYS B O 1
#